Protein AF-A0A7S0FIA1-F1 (afdb_monomer)

InterPro domains:
  IPR002048 EF-hand domain [PS50222] (676-711)
  IPR011992 EF-hand domain pair [SSF47473] (674-742)

Radius of gyration: 34.38 Å; Cα contacts (8 Å, |Δi|>4): 1178; chains: 1; bounding box: 102×74×97 Å

Solvent-accessible surface area (backbone atoms only — not comparable to full-atom values): 43150 Å² total; per-residue (Å²): 129,82,84,75,77,79,81,54,48,67,82,44,39,82,35,49,79,75,50,68,61,49,63,86,75,33,75,40,40,68,45,40,44,50,56,38,44,78,47,75,30,63,53,87,67,44,45,79,46,106,78,34,41,34,52,56,54,54,43,47,33,46,73,69,28,49,28,46,41,32,33,31,31,25,68,89,68,53,64,39,56,32,40,34,34,42,31,43,34,35,50,35,27,32,72,79,31,49,56,56,48,28,29,48,34,33,50,31,38,31,40,81,87,49,54,72,43,81,59,55,39,60,50,69,41,81,37,46,60,84,48,63,67,50,85,86,37,43,68,63,50,54,41,38,46,43,47,67,39,60,38,34,36,81,48,56,56,82,70,70,69,49,94,90,55,82,70,82,72,72,58,91,84,63,73,51,68,56,39,77,75,47,75,44,86,68,35,67,43,73,46,61,45,73,30,82,46,44,62,81,35,37,29,39,36,42,40,36,36,30,40,35,31,25,43,65,63,71,98,57,54,27,22,20,37,19,59,44,74,61,46,100,85,63,50,38,52,68,51,36,39,37,34,35,39,77,37,42,53,71,56,49,52,52,54,48,49,66,81,36,41,83,72,49,76,43,43,57,80,70,51,95,46,42,65,54,45,48,62,61,50,67,54,45,82,51,52,63,88,53,38,56,40,96,82,28,46,29,60,60,56,52,42,50,32,20,60,70,16,50,26,33,38,35,37,29,31,33,97,88,59,60,76,43,61,30,42,36,34,40,31,44,34,34,51,39,28,50,72,51,76,92,41,63,81,32,30,45,32,33,45,33,38,30,43,77,89,56,55,72,37,64,61,69,36,59,50,68,44,79,39,52,59,82,57,65,78,79,47,75,67,56,50,38,53,52,50,50,50,46,49,51,54,58,47,30,27,66,47,57,53,83,67,53,76,83,82,53,57,75,74,55,62,67,63,64,58,74,45,73,57,42,77,78,46,60,45,82,72,49,75,52,76,48,76,41,71,32,82,45,36,66,74,35,36,28,36,34,42,40,37,36,29,43,33,37,26,41,66,69,74,93,60,57,26,19,22,49,32,62,57,80,66,95,54,94,82,57,91,67,76,75,74,51,65,52,36,37,37,30,38,36,78,36,37,70,72,56,49,50,51,51,53,50,51,49,51,51,54,48,50,56,50,42,54,51,50,37,51,51,52,50,52,52,50,52,42,50,53,53,40,54,51,36,51,52,53,33,52,54,29,50,52,54,46,55,57,40,48,75,73,57,73,72,56,102,78,41,67,48,58,56,48,35,55,52,35,52,52,54,40,52,51,39,53,51,55,52,51,55,52,48,58,52,49,59,67,56,63,78,55,70,84,56,68,60,60,75,61,50,52,68,42,64,80,59,70,71,78,42,74,63,43,54,52,48,52,51,49,53,49,50,54,51,51,53,52,50,50,50,53,53,52,68,69,64,59,80,87,83,84,89,83,89,84,90,88,79,83,87,80,87,83,91,86,88,83,86,90,87,90,81,90,88,89,87,89,83,89,82,90,75,88,80,74,56,71,68,61,58,52,53,50,54,48,58,70,44,24,80,83,69,76,68,43,35,41,64,73,40,50,53,51,50,50,47,73,77,38,82,81,68,49,78,64,58,52,51,51,52,50,60,65,28,26,82,83,69,71,75,46,33,37,62,68,42,44,50,43,28,66,75,75,61,53,86,66,69,83,74,68,78,87,82,80,87,89,89,90,132

Mean predicted aligned error: 17.37 Å

Organism: NCBI:txid73915

Structure (mmCIF, N/CA/C/O backbone):
data_AF-A0A7S0FIA1-F1
#
_entry.id   AF-A0A7S0FIA1-F1
#
loop_
_atom_site.group_PDB
_atom_site.id
_atom_site.type_symbol
_atom_site.label_atom_id
_atom_site.label_alt_id
_atom_site.label_comp_id
_atom_site.label_asym_id
_atom_site.label_entity_id
_atom_site.label_seq_id
_atom_site.pdbx_PDB_ins_code
_atom_site.Cartn_x
_atom_site.Cartn_y
_atom_site.Cartn_z
_atom_site.occupancy
_atom_site.B_iso_or_equiv
_atom_site.auth_seq_id
_atom_site.auth_comp_id
_atom_site.auth_asym_id
_atom_site.auth_atom_id
_atom_site.pdbx_PDB_model_num
ATOM 1 N N . MET A 1 1 ? 2.192 25.500 -10.014 1.00 33.12 1 MET A N 1
ATOM 2 C CA . MET A 1 1 ? 3.228 25.388 -8.968 1.00 33.12 1 MET A CA 1
ATOM 3 C C . MET A 1 1 ? 4.455 24.849 -9.667 1.00 33.12 1 MET A C 1
ATOM 5 O O . MET A 1 1 ? 4.286 23.901 -10.420 1.00 33.12 1 MET A O 1
ATOM 9 N N . GLU A 1 2 ? 5.619 25.484 -9.524 1.00 27.89 2 GLU A N 1
ATOM 10 C CA . GLU A 1 2 ? 6.873 24.864 -9.980 1.00 27.89 2 GLU A CA 1
ATOM 11 C C . GLU A 1 2 ? 7.022 23.506 -9.270 1.00 27.89 2 GLU A C 1
ATOM 13 O O . GLU A 1 2 ? 6.693 23.436 -8.079 1.00 27.89 2 GLU A O 1
ATOM 18 N N . PRO A 1 3 ? 7.425 22.431 -9.971 1.00 40.19 3 PRO A N 1
ATOM 19 C CA . PRO A 1 3 ? 7.664 21.143 -9.336 1.00 40.19 3 PRO A CA 1
ATOM 20 C C . PRO A 1 3 ? 8.752 21.330 -8.278 1.00 40.19 3 PRO A C 1
ATOM 22 O O . PRO A 1 3 ? 9.876 21.730 -8.574 1.00 40.19 3 PRO A O 1
ATOM 25 N N . GLN A 1 4 ? 8.378 21.131 -7.019 1.00 48.28 4 GLN A N 1
ATOM 26 C CA . GLN A 1 4 ? 9.298 21.234 -5.899 1.00 48.28 4 GLN A CA 1
ATOM 27 C C . GLN A 1 4 ? 10.225 20.016 -5.969 1.00 48.28 4 GLN A C 1
ATOM 29 O O . GLN A 1 4 ? 9.733 18.890 -5.949 1.00 48.28 4 GLN A O 1
ATOM 34 N N . GLU A 1 5 ? 11.540 20.225 -6.100 1.00 56.94 5 GLU A N 1
ATOM 35 C CA . GLU A 1 5 ? 12.495 19.111 -6.142 1.00 56.94 5 GLU A CA 1
ATOM 36 C C . GLU A 1 5 ? 12.320 18.210 -4.905 1.00 56.94 5 GLU A C 1
ATOM 38 O O . GLU A 1 5 ? 12.204 18.727 -3.783 1.00 56.94 5 GLU A O 1
ATOM 43 N N . PRO A 1 6 ? 12.294 16.874 -5.079 1.00 64.38 6 PRO A N 1
ATOM 44 C CA . PRO A 1 6 ? 12.120 15.952 -3.968 1.00 64.38 6 PRO A CA 1
ATOM 45 C C . PRO A 1 6 ? 13.241 16.140 -2.942 1.00 64.38 6 PRO A C 1
ATOM 47 O O . PRO A 1 6 ? 14.426 16.214 -3.274 1.00 64.38 6 PRO A O 1
ATOM 50 N N . ALA A 1 7 ? 12.868 16.226 -1.665 1.00 71.62 7 ALA A N 1
ATOM 51 C CA . ALA A 1 7 ? 13.830 16.425 -0.591 1.00 71.62 7 ALA A CA 1
ATOM 52 C C . ALA A 1 7 ? 14.801 15.234 -0.505 1.00 71.62 7 ALA A C 1
ATOM 54 O O . ALA A 1 7 ? 14.380 14.087 -0.356 1.00 71.62 7 ALA A O 1
ATOM 55 N N . LEU A 1 8 ? 16.108 15.510 -0.535 1.00 81.44 8 LEU A N 1
ATOM 56 C CA . LEU A 1 8 ? 17.133 14.465 -0.496 1.00 81.44 8 LEU A CA 1
ATOM 57 C C . LEU A 1 8 ? 17.065 13.629 0.798 1.00 81.44 8 LEU A C 1
ATOM 59 O O . LEU A 1 8 ? 16.977 14.200 1.897 1.00 81.44 8 LEU A O 1
ATOM 63 N N . PRO A 1 9 ? 17.165 12.290 0.699 1.00 80.62 9 PRO A N 1
ATOM 64 C CA . PRO A 1 9 ? 17.318 11.421 1.860 1.00 80.62 9 PRO A CA 1
ATOM 65 C C . PRO A 1 9 ? 18.643 11.654 2.607 1.00 80.62 9 PRO A C 1
ATOM 67 O O . PRO A 1 9 ? 19.601 12.231 2.088 1.00 80.62 9 PRO A O 1
ATOM 70 N N . GLU A 1 10 ? 18.731 11.156 3.842 1.00 79.44 10 GLU A N 1
ATOM 71 C CA . GLU A 1 10 ? 20.023 11.047 4.534 1.00 79.44 10 GLU A CA 1
ATOM 72 C C . GLU A 1 10 ? 20.965 10.108 3.756 1.00 79.44 10 GLU A C 1
ATOM 74 O O . GLU A 1 10 ? 20.501 9.111 3.201 1.00 79.44 10 GLU A O 1
ATOM 79 N N . PRO A 1 11 ? 22.287 10.365 3.713 1.00 86.25 11 PRO A N 1
ATOM 80 C CA . PRO A 1 11 ? 23.034 11.428 4.394 1.00 86.25 11 PRO A CA 1
ATOM 81 C C . PRO A 1 11 ? 23.145 12.750 3.608 1.00 86.25 11 PRO A C 1
ATOM 83 O O . PRO A 1 11 ? 23.914 13.622 4.004 1.00 86.25 11 PRO A O 1
ATOM 86 N N . LEU A 1 12 ? 22.458 12.898 2.468 1.00 87.25 12 LEU A N 1
ATOM 87 C CA . LEU A 1 12 ? 22.549 14.096 1.618 1.00 87.25 12 LEU A CA 1
ATOM 88 C C . LEU A 1 12 ? 21.479 15.151 1.940 1.00 87.25 12 LEU A C 1
ATOM 90 O O . LEU A 1 12 ? 21.398 16.170 1.256 1.00 87.25 12 LEU A O 1
ATOM 94 N N . ARG A 1 13 ? 20.666 14.944 2.981 1.00 85.88 13 ARG A N 1
ATOM 95 C CA . ARG A 1 13 ? 19.609 15.874 3.384 1.00 85.88 13 ARG A CA 1
ATOM 96 C C . ARG A 1 13 ? 20.181 17.269 3.651 1.00 85.88 13 ARG A C 1
ATOM 98 O O . ARG A 1 13 ? 21.104 17.437 4.445 1.00 85.88 13 ARG A O 1
ATOM 105 N N . GLY A 1 14 ? 19.617 18.278 2.985 1.00 83.75 14 GLY A N 1
ATOM 106 C CA . GLY A 1 14 ? 20.087 19.667 3.074 1.00 83.75 14 GLY A CA 1
ATOM 107 C C . GLY A 1 14 ? 21.472 19.910 2.460 1.00 83.75 14 GLY A C 1
ATOM 108 O O . GLY A 1 14 ? 22.016 21.003 2.602 1.00 83.75 14 GLY A O 1
ATOM 109 N N . GLY A 1 15 ? 22.050 18.902 1.803 1.00 88.00 15 GLY A N 1
ATOM 110 C CA . GLY A 1 15 ? 23.254 19.037 1.003 1.00 88.00 15 GLY A CA 1
ATOM 111 C C . GLY A 1 15 ? 22.973 19.665 -0.359 1.00 88.00 15 GLY A C 1
ATOM 112 O O . GLY A 1 15 ? 21.826 19.791 -0.782 1.00 88.00 15 GLY A O 1
ATOM 113 N N . HIS A 1 16 ? 24.036 20.058 -1.053 1.00 91.50 16 HIS A N 1
ATOM 114 C CA . HIS A 1 16 ? 23.961 20.598 -2.409 1.00 91.50 16 HIS A CA 1
ATOM 115 C C . HIS A 1 16 ? 25.060 20.007 -3.291 1.00 91.50 16 HIS A C 1
ATOM 117 O O . HIS A 1 16 ? 26.165 19.696 -2.830 1.00 91.50 16 HIS A O 1
ATOM 123 N N . LYS A 1 17 ? 24.745 19.858 -4.575 1.00 93.81 17 LYS A N 1
ATOM 124 C CA . LYS A 1 17 ? 25.670 19.361 -5.589 1.00 93.81 17 LYS A CA 1
ATOM 125 C C . LYS A 1 17 ? 26.749 20.410 -5.870 1.00 93.81 17 LYS A C 1
ATOM 127 O O . LYS A 1 17 ? 26.442 21.562 -6.163 1.00 93.81 17 LYS A O 1
ATOM 132 N N . LEU A 1 18 ? 28.012 20.002 -5.780 1.00 93.81 18 LEU A N 1
ATOM 133 C CA . LEU A 1 18 ? 29.187 20.819 -6.102 1.00 93.81 18 LEU A CA 1
ATOM 134 C C . LEU A 1 18 ? 29.603 20.678 -7.569 1.00 93.81 18 LEU A C 1
ATOM 136 O O . LEU A 1 18 ? 30.144 21.615 -8.149 1.00 93.81 18 LEU A O 1
ATOM 140 N N . GLY A 1 19 ? 29.369 19.509 -8.165 1.00 93.19 19 GLY A N 1
ATOM 141 C CA . GLY A 1 19 ? 29.735 19.220 -9.548 1.00 93.19 19 GLY A CA 1
ATOM 142 C C . GLY A 1 19 ? 29.496 17.761 -9.923 1.00 93.19 19 GLY A C 1
ATOM 143 O O . GLY A 1 19 ? 28.954 16.984 -9.136 1.00 93.19 19 GLY A O 1
ATOM 144 N N . ALA A 1 20 ? 29.906 17.393 -11.133 1.00 92.81 20 ALA A N 1
ATOM 145 C CA . ALA A 1 20 ? 29.930 16.017 -11.614 1.00 92.81 20 ALA A CA 1
ATOM 146 C C . ALA A 1 20 ? 31.257 15.754 -12.331 1.00 92.81 20 ALA A C 1
ATOM 148 O O . ALA A 1 20 ? 31.777 16.650 -12.990 1.00 92.81 20 ALA A O 1
ATOM 149 N N . ALA A 1 21 ? 31.795 14.547 -12.177 1.00 91.62 21 ALA A N 1
ATOM 150 C CA . ALA A 1 21 ? 32.992 14.094 -12.866 1.00 91.62 21 ALA A CA 1
ATOM 151 C C . ALA A 1 21 ? 32.589 13.357 -14.149 1.00 91.62 21 ALA A C 1
ATOM 153 O O . ALA A 1 21 ? 31.874 12.353 -14.102 1.00 91.62 21 ALA A O 1
ATOM 154 N N . GLY A 1 22 ? 33.050 13.855 -15.294 1.00 90.31 22 GLY A N 1
ATOM 155 C CA . GLY A 1 22 ? 32.881 13.210 -16.593 1.00 90.31 22 GLY A CA 1
ATOM 156 C C . GLY A 1 22 ? 34.153 12.505 -17.063 1.00 90.31 22 GLY A C 1
ATOM 157 O O . GLY A 1 22 ? 35.201 12.562 -16.424 1.00 90.31 22 GLY A O 1
ATOM 158 N N . LEU A 1 23 ? 34.105 11.894 -18.250 1.00 91.69 23 LEU A N 1
ATOM 159 C CA . LEU A 1 23 ? 35.281 11.254 -18.864 1.00 91.69 23 LEU A CA 1
ATOM 160 C C . LEU A 1 23 ? 36.443 12.228 -19.134 1.00 91.69 23 LEU A C 1
ATOM 162 O O . LEU A 1 23 ? 37.568 11.786 -19.338 1.00 91.69 23 LEU A O 1
ATOM 166 N N . GLN A 1 24 ? 36.192 13.540 -19.142 1.00 92.69 24 GLN A N 1
ATOM 167 C CA . GLN A 1 24 ? 37.249 14.551 -19.240 1.00 92.69 24 GLN A CA 1
ATOM 168 C C . GLN A 1 24 ? 38.056 14.652 -17.937 1.00 92.69 24 GLN A C 1
ATOM 170 O O . GLN A 1 24 ? 39.275 14.799 -17.987 1.00 92.69 24 GLN A O 1
ATOM 175 N N . ASP A 1 25 ? 37.388 14.515 -16.788 1.00 92.19 25 ASP A N 1
ATOM 176 C CA . ASP A 1 25 ? 38.001 14.567 -15.457 1.00 92.19 25 ASP A CA 1
ATOM 177 C C . ASP A 1 25 ? 38.633 13.219 -15.080 1.00 92.19 25 ASP A C 1
ATOM 179 O O . ASP A 1 25 ? 39.696 13.163 -14.463 1.00 92.19 25 ASP A O 1
ATOM 183 N N . VAL A 1 26 ? 37.994 12.118 -15.493 1.00 94.38 26 VAL A N 1
ATOM 184 C CA . VAL A 1 26 ? 38.425 10.739 -15.221 1.00 94.38 26 VAL A CA 1
ATOM 185 C C . VAL A 1 26 ? 38.595 9.929 -16.521 1.00 94.38 26 VAL A C 1
ATOM 187 O O . VAL A 1 26 ? 37.861 8.971 -16.777 1.00 94.38 26 VAL A O 1
ATOM 190 N N . PRO A 1 27 ? 39.594 10.257 -17.367 1.00 94.38 27 PRO A N 1
ATOM 191 C CA . PRO A 1 27 ? 39.749 9.665 -18.704 1.00 94.38 27 PRO A CA 1
ATOM 192 C C . PRO A 1 27 ? 40.141 8.185 -18.707 1.00 94.38 27 PRO A C 1
ATOM 194 O O . PRO A 1 27 ? 40.112 7.540 -19.751 1.00 94.38 27 PRO A O 1
ATOM 197 N N . THR A 1 28 ? 40.538 7.639 -17.559 1.00 96.62 28 THR A N 1
ATOM 198 C CA . THR A 1 28 ? 40.927 6.233 -17.395 1.00 96.62 28 THR A CA 1
ATOM 199 C C . THR A 1 28 ? 40.449 5.712 -16.043 1.00 96.62 28 THR A C 1
ATOM 201 O O . THR A 1 28 ? 40.241 6.496 -15.114 1.00 96.62 28 THR A O 1
ATOM 204 N N . SER A 1 29 ? 40.355 4.390 -15.890 1.00 95.00 29 SER A N 1
ATOM 205 C CA . SER A 1 29 ? 40.036 3.759 -14.602 1.00 95.00 29 SER A CA 1
ATOM 206 C C . SER A 1 29 ? 41.029 4.134 -13.491 1.00 95.00 29 SER A C 1
ATOM 208 O O . SER A 1 29 ? 40.622 4.339 -12.352 1.00 95.00 29 SER A O 1
ATOM 210 N N . GLY A 1 30 ? 42.315 4.314 -13.817 1.00 95.00 30 GLY A N 1
ATOM 211 C CA . GLY A 1 30 ? 43.326 4.786 -12.862 1.00 95.00 30 GLY A CA 1
ATOM 212 C C . GLY A 1 30 ? 43.135 6.248 -12.439 1.00 95.00 30 GLY A C 1
ATOM 213 O O . GLY A 1 30 ? 43.327 6.577 -11.270 1.00 95.00 30 GLY A O 1
ATOM 214 N N . ALA A 1 31 ? 42.707 7.121 -13.359 1.00 95.50 31 ALA A N 1
ATOM 215 C CA . ALA A 1 31 ? 42.346 8.502 -13.024 1.00 95.50 31 ALA A CA 1
ATOM 216 C C . ALA A 1 31 ? 41.097 8.553 -12.129 1.00 95.50 31 ALA A C 1
ATOM 218 O O . ALA A 1 31 ? 41.067 9.314 -11.164 1.00 95.50 31 ALA A O 1
ATOM 219 N N . LEU A 1 32 ? 40.109 7.689 -12.396 1.00 95.94 32 LEU A N 1
ATOM 220 C CA . LEU A 1 32 ? 38.942 7.526 -11.529 1.00 95.94 32 LEU A CA 1
ATOM 221 C C . LEU A 1 32 ? 39.334 7.048 -10.124 1.00 95.94 32 LEU A C 1
ATOM 223 O O . LEU A 1 32 ? 38.832 7.585 -9.141 1.00 95.94 32 LEU A O 1
ATOM 227 N N . GLU A 1 33 ? 40.241 6.074 -10.007 1.00 95.31 33 GLU A N 1
ATOM 228 C CA . GLU A 1 33 ? 40.733 5.602 -8.706 1.00 95.31 33 GLU A CA 1
ATOM 229 C C . GLU A 1 33 ? 41.382 6.734 -7.898 1.00 95.31 33 GLU A C 1
ATOM 231 O O . GLU A 1 33 ? 41.089 6.891 -6.710 1.00 95.31 33 GLU A O 1
ATOM 236 N N . ALA A 1 34 ? 42.242 7.534 -8.540 1.00 94.50 34 ALA A N 1
ATOM 237 C CA . ALA A 1 34 ? 42.898 8.673 -7.905 1.00 94.50 34 ALA A CA 1
ATOM 238 C C . ALA A 1 34 ? 41.875 9.716 -7.435 1.00 94.50 34 ALA A C 1
ATOM 240 O O . ALA A 1 34 ? 41.895 10.104 -6.267 1.00 94.50 34 ALA A O 1
ATOM 241 N N . TRP A 1 35 ? 40.931 10.083 -8.307 1.00 95.44 35 TRP A N 1
ATOM 242 C CA . TRP A 1 35 ? 39.862 11.031 -7.994 1.00 95.44 35 TRP A CA 1
ATOM 243 C C . TRP A 1 35 ? 38.994 10.557 -6.821 1.00 95.44 35 TRP A C 1
ATOM 245 O O . TRP A 1 35 ? 38.714 11.319 -5.898 1.00 95.44 35 TRP A O 1
ATOM 255 N N . LEU A 1 36 ? 38.610 9.278 -6.792 1.00 93.94 36 LEU A N 1
ATOM 256 C CA . LEU A 1 36 ? 37.861 8.690 -5.676 1.00 93.94 36 LEU A CA 1
ATOM 257 C C . LEU A 1 36 ? 38.662 8.737 -4.365 1.00 93.94 36 LEU A C 1
ATOM 259 O O . LEU A 1 36 ? 38.105 9.053 -3.311 1.00 93.94 36 LEU A O 1
ATOM 263 N N . GLY A 1 37 ? 39.966 8.455 -4.429 1.00 92.00 37 GLY A N 1
ATOM 264 C CA . GLY A 1 37 ? 40.868 8.510 -3.280 1.00 92.00 37 GLY A CA 1
ATOM 265 C C . GLY A 1 37 ? 41.018 9.915 -2.692 1.00 92.00 37 GLY A C 1
ATOM 266 O O . GLY A 1 37 ? 40.987 10.064 -1.470 1.00 92.00 37 GLY A O 1
ATOM 267 N N . GLU A 1 38 ? 41.119 10.942 -3.542 1.00 92.31 38 GLU A N 1
ATOM 268 C CA . GLU A 1 38 ? 41.157 12.357 -3.130 1.00 92.31 38 GLU A CA 1
ATOM 269 C C . GLU A 1 38 ? 39.896 12.777 -2.363 1.00 92.31 38 GLU A C 1
ATOM 271 O O . GLU A 1 38 ? 39.971 13.594 -1.446 1.00 92.31 38 GLU A O 1
ATOM 276 N N . HIS A 1 39 ? 38.759 12.151 -2.671 1.00 91.19 39 HIS A N 1
ATOM 277 C CA . HIS A 1 39 ? 37.468 12.405 -2.031 1.00 91.19 39 HIS A CA 1
ATOM 278 C C . HIS A 1 39 ? 37.090 11.342 -0.981 1.00 91.19 39 HIS A C 1
ATOM 280 O O . HIS A 1 39 ? 35.918 11.159 -0.652 1.00 91.19 39 HIS A O 1
ATOM 286 N N . GLY A 1 40 ? 38.083 10.633 -0.431 1.00 87.50 40 GLY A N 1
ATOM 287 C CA . GLY A 1 40 ? 37.921 9.781 0.751 1.00 87.50 40 GLY A CA 1
ATOM 288 C C . GLY A 1 40 ? 37.341 8.383 0.505 1.00 87.50 40 GLY A C 1
ATOM 289 O O . GLY A 1 40 ? 37.051 7.672 1.472 1.00 87.50 40 GLY A O 1
ATOM 290 N N . VAL A 1 41 ? 37.197 7.945 -0.750 1.00 89.56 41 VAL A N 1
ATOM 291 C CA . VAL A 1 41 ? 36.709 6.600 -1.101 1.00 89.56 41 VAL A CA 1
ATOM 292 C C . VAL A 1 41 ? 37.866 5.606 -1.210 1.00 89.56 41 VAL A C 1
ATOM 294 O O . VAL A 1 41 ? 38.863 5.838 -1.892 1.00 89.56 41 VAL A O 1
ATOM 297 N N . ARG A 1 42 ? 37.727 4.438 -0.569 1.00 87.62 42 ARG A N 1
ATOM 298 C CA . ARG A 1 42 ? 38.764 3.387 -0.552 1.00 87.62 42 ARG A CA 1
ATOM 299 C C . ARG A 1 42 ? 38.624 2.427 -1.732 1.00 87.62 42 ARG A C 1
ATOM 301 O O . ARG A 1 42 ? 38.379 1.236 -1.561 1.00 87.62 42 ARG A O 1
ATOM 308 N N . ALA A 1 43 ? 38.803 2.958 -2.937 1.00 87.88 43 ALA A N 1
ATOM 309 C CA . ALA A 1 43 ? 38.590 2.227 -4.186 1.00 87.88 43 ALA A CA 1
ATOM 310 C C . ALA A 1 43 ? 39.586 1.067 -4.425 1.00 87.88 43 ALA A C 1
ATOM 312 O O . ALA A 1 43 ? 39.254 0.090 -5.087 1.00 87.88 43 ALA A O 1
ATOM 313 N N . LYS A 1 44 ? 40.779 1.115 -3.815 1.00 83.56 44 LYS A N 1
ATOM 314 C CA . LYS A 1 44 ? 41.823 0.070 -3.926 1.00 83.56 44 LYS A CA 1
ATOM 315 C C . LYS A 1 44 ? 41.416 -1.305 -3.401 1.00 83.56 44 LYS A C 1
ATOM 317 O O . LYS A 1 44 ? 42.033 -2.304 -3.748 1.00 83.56 44 LYS A O 1
ATOM 322 N N . GLU A 1 45 ? 40.418 -1.355 -2.524 1.00 82.69 45 GLU A N 1
ATOM 323 C CA . GLU A 1 45 ? 39.929 -2.601 -1.926 1.00 82.69 45 GLU A CA 1
ATOM 324 C C . GLU A 1 45 ? 38.825 -3.261 -2.778 1.00 82.69 45 GLU A C 1
ATOM 326 O O . GLU A 1 45 ? 38.336 -4.345 -2.445 1.00 82.69 45 GLU A O 1
ATOM 331 N N . TRP A 1 46 ? 38.406 -2.607 -3.866 1.00 89.56 46 TRP A N 1
ATOM 332 C CA . TRP A 1 46 ? 37.352 -3.074 -4.763 1.00 89.56 46 TRP A CA 1
ATOM 333 C C . TRP A 1 46 ? 37.842 -4.208 -5.674 1.00 89.56 46 TRP A C 1
ATOM 335 O O . TRP A 1 46 ? 39.032 -4.352 -5.930 1.00 89.56 46 TRP A O 1
ATOM 345 N N . GLY A 1 47 ? 36.924 -5.059 -6.143 1.00 81.56 47 GLY A N 1
ATOM 346 C CA . GLY A 1 47 ? 37.257 -6.250 -6.944 1.00 81.56 47 GLY A CA 1
ATOM 347 C C . GLY A 1 47 ? 37.851 -7.438 -6.164 1.00 81.56 47 GLY A C 1
ATOM 348 O O . GLY A 1 47 ? 37.970 -8.530 -6.710 1.00 81.56 47 GLY A O 1
ATOM 349 N N . CYS A 1 48 ? 38.161 -7.284 -4.872 1.00 76.69 48 CYS A N 1
ATOM 350 C CA . CYS A 1 48 ? 38.775 -8.339 -4.049 1.00 76.69 48 CYS A CA 1
ATOM 351 C C . CYS A 1 48 ? 37.785 -9.385 -3.492 1.00 76.69 48 CYS A C 1
ATOM 353 O O . CYS A 1 48 ? 38.200 -10.326 -2.815 1.00 76.69 48 CYS A O 1
ATOM 355 N N . ARG A 1 49 ? 36.471 -9.225 -3.714 1.00 72.75 49 ARG A N 1
ATOM 356 C CA . ARG A 1 49 ? 35.421 -10.125 -3.195 1.00 72.75 49 ARG A CA 1
ATOM 357 C C . ARG A 1 49 ? 34.750 -10.906 -4.332 1.00 72.75 49 ARG A C 1
ATOM 359 O O . ARG A 1 49 ? 34.565 -10.321 -5.393 1.00 72.75 49 ARG A O 1
ATOM 366 N N . PRO A 1 50 ? 34.241 -12.137 -4.100 1.00 58.38 50 PRO A N 1
ATOM 367 C CA . PRO A 1 50 ? 33.623 -12.994 -5.131 1.00 58.38 50 PRO A CA 1
ATOM 368 C C . PRO A 1 50 ? 32.392 -12.429 -5.876 1.00 58.38 50 PRO A C 1
ATOM 370 O O . PRO A 1 50 ? 31.833 -13.115 -6.725 1.00 58.38 50 PRO A O 1
ATOM 373 N N . LYS A 1 51 ? 31.939 -11.211 -5.549 1.00 63.53 51 LYS A N 1
ATOM 374 C CA . LYS A 1 51 ? 30.849 -10.462 -6.208 1.00 63.53 51 LYS A CA 1
ATOM 375 C C . LYS A 1 51 ? 31.089 -8.937 -6.216 1.00 63.53 51 LYS A C 1
ATOM 377 O O . LYS A 1 51 ? 30.161 -8.170 -6.454 1.00 63.53 51 LYS A O 1
ATOM 382 N N . GLY A 1 52 ? 32.296 -8.488 -5.863 1.00 74.12 52 GLY A N 1
ATOM 383 C CA . GLY A 1 52 ? 32.632 -7.064 -5.797 1.00 74.12 52 GLY A CA 1
ATOM 384 C C . GLY A 1 52 ? 33.053 -6.554 -7.167 1.00 74.12 52 GLY A C 1
ATOM 385 O O . GLY A 1 52 ? 33.869 -7.198 -7.821 1.00 74.12 52 GLY A O 1
ATOM 386 N N . LYS A 1 53 ? 32.518 -5.406 -7.586 1.00 90.12 53 LYS A N 1
ATOM 387 C CA . LYS A 1 53 ? 32.953 -4.744 -8.818 1.00 90.12 53 LYS A CA 1
ATOM 388 C C . LYS A 1 53 ? 34.274 -4.012 -8.572 1.00 90.12 53 LYS A C 1
ATOM 390 O O . LYS A 1 53 ? 34.583 -3.657 -7.436 1.00 90.12 53 LYS A O 1
ATOM 395 N N . SER A 1 54 ? 35.067 -3.839 -9.618 1.00 93.31 54 SER A N 1
ATOM 396 C CA . SER A 1 54 ? 36.343 -3.119 -9.622 1.00 93.31 54 SER A CA 1
ATOM 397 C C . SER A 1 54 ? 36.157 -1.640 -9.987 1.00 93.31 54 SER A C 1
ATOM 399 O O . SER A 1 54 ? 35.084 -1.221 -10.423 1.00 93.31 54 SER A O 1
ATOM 401 N N . VAL A 1 55 ? 37.214 -0.833 -9.854 1.00 94.50 55 VAL A N 1
ATOM 402 C CA . VAL A 1 55 ? 37.202 0.557 -10.352 1.00 94.50 55 VAL A CA 1
ATOM 403 C C . VAL A 1 55 ? 37.016 0.605 -11.869 1.00 94.50 55 VAL A C 1
ATOM 405 O O . VAL A 1 55 ? 36.343 1.497 -12.376 1.00 94.50 55 VAL A O 1
ATOM 408 N N . GLU A 1 56 ? 37.559 -0.376 -12.593 1.00 94.38 56 GLU A N 1
ATOM 409 C CA . GLU A 1 56 ? 37.369 -0.494 -14.038 1.00 94.38 56 GLU A CA 1
ATOM 410 C C . GLU A 1 56 ? 35.893 -0.695 -14.397 1.00 94.38 56 GLU A C 1
ATOM 412 O O . GLU A 1 56 ? 35.411 -0.088 -15.349 1.00 94.38 56 GLU A O 1
ATOM 417 N N . ASP A 1 57 ? 35.156 -1.475 -13.604 1.00 94.50 57 ASP A N 1
ATOM 418 C CA . ASP A 1 57 ? 33.723 -1.667 -13.820 1.00 94.50 57 ASP A CA 1
ATOM 419 C C . ASP A 1 57 ? 32.943 -0.369 -13.592 1.00 94.50 57 ASP A C 1
ATOM 421 O O . ASP A 1 57 ? 32.074 -0.045 -14.391 1.00 94.50 57 ASP A O 1
ATOM 425 N N . LEU A 1 58 ? 33.257 0.405 -12.540 1.00 95.00 58 LEU A N 1
ATOM 426 C CA . LEU A 1 58 ? 32.618 1.716 -12.332 1.00 95.00 58 LEU A CA 1
ATOM 427 C C . LEU A 1 58 ? 32.948 2.687 -13.467 1.00 95.00 58 LEU A C 1
ATOM 429 O O . LEU A 1 58 ? 32.078 3.410 -13.941 1.00 95.00 58 LEU A O 1
ATOM 433 N N . TRP A 1 59 ? 34.202 2.695 -13.918 1.00 96.12 59 TRP A N 1
ATOM 434 C CA . TRP A 1 59 ? 34.623 3.533 -15.033 1.00 96.12 59 TRP A CA 1
ATOM 435 C C . TRP A 1 59 ? 33.879 3.170 -16.324 1.00 96.12 59 TRP A C 1
ATOM 437 O O . TRP A 1 59 ? 33.441 4.069 -17.037 1.00 96.12 59 TRP A O 1
ATOM 447 N N . LYS A 1 60 ? 33.655 1.873 -16.586 1.00 94.62 60 LYS A N 1
ATOM 448 C CA . LYS A 1 60 ? 32.813 1.404 -17.698 1.00 94.62 60 LYS A CA 1
ATOM 449 C C . LYS A 1 60 ? 31.363 1.855 -17.551 1.00 94.62 60 LYS A C 1
ATOM 451 O O . LYS A 1 60 ? 30.785 2.284 -18.539 1.00 94.62 60 LYS A O 1
ATOM 456 N N . GLU A 1 61 ? 30.787 1.820 -16.349 1.00 94.75 61 GLU A N 1
ATOM 457 C CA . GLU A 1 61 ? 29.426 2.332 -16.126 1.00 94.75 61 GLU A CA 1
ATOM 458 C C . GLU A 1 61 ? 29.319 3.834 -16.445 1.00 94.75 61 GLU A C 1
ATOM 460 O O . GLU A 1 61 ? 28.373 4.246 -17.110 1.00 94.75 61 GLU A O 1
ATOM 465 N N . VAL A 1 62 ? 30.307 4.647 -16.048 1.00 94.00 62 VAL A N 1
ATOM 466 C CA . VAL A 1 62 ? 30.368 6.077 -16.419 1.00 94.00 62 VAL A CA 1
ATOM 467 C C . VAL A 1 62 ? 30.569 6.243 -17.929 1.00 94.00 62 VAL A C 1
ATOM 469 O O . VAL A 1 62 ? 29.925 7.079 -18.560 1.00 94.00 62 VAL A O 1
ATOM 472 N N . GLN A 1 63 ? 31.437 5.431 -18.536 1.00 94.31 63 GLN A N 1
ATOM 473 C CA . GLN A 1 63 ? 31.712 5.471 -19.972 1.00 94.31 63 GLN A CA 1
ATOM 474 C C . GLN A 1 63 ? 30.468 5.155 -20.807 1.00 94.31 63 GLN A C 1
ATOM 476 O O . GLN A 1 63 ? 30.196 5.847 -21.786 1.00 94.31 63 GLN A O 1
ATOM 481 N N . LEU A 1 64 ? 29.712 4.138 -20.399 1.00 91.56 64 LEU A N 1
ATOM 482 C CA . LEU A 1 64 ? 28.476 3.695 -21.039 1.00 91.56 64 LEU A CA 1
ATOM 483 C C . LEU A 1 64 ? 27.259 4.539 -20.634 1.00 91.56 64 LEU A C 1
ATOM 485 O O . LEU A 1 64 ? 26.142 4.213 -21.019 1.00 91.56 64 LEU A O 1
ATOM 489 N N . GLN A 1 65 ? 27.466 5.622 -19.874 1.00 93.38 65 GLN A N 1
ATOM 490 C CA . GLN A 1 65 ? 26.405 6.502 -19.372 1.00 93.38 65 GLN A CA 1
ATOM 491 C C . GLN A 1 65 ? 25.355 5.768 -18.529 1.00 93.38 65 GLN A C 1
ATOM 493 O O . GLN A 1 65 ? 24.232 6.234 -18.391 1.00 93.38 65 GLN A O 1
ATOM 498 N N . GLU A 1 66 ? 25.707 4.633 -17.932 1.00 93.00 66 GLU A N 1
ATOM 499 C CA . GLU A 1 66 ? 24.809 3.886 -17.058 1.00 93.00 66 GLU A CA 1
ATOM 500 C C . GLU A 1 66 ? 24.777 4.449 -15.624 1.00 93.00 66 GLU A C 1
ATOM 502 O O . GLU A 1 66 ? 23.954 4.049 -14.798 1.00 93.00 66 GLU A O 1
ATOM 507 N N . CYS A 1 67 ? 25.721 5.320 -15.270 1.00 95.06 67 CYS A N 1
ATOM 508 C CA . CYS A 1 67 ? 25.672 6.077 -14.027 1.00 95.06 67 CYS A CA 1
ATOM 509 C C . CYS A 1 67 ? 26.359 7.435 -14.164 1.00 95.06 67 CYS A C 1
ATOM 511 O O . CYS A 1 67 ? 27.354 7.573 -14.878 1.00 95.06 67 CYS A O 1
ATOM 513 N N . GLY A 1 68 ? 25.873 8.412 -13.405 1.00 94.50 68 GLY A N 1
ATOM 514 C CA . GLY A 1 68 ? 26.582 9.657 -13.139 1.00 94.50 68 GLY A CA 1
ATOM 515 C C . GLY A 1 68 ? 27.544 9.503 -11.961 1.00 94.50 68 GLY A C 1
ATOM 516 O O . GLY A 1 68 ? 27.340 8.667 -11.076 1.00 94.50 68 GLY A O 1
ATOM 517 N N . LEU A 1 69 ? 28.583 10.335 -11.922 1.00 95.44 69 LEU A N 1
ATOM 518 C CA . LEU A 1 69 ? 29.454 10.470 -10.758 1.00 95.44 69 LEU A CA 1
ATOM 519 C C . LEU A 1 69 ? 29.433 11.921 -10.292 1.00 95.44 69 LEU A C 1
ATOM 521 O O . LEU A 1 69 ? 29.973 12.807 -10.947 1.00 95.44 69 LEU A O 1
ATOM 525 N N . GLU A 1 70 ? 28.778 12.167 -9.168 1.00 95.44 70 GLU A N 1
ATOM 526 C CA . GLU A 1 70 ? 28.535 13.505 -8.648 1.00 95.44 70 GLU A CA 1
ATOM 527 C C . GLU A 1 70 ? 29.321 13.771 -7.375 1.00 95.44 70 GLU A C 1
ATOM 529 O O . GLU A 1 70 ? 29.651 12.856 -6.622 1.00 95.44 70 GLU A O 1
ATOM 534 N N . LEU A 1 71 ? 29.594 15.046 -7.116 1.00 95.19 71 LEU A N 1
ATOM 535 C CA . LEU A 1 71 ? 30.242 15.499 -5.900 1.00 95.19 71 LEU A CA 1
ATOM 536 C C . LEU A 1 71 ? 29.263 16.347 -5.095 1.00 95.19 71 LEU A C 1
ATOM 538 O O . LEU A 1 71 ? 28.747 17.345 -5.595 1.00 95.19 71 LEU A O 1
ATOM 542 N N . TRP A 1 72 ? 29.020 15.955 -3.850 1.00 95.44 72 TRP A N 1
ATOM 543 C CA . TRP A 1 72 ? 28.019 16.567 -2.983 1.00 95.44 72 TRP A CA 1
ATOM 544 C C . TRP A 1 72 ? 28.651 17.117 -1.712 1.00 95.44 72 TRP A C 1
ATOM 546 O O . TRP A 1 72 ? 29.487 16.455 -1.101 1.00 95.44 72 TRP A O 1
ATOM 556 N N . SER A 1 73 ? 28.220 18.305 -1.292 1.00 93.44 73 SER A N 1
ATOM 557 C CA . SER A 1 73 ? 28.492 18.847 0.041 1.00 93.44 73 SER A CA 1
ATOM 558 C C . SER A 1 73 ? 27.304 18.534 0.940 1.00 93.44 73 SER A C 1
ATOM 560 O O . SER A 1 73 ? 26.192 18.981 0.656 1.00 93.44 73 SER A O 1
ATOM 562 N N . VAL A 1 74 ? 27.502 17.744 1.996 1.00 90.44 74 VAL A N 1
ATOM 563 C CA . VAL A 1 74 ? 26.441 17.467 2.981 1.00 90.44 74 VAL A CA 1
ATOM 564 C C . VAL A 1 74 ? 26.257 18.651 3.932 1.00 90.44 74 VAL A C 1
ATOM 566 O O . VAL A 1 74 ? 27.112 19.530 4.013 1.00 90.44 74 VAL A O 1
ATOM 569 N N . ALA A 1 75 ? 25.172 18.676 4.711 1.00 85.06 75 ALA A N 1
ATOM 570 C CA . ALA A 1 75 ? 24.876 19.780 5.633 1.00 85.06 75 ALA A CA 1
ATOM 571 C C . ALA A 1 75 ? 25.995 20.073 6.662 1.00 85.06 75 ALA A C 1
ATOM 573 O O . ALA A 1 75 ? 26.101 21.194 7.157 1.00 85.06 75 ALA A O 1
ATOM 574 N N . SER A 1 76 ? 26.857 19.094 6.969 1.00 87.06 76 SER A N 1
ATOM 575 C CA . SER A 1 76 ? 28.037 19.277 7.829 1.00 87.06 76 SER A CA 1
ATOM 576 C C . SER A 1 76 ? 29.228 19.961 7.137 1.00 87.06 76 SER A C 1
ATOM 578 O O . SER A 1 76 ? 30.227 20.243 7.798 1.00 87.06 76 SER A O 1
ATOM 580 N N . GLY A 1 77 ? 29.149 20.210 5.826 1.00 87.50 77 GLY A N 1
ATOM 581 C CA . GLY A 1 77 ? 30.232 20.731 4.987 1.00 87.50 77 GLY A CA 1
ATOM 582 C C . GLY A 1 77 ? 31.217 19.669 4.485 1.00 87.50 77 GLY A C 1
ATOM 583 O O . GLY A 1 77 ? 32.168 20.007 3.784 1.00 87.50 77 GLY A O 1
ATOM 584 N N . GLU A 1 78 ? 31.020 18.394 4.835 1.00 90.06 78 GLU A N 1
ATOM 585 C CA . GLU A 1 78 ? 31.820 17.290 4.297 1.00 90.06 78 GLU A CA 1
ATOM 586 C C . GLU A 1 78 ? 31.476 17.051 2.819 1.00 90.06 78 GLU A C 1
ATOM 588 O O . GLU A 1 78 ? 30.309 17.045 2.425 1.00 90.06 78 GLU A O 1
ATOM 593 N N . VAL A 1 79 ? 32.502 16.832 1.998 1.00 92.19 79 VAL A N 1
ATOM 594 C CA . VAL A 1 79 ? 32.345 16.574 0.567 1.00 92.19 79 VAL A CA 1
ATOM 595 C C . VAL A 1 79 ? 32.407 15.075 0.304 1.00 92.19 79 VAL A C 1
ATOM 597 O O . VAL A 1 79 ? 33.331 14.405 0.761 1.00 92.19 79 VAL A O 1
ATOM 600 N N . ARG A 1 80 ? 31.432 14.544 -0.437 1.00 92.62 80 ARG A N 1
ATOM 601 C CA . ARG A 1 80 ? 31.323 13.115 -0.739 1.00 92.62 80 ARG A CA 1
ATOM 602 C C . ARG A 1 80 ? 31.046 12.865 -2.219 1.00 92.62 80 ARG A C 1
ATOM 604 O O . ARG A 1 80 ? 30.165 13.516 -2.782 1.00 92.62 80 ARG A O 1
ATOM 611 N N . PRO A 1 81 ? 31.738 11.899 -2.842 1.00 95.06 81 PRO A N 1
ATOM 612 C CA . PRO A 1 81 ? 31.381 11.426 -4.166 1.00 95.06 81 PRO A CA 1
ATOM 613 C C . PRO A 1 81 ? 30.171 10.485 -4.079 1.00 95.06 81 PRO A C 1
ATOM 615 O O . PRO A 1 81 ? 30.054 9.665 -3.161 1.00 95.06 81 PRO A O 1
ATOM 618 N N . VAL A 1 82 ? 29.269 10.605 -5.046 1.00 95.81 82 VAL A N 1
ATOM 619 C CA . VAL A 1 82 ? 27.998 9.885 -5.115 1.00 95.81 82 VAL A CA 1
ATOM 620 C C . VAL A 1 82 ? 27.836 9.326 -6.523 1.00 95.81 82 VAL A C 1
ATOM 622 O O . VAL A 1 82 ? 27.874 10.060 -7.506 1.00 95.81 82 VAL A O 1
ATOM 625 N N . ARG A 1 83 ? 27.650 8.012 -6.625 1.00 95.56 83 ARG A N 1
ATOM 626 C CA . ARG A 1 83 ? 27.245 7.352 -7.870 1.00 95.56 83 ARG A CA 1
ATOM 627 C C . ARG A 1 83 ? 25.747 7.559 -8.059 1.00 95.56 83 ARG A C 1
ATOM 629 O O . ARG A 1 83 ? 24.979 7.142 -7.199 1.00 95.56 83 ARG A O 1
ATOM 636 N N . VAL A 1 84 ? 25.329 8.162 -9.160 1.00 95.38 84 VAL A N 1
ATOM 637 C CA . VAL A 1 84 ? 23.916 8.429 -9.452 1.00 95.38 84 VAL A CA 1
ATOM 638 C C . VAL A 1 84 ? 23.419 7.443 -10.495 1.00 95.38 84 VAL A C 1
ATOM 640 O O . VAL A 1 84 ? 24.055 7.270 -11.532 1.00 95.38 84 VAL A O 1
ATOM 643 N N . VAL A 1 85 ? 22.316 6.758 -10.208 1.00 94.81 85 VAL A N 1
ATOM 644 C CA . VAL A 1 85 ? 21.725 5.749 -11.094 1.00 94.81 85 VAL A CA 1
ATOM 645 C C . VAL A 1 85 ? 20.251 6.057 -11.284 1.00 94.81 85 VAL A C 1
ATOM 647 O O . VAL A 1 85 ? 19.536 6.255 -10.308 1.00 94.81 85 VAL A O 1
ATOM 650 N N . HIS A 1 86 ? 19.799 6.050 -12.530 1.00 94.62 86 HIS A N 1
ATOM 651 C CA . HIS A 1 86 ? 18.402 6.251 -12.892 1.00 94.62 86 HIS A CA 1
ATOM 652 C C . HIS A 1 86 ? 17.779 4.892 -13.225 1.00 94.62 86 HIS A C 1
ATOM 654 O O . HIS A 1 86 ? 18.393 4.077 -13.917 1.00 94.62 86 HIS A O 1
ATOM 660 N N . VAL A 1 87 ? 16.599 4.608 -12.680 1.00 93.06 87 VAL A N 1
ATOM 661 C CA . VAL A 1 87 ? 15.911 3.323 -12.849 1.00 93.06 87 VAL A CA 1
ATOM 662 C C . VAL A 1 87 ? 14.427 3.571 -13.080 1.00 93.06 87 VAL A C 1
ATOM 664 O O . VAL A 1 87 ? 13.765 4.199 -12.256 1.00 93.06 87 VAL A O 1
ATOM 667 N N . LEU A 1 88 ? 13.906 3.039 -14.181 1.00 94.25 88 LEU A N 1
ATOM 668 C CA . LEU A 1 88 ? 12.480 2.926 -14.448 1.00 94.25 88 LEU A CA 1
ATOM 669 C C . LEU A 1 88 ? 11.912 1.720 -13.698 1.00 94.25 88 LEU A C 1
ATOM 671 O O . LEU A 1 88 ? 12.501 0.640 -13.701 1.00 94.25 88 LEU A O 1
ATOM 675 N N . ARG A 1 89 ? 10.732 1.887 -13.112 1.00 91.94 89 ARG A N 1
ATOM 676 C CA . ARG A 1 89 ? 9.888 0.822 -12.578 1.00 91.94 89 ARG A CA 1
ATOM 677 C C . ARG A 1 89 ? 8.529 0.933 -13.235 1.00 91.94 89 ARG A C 1
ATOM 679 O O . ARG A 1 89 ? 7.869 1.959 -13.108 1.00 91.94 89 ARG A O 1
ATOM 686 N N . ALA A 1 90 ? 8.106 -0.117 -13.912 1.00 93.88 90 ALA A N 1
ATOM 687 C CA . ALA A 1 90 ? 6.886 -0.089 -14.687 1.00 93.88 90 ALA A CA 1
ATOM 688 C C . ALA A 1 90 ? 5.806 -0.980 -14.072 1.00 93.88 90 ALA A C 1
ATOM 690 O O . ALA A 1 90 ? 5.998 -2.187 -13.890 1.00 93.88 90 ALA A O 1
ATOM 691 N N . LYS A 1 91 ? 4.644 -0.380 -13.808 1.00 94.81 91 LYS A N 1
ATOM 692 C CA . LYS A 1 91 ? 3.386 -1.099 -13.624 1.00 94.81 91 LYS A CA 1
ATOM 693 C C . LYS A 1 91 ? 2.799 -1.359 -15.010 1.00 94.81 91 LYS A C 1
ATOM 695 O O . LYS A 1 91 ? 2.190 -0.480 -15.614 1.00 94.81 91 LYS A O 1
ATOM 700 N N . VAL A 1 92 ? 3.039 -2.549 -15.545 1.00 97.31 92 VAL A N 1
ATOM 701 C CA . VAL A 1 92 ? 2.614 -2.899 -16.906 1.00 97.31 92 VAL A CA 1
ATOM 702 C C . VAL A 1 92 ? 1.241 -3.571 -16.863 1.00 97.31 92 VAL A C 1
ATOM 704 O O . VAL A 1 92 ? 0.995 -4.449 -16.035 1.00 97.31 92 VAL A O 1
ATOM 707 N N . CYS A 1 93 ? 0.328 -3.172 -17.742 1.00 97.25 93 CYS A N 1
ATOM 708 C CA . CYS A 1 93 ? -1.025 -3.727 -17.798 1.00 97.25 93 CYS A CA 1
ATOM 709 C C . CYS A 1 93 ? -1.613 -3.668 -19.212 1.00 97.25 93 CYS A C 1
ATOM 711 O O . CYS A 1 93 ? -1.047 -3.054 -20.110 1.00 97.25 93 CYS A O 1
ATOM 713 N N . SER A 1 94 ? -2.759 -4.321 -19.414 1.00 95.44 94 SER A N 1
ATOM 714 C CA . SER A 1 94 ? -3.600 -4.112 -20.599 1.00 95.44 94 SER A CA 1
ATOM 715 C C . SER A 1 94 ? -4.641 -3.021 -20.319 1.00 95.44 94 SER A C 1
ATOM 717 O O . SER A 1 94 ? -4.952 -2.802 -19.146 1.00 95.44 94 SER A O 1
ATOM 719 N N . PRO A 1 95 ? -5.263 -2.397 -21.339 1.00 92.06 95 PRO A N 1
ATOM 720 C CA . PRO A 1 95 ? -6.340 -1.430 -21.117 1.00 92.06 95 PRO A CA 1
ATOM 721 C C . PRO A 1 95 ? -7.465 -1.968 -20.218 1.00 92.06 95 PRO A C 1
ATOM 723 O O . PRO A 1 95 ? -7.946 -1.272 -19.331 1.00 92.06 95 PRO A O 1
ATOM 726 N N . GLN A 1 96 ? -7.853 -3.236 -20.396 1.00 85.06 96 GLN A N 1
ATOM 727 C CA . GLN A 1 96 ? -8.910 -3.877 -19.604 1.00 85.06 96 GLN A CA 1
ATOM 728 C C . GLN A 1 96 ? -8.464 -4.214 -18.174 1.00 85.06 96 GLN A C 1
ATOM 730 O O . GLN A 1 96 ? -9.287 -4.312 -17.261 1.00 85.06 96 GLN A O 1
ATOM 735 N N . SER A 1 97 ? -7.172 -4.472 -17.965 1.00 86.75 97 SER A N 1
ATOM 736 C CA . SER A 1 97 ? -6.623 -4.732 -16.630 1.00 86.75 97 SER A CA 1
ATOM 737 C C . SER A 1 97 ? -6.364 -3.438 -15.856 1.00 86.75 97 SER A C 1
ATOM 739 O O . SER A 1 97 ? -6.568 -3.429 -14.645 1.00 86.75 97 SER A O 1
ATOM 741 N N . TYR A 1 98 ? -6.018 -2.345 -16.544 1.00 86.56 98 TYR A N 1
ATOM 742 C CA . TYR A 1 98 ? -5.808 -1.026 -15.943 1.00 86.56 98 TYR A CA 1
ATOM 743 C C . TYR A 1 98 ? -7.047 -0.536 -15.184 1.00 86.56 98 TYR A C 1
ATOM 745 O O . TYR A 1 98 ? -6.958 -0.194 -14.009 1.00 86.56 98 TYR A O 1
ATOM 753 N N . GLU A 1 99 ? -8.233 -0.642 -15.800 1.00 77.69 99 GLU A N 1
ATOM 754 C CA . GLU A 1 99 ? -9.523 -0.264 -15.188 1.00 77.69 99 GLU A CA 1
ATOM 755 C C . GLU A 1 99 ? -9.853 -1.059 -13.902 1.00 77.69 99 GLU A C 1
ATOM 757 O O . GLU A 1 99 ? -10.708 -0.657 -13.106 1.00 77.69 99 GLU A O 1
ATOM 762 N N . ARG A 1 100 ? -9.186 -2.203 -13.701 1.00 77.69 100 ARG A N 1
ATOM 763 C CA . ARG A 1 100 ? -9.340 -3.097 -12.545 1.00 77.69 100 ARG A CA 1
ATOM 764 C C . ARG A 1 100 ? -8.161 -3.018 -11.570 1.00 77.69 100 ARG A C 1
ATOM 766 O O . ARG A 1 100 ? -8.121 -3.808 -10.636 1.00 77.69 100 ARG A O 1
ATOM 773 N N . SER A 1 101 ? -7.199 -2.121 -11.799 1.00 84.12 101 SER A N 1
ATOM 774 C CA . SER A 1 101 ? -5.951 -2.026 -11.028 1.00 84.12 101 SER A CA 1
ATOM 775 C C . SER A 1 101 ? -5.168 -3.347 -10.981 1.00 84.12 101 SER A C 1
ATOM 777 O O . SER A 1 101 ? -4.548 -3.682 -9.970 1.00 84.12 101 SER A O 1
ATOM 779 N N . VAL A 1 102 ? -5.201 -4.102 -12.085 1.00 88.31 102 VAL A N 1
ATOM 780 C CA . VAL A 1 102 ? -4.505 -5.382 -12.251 1.00 88.31 102 VAL A CA 1
ATOM 781 C C . VAL A 1 102 ? -3.292 -5.189 -13.161 1.00 88.31 102 VAL A C 1
ATOM 783 O O . VAL A 1 102 ? -3.410 -4.723 -14.297 1.00 88.31 102 VAL A O 1
ATOM 786 N N . PHE A 1 103 ? -2.123 -5.595 -12.679 1.00 95.31 103 PHE A N 1
ATOM 787 C CA . PHE A 1 103 ? -0.835 -5.398 -13.338 1.00 95.31 103 PHE A CA 1
ATOM 788 C C . PHE A 1 103 ? -0.067 -6.716 -13.421 1.00 95.31 103 PHE A C 1
ATOM 790 O O . PHE A 1 103 ? -0.290 -7.638 -12.634 1.00 95.31 103 PHE A O 1
ATOM 797 N N . VAL A 1 104 ? 0.850 -6.819 -14.381 1.00 96.50 104 VAL A N 1
ATOM 798 C CA . VAL A 1 104 ? 1.765 -7.962 -14.452 1.00 96.50 104 VAL A CA 1
ATOM 799 C C . VAL A 1 104 ? 2.880 -7.796 -13.424 1.00 96.50 104 VAL A C 1
ATOM 801 O O . VAL A 1 104 ? 3.497 -6.736 -13.302 1.00 96.50 104 VAL A O 1
ATOM 804 N N . PHE A 1 105 ? 3.160 -8.868 -12.696 1.00 94.50 105 PHE A N 1
ATOM 805 C CA . PHE A 1 105 ? 4.161 -8.913 -11.642 1.00 94.50 105 PHE A CA 1
ATOM 806 C C . PHE A 1 105 ? 5.166 -10.029 -11.912 1.00 94.50 105 PHE A C 1
ATOM 808 O O . PHE A 1 105 ? 4.784 -11.163 -12.214 1.00 94.50 105 PHE A O 1
ATOM 815 N N . ASN A 1 106 ? 6.460 -9.723 -11.807 1.00 94.00 106 ASN A N 1
ATOM 816 C CA . ASN A 1 106 ? 7.508 -10.708 -12.034 1.00 94.00 106 ASN A CA 1
ATOM 817 C C . ASN A 1 106 ? 7.717 -11.536 -10.764 1.00 94.00 106 ASN A C 1
ATOM 819 O O . ASN A 1 106 ? 8.378 -11.101 -9.816 1.00 94.00 106 ASN A O 1
ATOM 823 N N . SER A 1 107 ? 7.144 -12.735 -10.746 1.00 89.56 107 SER A N 1
ATOM 824 C CA . SER A 1 107 ? 7.173 -13.629 -9.583 1.00 89.56 107 SER A CA 1
ATOM 825 C C . SER A 1 107 ? 8.497 -14.394 -9.477 1.00 89.56 107 SER A C 1
ATOM 827 O O . SER A 1 107 ? 9.090 -14.503 -8.400 1.00 89.56 107 SER A O 1
ATOM 829 N N . TRP A 1 108 ? 9.029 -14.883 -10.596 1.00 91.81 108 TRP A N 1
ATOM 830 C CA . TRP A 1 108 ? 10.269 -15.657 -10.630 1.00 91.81 108 TRP A CA 1
ATOM 831 C C . TRP A 1 108 ? 11.053 -15.414 -11.917 1.00 91.81 108 TRP A C 1
ATOM 833 O O . TRP A 1 108 ? 10.521 -15.001 -12.945 1.00 91.81 108 TRP A O 1
ATOM 843 N N . GLN A 1 109 ? 12.342 -15.732 -11.855 1.00 94.38 109 GLN A N 1
ATOM 844 C CA . GLN A 1 109 ? 13.249 -15.660 -12.986 1.00 94.38 109 GLN A CA 1
ATOM 845 C C . GLN A 1 109 ? 14.128 -16.909 -13.050 1.00 94.38 109 GLN A C 1
ATOM 847 O O . GLN A 1 109 ? 14.612 -17.387 -12.020 1.00 94.38 109 GLN A O 1
ATOM 852 N N . GLN A 1 110 ? 14.379 -17.413 -14.254 1.00 93.88 110 GLN A N 1
ATOM 853 C CA . GLN A 1 110 ? 15.269 -18.542 -14.504 1.00 93.88 110 GLN A CA 1
ATOM 854 C C . GLN A 1 110 ? 16.479 -18.127 -15.351 1.00 93.88 110 GLN A C 1
ATOM 856 O O . GLN A 1 110 ? 16.364 -17.370 -16.315 1.00 93.88 110 GLN A O 1
ATOM 861 N N . PHE A 1 111 ? 17.651 -18.631 -14.969 1.00 92.31 111 PHE A N 1
ATOM 862 C CA . PHE A 1 111 ? 18.914 -18.462 -15.682 1.00 92.31 111 PHE A CA 1
ATOM 863 C C . PHE A 1 111 ? 19.042 -19.491 -16.819 1.00 92.31 111 PHE A C 1
ATOM 865 O O . PHE A 1 111 ? 18.430 -20.559 -16.745 1.00 92.31 111 PHE A O 1
ATOM 872 N N . PRO A 1 112 ? 19.907 -19.258 -17.824 1.00 90.25 112 PRO A N 1
ATOM 873 C CA . PRO A 1 112 ? 20.110 -20.197 -18.933 1.00 90.25 112 PRO A CA 1
ATOM 874 C C . PRO A 1 112 ? 20.639 -21.570 -18.494 1.00 90.25 112 PRO A C 1
ATOM 876 O O . PRO A 1 112 ? 20.499 -22.547 -19.221 1.00 90.25 112 PRO A O 1
ATOM 879 N N . ASP A 1 113 ? 21.237 -21.656 -17.302 1.00 86.81 113 ASP A N 1
ATOM 880 C CA . ASP A 1 113 ? 21.697 -22.908 -16.689 1.00 86.81 113 ASP A CA 1
ATOM 881 C C . ASP A 1 113 ? 20.596 -23.671 -15.926 1.00 86.81 113 ASP A C 1
ATOM 883 O O . ASP A 1 113 ? 20.874 -24.676 -15.273 1.00 86.81 113 ASP A O 1
ATOM 887 N N . GLY A 1 114 ? 19.349 -23.197 -15.998 1.00 87.38 114 GLY A N 1
ATOM 888 C CA . GLY A 1 114 ? 18.178 -23.816 -15.386 1.00 87.38 114 GLY A CA 1
ATOM 889 C C . GLY A 1 114 ? 17.934 -23.419 -13.928 1.00 87.38 114 GLY A C 1
ATOM 890 O O . GLY A 1 114 ? 16.853 -23.703 -13.403 1.00 87.38 114 GLY A O 1
ATOM 891 N N . ARG A 1 115 ? 18.873 -22.728 -13.262 1.00 88.81 115 ARG A N 1
ATOM 892 C CA . ARG A 1 115 ? 18.649 -22.232 -11.894 1.00 88.81 115 ARG A CA 1
ATOM 893 C C . ARG A 1 115 ? 17.506 -21.228 -11.882 1.00 88.81 115 ARG A C 1
ATOM 895 O O . ARG A 1 115 ? 17.434 -20.364 -12.747 1.00 88.81 115 ARG A O 1
ATOM 902 N N . THR A 1 116 ? 16.646 -21.310 -10.873 1.00 88.88 116 THR A N 1
ATOM 903 C CA . THR A 1 116 ? 15.511 -20.392 -10.695 1.00 88.88 116 THR A CA 1
ATOM 904 C C . THR A 1 116 ? 15.690 -19.583 -9.416 1.00 88.88 116 THR A C 1
ATOM 906 O O . THR A 1 116 ? 16.239 -20.083 -8.433 1.00 88.88 116 THR A O 1
ATOM 909 N N . ARG A 1 117 ? 15.234 -18.330 -9.427 1.00 86.12 117 ARG A N 1
ATOM 910 C CA . ARG A 1 117 ? 15.124 -17.467 -8.249 1.00 86.12 117 ARG A CA 1
ATOM 911 C C . ARG A 1 117 ? 13.742 -16.829 -8.183 1.00 86.12 117 ARG A C 1
ATOM 913 O O . ARG A 1 117 ? 13.179 -16.474 -9.215 1.00 86.12 117 ARG A O 1
ATOM 920 N N . THR A 1 118 ? 13.240 -16.623 -6.973 1.00 84.88 118 THR A N 1
ATOM 921 C CA . THR A 1 118 ? 12.119 -15.709 -6.732 1.00 84.88 118 THR A CA 1
ATOM 922 C C . THR A 1 118 ? 12.588 -14.281 -7.000 1.00 84.88 118 THR A C 1
ATOM 924 O O . THR A 1 118 ? 13.702 -13.919 -6.604 1.00 84.88 118 THR A O 1
ATOM 927 N N . ARG A 1 119 ? 11.768 -13.484 -7.690 1.00 83.62 119 ARG A N 1
ATOM 928 C CA . ARG A 1 119 ? 12.068 -12.072 -7.968 1.00 83.62 119 ARG A CA 1
ATOM 929 C C . ARG A 1 119 ? 11.141 -11.157 -7.179 1.00 83.62 119 ARG A C 1
ATOM 931 O O . ARG A 1 119 ? 11.646 -10.326 -6.430 1.00 83.62 119 ARG A O 1
ATOM 938 N N . ASN A 1 120 ? 9.830 -11.365 -7.301 1.00 86.31 120 ASN A N 1
ATOM 939 C CA . ASN A 1 120 ? 8.782 -10.542 -6.696 1.00 86.31 120 ASN A CA 1
ATOM 940 C C . ASN A 1 120 ? 9.022 -9.042 -6.925 1.00 86.31 120 ASN A C 1
ATOM 942 O O . ASN A 1 120 ? 9.169 -8.280 -5.972 1.00 86.31 120 ASN A O 1
ATOM 946 N N . ALA A 1 121 ? 9.108 -8.634 -8.191 1.00 86.75 121 ALA A N 1
ATOM 947 C CA . ALA A 1 121 ? 9.375 -7.249 -8.561 1.00 86.75 121 ALA A CA 1
ATOM 948 C C . ALA A 1 121 ? 8.494 -6.782 -9.723 1.00 86.75 121 ALA A C 1
ATOM 950 O O . ALA A 1 121 ? 8.010 -7.577 -10.531 1.00 86.75 121 ALA A O 1
ATOM 951 N N . LEU A 1 122 ? 8.336 -5.464 -9.825 1.00 91.56 122 LEU A N 1
ATOM 952 C CA . LEU A 1 122 ? 7.846 -4.825 -11.042 1.00 91.56 122 LEU A CA 1
ATOM 953 C C . LEU A 1 122 ? 8.859 -4.984 -12.179 1.00 91.56 122 LEU A C 1
ATOM 955 O O . LEU A 1 122 ? 10.029 -5.314 -11.948 1.00 91.56 122 LEU A O 1
ATOM 959 N N . LEU A 1 123 ? 8.416 -4.711 -13.408 1.00 93.69 123 LEU A N 1
ATOM 960 C CA . LEU A 1 123 ? 9.353 -4.538 -14.511 1.00 93.69 123 LEU A CA 1
ATOM 961 C C . LEU A 1 123 ? 10.284 -3.378 -14.150 1.00 93.69 123 LEU A C 1
ATOM 963 O O . LEU A 1 123 ? 9.825 -2.315 -13.736 1.00 93.69 123 LEU A O 1
ATOM 967 N N . SER A 1 124 ? 11.589 -3.594 -14.263 1.00 91.44 124 SER A N 1
ATOM 968 C CA . SER A 1 124 ? 12.590 -2.615 -13.850 1.00 91.44 124 SER A CA 1
ATOM 969 C C . SER A 1 124 ? 13.659 -2.476 -14.914 1.00 91.44 124 SER A C 1
ATOM 971 O O . SER A 1 124 ? 14.219 -3.487 -15.333 1.00 91.44 124 SER A O 1
ATOM 973 N N . GLU A 1 125 ? 14.006 -1.249 -15.275 1.00 91.38 125 GLU A N 1
ATOM 974 C CA . GLU A 1 125 ? 15.007 -0.982 -16.298 1.00 91.38 125 GLU A CA 1
ATOM 975 C C . GLU A 1 125 ? 15.997 0.089 -15.838 1.00 91.38 125 GLU A C 1
ATOM 977 O O . GLU A 1 125 ? 15.613 1.088 -15.233 1.00 91.38 125 GLU A O 1
ATOM 982 N N . LYS A 1 126 ? 17.290 -0.125 -16.090 1.00 91.50 126 LYS A N 1
ATOM 983 C CA . LYS A 1 126 ? 18.333 0.851 -15.764 1.00 91.50 126 LYS A CA 1
ATOM 984 C C . LYS A 1 126 ? 18.461 1.838 -16.922 1.00 91.50 126 LYS A C 1
ATOM 986 O O . LYS A 1 126 ? 18.765 1.424 -18.033 1.00 91.50 126 LYS A O 1
ATOM 991 N N . LEU A 1 127 ? 18.293 3.120 -16.620 1.00 94.38 127 LEU A N 1
ATOM 992 C CA . LEU A 1 127 ? 18.289 4.200 -17.600 1.00 94.38 127 LEU A CA 1
ATOM 993 C C . LEU A 1 127 ? 19.684 4.787 -17.804 1.00 94.38 127 LEU A C 1
ATOM 995 O O . LEU A 1 127 ? 20.529 4.779 -16.899 1.00 94.38 127 LEU A O 1
ATOM 999 N N . SER A 1 128 ? 19.903 5.335 -18.993 1.00 93.56 128 SER A N 1
ATOM 1000 C CA . SER A 1 128 ? 21.086 6.118 -19.313 1.00 93.56 128 SER A CA 1
ATOM 1001 C C . SER A 1 128 ? 20.962 7.540 -18.769 1.00 93.56 128 SER A C 1
ATOM 1003 O O . SER A 1 128 ? 19.899 8.154 -18.799 1.00 93.56 128 SER A O 1
ATOM 1005 N N . VAL A 1 129 ? 22.082 8.124 -18.342 1.00 91.50 129 VAL A N 1
ATOM 1006 C CA . VAL A 1 129 ? 22.153 9.548 -17.969 1.00 91.50 129 VAL A CA 1
ATOM 1007 C C . VAL A 1 129 ? 21.787 10.455 -19.152 1.00 91.50 129 VAL A C 1
ATOM 1009 O O . VAL A 1 129 ? 21.289 11.557 -18.947 1.00 91.50 129 VAL A O 1
ATOM 1012 N N . ALA A 1 130 ? 21.997 9.986 -20.387 1.00 92.19 130 ALA A N 1
ATOM 1013 C CA . ALA A 1 130 ? 21.640 10.718 -21.600 1.00 92.19 130 ALA A CA 1
ATOM 1014 C C . ALA A 1 130 ? 20.125 10.774 -21.866 1.00 92.19 130 ALA A C 1
ATOM 1016 O O . ALA A 1 130 ? 19.704 11.578 -22.687 1.00 92.19 130 ALA A O 1
ATOM 1017 N N . GLU A 1 131 ? 19.324 9.948 -21.185 1.00 93.12 131 GLU A N 1
ATOM 1018 C CA . GLU A 1 131 ? 17.858 9.915 -21.310 1.00 93.12 131 GLU A CA 1
ATOM 1019 C C . GLU A 1 131 ? 17.171 10.878 -20.326 1.00 93.12 131 GLU A C 1
ATOM 1021 O O . GLU A 1 131 ? 15.952 10.849 -20.190 1.00 93.12 131 GLU A O 1
ATOM 1026 N N . MET A 1 132 ? 17.931 11.702 -19.594 1.00 92.81 132 MET A N 1
ATOM 1027 C CA . MET A 1 132 ? 17.389 12.655 -18.623 1.00 92.81 132 MET A CA 1
ATOM 1028 C C . MET A 1 132 ? 17.244 14.063 -19.233 1.00 92.81 132 MET A C 1
ATOM 1030 O O . MET A 1 132 ? 18.206 14.547 -19.836 1.00 92.81 132 MET A O 1
ATOM 1034 N N . PRO A 1 133 ? 16.118 14.772 -18.996 1.00 91.75 133 PRO A N 1
ATOM 1035 C CA . PRO A 1 133 ? 14.984 14.390 -18.141 1.00 91.75 133 PRO A CA 1
ATOM 1036 C C . PRO A 1 133 ? 14.098 13.300 -18.771 1.00 91.75 133 PRO A C 1
ATOM 1038 O O . PRO A 1 133 ? 13.846 13.312 -19.973 1.00 91.75 133 PRO A O 1
ATOM 1041 N N . LEU A 1 134 ? 13.626 12.353 -17.948 1.00 91.19 134 LEU A N 1
ATOM 1042 C CA . LEU A 1 134 ? 12.925 11.149 -18.418 1.00 91.19 134 LEU A CA 1
ATOM 1043 C C . LEU A 1 134 ? 11.662 11.480 -19.222 1.00 91.19 134 LEU A C 1
ATOM 1045 O O . LEU A 1 134 ? 11.322 10.764 -20.154 1.00 91.19 134 LEU A O 1
ATOM 1049 N N . GLU A 1 135 ? 10.973 12.562 -18.882 1.00 89.62 135 GLU A N 1
ATOM 1050 C CA . GLU A 1 135 ? 9.731 12.998 -19.515 1.00 89.62 135 GLU A CA 1
ATOM 1051 C C . GLU A 1 135 ? 9.891 13.262 -21.021 1.00 89.62 135 GLU A C 1
ATOM 1053 O O . GLU A 1 135 ? 8.945 13.060 -21.779 1.00 89.62 135 GLU A O 1
ATOM 1058 N N . GLU A 1 136 ? 11.085 13.664 -21.469 1.00 92.81 136 GLU A N 1
ATOM 1059 C CA . GLU A 1 136 ? 11.388 13.896 -22.889 1.00 92.81 136 GLU A CA 1
ATOM 1060 C C . GLU A 1 136 ? 11.605 12.590 -23.671 1.00 92.81 136 GLU A C 1
ATOM 1062 O O . GLU A 1 136 ? 11.478 12.573 -24.895 1.00 92.81 136 GLU A O 1
ATOM 1067 N N . HIS A 1 137 ? 11.881 11.491 -22.965 1.00 94.94 137 HIS A N 1
ATOM 1068 C CA . HIS A 1 137 ? 12.223 10.180 -23.526 1.00 94.94 137 HIS A CA 1
ATOM 1069 C C . HIS A 1 137 ? 11.264 9.063 -23.081 1.00 94.94 137 HIS A C 1
ATOM 1071 O O . HIS A 1 137 ? 11.496 7.890 -23.375 1.00 94.94 137 HIS A O 1
ATOM 1077 N N . LEU A 1 138 ? 10.184 9.413 -22.373 1.00 94.50 138 LEU A N 1
ATOM 1078 C CA . LEU A 1 138 ? 9.357 8.476 -21.612 1.00 94.50 138 LEU A CA 1
ATOM 1079 C C . LEU A 1 138 ? 8.809 7.341 -22.482 1.00 94.50 138 LEU A C 1
ATOM 1081 O O . LEU A 1 138 ? 8.964 6.173 -22.129 1.00 94.50 138 LEU A O 1
ATOM 1085 N N . HIS A 1 139 ? 8.220 7.679 -23.631 1.00 95.44 139 HIS A N 1
ATOM 1086 C CA . HIS A 1 139 ? 7.623 6.699 -24.538 1.00 95.44 139 HIS A CA 1
ATOM 1087 C C . HIS A 1 139 ? 8.664 5.719 -25.100 1.00 95.44 139 HIS A C 1
ATOM 1089 O O . HIS A 1 139 ? 8.457 4.506 -25.088 1.00 95.44 139 HIS A O 1
ATOM 1095 N N . GLU A 1 140 ? 9.812 6.232 -25.558 1.00 95.88 140 GLU A N 1
ATOM 1096 C CA . GLU A 1 140 ? 10.893 5.425 -26.140 1.00 95.88 140 GLU A CA 1
ATOM 1097 C C . GLU A 1 140 ? 11.487 4.464 -25.104 1.00 95.88 140 GLU A C 1
ATOM 1099 O O . GLU A 1 140 ? 11.697 3.282 -25.388 1.00 95.88 140 GLU A O 1
ATOM 1104 N N . VAL A 1 141 ? 11.691 4.955 -23.879 1.00 95.56 141 VAL A N 1
ATOM 1105 C CA . VAL A 1 141 ? 12.146 4.160 -22.736 1.00 95.56 141 VAL A CA 1
ATOM 1106 C C . VAL A 1 141 ? 11.120 3.082 -22.380 1.00 95.56 141 VAL A C 1
ATOM 1108 O O . VAL A 1 141 ? 11.491 1.923 -22.230 1.00 95.56 141 VAL A O 1
ATOM 1111 N N . CYS A 1 142 ? 9.827 3.412 -22.308 1.00 96.44 142 CYS A N 1
ATOM 1112 C CA . CYS A 1 142 ? 8.770 2.438 -22.014 1.00 96.44 142 CYS A CA 1
ATOM 1113 C C . CYS A 1 142 ? 8.688 1.333 -23.077 1.00 96.44 142 CYS A C 1
ATOM 1115 O O . CYS A 1 142 ? 8.590 0.149 -22.740 1.00 96.44 142 CYS A O 1
ATOM 1117 N N . GLN A 1 143 ? 8.777 1.697 -24.360 1.00 95.62 143 GLN A N 1
ATOM 1118 C CA . GLN A 1 143 ? 8.830 0.731 -25.457 1.00 95.62 143 GLN A CA 1
ATOM 1119 C C . GLN A 1 143 ? 10.054 -0.178 -25.351 1.00 95.62 143 GLN A C 1
ATOM 1121 O O . GLN A 1 143 ? 9.921 -1.397 -25.468 1.00 95.62 143 GLN A O 1
ATOM 1126 N N . ARG A 1 144 ? 11.237 0.388 -25.092 1.00 94.56 144 ARG A N 1
ATOM 1127 C CA . ARG A 1 144 ? 12.484 -0.371 -24.941 1.00 94.56 144 ARG A CA 1
ATOM 1128 C C . ARG A 1 144 ? 12.416 -1.330 -23.748 1.00 94.56 144 ARG A C 1
ATOM 1130 O O . ARG A 1 144 ? 12.688 -2.517 -23.925 1.00 94.56 144 ARG A O 1
ATOM 1137 N N . ALA A 1 145 ? 11.941 -0.864 -22.597 1.00 93.75 145 ALA A N 1
ATOM 1138 C CA . ALA A 1 145 ? 11.815 -1.647 -21.370 1.00 93.75 145 ALA A CA 1
ATOM 1139 C C . ALA A 1 145 ? 10.965 -2.905 -21.562 1.00 93.75 145 ALA A C 1
ATOM 1141 O O . ALA A 1 145 ? 11.331 -4.001 -21.126 1.00 93.75 145 ALA A O 1
ATOM 1142 N N . VAL A 1 146 ? 9.834 -2.751 -22.254 1.00 94.44 146 VAL A N 1
ATOM 1143 C CA . VAL A 1 146 ? 8.903 -3.845 -22.525 1.00 94.44 146 VAL A CA 1
ATOM 1144 C C . VAL A 1 146 ? 9.403 -4.705 -23.687 1.00 94.44 146 VAL A C 1
ATOM 1146 O O . VAL A 1 146 ? 9.623 -5.898 -23.517 1.00 94.44 146 VAL A O 1
ATOM 1149 N N . GLN A 1 147 ? 9.613 -4.127 -24.868 1.00 92.75 147 GLN A N 1
ATOM 1150 C CA . GLN A 1 147 ? 9.804 -4.883 -26.112 1.00 92.75 147 GLN A CA 1
ATOM 1151 C C . GLN A 1 147 ? 11.253 -5.297 -26.376 1.00 92.75 147 GLN A C 1
ATOM 1153 O O . GLN A 1 147 ? 11.489 -6.239 -27.129 1.00 92.75 147 GLN A O 1
ATOM 1158 N N . GLN A 1 148 ? 12.231 -4.578 -25.828 1.00 88.12 148 GLN A N 1
ATOM 1159 C CA . GLN A 1 148 ? 13.648 -4.763 -26.154 1.00 88.12 148 GLN A CA 1
ATOM 1160 C C . GLN A 1 148 ? 14.486 -5.221 -24.968 1.00 88.12 148 GLN A C 1
ATOM 1162 O O . GLN A 1 148 ? 15.650 -5.537 -25.175 1.00 88.12 148 GLN A O 1
ATOM 1167 N N . GLU A 1 149 ? 13.927 -5.304 -23.765 1.00 88.56 149 GLU A N 1
ATOM 1168 C CA . GLU A 1 149 ? 14.623 -5.805 -22.580 1.00 88.56 149 GLU A CA 1
ATOM 1169 C C . GLU A 1 149 ? 13.842 -6.983 -21.982 1.00 88.56 149 GLU A C 1
ATOM 1171 O O . GLU A 1 149 ? 14.057 -8.137 -22.352 1.00 88.56 149 GLU A O 1
ATOM 1176 N N . GLU A 1 150 ? 12.881 -6.719 -21.101 1.00 90.81 150 GLU A N 1
ATOM 1177 C CA . GLU A 1 150 ? 12.296 -7.748 -20.236 1.00 90.81 150 GLU A CA 1
ATOM 1178 C C . GLU A 1 150 ? 11.285 -8.662 -20.955 1.00 90.81 150 GLU A C 1
ATOM 1180 O O . GLU A 1 150 ? 11.132 -9.825 -20.571 1.00 90.81 150 GLU A O 1
ATOM 1185 N N . MET A 1 151 ? 10.606 -8.187 -22.010 1.00 94.25 151 MET A N 1
ATOM 1186 C CA . MET A 1 151 ? 9.589 -8.951 -22.755 1.00 94.25 151 MET A CA 1
ATOM 1187 C C . MET A 1 151 ? 9.884 -9.075 -24.260 1.00 94.25 151 MET A C 1
ATOM 1189 O O . MET A 1 151 ? 8.964 -9.045 -25.079 1.00 94.25 151 MET A O 1
ATOM 1193 N N . GLN A 1 152 ? 11.156 -9.267 -24.639 1.00 93.88 152 GLN A N 1
ATOM 1194 C CA . GLN A 1 152 ? 11.570 -9.399 -26.051 1.00 93.88 152 GLN A CA 1
ATOM 1195 C C . GLN A 1 152 ? 10.821 -10.504 -26.808 1.00 93.88 152 GLN A C 1
ATOM 1197 O O . GLN A 1 152 ? 10.486 -10.334 -27.980 1.00 93.88 152 GLN A O 1
ATOM 1202 N N . ARG A 1 153 ? 10.536 -11.633 -26.151 1.00 95.25 153 ARG A N 1
ATOM 1203 C CA . ARG A 1 153 ? 9.731 -12.723 -26.717 1.00 95.25 153 ARG A CA 1
ATOM 1204 C C . ARG A 1 153 ? 8.788 -13.309 -25.685 1.00 95.25 153 ARG A C 1
ATOM 1206 O O . ARG A 1 153 ? 9.197 -13.515 -24.549 1.00 95.25 153 ARG A O 1
ATOM 1213 N N . LEU A 1 154 ? 7.551 -13.583 -26.091 1.00 95.81 154 LEU A N 1
ATOM 1214 C CA . LEU A 1 154 ? 6.531 -14.176 -25.233 1.00 95.81 154 LEU A CA 1
ATOM 1215 C C . LEU A 1 154 ? 6.467 -15.682 -25.429 1.00 95.81 154 LEU A C 1
ATOM 1217 O O . LEU A 1 154 ? 6.594 -16.181 -26.543 1.00 95.81 154 LEU A O 1
ATOM 1221 N N . GLU A 1 155 ? 6.238 -16.380 -24.329 1.00 95.44 155 GLU A N 1
ATOM 1222 C CA . GLU A 1 155 ? 6.069 -17.823 -24.261 1.00 95.44 155 GLU A CA 1
ATOM 1223 C C . GLU A 1 155 ? 4.931 -18.157 -23.279 1.00 95.44 155 GLU A C 1
ATOM 1225 O O . GLU A 1 155 ? 4.484 -17.326 -22.478 1.00 95.44 155 GLU A O 1
ATOM 1230 N N . GLU A 1 156 ? 4.439 -19.392 -23.333 1.00 92.50 156 GLU A N 1
ATOM 1231 C CA . GLU A 1 156 ? 3.359 -19.850 -22.455 1.00 92.50 156 GLU A CA 1
ATOM 1232 C C . GLU A 1 156 ? 3.752 -19.788 -20.968 1.00 92.50 156 GLU A C 1
ATOM 1234 O O . GLU A 1 156 ? 4.923 -19.917 -20.599 1.00 92.50 156 GLU A O 1
ATOM 1239 N N . ALA A 1 157 ? 2.760 -19.663 -20.079 1.00 90.94 157 ALA A N 1
ATOM 1240 C CA . ALA A 1 157 ? 2.958 -19.598 -18.624 1.00 90.94 157 ALA A CA 1
ATOM 1241 C C . ALA A 1 157 ? 3.809 -20.750 -18.060 1.00 90.94 157 ALA A C 1
ATOM 1243 O O . ALA A 1 157 ? 4.540 -20.585 -17.080 1.00 90.94 157 ALA A O 1
ATOM 1244 N N . ALA A 1 158 ? 3.701 -21.931 -18.676 1.00 87.94 158 ALA A N 1
ATOM 1245 C CA . ALA A 1 158 ? 4.364 -23.157 -18.248 1.00 87.94 158 ALA A CA 1
ATOM 1246 C C . ALA A 1 158 ? 5.810 -23.290 -18.754 1.00 87.94 158 ALA A C 1
ATOM 1248 O O . ALA A 1 158 ? 6.515 -24.200 -18.317 1.00 87.94 158 ALA A O 1
ATOM 1249 N N . PHE A 1 159 ? 6.275 -22.411 -19.649 1.00 92.69 159 PHE A N 1
ATOM 1250 C CA . PHE A 1 159 ? 7.602 -22.538 -20.243 1.00 92.69 159 PHE A CA 1
ATOM 1251 C C . PHE A 1 159 ? 8.707 -22.404 -19.186 1.00 92.69 159 PHE A C 1
ATOM 1253 O O . PHE A 1 159 ? 8.794 -21.412 -18.461 1.00 92.69 159 PHE A O 1
ATOM 1260 N N . ARG A 1 160 ? 9.568 -23.419 -19.095 1.00 90.06 160 ARG A N 1
ATOM 1261 C CA . ARG A 1 160 ? 10.761 -23.452 -18.241 1.00 90.06 160 ARG A CA 1
ATOM 1262 C C . ARG A 1 160 ? 11.881 -24.167 -18.984 1.00 90.06 160 ARG A C 1
ATOM 1264 O O . ARG A 1 160 ? 11.638 -25.123 -19.719 1.00 90.06 160 ARG A O 1
ATOM 1271 N N . ILE A 1 161 ? 13.118 -23.760 -18.732 1.00 89.38 161 ILE A N 1
ATOM 1272 C CA . ILE A 1 161 ? 14.303 -24.481 -19.197 1.00 89.38 161 ILE A CA 1
ATOM 1273 C C . ILE A 1 161 ? 14.436 -25.754 -18.354 1.00 89.38 161 ILE A C 1
ATOM 1275 O O . ILE A 1 161 ? 14.714 -25.687 -17.154 1.00 89.38 161 ILE A O 1
ATOM 1279 N N . GLY A 1 162 ? 14.196 -26.909 -18.977 1.00 80.62 162 GLY A N 1
ATOM 1280 C CA . GLY A 1 162 ? 14.338 -28.228 -18.359 1.00 80.62 162 GLY A CA 1
ATOM 1281 C C . GLY A 1 162 ? 15.710 -28.876 -18.613 1.00 80.62 162 GLY A C 1
ATOM 1282 O O . GLY A 1 162 ? 16.439 -28.458 -19.517 1.00 80.62 162 GLY A O 1
ATOM 1283 N N . PRO A 1 163 ? 16.073 -29.936 -17.863 1.00 73.75 163 PRO A N 1
ATOM 1284 C CA . PRO A 1 163 ? 17.305 -30.688 -18.096 1.00 73.75 163 PRO A CA 1
ATOM 1285 C C . PRO A 1 163 ? 17.340 -31.266 -19.518 1.00 73.75 163 PRO A C 1
ATOM 1287 O O . PRO A 1 163 ? 16.450 -32.014 -19.914 1.00 73.75 163 PRO A O 1
ATOM 1290 N N . GLY A 1 164 ? 18.368 -30.918 -20.297 1.00 68.75 164 GLY A N 1
ATOM 1291 C CA . GLY A 1 164 ? 18.542 -31.403 -21.673 1.00 68.75 164 GLY A CA 1
ATOM 1292 C C . GLY A 1 164 ? 17.713 -30.678 -22.741 1.00 68.75 164 GLY A C 1
ATOM 1293 O O . GLY A 1 164 ? 17.856 -30.995 -23.922 1.00 68.75 164 GLY A O 1
ATOM 1294 N N . TYR A 1 165 ? 16.899 -29.686 -22.369 1.00 69.25 165 TYR A N 1
ATOM 1295 C CA . TYR A 1 165 ? 16.193 -28.837 -23.329 1.00 69.25 165 TYR A CA 1
ATOM 1296 C C . TYR A 1 165 ? 17.114 -27.721 -23.834 1.00 69.25 165 TYR A C 1
ATOM 1298 O O . TYR A 1 165 ? 17.737 -27.012 -23.043 1.00 69.25 165 TYR A O 1
ATOM 1306 N N . ARG A 1 166 ? 17.195 -27.537 -25.158 1.00 73.75 166 ARG A N 1
ATOM 1307 C CA . ARG A 1 166 ? 17.780 -26.315 -25.727 1.00 73.75 166 ARG A CA 1
ATOM 1308 C C . ARG A 1 166 ? 16.759 -25.194 -25.581 1.00 73.75 166 ARG A C 1
ATOM 1310 O O . ARG A 1 166 ? 15.618 -25.353 -26.010 1.00 73.75 166 ARG A O 1
ATOM 1317 N N . TYR A 1 167 ? 17.162 -24.090 -24.961 1.00 81.75 167 TYR A N 1
ATOM 1318 C CA . TYR A 1 167 ? 16.335 -22.890 -24.917 1.00 81.75 167 TYR A CA 1
ATOM 1319 C C . TYR A 1 167 ? 16.223 -22.269 -26.324 1.00 81.75 167 TYR A C 1
ATOM 1321 O O . TYR A 1 167 ? 17.140 -22.457 -27.130 1.00 81.75 167 TYR A O 1
ATOM 1329 N N . PRO A 1 168 ? 15.128 -21.549 -26.635 1.00 86.19 168 PRO A N 1
ATOM 1330 C CA . PRO A 1 168 ? 14.972 -20.873 -27.917 1.00 86.19 168 PRO A CA 1
ATOM 1331 C C . PRO A 1 168 ? 16.145 -19.932 -28.195 1.00 86.19 168 PRO A C 1
ATOM 1333 O O . PRO A 1 168 ? 16.524 -19.128 -27.339 1.00 86.19 168 PRO A O 1
ATOM 1336 N N . GLU A 1 169 ? 16.735 -20.048 -29.382 1.00 89.44 169 GLU A N 1
ATOM 1337 C CA . GLU A 1 169 ? 17.732 -19.088 -29.853 1.00 89.44 169 GLU A CA 1
ATOM 1338 C C . GLU A 1 169 ? 17.057 -17.745 -30.158 1.00 89.44 169 GLU A C 1
ATOM 1340 O O . GLU A 1 169 ? 15.844 -17.677 -30.382 1.00 89.44 169 GLU A O 1
ATOM 1345 N N . TYR A 1 170 ? 17.845 -16.670 -30.127 1.00 91.50 170 TYR A N 1
ATOM 1346 C CA . TYR A 1 170 ? 17.350 -15.355 -30.507 1.00 91.50 170 TYR A CA 1
ATOM 1347 C C . TYR A 1 170 ? 16.909 -15.381 -31.971 1.00 91.50 170 TYR A C 1
ATOM 1349 O O . TYR A 1 170 ? 17.701 -15.706 -32.856 1.00 91.50 170 TYR A O 1
ATOM 1357 N N . ASP A 1 171 ? 15.650 -15.029 -32.205 1.00 89.94 171 ASP A N 1
ATOM 1358 C CA . ASP A 1 171 ? 15.067 -14.947 -33.536 1.00 89.94 171 ASP A CA 1
ATOM 1359 C C . ASP A 1 171 ? 14.915 -13.468 -33.920 1.00 89.94 171 ASP A C 1
ATOM 1361 O O . ASP A 1 171 ? 14.061 -12.787 -33.347 1.00 89.94 171 ASP A O 1
ATOM 1365 N N . PRO A 1 172 ? 15.737 -12.943 -34.848 1.00 87.75 172 PRO A N 1
ATOM 1366 C CA . PRO A 1 172 ? 15.637 -11.553 -35.280 1.00 87.75 172 PRO A CA 1
ATOM 1367 C C . PRO A 1 172 ? 14.346 -11.257 -36.058 1.00 87.75 172 PRO A C 1
ATOM 1369 O O . PRO A 1 172 ? 13.982 -10.090 -36.177 1.00 87.75 172 PRO A O 1
ATOM 1372 N N . GLU A 1 173 ? 13.658 -12.280 -36.577 1.00 91.31 173 GLU A N 1
ATOM 1373 C CA . GLU A 1 173 ? 12.394 -12.134 -37.309 1.00 91.31 173 GLU A CA 1
ATOM 1374 C C . GLU A 1 173 ? 11.174 -12.168 -36.375 1.00 91.31 173 GLU A C 1
ATOM 1376 O O . GLU A 1 173 ? 10.050 -11.882 -36.796 1.00 91.31 173 GLU A O 1
ATOM 1381 N N . TYR A 1 174 ? 11.369 -12.505 -35.095 1.00 91.94 174 TYR A N 1
ATOM 1382 C CA . TYR A 1 174 ? 10.292 -12.479 -34.117 1.00 91.94 174 TYR A CA 1
ATOM 1383 C C . TYR A 1 174 ? 9.883 -11.031 -33.821 1.00 91.94 174 TYR A C 1
ATOM 1385 O O . TYR A 1 174 ? 10.631 -10.252 -33.229 1.00 91.94 174 TYR A O 1
ATOM 1393 N N . ALA A 1 175 ? 8.651 -10.685 -34.188 1.00 89.25 175 ALA A N 1
ATOM 1394 C CA . ALA A 1 175 ? 8.032 -9.424 -33.813 1.00 89.25 175 ALA A CA 1
ATOM 1395 C C . ALA A 1 175 ? 7.289 -9.588 -32.481 1.00 89.25 175 ALA A C 1
ATOM 1397 O O . ALA A 1 175 ? 6.305 -10.328 -32.402 1.00 89.25 175 ALA A O 1
ATOM 1398 N N . CYS A 1 176 ? 7.742 -8.889 -31.436 1.00 91.50 176 CYS A N 1
ATOM 1399 C CA . CYS A 1 176 ? 7.030 -8.877 -30.162 1.00 91.50 176 CYS A CA 1
ATOM 1400 C C . CYS A 1 176 ? 5.615 -8.305 -30.362 1.00 91.50 176 CYS A C 1
ATOM 1402 O O . CYS A 1 176 ? 5.482 -7.191 -30.873 1.00 91.50 176 CYS A O 1
ATOM 1404 N N . PRO A 1 177 ? 4.552 -9.042 -29.984 1.00 94.38 177 PRO A N 1
ATOM 1405 C CA . PRO A 1 177 ? 3.177 -8.605 -30.218 1.00 94.38 177 PRO A CA 1
ATOM 1406 C C . PRO A 1 177 ? 2.748 -7.479 -29.271 1.00 94.38 177 PRO A C 1
ATOM 1408 O O . PRO A 1 177 ? 1.686 -6.891 -29.471 1.00 94.38 177 PRO A O 1
ATOM 1411 N N . ILE A 1 178 ? 3.538 -7.200 -28.229 1.00 96.19 178 ILE A N 1
ATOM 1412 C CA . ILE A 1 178 ? 3.223 -6.172 -27.246 1.00 96.19 178 ILE A CA 1
ATOM 1413 C C . ILE A 1 178 ? 3.495 -4.802 -27.851 1.00 96.19 178 ILE A C 1
ATOM 1415 O O . ILE A 1 178 ? 4.581 -4.565 -28.369 1.00 96.19 178 ILE A O 1
ATOM 1419 N N . ILE A 1 179 ? 2.537 -3.886 -27.737 1.00 96.19 179 ILE A N 1
ATOM 1420 C CA . ILE A 1 179 ? 2.664 -2.496 -28.184 1.00 96.19 179 ILE A CA 1
ATOM 1421 C C . ILE A 1 179 ? 2.326 -1.590 -27.006 1.00 96.19 179 ILE A C 1
ATOM 1423 O O . ILE A 1 179 ? 1.235 -1.708 -26.455 1.00 96.19 179 ILE A O 1
ATOM 1427 N N . VAL A 1 180 ? 3.229 -0.681 -26.641 1.00 96.81 180 VAL A N 1
ATOM 1428 C CA . VAL A 1 180 ? 2.929 0.375 -25.662 1.00 96.81 180 VAL A CA 1
ATOM 1429 C C . VAL A 1 180 ? 1.936 1.343 -26.299 1.00 96.81 180 VAL A C 1
ATOM 1431 O O . VAL A 1 180 ? 2.240 1.955 -27.322 1.00 96.81 180 VAL A O 1
ATOM 1434 N N . ALA A 1 181 ? 0.730 1.412 -25.744 1.00 95.75 181 ALA A N 1
ATOM 1435 C CA . ALA A 1 181 ? -0.352 2.251 -26.250 1.00 95.75 181 ALA A CA 1
ATOM 1436 C C . ALA A 1 181 ? -0.494 3.561 -25.482 1.00 95.75 181 ALA A C 1
ATOM 1438 O O . ALA A 1 181 ? -0.912 4.552 -26.077 1.00 95.75 181 ALA A O 1
ATOM 1439 N N . ASP A 1 182 ? -0.184 3.544 -24.189 1.00 96.38 182 ASP A N 1
ATOM 1440 C CA . ASP A 1 182 ? -0.200 4.721 -23.334 1.00 96.38 182 ASP A CA 1
ATOM 1441 C C . ASP A 1 182 ? 0.789 4.539 -22.183 1.00 96.38 182 ASP A C 1
ATOM 1443 O O . ASP A 1 182 ? 1.076 3.409 -21.762 1.00 96.38 182 ASP A O 1
ATOM 1447 N N . GLU A 1 183 ? 1.278 5.651 -21.653 1.00 95.81 183 GLU A N 1
ATOM 1448 C CA . GLU A 1 183 ? 2.157 5.660 -20.499 1.00 95.81 183 GLU A CA 1
ATOM 1449 C C . GLU A 1 183 ? 1.918 6.886 -19.629 1.00 95.81 183 GLU A C 1
ATOM 1451 O O . GLU A 1 183 ? 1.761 8.012 -20.103 1.00 95.81 183 GLU A O 1
ATOM 1456 N N . GLN A 1 184 ? 1.929 6.664 -18.321 1.00 92.50 184 GLN A N 1
ATOM 1457 C CA . GLN A 1 184 ? 1.706 7.706 -17.341 1.00 92.50 184 GLN A CA 1
ATOM 1458 C C . GLN A 1 184 ? 2.823 7.699 -16.312 1.00 92.50 184 GLN A C 1
ATOM 1460 O O . GLN A 1 184 ? 3.054 6.718 -15.607 1.00 92.50 184 GLN A O 1
ATOM 1465 N N . TYR A 1 185 ? 3.506 8.832 -16.197 1.00 89.25 185 TYR A N 1
ATOM 1466 C CA . TYR A 1 185 ? 4.444 9.061 -15.113 1.00 89.25 185 TYR A CA 1
ATOM 1467 C C . TYR A 1 185 ? 3.695 9.156 -13.779 1.00 89.25 185 TYR A C 1
ATOM 1469 O O . TYR A 1 185 ? 2.814 10.003 -13.625 1.00 89.25 185 TYR A O 1
ATOM 1477 N N . VAL A 1 186 ? 4.045 8.292 -12.825 1.00 85.12 186 VAL A N 1
ATOM 1478 C CA . VAL A 1 186 ? 3.347 8.177 -11.537 1.00 85.12 186 VAL A CA 1
ATOM 1479 C C . VAL A 1 186 ? 4.130 8.873 -10.432 1.00 85.12 186 VAL A C 1
ATOM 1481 O O . VAL A 1 186 ? 3.612 9.763 -9.764 1.00 85.12 186 VAL A O 1
ATOM 1484 N N . GLU A 1 187 ? 5.387 8.478 -10.230 1.00 83.62 187 GLU A N 1
ATOM 1485 C CA . GLU A 1 187 ? 6.151 8.881 -9.047 1.00 83.62 187 GLU A CA 1
ATOM 1486 C C . GLU A 1 187 ? 7.645 9.020 -9.351 1.00 83.62 187 GLU A C 1
ATOM 1488 O O . GLU A 1 187 ? 8.228 8.199 -10.062 1.00 83.62 187 GLU A O 1
ATOM 1493 N N . HIS A 1 188 ? 8.280 10.018 -8.727 1.00 87.00 188 HIS A N 1
ATOM 1494 C CA . HIS A 1 188 ? 9.733 10.113 -8.590 1.00 87.00 188 HIS A CA 1
ATOM 1495 C C . HIS A 1 188 ? 10.127 9.902 -7.134 1.00 87.00 188 HIS A C 1
ATOM 1497 O O . HIS A 1 188 ? 9.804 10.737 -6.288 1.00 87.00 188 HIS A O 1
ATOM 1503 N N . SER A 1 189 ? 10.896 8.859 -6.838 1.00 83.19 189 SER A N 1
ATOM 1504 C CA . SER A 1 189 ? 11.496 8.712 -5.515 1.00 83.19 189 SER A CA 1
ATOM 1505 C C . SER A 1 189 ? 13.014 8.626 -5.569 1.00 83.19 189 SER A C 1
ATOM 1507 O O . SER A 1 189 ? 13.619 8.188 -6.548 1.00 83.19 189 SER A O 1
ATOM 1509 N N . LEU A 1 190 ? 13.645 9.119 -4.504 1.00 85.69 190 LEU A N 1
ATOM 1510 C CA . LEU A 1 190 ? 15.091 9.100 -4.333 1.00 85.69 190 LEU A CA 1
ATOM 1511 C C . LEU A 1 190 ? 15.454 8.120 -3.225 1.00 85.69 190 LEU A C 1
ATOM 1513 O O . LEU A 1 190 ? 14.917 8.199 -2.119 1.00 85.69 190 LEU A O 1
ATOM 1517 N N . GLU A 1 191 ? 16.419 7.245 -3.487 1.00 85.56 191 GLU A N 1
ATOM 1518 C CA . GLU A 1 191 ? 16.978 6.350 -2.475 1.00 85.56 191 GLU A CA 1
ATOM 1519 C C . GLU A 1 191 ? 18.494 6.517 -2.397 1.00 85.56 191 GLU A C 1
ATOM 1521 O O . GLU A 1 191 ? 19.182 6.492 -3.413 1.00 85.56 191 GLU A O 1
ATOM 1526 N N . ILE A 1 192 ? 19.039 6.656 -1.186 1.00 87.62 192 ILE A N 1
ATOM 1527 C CA . ILE A 1 192 ? 20.488 6.691 -0.981 1.00 87.62 192 ILE A CA 1
ATOM 1528 C C . ILE A 1 192 ? 20.917 5.488 -0.159 1.00 87.62 192 ILE A C 1
ATOM 1530 O O . ILE A 1 192 ? 20.492 5.302 0.980 1.00 87.62 192 ILE A O 1
ATOM 1534 N N . VAL A 1 193 ? 21.825 4.696 -0.722 1.00 87.00 193 VAL A N 1
ATOM 1535 C CA . VAL A 1 193 ? 22.388 3.516 -0.062 1.00 87.00 193 VAL A CA 1
ATOM 1536 C C . VAL A 1 193 ? 23.900 3.474 -0.199 1.00 87.00 193 VAL A C 1
ATOM 1538 O O . VAL A 1 193 ? 24.501 4.058 -1.102 1.00 87.00 193 VAL A O 1
ATOM 1541 N N . ARG A 1 194 ? 24.553 2.733 0.695 1.00 86.94 194 ARG A N 1
ATOM 1542 C CA . ARG A 1 194 ? 25.952 2.342 0.491 1.00 86.94 194 ARG A CA 1
ATOM 1543 C C . ARG A 1 194 ? 25.987 1.249 -0.569 1.00 86.94 194 ARG A C 1
ATOM 1545 O O . ARG A 1 194 ? 25.295 0.244 -0.432 1.00 86.94 194 ARG A O 1
ATOM 1552 N N . SER A 1 195 ? 26.797 1.427 -1.608 1.00 83.75 195 SER A N 1
ATOM 1553 C CA . SER A 1 195 ? 26.854 0.454 -2.696 1.00 83.75 195 SER A CA 1
ATOM 1554 C C . SER A 1 195 ? 27.403 -0.889 -2.209 1.00 83.75 195 SER A C 1
ATOM 1556 O O . SER A 1 195 ? 28.509 -0.966 -1.670 1.00 83.75 195 SER A O 1
ATOM 1558 N N . ALA A 1 196 ? 26.646 -1.964 -2.444 1.00 80.69 196 ALA A N 1
ATOM 1559 C CA . ALA A 1 196 ? 27.127 -3.326 -2.224 1.00 80.69 196 ALA A CA 1
ATOM 1560 C C . ALA A 1 196 ? 28.246 -3.698 -3.216 1.00 80.69 196 ALA A C 1
ATOM 1562 O O . ALA A 1 196 ? 29.177 -4.422 -2.861 1.00 80.69 196 ALA A O 1
ATOM 1563 N N . SER A 1 197 ? 28.166 -3.182 -4.449 1.00 84.75 197 SER A N 1
ATOM 1564 C CA . SER A 1 197 ? 29.154 -3.413 -5.509 1.00 84.75 197 SER A CA 1
ATOM 1565 C C . SER A 1 197 ? 30.418 -2.574 -5.336 1.00 84.75 197 SER A C 1
ATOM 1567 O O . SER A 1 197 ? 31.500 -3.068 -5.650 1.00 84.75 197 SER A O 1
ATOM 1569 N N . TYR A 1 198 ? 30.280 -1.355 -4.804 1.00 90.12 198 TYR A N 1
ATOM 1570 C CA . TYR A 1 198 ? 31.364 -0.391 -4.586 1.00 90.12 198 TYR A CA 1
ATOM 1571 C C . TYR A 1 198 ? 31.421 0.037 -3.111 1.00 90.12 198 TYR A C 1
ATOM 1573 O O . TYR A 1 198 ? 30.938 1.115 -2.750 1.00 90.12 198 TYR A O 1
ATOM 1581 N N . PRO A 1 199 ? 31.978 -0.798 -2.215 1.00 86.94 199 PRO A N 1
ATOM 1582 C CA . PRO A 1 199 ? 32.003 -0.506 -0.787 1.00 86.94 199 PRO A CA 1
ATOM 1583 C C . PRO A 1 199 ? 32.554 0.892 -0.494 1.00 86.94 199 PRO A C 1
ATOM 1585 O O . PRO A 1 199 ? 33.548 1.303 -1.086 1.00 86.94 199 PRO A O 1
ATOM 1588 N N . THR A 1 200 ? 31.946 1.603 0.458 1.00 86.56 200 THR A N 1
ATOM 1589 C CA . THR A 1 200 ? 32.249 3.002 0.850 1.00 86.56 200 THR A CA 1
ATOM 1590 C C . THR A 1 200 ? 31.783 4.101 -0.108 1.00 86.56 200 THR A C 1
ATOM 1592 O O . THR A 1 200 ? 31.710 5.245 0.330 1.00 86.56 200 THR A O 1
ATOM 1595 N N . LEU A 1 201 ? 31.370 3.778 -1.338 1.00 92.19 201 LEU A N 1
ATOM 1596 C CA . LEU A 1 201 ? 30.737 4.741 -2.240 1.00 92.19 201 LEU A CA 1
ATOM 1597 C C . LEU A 1 201 ? 29.225 4.814 -1.973 1.00 92.19 201 LEU A C 1
ATOM 1599 O O . LEU A 1 201 ? 28.549 3.784 -1.867 1.00 92.19 201 LEU A O 1
ATOM 1603 N N . LEU A 1 202 ? 28.688 6.031 -1.867 1.00 92.81 202 LEU A N 1
ATOM 1604 C CA . LEU A 1 202 ? 27.242 6.250 -1.822 1.00 92.81 202 LEU A CA 1
ATOM 1605 C C . LEU A 1 202 ? 26.658 6.082 -3.224 1.00 92.81 202 LEU A C 1
ATOM 1607 O O . LEU A 1 202 ? 27.249 6.523 -4.206 1.00 92.81 202 LEU A O 1
ATOM 1611 N N . THR A 1 203 ? 25.501 5.437 -3.319 1.00 93.06 203 THR A N 1
ATOM 1612 C CA . THR A 1 203 ? 24.698 5.392 -4.539 1.00 93.06 203 THR A CA 1
ATOM 1613 C C . THR A 1 203 ? 23.373 6.090 -4.286 1.00 93.06 203 THR A C 1
ATOM 1615 O O . THR A 1 203 ? 22.667 5.714 -3.353 1.00 93.06 203 THR A O 1
ATOM 1618 N N . LEU A 1 204 ? 23.075 7.098 -5.102 1.00 92.75 204 LEU A N 1
ATOM 1619 C CA . LEU A 1 204 ? 21.785 7.769 -5.181 1.00 92.75 204 LEU A CA 1
ATOM 1620 C C . LEU A 1 204 ? 21.016 7.167 -6.360 1.00 92.75 204 LEU A C 1
ATOM 1622 O O . LEU A 1 204 ? 21.427 7.309 -7.511 1.00 92.75 204 LEU A O 1
ATOM 1626 N N . TYR A 1 205 ? 19.926 6.475 -6.065 1.00 91.62 205 TYR A N 1
ATOM 1627 C CA . TYR A 1 205 ? 18.983 5.987 -7.055 1.00 91.62 205 TYR A CA 1
ATOM 1628 C C . TYR A 1 205 ? 17.886 7.023 -7.269 1.00 91.62 205 TYR A C 1
ATOM 1630 O O . TYR A 1 205 ? 17.230 7.440 -6.317 1.00 91.62 205 TYR A O 1
ATOM 1638 N N . HIS A 1 206 ? 17.687 7.402 -8.524 1.00 91.81 206 HIS A N 1
ATOM 1639 C CA . HIS A 1 206 ? 16.475 8.048 -8.998 1.00 91.81 206 HIS A CA 1
ATOM 1640 C C . HIS A 1 206 ? 15.555 6.951 -9.521 1.00 91.81 206 HIS A C 1
ATOM 1642 O O . HIS A 1 206 ? 15.882 6.275 -10.497 1.00 91.81 206 HIS A O 1
ATOM 1648 N N . LEU A 1 207 ? 14.443 6.744 -8.831 1.00 89.56 207 LEU A N 1
ATOM 1649 C CA . LEU A 1 207 ? 13.497 5.677 -9.096 1.00 89.56 207 LEU A CA 1
ATOM 1650 C C . LEU A 1 207 ? 12.230 6.296 -9.679 1.00 89.56 207 LEU A C 1
ATOM 1652 O O . LEU A 1 207 ? 11.527 7.045 -9.001 1.00 89.56 207 LEU A O 1
ATOM 1656 N N . TYR A 1 208 ? 11.957 5.986 -10.937 1.00 91.88 208 TYR A N 1
ATOM 1657 C CA . TYR A 1 208 ? 10.839 6.534 -11.693 1.00 91.88 208 TYR A CA 1
ATOM 1658 C C . TYR A 1 208 ? 9.769 5.462 -11.828 1.00 91.88 208 TYR A C 1
ATOM 1660 O O . TYR A 1 208 ? 10.002 4.446 -12.478 1.00 91.88 208 TYR A O 1
ATOM 1668 N N . THR A 1 209 ? 8.617 5.647 -11.192 1.00 90.69 209 THR A N 1
ATOM 1669 C CA . THR A 1 209 ? 7.477 4.741 -11.356 1.00 90.69 209 THR A CA 1
ATOM 1670 C C . THR A 1 209 ? 6.601 5.237 -12.494 1.00 90.69 209 THR A C 1
ATOM 1672 O O . THR A 1 209 ? 6.182 6.394 -12.496 1.00 90.69 209 THR A O 1
ATOM 1675 N N . VAL A 1 210 ? 6.313 4.354 -13.445 1.00 94.06 210 VAL A N 1
ATOM 1676 C CA . VAL A 1 210 ? 5.491 4.639 -14.622 1.00 94.06 210 VAL A CA 1
ATOM 1677 C C . VAL A 1 210 ? 4.443 3.542 -14.768 1.00 94.06 210 VAL A C 1
ATOM 1679 O O . VAL A 1 210 ? 4.725 2.362 -14.560 1.00 94.06 210 VAL A O 1
ATOM 1682 N N . GLU A 1 211 ? 3.226 3.920 -15.115 1.00 95.50 211 GLU A N 1
ATOM 1683 C CA . GLU A 1 211 ? 2.188 2.998 -15.560 1.00 95.50 211 GLU A CA 1
ATOM 1684 C C . GLU A 1 211 ? 2.267 2.873 -17.075 1.00 95.50 211 GLU A C 1
ATOM 1686 O O . GLU A 1 211 ? 2.266 3.879 -17.776 1.00 95.50 211 GLU A O 1
ATOM 1691 N N . ILE A 1 212 ? 2.385 1.644 -17.577 1.00 97.50 212 ILE A N 1
ATOM 1692 C CA . ILE A 1 212 ? 2.493 1.365 -19.010 1.00 97.50 212 ILE A CA 1
ATOM 1693 C C . ILE A 1 212 ? 1.292 0.516 -19.415 1.00 97.50 212 ILE A C 1
ATOM 1695 O O . ILE A 1 212 ? 1.133 -0.622 -18.957 1.00 97.50 212 ILE A O 1
ATOM 1699 N N . VAL A 1 213 ? 0.456 1.066 -20.290 1.00 97.56 213 VAL A N 1
ATOM 1700 C CA . VAL A 1 213 ? -0.692 0.371 -20.864 1.00 97.56 213 VAL A CA 1
ATOM 1701 C C . VAL A 1 213 ? -0.282 -0.203 -22.211 1.00 97.56 213 VAL A C 1
ATOM 1703 O O . VAL A 1 213 ? 0.032 0.519 -23.157 1.00 97.56 213 VAL A O 1
ATOM 1706 N N . CYS A 1 214 ? -0.312 -1.525 -22.317 1.00 97.62 214 CYS A N 1
ATOM 1707 C CA . CYS A 1 214 ? 0.121 -2.249 -23.497 1.00 97.62 214 CYS A CA 1
ATOM 1708 C C . CYS A 1 214 ? -1.029 -3.006 -24.172 1.00 97.62 214 CYS A C 1
ATOM 1710 O O . CYS A 1 214 ? -1.819 -3.700 -23.531 1.00 97.62 214 CYS A O 1
ATOM 1712 N N . LEU A 1 215 ? -1.064 -2.960 -25.500 1.00 96.38 215 LEU A N 1
ATOM 1713 C CA . LEU A 1 215 ? -1.827 -3.891 -26.329 1.00 96.38 215 LEU A CA 1
ATOM 1714 C C . LEU A 1 215 ? -1.014 -5.169 -26.554 1.00 96.38 215 LEU A C 1
ATOM 1716 O O . LEU A 1 215 ? 0.209 -5.154 -26.459 1.00 96.38 215 LEU A O 1
ATOM 1720 N N . GLY A 1 216 ? -1.690 -6.277 -26.863 1.00 94.75 216 GLY A N 1
ATOM 1721 C CA . GLY A 1 216 ? -1.030 -7.545 -27.201 1.00 94.75 216 GLY A CA 1
ATOM 1722 C C . GLY A 1 216 ? -0.464 -8.330 -26.012 1.00 94.75 216 GLY A C 1
ATOM 1723 O O . GLY A 1 216 ? 0.154 -9.373 -26.220 1.00 94.75 216 GLY A O 1
ATOM 1724 N N . LEU A 1 217 ? -0.693 -7.875 -24.774 1.00 95.81 217 LEU A N 1
ATOM 1725 C CA . LEU A 1 217 ? -0.396 -8.666 -23.579 1.00 95.81 217 LEU A CA 1
ATOM 1726 C C . LEU A 1 217 ? -1.327 -9.890 -23.477 1.00 95.81 217 LEU A C 1
ATOM 1728 O O . LEU A 1 217 ? -2.533 -9.754 -23.714 1.00 95.81 217 LEU A O 1
ATOM 1732 N N . PRO A 1 218 ? -0.815 -11.069 -23.076 1.00 95.06 218 PRO A N 1
ATOM 1733 C CA . PRO A 1 218 ? -1.650 -12.236 -22.808 1.00 95.06 218 PRO A CA 1
ATOM 1734 C C . PRO A 1 218 ? -2.666 -11.965 -21.693 1.00 95.06 218 PRO A C 1
ATOM 1736 O O . PRO A 1 218 ? -2.322 -11.400 -20.662 1.00 95.06 218 PRO A O 1
ATOM 1739 N N . SER A 1 219 ? -3.910 -12.422 -21.851 1.00 89.19 219 SER A N 1
ATOM 1740 C CA . SER A 1 219 ? -4.962 -12.267 -20.828 1.00 89.19 219 SER A CA 1
ATOM 1741 C C . SER A 1 219 ? -4.819 -13.217 -19.631 1.00 89.19 219 SER A C 1
ATOM 1743 O O . SER A 1 219 ? -5.662 -13.218 -18.738 1.00 89.19 219 SER A O 1
ATOM 1745 N N . VAL A 1 220 ? -3.801 -14.074 -19.657 1.00 92.50 220 VAL A N 1
ATOM 1746 C CA . VAL A 1 220 ? -3.449 -15.054 -18.626 1.00 92.50 220 VAL A CA 1
ATOM 1747 C C . VAL A 1 220 ? -1.981 -14.873 -18.261 1.00 92.50 220 VAL A C 1
ATOM 1749 O O . VAL A 1 220 ? -1.257 -14.159 -18.958 1.00 92.50 220 VAL A O 1
ATOM 1752 N N . ASP A 1 221 ? -1.544 -15.519 -17.184 1.00 96.31 221 ASP A N 1
ATOM 1753 C CA . ASP A 1 221 ? -0.130 -15.579 -16.813 1.00 96.31 221 ASP A CA 1
ATOM 1754 C C . ASP A 1 221 ? 0.719 -16.074 -17.987 1.00 96.31 221 ASP A C 1
ATOM 1756 O O . ASP A 1 221 ? 0.267 -16.853 -18.831 1.00 96.31 221 ASP A O 1
ATOM 1760 N N . PHE A 1 222 ? 1.962 -15.616 -18.061 1.00 97.25 222 PHE A N 1
ATOM 1761 C CA . PHE A 1 222 ? 2.832 -15.916 -19.193 1.00 97.25 222 PHE A CA 1
ATOM 1762 C C . PHE A 1 222 ? 4.299 -15.879 -18.789 1.00 97.25 222 PHE A C 1
ATOM 1764 O O . PHE A 1 222 ? 4.660 -15.537 -17.659 1.00 97.25 222 PHE A O 1
ATOM 1771 N N . THR A 1 223 ? 5.165 -16.252 -19.726 1.00 97.25 223 THR A N 1
ATOM 1772 C CA . THR A 1 223 ? 6.602 -16.061 -19.567 1.00 97.25 223 THR A CA 1
ATOM 1773 C C . THR A 1 223 ? 7.167 -15.217 -20.689 1.00 97.25 223 THR A C 1
ATOM 1775 O O . THR A 1 223 ? 6.600 -15.142 -21.780 1.00 97.25 223 THR A O 1
ATOM 1778 N N . SER A 1 224 ? 8.285 -14.555 -20.417 1.00 96.88 224 SER A N 1
ATOM 1779 C CA . SER A 1 224 ? 9.041 -13.869 -21.454 1.00 96.88 224 SER A CA 1
ATOM 1780 C C . SER A 1 224 ? 10.511 -14.248 -21.440 1.00 96.88 224 SER A C 1
ATOM 1782 O O . SER A 1 224 ? 11.059 -14.667 -20.418 1.00 96.88 224 SER A O 1
ATOM 1784 N N . LEU A 1 225 ? 11.145 -14.108 -22.598 1.00 96.12 225 LEU A N 1
ATOM 1785 C CA . LEU A 1 225 ? 12.567 -14.333 -22.800 1.00 96.12 225 LEU A CA 1
ATOM 1786 C C . LEU A 1 225 ? 13.264 -12.987 -22.983 1.00 96.12 225 LEU A C 1
ATOM 1788 O O . LEU A 1 225 ? 12.849 -12.185 -23.816 1.00 96.12 225 LEU A O 1
ATOM 1792 N N . GLU A 1 226 ? 14.341 -12.781 -22.233 1.00 95.19 226 GLU A N 1
ATOM 1793 C CA . GLU A 1 226 ? 15.259 -11.651 -22.366 1.00 95.19 226 GLU A CA 1
ATOM 1794 C C . GLU A 1 226 ? 16.597 -12.173 -22.890 1.00 95.19 226 GLU A C 1
ATOM 1796 O O . GLU A 1 226 ? 17.168 -13.116 -22.333 1.00 95.19 226 GLU A O 1
ATOM 1801 N N . PHE A 1 227 ? 17.129 -11.550 -23.937 1.00 94.38 227 PHE A N 1
ATOM 1802 C CA . PHE A 1 227 ? 18.419 -11.882 -24.530 1.00 94.38 227 PHE A CA 1
ATOM 1803 C C . PHE A 1 227 ? 19.438 -10.765 -24.286 1.00 94.38 227 PHE A C 1
ATOM 1805 O O . PHE A 1 227 ? 19.097 -9.586 -24.222 1.00 94.38 227 PHE A O 1
ATOM 1812 N N . ASN A 1 228 ? 20.713 -11.143 -24.164 1.00 91.00 228 ASN A N 1
ATOM 1813 C CA . ASN A 1 228 ? 21.812 -10.190 -24.018 1.00 91.00 228 ASN A CA 1
ATOM 1814 C C . ASN A 1 228 ? 21.956 -9.297 -25.258 1.00 91.00 228 ASN A C 1
ATOM 1816 O O . ASN A 1 228 ? 21.486 -9.630 -26.352 1.00 91.00 228 ASN A O 1
ATOM 1820 N N . THR A 1 229 ? 22.694 -8.200 -25.094 1.00 85.88 229 THR A N 1
ATOM 1821 C CA . THR A 1 229 ? 23.181 -7.412 -26.225 1.00 85.88 229 THR A CA 1
ATOM 1822 C C . THR A 1 229 ? 23.984 -8.289 -27.196 1.00 85.88 229 THR A C 1
ATOM 1824 O O . THR A 1 229 ? 24.571 -9.294 -26.775 1.00 85.88 229 THR A O 1
ATOM 1827 N N . PRO A 1 230 ? 23.998 -7.943 -28.498 1.00 88.00 230 PRO A N 1
ATOM 1828 C CA . PRO A 1 230 ? 24.758 -8.694 -29.489 1.00 88.00 230 PRO A CA 1
ATOM 1829 C C . PRO A 1 230 ? 26.233 -8.779 -29.093 1.00 88.00 230 PRO A C 1
ATOM 1831 O O . PRO A 1 230 ? 26.838 -7.770 -28.723 1.00 88.00 230 PRO A O 1
ATOM 1834 N N . ASP A 1 231 ? 26.813 -9.974 -29.181 1.00 87.38 231 ASP A N 1
ATOM 1835 C CA . ASP A 1 231 ? 28.258 -10.141 -29.065 1.00 87.38 231 ASP A CA 1
ATOM 1836 C C . ASP A 1 231 ? 28.990 -9.646 -30.330 1.00 87.38 231 ASP A C 1
ATOM 1838 O O . ASP A 1 231 ? 28.393 -9.063 -31.238 1.00 87.38 231 ASP A O 1
ATOM 1842 N N . GLN A 1 232 ? 30.312 -9.841 -30.386 1.00 86.06 232 GLN A N 1
ATOM 1843 C CA . GLN A 1 232 ? 31.133 -9.402 -31.525 1.00 86.06 232 GLN A CA 1
ATOM 1844 C C . GLN A 1 232 ? 30.711 -10.051 -32.853 1.00 86.06 232 GLN A C 1
ATOM 1846 O O . GLN A 1 232 ? 30.944 -9.464 -33.909 1.00 86.06 232 GLN A O 1
ATOM 1851 N N . ASP A 1 233 ? 30.065 -11.218 -32.793 1.00 85.50 233 ASP A N 1
ATOM 1852 C CA . ASP A 1 233 ? 29.563 -11.967 -33.944 1.00 85.50 233 ASP A CA 1
ATOM 1853 C C . ASP A 1 233 ? 28.078 -11.656 -34.232 1.00 85.50 233 ASP A C 1
ATOM 1855 O O . ASP A 1 233 ? 27.455 -12.280 -35.095 1.00 85.50 233 ASP A O 1
ATOM 1859 N N . GLY A 1 234 ? 27.491 -10.693 -33.511 1.00 85.25 234 GLY A N 1
ATOM 1860 C CA . GLY A 1 234 ? 26.087 -10.302 -33.623 1.00 85.25 234 GLY A CA 1
ATOM 1861 C C . GLY A 1 234 ? 25.108 -11.292 -32.984 1.00 85.25 234 GLY A C 1
ATOM 1862 O O . GLY A 1 234 ? 23.897 -11.117 -33.122 1.00 85.25 234 GLY A O 1
ATOM 1863 N N . GLN A 1 235 ? 25.598 -12.321 -32.287 1.00 86.81 235 GLN A N 1
ATOM 1864 C CA . GLN A 1 235 ? 24.762 -13.336 -31.655 1.00 86.81 235 GLN A CA 1
ATOM 1865 C C . GLN A 1 235 ? 24.238 -12.840 -30.310 1.00 86.81 235 GLN A C 1
ATOM 1867 O O . GLN A 1 235 ? 24.952 -12.201 -29.535 1.00 86.81 235 GLN A O 1
ATOM 1872 N N . ARG A 1 236 ? 22.982 -13.171 -29.999 1.00 92.31 236 ARG A N 1
ATOM 1873 C CA . ARG A 1 236 ? 22.367 -12.855 -28.706 1.00 92.31 236 ARG A CA 1
ATOM 1874 C C . ARG A 1 236 ? 22.079 -14.133 -27.939 1.00 92.31 236 ARG A C 1
ATOM 1876 O O . ARG A 1 236 ? 21.315 -14.991 -28.375 1.00 92.31 236 ARG A O 1
ATOM 1883 N N . LYS A 1 237 ? 22.695 -14.263 -26.768 1.00 92.38 237 LYS A N 1
ATOM 1884 C CA . LYS A 1 237 ? 22.460 -15.397 -25.864 1.00 92.38 237 LYS A CA 1
ATOM 1885 C C . LYS A 1 237 ? 21.303 -15.082 -24.937 1.00 92.38 237 LYS A C 1
ATOM 1887 O O . LYS A 1 237 ? 21.235 -13.959 -24.433 1.00 92.38 237 LYS A O 1
ATOM 1892 N N . LEU A 1 238 ? 20.465 -16.082 -24.659 1.00 93.31 238 LEU A N 1
ATOM 1893 C CA . LEU A 1 238 ? 19.430 -15.969 -23.637 1.00 93.31 238 LEU A CA 1
ATOM 1894 C C . LEU A 1 238 ? 20.071 -15.504 -22.328 1.00 93.31 238 LEU A C 1
ATOM 1896 O O . LEU A 1 238 ? 21.096 -16.038 -21.898 1.00 93.31 238 LEU A O 1
ATOM 1900 N N . LYS A 1 239 ? 19.484 -14.473 -21.738 1.00 94.38 239 LYS A N 1
ATOM 1901 C CA . LYS A 1 239 ? 19.899 -13.890 -20.471 1.00 94.38 239 LYS A CA 1
ATOM 1902 C C . LYS A 1 239 ? 19.002 -14.416 -19.365 1.00 94.38 239 LYS A C 1
ATOM 1904 O O . LYS A 1 239 ? 19.527 -15.003 -18.425 1.00 94.38 239 LYS A O 1
ATOM 1909 N N . TYR A 1 240 ? 17.683 -14.292 -19.521 1.00 95.38 240 TYR A N 1
ATOM 1910 C CA . TYR A 1 240 ? 16.707 -14.731 -18.527 1.00 95.38 240 TYR A CA 1
ATOM 1911 C C . TYR A 1 240 ? 15.400 -15.225 -19.146 1.00 95.38 240 TYR A C 1
ATOM 1913 O O . TYR A 1 240 ? 14.998 -14.783 -20.220 1.00 95.38 240 TYR A O 1
ATOM 1921 N N . VAL A 1 241 ? 14.725 -16.112 -18.414 1.00 96.06 241 VAL A N 1
ATOM 1922 C CA . VAL A 1 241 ? 13.286 -16.365 -18.550 1.00 96.06 241 VAL A CA 1
ATOM 1923 C C . VAL A 1 241 ? 12.590 -15.706 -17.370 1.00 96.06 241 VAL A C 1
ATOM 1925 O O . VAL A 1 241 ? 12.993 -15.931 -16.227 1.00 96.06 241 VAL A O 1
ATOM 1928 N N . HIS A 1 242 ? 11.551 -14.927 -17.631 1.00 96.69 242 HIS A N 1
ATOM 1929 C CA . HIS A 1 242 ? 10.768 -14.225 -16.619 1.00 96.69 242 HIS A CA 1
ATOM 1930 C C . HIS A 1 242 ? 9.372 -14.818 -16.510 1.00 96.69 242 HIS A C 1
ATOM 1932 O O . HIS A 1 242 ? 8.745 -15.102 -17.527 1.00 96.69 242 HIS A O 1
ATOM 1938 N N . GLY A 1 243 ? 8.884 -14.990 -15.284 1.00 96.19 243 GLY A N 1
ATOM 1939 C CA . GLY A 1 243 ? 7.525 -15.433 -15.001 1.00 96.19 243 GLY A CA 1
ATOM 1940 C C . GLY A 1 243 ? 6.625 -14.294 -14.567 1.00 96.19 243 GLY A C 1
ATOM 1941 O O . GLY A 1 243 ? 6.826 -13.731 -13.488 1.00 96.19 243 GLY A O 1
ATOM 1942 N N . TRP A 1 244 ? 5.601 -14.017 -15.365 1.00 97.00 244 TRP A N 1
ATOM 1943 C CA . TRP A 1 244 ? 4.662 -12.927 -15.140 1.00 97.00 244 TRP A CA 1
ATOM 1944 C C . TRP A 1 244 ? 3.315 -13.469 -14.688 1.00 97.00 244 TRP A C 1
ATOM 1946 O O . TRP A 1 244 ? 2.740 -14.343 -15.339 1.00 97.00 244 TRP A O 1
ATOM 1956 N N . VAL A 1 245 ? 2.828 -12.931 -13.575 1.00 94.94 245 VAL A N 1
ATOM 1957 C CA . VAL A 1 245 ? 1.500 -13.227 -13.032 1.00 94.94 245 VAL A CA 1
ATOM 1958 C C . VAL A 1 245 ? 0.660 -11.961 -13.001 1.00 94.94 245 VAL A C 1
ATOM 1960 O O . VAL A 1 245 ? 1.188 -10.883 -12.723 1.00 94.94 245 VAL A O 1
ATOM 1963 N N . TRP A 1 246 ? -0.629 -12.074 -13.299 1.00 93.06 246 TRP A N 1
ATOM 1964 C CA . TRP A 1 246 ? -1.560 -10.954 -13.167 1.00 93.06 246 TRP A CA 1
ATOM 1965 C C . TRP A 1 246 ? -2.036 -10.835 -11.725 1.00 93.06 246 TRP A C 1
ATOM 1967 O O . TRP A 1 246 ? -2.659 -11.756 -11.202 1.00 93.06 246 TRP A O 1
ATOM 1977 N N . LEU A 1 247 ? -1.758 -9.699 -11.093 1.00 86.50 247 LEU A N 1
ATOM 1978 C CA . LEU A 1 247 ? -2.127 -9.436 -9.705 1.00 86.50 247 LEU A CA 1
ATOM 1979 C C . LEU A 1 247 ? -2.747 -8.053 -9.566 1.00 86.50 247 LEU A C 1
ATOM 1981 O O . LEU A 1 247 ? -2.392 -7.118 -10.288 1.00 86.50 247 LEU A O 1
ATOM 1985 N N . GLU A 1 248 ? -3.648 -7.915 -8.603 1.00 83.50 248 GLU A N 1
ATOM 1986 C CA . GLU A 1 248 ? -4.113 -6.602 -8.171 1.00 83.50 248 GLU A CA 1
ATOM 1987 C C . GLU A 1 248 ? -2.973 -5.824 -7.511 1.00 83.50 248 GLU A C 1
ATOM 1989 O O . GLU A 1 248 ? -2.068 -6.396 -6.894 1.00 83.50 248 GLU A O 1
ATOM 1994 N N . TRP A 1 249 ? -3.014 -4.498 -7.619 1.00 82.44 249 TRP A N 1
ATOM 1995 C CA . TRP A 1 249 ? -1.989 -3.642 -7.028 1.00 82.44 249 TRP A CA 1
ATOM 1996 C C . TRP A 1 249 ? -1.823 -3.864 -5.518 1.00 82.44 249 TRP A C 1
ATOM 1998 O O . TRP A 1 249 ? -0.694 -3.934 -5.037 1.00 82.44 249 TRP A O 1
ATOM 2008 N N . SER A 1 250 ? -2.918 -4.073 -4.787 1.00 70.88 250 SER A N 1
ATOM 2009 C CA . SER A 1 250 ? -2.915 -4.397 -3.354 1.00 70.88 250 SER A CA 1
ATOM 2010 C C . SER A 1 250 ? -2.117 -5.676 -3.040 1.00 70.88 250 SER A C 1
ATOM 2012 O O . SER A 1 250 ? -1.314 -5.712 -2.102 1.00 70.88 250 SER A O 1
ATOM 2014 N N . GLN A 1 251 ? -2.257 -6.713 -3.870 1.00 74.12 251 GLN A N 1
ATOM 2015 C CA . GLN A 1 251 ? -1.505 -7.967 -3.754 1.00 74.12 251 GLN A CA 1
ATOM 2016 C C . GLN A 1 251 ? -0.023 -7.756 -4.072 1.00 74.12 251 GLN A C 1
ATOM 2018 O O . GLN A 1 251 ? 0.848 -8.256 -3.358 1.00 74.12 251 GLN A O 1
ATOM 2023 N N . ILE A 1 252 ? 0.279 -6.977 -5.114 1.00 81.19 252 ILE A N 1
ATOM 2024 C CA . ILE A 1 252 ? 1.654 -6.605 -5.461 1.00 81.19 252 ILE A CA 1
ATOM 2025 C C . ILE A 1 252 ? 2.305 -5.856 -4.294 1.00 81.19 252 ILE A C 1
ATOM 2027 O O . ILE A 1 252 ? 3.412 -6.207 -3.892 1.00 81.19 252 ILE A O 1
ATOM 2031 N N . GLN A 1 253 ? 1.615 -4.886 -3.690 1.00 73.62 253 GLN A N 1
ATOM 2032 C CA . GLN A 1 253 ? 2.108 -4.153 -2.522 1.00 73.62 253 GLN A CA 1
ATOM 2033 C C . GLN A 1 253 ? 2.431 -5.087 -1.348 1.00 73.62 253 GLN A C 1
ATOM 2035 O O . GLN A 1 253 ? 3.452 -4.898 -0.687 1.00 73.62 253 GLN A O 1
ATOM 2040 N N . ARG A 1 254 ? 1.629 -6.136 -1.123 1.00 70.75 254 ARG A N 1
ATOM 2041 C CA . ARG A 1 254 ? 1.908 -7.160 -0.105 1.00 70.75 254 ARG A CA 1
ATOM 2042 C C . ARG A 1 254 ? 3.187 -7.948 -0.407 1.00 70.75 254 ARG A C 1
ATOM 2044 O O . ARG A 1 254 ? 4.032 -8.076 0.476 1.00 70.75 254 ARG A O 1
ATOM 2051 N N . TYR A 1 255 ? 3.384 -8.411 -1.642 1.00 75.31 255 TYR A N 1
ATOM 2052 C CA . TYR A 1 255 ? 4.628 -9.092 -2.036 1.00 75.31 255 TYR A CA 1
ATOM 2053 C C . TYR A 1 255 ? 5.853 -8.179 -1.966 1.00 75.31 255 TYR A C 1
ATOM 2055 O O . TYR A 1 255 ? 6.946 -8.616 -1.605 1.00 75.31 255 TYR A O 1
ATOM 2063 N N . LEU A 1 256 ? 5.679 -6.902 -2.299 1.00 72.06 256 LEU A N 1
ATOM 2064 C CA . LEU A 1 256 ? 6.729 -5.899 -2.165 1.00 72.06 256 LEU A CA 1
ATOM 2065 C C . LEU A 1 256 ? 7.017 -5.584 -0.690 1.00 72.06 256 LEU A C 1
ATOM 2067 O O . LEU A 1 256 ? 8.139 -5.213 -0.350 1.00 72.06 256 LEU A O 1
ATOM 2071 N N . PHE A 1 257 ? 6.049 -5.772 0.208 1.00 69.44 257 PHE A N 1
ATOM 2072 C CA . PHE A 1 257 ? 6.281 -5.623 1.639 1.00 69.44 257 PHE A CA 1
ATOM 2073 C C . PHE A 1 257 ? 7.132 -6.762 2.207 1.00 69.44 257 PHE A C 1
ATOM 2075 O O . PHE A 1 257 ? 7.997 -6.529 3.054 1.00 69.44 257 PHE A O 1
ATOM 2082 N N . GLU A 1 258 ? 6.953 -7.990 1.723 1.00 69.62 258 GLU A N 1
ATOM 2083 C CA . GLU A 1 258 ? 7.726 -9.152 2.171 1.00 69.62 258 GLU A CA 1
ATOM 2084 C C . GLU A 1 258 ? 9.223 -8.994 1.861 1.00 69.62 258 GLU A C 1
ATOM 2086 O O . GLU A 1 258 ? 9.660 -9.145 0.726 1.00 69.62 258 GLU A O 1
ATOM 2091 N N . GLY A 1 259 ? 10.046 -8.705 2.874 1.00 67.75 259 GLY A N 1
ATOM 2092 C CA . GLY A 1 259 ? 11.483 -8.437 2.708 1.00 67.75 259 GLY A CA 1
ATOM 2093 C C . GLY A 1 259 ? 11.830 -6.963 2.475 1.00 67.75 259 GLY A C 1
ATOM 2094 O O . GLY A 1 259 ? 12.988 -6.644 2.197 1.00 67.75 259 GLY A O 1
ATOM 2095 N N . SER A 1 260 ? 10.848 -6.068 2.591 1.00 75.75 260 SER A N 1
ATOM 2096 C CA . SER A 1 260 ? 11.101 -4.638 2.752 1.00 75.75 260 SER A CA 1
ATOM 2097 C C . SER A 1 260 ? 11.677 -4.343 4.141 1.00 75.75 260 SER A C 1
ATOM 2099 O O . SER A 1 260 ? 11.403 -5.038 5.120 1.00 75.75 260 SER A O 1
ATOM 2101 N N . GLU A 1 261 ? 12.510 -3.310 4.222 1.00 80.38 261 GLU A N 1
ATOM 2102 C CA . GLU A 1 261 ? 13.093 -2.828 5.470 1.00 80.38 261 GLU A CA 1
ATOM 2103 C C . GLU A 1 261 ? 12.510 -1.455 5.800 1.00 80.38 261 GLU A C 1
ATOM 2105 O O . GLU A 1 261 ? 12.303 -0.626 4.909 1.00 80.38 261 GLU A O 1
ATOM 2110 N N . LEU A 1 262 ? 12.271 -1.193 7.084 1.00 84.50 262 LEU A N 1
ATOM 2111 C CA . LEU A 1 262 ? 11.847 0.122 7.548 1.00 84.50 262 LEU A CA 1
ATOM 2112 C C . LEU A 1 262 ? 12.952 1.150 7.254 1.00 84.50 262 LEU A C 1
ATOM 2114 O O . LEU A 1 262 ? 14.049 1.069 7.808 1.00 84.50 262 LEU A O 1
ATOM 2118 N N . LYS A 1 263 ? 12.661 2.124 6.388 1.00 83.38 263 LYS A N 1
ATOM 2119 C CA . LYS A 1 263 ? 13.597 3.185 5.985 1.00 83.38 263 LYS A CA 1
ATOM 2120 C C . LYS A 1 263 ? 13.473 4.413 6.877 1.00 83.38 263 LYS A C 1
ATOM 2122 O O . LYS A 1 263 ? 14.480 5.002 7.261 1.00 83.38 263 LYS A O 1
ATOM 2127 N N . ASP A 1 264 ? 12.241 4.818 7.168 1.00 86.44 264 ASP A N 1
ATOM 2128 C CA . ASP A 1 264 ? 11.935 6.024 7.937 1.00 86.44 264 ASP A CA 1
ATOM 2129 C C . ASP A 1 264 ? 10.594 5.867 8.664 1.00 86.44 264 ASP A C 1
ATOM 2131 O O . ASP A 1 264 ? 9.706 5.148 8.207 1.00 86.44 264 ASP A O 1
ATOM 2135 N N . SER A 1 265 ? 10.433 6.559 9.790 1.00 92.25 265 SER A N 1
ATOM 2136 C CA . SER A 1 265 ? 9.193 6.582 10.565 1.00 92.25 265 SER A CA 1
ATOM 2137 C C . SER A 1 265 ? 8.856 8.012 10.969 1.00 92.25 265 SER A C 1
ATOM 2139 O O . SER A 1 265 ? 9.693 8.756 11.484 1.00 92.25 265 SER A O 1
ATOM 2141 N N . LYS A 1 266 ? 7.607 8.405 10.726 1.00 95.00 266 LYS A N 1
ATOM 2142 C CA . LYS A 1 266 ? 7.045 9.708 11.062 1.00 95.00 266 LYS A CA 1
ATOM 2143 C C . LYS A 1 266 ? 6.028 9.543 12.180 1.00 95.00 266 LYS A C 1
ATOM 2145 O O . LYS A 1 266 ? 4.952 8.977 12.005 1.00 95.00 266 LYS A O 1
ATOM 2150 N N . MET A 1 267 ? 6.379 10.083 13.334 1.00 94.62 267 MET A N 1
ATOM 2151 C CA . MET A 1 267 ? 5.565 10.109 14.547 1.00 94.62 267 MET A CA 1
ATOM 2152 C C . MET A 1 267 ? 5.261 11.550 14.965 1.00 94.62 267 MET A C 1
ATOM 2154 O O . MET A 1 267 ? 5.648 12.498 14.279 1.00 94.62 267 MET A O 1
ATOM 2158 N N . LYS A 1 268 ? 4.593 11.724 16.105 1.00 95.38 268 LYS A N 1
ATOM 2159 C CA . LYS A 1 268 ? 4.332 13.037 16.703 1.00 95.38 268 LYS A CA 1
ATOM 2160 C C . LYS A 1 268 ? 5.558 13.959 16.660 1.00 95.38 268 LYS A C 1
ATOM 2162 O O . LYS A 1 268 ? 6.640 13.578 17.105 1.00 95.38 268 LYS A O 1
ATOM 2167 N N . GLY A 1 269 ? 5.368 15.181 16.170 1.00 94.62 269 GLY A N 1
ATOM 2168 C CA . GLY A 1 269 ? 6.408 16.197 16.034 1.00 94.62 269 GLY A CA 1
ATOM 2169 C C . GLY A 1 269 ? 7.255 16.075 14.765 1.00 94.62 269 GLY A C 1
ATOM 2170 O O . GLY A 1 269 ? 8.134 16.907 14.553 1.00 94.62 269 GLY A O 1
ATOM 2171 N N . SER A 1 270 ? 7.000 15.080 13.906 1.00 93.56 270 SER A N 1
ATOM 2172 C CA . SER A 1 270 ? 7.721 14.934 12.630 1.00 93.56 270 SER A CA 1
ATOM 2173 C C . SER A 1 270 ? 7.335 15.997 11.606 1.00 93.56 270 SER A C 1
ATOM 2175 O O . SER A 1 270 ? 8.118 16.296 10.706 1.00 93.56 270 SER A O 1
ATOM 2177 N N . PHE A 1 271 ? 6.138 16.568 11.737 1.00 95.25 271 PHE A N 1
ATOM 2178 C CA . PHE A 1 271 ? 5.628 17.601 10.848 1.00 95.25 271 PHE A CA 1
ATOM 2179 C C . PHE A 1 271 ? 5.224 18.826 11.659 1.00 95.25 271 PHE A C 1
ATOM 2181 O O . PHE A 1 271 ? 4.658 18.720 12.744 1.00 95.25 271 PHE A O 1
ATOM 2188 N N . LYS A 1 272 ? 5.507 20.012 11.121 1.00 93.25 272 LYS A N 1
ATOM 2189 C CA . LYS A 1 272 ? 5.126 21.278 11.757 1.00 93.25 272 LYS A CA 1
ATOM 2190 C C . LYS A 1 272 ? 3.616 21.526 11.677 1.00 93.25 272 LYS A C 1
ATOM 2192 O O . LYS A 1 272 ? 3.030 22.078 12.603 1.00 93.25 272 LYS A O 1
ATOM 2197 N N . ASP A 1 273 ? 3.020 21.153 10.551 1.00 95.38 273 ASP A N 1
ATOM 2198 C CA . ASP A 1 273 ? 1.614 21.338 10.217 1.00 95.38 273 ASP A CA 1
ATOM 2199 C C . ASP A 1 273 ? 1.171 20.304 9.163 1.00 95.38 273 ASP A C 1
ATOM 2201 O O . ASP A 1 273 ? 1.980 19.537 8.624 1.00 95.38 273 ASP A O 1
ATOM 2205 N N . ALA A 1 274 ? -0.128 20.282 8.856 1.00 95.12 274 ALA A N 1
ATOM 2206 C CA . ALA A 1 274 ? -0.692 19.379 7.857 1.00 95.12 274 ALA A CA 1
ATOM 2207 C C . ALA A 1 274 ? -0.204 19.661 6.426 1.00 95.12 274 ALA A C 1
ATOM 2209 O O . ALA A 1 274 ? -0.217 18.753 5.592 1.00 95.12 274 ALA A O 1
ATOM 2210 N N . ALA A 1 275 ? 0.251 20.883 6.126 1.00 93.31 275 ALA A N 1
ATOM 2211 C CA . ALA A 1 275 ? 0.825 21.210 4.823 1.00 93.31 275 ALA A CA 1
ATOM 2212 C C . ALA A 1 275 ? 2.188 20.525 4.644 1.00 93.31 275 ALA A C 1
ATOM 2214 O O . ALA A 1 275 ? 2.440 19.932 3.596 1.00 93.31 275 ALA A O 1
ATOM 2215 N N . GLY A 1 276 ? 3.019 20.509 5.692 1.00 92.38 276 GLY A N 1
ATOM 2216 C CA . GLY A 1 276 ? 4.264 19.743 5.725 1.00 92.38 276 GLY A CA 1
ATOM 2217 C C . GLY A 1 276 ? 4.041 18.240 5.540 1.00 92.38 276 GLY A C 1
ATOM 2218 O O . GLY A 1 276 ? 4.761 17.613 4.765 1.00 92.38 276 GLY A O 1
ATOM 2219 N N . LEU A 1 277 ? 3.008 17.671 6.179 1.00 95.12 277 LEU A N 1
ATOM 2220 C CA . LEU A 1 277 ? 2.615 16.276 5.938 1.00 95.12 277 LEU A CA 1
ATOM 2221 C C . LEU A 1 277 ? 2.167 16.058 4.486 1.00 95.12 277 LEU A C 1
ATOM 2223 O O . LEU A 1 277 ? 2.588 15.093 3.866 1.00 95.12 277 LEU A O 1
ATOM 2227 N N . THR A 1 278 ? 1.341 16.948 3.932 1.00 93.88 278 THR A N 1
ATOM 2228 C CA . THR A 1 278 ? 0.843 16.833 2.547 1.00 93.88 278 THR A CA 1
ATOM 2229 C C . THR A 1 278 ? 1.988 16.855 1.536 1.00 93.88 278 THR A C 1
ATOM 2231 O O . THR A 1 278 ? 2.024 16.018 0.641 1.00 93.88 278 THR A O 1
ATOM 2234 N N . SER A 1 279 ? 2.946 17.770 1.708 1.00 89.12 279 SER A N 1
ATOM 2235 C CA . SER A 1 279 ? 4.145 17.847 0.866 1.00 89.12 279 SER A CA 1
ATOM 2236 C C . SER A 1 279 ? 4.953 16.549 0.929 1.00 89.12 279 SER A C 1
ATOM 2238 O O . SER A 1 279 ? 5.318 16.006 -0.108 1.00 89.12 279 SER A O 1
ATOM 2240 N N . TRP A 1 280 ? 5.149 15.988 2.124 1.00 90.31 280 TRP A N 1
ATOM 2241 C CA . TRP A 1 280 ? 5.830 14.702 2.266 1.00 90.31 280 TRP A CA 1
ATOM 2242 C C . TRP A 1 280 ? 5.040 13.535 1.663 1.00 90.31 280 TRP A C 1
ATOM 2244 O O . TRP A 1 280 ? 5.639 12.667 1.051 1.00 90.31 280 TRP A O 1
ATOM 2254 N N . LEU A 1 281 ? 3.711 13.507 1.794 1.00 90.75 281 LEU A N 1
ATOM 2255 C CA . LEU A 1 281 ? 2.877 12.453 1.206 1.00 90.75 281 LEU A CA 1
ATOM 2256 C C . LEU A 1 281 ? 2.841 12.505 -0.324 1.00 90.75 281 LEU A C 1
ATOM 2258 O O . LEU A 1 281 ? 2.703 11.464 -0.951 1.00 90.75 281 LEU A O 1
ATOM 2262 N N . SER A 1 282 ? 2.977 13.695 -0.919 1.00 86.50 282 SER A N 1
ATOM 2263 C CA . SER A 1 282 ? 2.921 13.879 -2.377 1.00 86.50 282 SER A CA 1
ATOM 2264 C C . SER A 1 282 ? 4.073 13.227 -3.142 1.00 86.50 282 SER A C 1
ATOM 2266 O O . SER A 1 282 ? 4.014 13.132 -4.362 1.00 86.50 282 SER A O 1
ATOM 2268 N N . GLN A 1 283 ? 5.107 12.773 -2.431 1.00 82.00 283 GLN A N 1
ATOM 2269 C CA . GLN A 1 283 ? 6.207 12.018 -3.020 1.00 82.00 283 GLN A CA 1
ATOM 2270 C C . GLN A 1 283 ? 5.865 10.533 -3.236 1.00 82.00 283 GLN A C 1
ATOM 2272 O O . GLN A 1 283 ? 6.694 9.830 -3.789 1.00 82.00 283 GLN A O 1
ATOM 2277 N N . PHE A 1 284 ? 4.717 10.053 -2.744 1.00 84.31 284 PHE A N 1
ATOM 2278 C CA . PHE A 1 284 ? 4.260 8.671 -2.884 1.00 84.31 284 PHE A CA 1
ATOM 2279 C C . PHE A 1 284 ? 3.038 8.608 -3.802 1.00 84.31 284 PHE A C 1
ATOM 2281 O O . PHE A 1 284 ? 2.245 9.552 -3.842 1.00 84.31 284 PHE A O 1
ATOM 2288 N N . ASP A 1 285 ? 2.845 7.468 -4.460 1.00 77.94 285 ASP A N 1
ATOM 2289 C CA . ASP A 1 285 ? 1.653 7.161 -5.252 1.00 77.94 285 ASP A CA 1
ATOM 2290 C C . ASP A 1 285 ? 0.376 7.030 -4.391 1.00 77.94 285 ASP A C 1
ATOM 2292 O O . ASP A 1 285 ? -0.055 5.944 -3.998 1.00 77.94 285 ASP A O 1
ATOM 2296 N N . LEU A 1 286 ? -0.202 8.178 -4.032 1.00 84.25 286 LEU A N 1
ATOM 2297 C CA . LEU A 1 286 ? -1.433 8.305 -3.259 1.00 84.25 286 LEU A CA 1
ATOM 2298 C C . LEU A 1 286 ? -2.410 9.235 -3.972 1.00 84.25 286 LEU A C 1
ATOM 2300 O O . LEU A 1 286 ? -2.065 10.345 -4.380 1.00 84.25 286 LEU A O 1
ATOM 2304 N N . GLU A 1 287 ? -3.686 8.862 -3.978 1.00 81.50 287 GLU A N 1
ATOM 2305 C CA . GLU A 1 287 ? -4.765 9.707 -4.494 1.00 81.50 287 GLU A CA 1
ATOM 2306 C C . GLU A 1 287 ? -5.169 10.811 -3.500 1.00 81.50 287 GLU A C 1
ATOM 2308 O O . GLU A 1 287 ? -6.311 10.891 -3.035 1.00 81.50 287 GLU A O 1
ATOM 2313 N N . LEU A 1 288 ? -4.232 11.700 -3.159 1.00 89.88 288 LEU A N 1
ATOM 2314 C CA . LEU A 1 288 ? -4.448 12.770 -2.175 1.00 89.88 288 LEU A CA 1
ATOM 2315 C C . LEU A 1 288 ? -5.594 13.717 -2.562 1.00 89.88 288 LEU A C 1
ATOM 2317 O O . LEU A 1 288 ? -6.223 14.303 -1.685 1.00 89.88 288 LEU A O 1
ATOM 2321 N N . ALA A 1 289 ? -5.905 13.846 -3.856 1.00 88.19 289 ALA A N 1
ATOM 2322 C CA . ALA A 1 289 ? -7.034 14.644 -4.337 1.00 88.19 289 ALA A CA 1
ATOM 2323 C C . ALA A 1 289 ? -8.398 14.090 -3.881 1.00 88.19 289 ALA A C 1
ATOM 2325 O O . ALA A 1 289 ? -9.334 14.863 -3.679 1.00 88.19 289 ALA A O 1
ATOM 2326 N N . ALA A 1 290 ? -8.508 12.774 -3.671 1.00 86.56 290 ALA A N 1
ATOM 2327 C CA . ALA A 1 290 ? -9.716 12.147 -3.141 1.00 86.56 290 ALA A CA 1
ATOM 2328 C C . ALA A 1 290 ? -9.848 12.331 -1.616 1.00 86.56 290 ALA A C 1
ATOM 2330 O O . ALA A 1 290 ? -10.934 12.168 -1.052 1.00 86.56 290 ALA A O 1
ATOM 2331 N N . TRP A 1 291 ? -8.765 12.674 -0.911 1.00 92.94 291 TRP A N 1
ATOM 2332 C CA . TRP A 1 291 ? -8.767 12.766 0.547 1.00 92.94 291 TRP A CA 1
ATOM 2333 C C . TRP A 1 291 ? -9.539 13.997 1.032 1.00 92.94 291 TRP A C 1
ATOM 2335 O O . TRP A 1 291 ? -9.272 15.131 0.641 1.00 92.94 291 TRP A O 1
ATOM 2345 N N . GLY A 1 292 ? -10.481 13.786 1.954 1.00 89.31 292 GLY A N 1
ATOM 2346 C CA . GLY A 1 292 ? -11.396 14.831 2.421 1.00 89.31 292 GLY A CA 1
ATOM 2347 C C . GLY A 1 292 ? -12.660 14.979 1.572 1.00 89.31 292 GLY A C 1
ATOM 2348 O O . GLY A 1 292 ? -13.467 15.864 1.860 1.00 89.31 292 GLY A O 1
ATOM 2349 N N . THR A 1 293 ? -12.845 14.114 0.572 1.00 87.25 293 THR A N 1
ATOM 2350 C CA . THR A 1 293 ? -14.086 13.983 -0.200 1.00 87.25 293 THR A CA 1
ATOM 2351 C C . THR A 1 293 ? -14.802 12.672 0.142 1.00 87.25 293 THR A C 1
ATOM 2353 O O . THR A 1 293 ? -14.174 11.698 0.568 1.00 87.25 293 THR A O 1
ATOM 2356 N N . ASP A 1 294 ? -16.126 12.649 -0.026 1.00 81.12 294 ASP A N 1
ATOM 2357 C CA . ASP A 1 294 ? -16.986 11.484 0.213 1.00 81.12 294 ASP A CA 1
ATOM 2358 C C . ASP A 1 294 ? -16.768 10.811 1.587 1.00 81.12 294 ASP A C 1
ATOM 2360 O O . ASP A 1 294 ? -17.093 11.373 2.635 1.00 81.12 294 ASP A O 1
ATOM 2364 N N . GLN A 1 295 ? -16.250 9.578 1.574 1.00 80.69 295 GLN A N 1
ATOM 2365 C CA . GLN A 1 295 ? -15.990 8.735 2.742 1.00 80.69 295 GLN A CA 1
ATOM 2366 C C . GLN A 1 295 ? -14.545 8.841 3.258 1.00 80.69 295 GLN A C 1
ATOM 2368 O O . GLN A 1 295 ? -14.235 8.314 4.330 1.00 80.69 295 GLN A O 1
ATOM 2373 N N . TRP A 1 296 ? -13.657 9.505 2.513 1.00 89.31 296 TRP A N 1
ATOM 2374 C CA . TRP A 1 296 ? -12.229 9.556 2.804 1.00 89.31 296 TRP A CA 1
ATOM 2375 C C . TRP A 1 296 ? -11.890 10.722 3.724 1.00 89.31 296 TRP A C 1
ATOM 2377 O O . TRP A 1 296 ? -12.366 11.849 3.574 1.00 89.31 296 TRP A O 1
ATOM 2387 N N . LYS A 1 297 ? -11.011 10.471 4.690 1.00 93.38 297 LYS A N 1
ATOM 2388 C CA . LYS A 1 297 ? -10.544 11.499 5.617 1.00 93.38 297 LYS A CA 1
ATOM 2389 C C . LYS A 1 297 ? -9.488 12.377 4.950 1.00 93.38 297 LYS A C 1
ATOM 2391 O O . LYS A 1 297 ? -8.747 11.928 4.086 1.00 93.38 297 LYS A O 1
ATOM 2396 N N . SER A 1 298 ? -9.405 13.635 5.375 1.00 96.38 298 SER A N 1
ATOM 2397 C CA . SER A 1 298 ? -8.428 14.594 4.850 1.00 96.38 298 SER A CA 1
ATOM 2398 C C . SER A 1 298 ? -7.032 14.410 5.452 1.00 96.38 298 SER A C 1
ATOM 2400 O O . SER A 1 298 ? -6.871 13.840 6.538 1.00 96.38 298 SER A O 1
ATOM 2402 N N . THR A 1 299 ? -6.019 14.988 4.802 1.00 96.50 299 THR A N 1
ATOM 2403 C CA . THR A 1 299 ? -4.641 15.031 5.320 1.00 96.50 299 THR A CA 1
ATOM 2404 C C . THR A 1 299 ? -4.542 15.750 6.667 1.00 96.50 299 THR A C 1
ATOM 2406 O O . THR A 1 299 ? -3.798 15.321 7.542 1.00 96.50 299 THR A O 1
ATOM 2409 N N . GLU A 1 300 ? -5.366 16.777 6.895 1.00 96.62 300 GLU A N 1
ATOM 2410 C CA . GLU A 1 300 ? -5.506 17.455 8.195 1.00 96.62 300 GLU A CA 1
ATOM 2411 C C . GLU A 1 300 ? -5.936 16.482 9.307 1.00 96.62 300 GLU A C 1
ATOM 2413 O O . GLU A 1 300 ? -5.471 16.568 10.445 1.00 96.62 300 GLU A O 1
ATOM 2418 N N . HIS A 1 301 ? -6.816 15.527 8.993 1.00 96.62 301 HIS A N 1
ATOM 2419 C CA . HIS A 1 301 ? -7.208 14.496 9.950 1.00 96.62 301 HIS A CA 1
ATOM 2420 C C . HIS A 1 301 ? -6.066 13.508 10.206 1.00 96.62 301 HIS A C 1
ATOM 2422 O O . HIS A 1 301 ? -5.862 13.117 11.353 1.00 96.62 301 HIS A O 1
ATOM 2428 N N . LEU A 1 302 ? -5.317 13.108 9.170 1.00 97.19 302 LEU A N 1
ATOM 2429 C CA . LEU A 1 302 ? -4.160 12.224 9.344 1.00 97.19 302 LEU A CA 1
ATOM 2430 C C . LEU A 1 302 ? -3.070 12.887 10.189 1.00 97.19 302 LEU A C 1
ATOM 2432 O O . LEU A 1 302 ? -2.572 12.272 11.126 1.00 97.19 302 LEU A O 1
ATOM 2436 N N . PHE A 1 303 ? -2.769 14.159 9.924 1.00 97.38 303 PHE A N 1
ATOM 2437 C CA . PHE A 1 303 ? -1.839 14.955 10.722 1.00 97.38 303 PHE A CA 1
ATOM 2438 C C . PHE A 1 303 ? -2.239 14.960 12.201 1.00 97.38 303 PHE A C 1
ATOM 2440 O O . PHE A 1 303 ? -1.419 14.654 13.062 1.00 97.38 303 PHE A O 1
ATOM 2447 N N . LYS A 1 304 ? -3.522 15.198 12.506 1.00 96.44 304 LYS A N 1
ATOM 2448 C CA . LYS A 1 304 ? -4.031 15.134 13.886 1.00 96.44 304 LYS A CA 1
ATOM 2449 C C . LYS A 1 304 ? -3.840 13.764 14.530 1.00 96.44 304 LYS A C 1
ATOM 2451 O O . LYS A 1 304 ? -3.497 13.726 15.705 1.00 96.44 304 LYS A O 1
ATOM 2456 N N . GLN A 1 305 ? -4.032 12.672 13.788 1.00 96.00 305 GLN A N 1
ATOM 2457 C CA . GLN A 1 305 ? -3.797 11.318 14.305 1.00 96.00 305 GLN A CA 1
ATOM 2458 C C . GLN A 1 305 ? -2.314 11.054 14.591 1.00 96.00 305 GLN A C 1
ATOM 2460 O O . GLN A 1 305 ? -1.991 10.415 15.590 1.00 96.00 305 GLN A O 1
ATOM 2465 N N . VAL A 1 306 ? -1.410 11.538 13.735 1.00 96.19 306 VAL A N 1
ATOM 2466 C CA . VAL A 1 306 ? 0.040 11.413 13.954 1.00 96.19 306 VAL A CA 1
ATOM 2467 C C . VAL A 1 306 ? 0.465 12.232 15.177 1.00 96.19 306 VAL A C 1
ATOM 2469 O O . VAL A 1 306 ? 1.162 11.726 16.054 1.00 96.19 306 VAL A O 1
ATOM 2472 N N . GLU A 1 307 ? -0.024 13.468 15.306 1.00 95.94 307 GLU A N 1
ATOM 2473 C CA . GLU A 1 307 ? 0.316 14.361 16.422 1.00 95.94 307 GLU A CA 1
ATOM 2474 C C . GLU A 1 307 ? -0.335 13.969 17.758 1.00 95.94 307 GLU A C 1
ATOM 2476 O O . GLU A 1 307 ? 0.236 14.209 18.830 1.00 95.94 307 GLU A O 1
ATOM 2481 N N . SER A 1 308 ? -1.510 13.332 17.728 1.00 93.06 308 SER A N 1
ATOM 2482 C CA . SER A 1 308 ? -2.106 12.712 18.918 1.00 93.06 308 SER A CA 1
ATOM 2483 C C . SER A 1 308 ? -1.430 11.388 19.286 1.00 93.06 308 SER A C 1
ATOM 2485 O O . SER A 1 308 ? -1.626 10.886 20.394 1.00 93.06 308 SER A O 1
ATOM 2487 N N . GLY A 1 309 ? -0.605 10.841 18.387 1.00 94.31 309 GLY A N 1
ATOM 2488 C CA . GLY A 1 309 ? -0.004 9.524 18.521 1.00 94.31 309 GLY A CA 1
ATOM 2489 C C . GLY A 1 309 ? -1.027 8.397 18.425 1.00 94.31 309 GLY A C 1
ATOM 2490 O O . GLY A 1 309 ? -0.802 7.344 19.001 1.00 94.31 309 GLY A O 1
ATOM 2491 N N . GLU A 1 310 ? -2.174 8.601 17.776 1.00 93.75 310 GLU A N 1
ATOM 2492 C CA . GLU A 1 310 ? -3.110 7.520 17.421 1.00 93.75 310 GLU A CA 1
ATOM 2493 C C . GLU A 1 310 ? -2.550 6.615 16.320 1.00 93.75 310 GLU A C 1
ATOM 2495 O O . GLU A 1 310 ? -2.969 5.467 16.172 1.00 93.75 310 GLU A O 1
ATOM 2500 N N . THR A 1 311 ? -1.627 7.146 15.524 1.00 95.94 311 THR A N 1
ATOM 2501 C CA . THR A 1 311 ? -0.952 6.428 14.450 1.00 95.94 311 THR A CA 1
ATOM 2502 C C . THR A 1 311 ? 0.464 6.963 14.276 1.00 95.94 311 THR A C 1
ATOM 2504 O O . THR A 1 311 ? 0.799 8.046 14.756 1.00 95.94 311 THR A O 1
ATOM 2507 N N . GLN A 1 312 ? 1.294 6.203 13.578 1.00 96.00 312 GLN A N 1
ATOM 2508 C CA . GLN A 1 312 ? 2.550 6.673 13.003 1.00 96.00 312 GLN A CA 1
ATOM 2509 C C . GLN A 1 312 ? 2.590 6.272 11.530 1.00 96.00 312 GLN A C 1
ATOM 2511 O O . GLN A 1 312 ? 1.865 5.368 11.120 1.00 96.00 312 GLN A O 1
ATOM 2516 N N . LEU A 1 313 ? 3.396 6.960 10.730 1.00 96.56 313 LEU A N 1
ATOM 2517 C CA . LEU A 1 313 ? 3.598 6.613 9.328 1.00 96.56 313 LEU A CA 1
ATOM 2518 C C . LEU A 1 313 ? 4.962 5.969 9.180 1.00 96.56 313 LEU A C 1
ATOM 2520 O O . LEU A 1 313 ? 5.951 6.490 9.682 1.00 96.56 313 LEU A O 1
ATOM 2524 N N . GLU A 1 314 ? 5.024 4.854 8.483 1.00 93.31 314 GLU A N 1
ATOM 2525 C CA . GLU A 1 314 ? 6.260 4.143 8.226 1.00 93.31 314 GLU A CA 1
ATOM 2526 C C . GLU A 1 314 ? 6.489 4.058 6.732 1.00 93.31 314 GLU A C 1
ATOM 2528 O O . GLU A 1 314 ? 5.605 3.671 5.971 1.00 93.31 314 GLU A O 1
ATOM 2533 N N . HIS A 1 315 ? 7.686 4.447 6.322 1.00 88.94 315 HIS A N 1
ATOM 2534 C CA . HIS A 1 315 ? 8.161 4.268 4.969 1.00 88.94 315 HIS A CA 1
ATOM 2535 C C . HIS A 1 315 ? 9.047 3.029 4.952 1.00 88.94 315 HIS A C 1
ATOM 2537 O O . HIS A 1 315 ? 10.148 3.017 5.508 1.00 88.94 315 HIS A O 1
ATOM 2543 N N . TRP A 1 316 ? 8.539 1.989 4.314 1.00 84.75 316 TRP A N 1
ATOM 2544 C CA . TRP A 1 316 ? 9.227 0.737 4.072 1.00 84.75 316 TRP A CA 1
ATOM 2545 C C . TRP A 1 316 ? 9.790 0.745 2.658 1.00 84.75 316 TRP A C 1
ATOM 2547 O O . TRP A 1 316 ? 9.181 1.298 1.748 1.00 84.75 316 TRP A O 1
ATOM 2557 N N . GLY A 1 317 ? 10.958 0.148 2.462 1.00 75.06 317 GLY A N 1
ATOM 2558 C CA . GLY A 1 317 ? 11.565 0.062 1.141 1.00 75.06 317 GLY A CA 1
ATOM 2559 C C . GLY A 1 317 ? 12.425 -1.179 0.999 1.00 75.06 317 GLY A C 1
ATOM 2560 O O . GLY A 1 317 ? 13.103 -1.604 1.936 1.00 75.06 317 GLY A O 1
ATOM 2561 N N . ARG A 1 318 ? 12.414 -1.763 -0.193 1.00 70.19 318 ARG A N 1
ATOM 2562 C CA . ARG A 1 318 ? 13.318 -2.849 -0.590 1.00 70.19 318 ARG A CA 1
ATOM 2563 C C . ARG A 1 318 ? 14.596 -2.287 -1.213 1.00 70.19 318 ARG A C 1
ATOM 2565 O O . ARG A 1 318 ? 14.733 -1.090 -1.425 1.00 70.19 318 ARG A O 1
ATOM 2572 N N . HIS A 1 319 ? 15.536 -3.171 -1.531 1.00 59.25 319 HIS A N 1
ATOM 2573 C CA . HIS A 1 319 ? 16.742 -2.844 -2.302 1.00 59.25 319 HIS A CA 1
ATOM 2574 C C . HIS A 1 319 ? 16.466 -2.591 -3.797 1.00 59.25 319 HIS A C 1
ATOM 2576 O O . HIS A 1 319 ? 17.346 -2.097 -4.496 1.00 59.25 319 HIS A O 1
ATOM 2582 N N . ASP A 1 320 ? 15.278 -2.953 -4.290 1.00 57.72 320 ASP A N 1
ATOM 2583 C CA . ASP A 1 320 ? 14.769 -2.585 -5.621 1.00 57.72 320 ASP A CA 1
ATOM 2584 C C . ASP A 1 320 ? 14.033 -1.226 -5.617 1.00 57.72 320 ASP A C 1
ATOM 2586 O O . ASP A 1 320 ? 13.564 -0.754 -6.654 1.00 57.72 320 ASP A O 1
ATOM 2590 N N . GLY A 1 321 ? 13.968 -0.586 -4.444 1.00 58.81 321 GLY A N 1
ATOM 2591 C CA . GLY A 1 321 ? 13.569 0.796 -4.268 1.00 58.81 321 GLY A CA 1
ATOM 2592 C C . GLY A 1 321 ? 12.074 1.055 -4.136 1.00 58.81 321 GLY A C 1
ATOM 2593 O O . GLY A 1 321 ? 11.722 2.217 -3.951 1.00 58.81 321 GLY A O 1
ATOM 2594 N N . VAL A 1 322 ? 11.174 0.062 -4.248 1.00 64.88 322 VAL A N 1
ATOM 2595 C CA . VAL A 1 322 ? 9.719 0.332 -4.165 1.00 64.88 322 VAL A CA 1
ATOM 2596 C C . VAL A 1 322 ? 9.353 0.889 -2.782 1.00 64.88 322 VAL A C 1
ATOM 2598 O O . VAL A 1 322 ? 9.518 0.165 -1.793 1.00 64.88 322 VAL A O 1
ATOM 2601 N N . PRO A 1 323 ? 8.885 2.153 -2.690 1.00 72.25 323 PRO A N 1
ATOM 2602 C CA . PRO A 1 323 ? 8.478 2.728 -1.423 1.00 72.25 323 PRO A CA 1
ATOM 2603 C C . PRO A 1 323 ? 7.083 2.220 -1.061 1.00 72.25 323 PRO A C 1
ATOM 2605 O O . PRO A 1 323 ? 6.150 2.263 -1.859 1.00 72.25 323 PRO A O 1
ATOM 2608 N N . LEU A 1 324 ? 6.935 1.748 0.168 1.00 79.31 324 LEU A N 1
ATOM 2609 C CA . LEU A 1 324 ? 5.662 1.346 0.743 1.00 79.31 324 LEU A CA 1
ATOM 2610 C C . LEU A 1 324 ? 5.380 2.235 1.940 1.00 79.31 324 LEU A C 1
ATOM 2612 O O . LEU A 1 324 ? 6.055 2.164 2.970 1.00 79.31 324 LEU A O 1
ATOM 2616 N N . LEU A 1 325 ? 4.378 3.092 1.790 1.00 88.38 325 LEU A N 1
ATOM 2617 C CA . LEU A 1 325 ? 3.904 3.919 2.880 1.00 88.38 325 LEU A CA 1
ATOM 2618 C C . LEU A 1 325 ? 2.825 3.177 3.666 1.00 88.38 325 LEU A C 1
ATOM 2620 O O . LEU A 1 325 ? 1.773 2.823 3.135 1.00 88.38 325 LEU A O 1
ATOM 2624 N N . MET A 1 326 ? 3.065 3.011 4.962 1.00 89.50 326 MET A N 1
ATOM 2625 C CA . MET A 1 326 ? 2.137 2.365 5.873 1.00 89.50 326 MET A CA 1
ATOM 2626 C C . MET A 1 326 ? 1.701 3.301 6.983 1.00 89.50 326 MET A C 1
ATOM 2628 O O . MET A 1 326 ? 2.511 3.913 7.675 1.00 89.50 326 MET A O 1
ATOM 2632 N N . ARG A 1 327 ? 0.394 3.355 7.209 1.00 95.00 327 ARG A N 1
ATOM 2633 C CA . ARG A 1 327 ? -0.183 3.919 8.424 1.00 95.00 327 ARG A CA 1
ATOM 2634 C C . ARG A 1 327 ? -0.210 2.839 9.499 1.00 95.00 327 ARG A C 1
ATOM 2636 O O . ARG A 1 327 ? -0.958 1.878 9.380 1.00 95.00 327 ARG A O 1
ATOM 2643 N N . VAL A 1 328 ? 0.561 2.986 10.565 1.00 94.94 328 VAL A N 1
ATOM 2644 C CA . VAL A 1 328 ? 0.651 1.978 11.627 1.00 94.94 328 VAL A CA 1
ATOM 2645 C C . VAL A 1 328 ? -0.311 2.295 12.759 1.00 94.94 328 VAL A C 1
ATOM 2647 O O . VAL A 1 328 ? -0.325 3.408 13.296 1.00 94.94 328 VAL A O 1
ATOM 2650 N N . VAL A 1 329 ? -1.143 1.321 13.118 1.00 95.69 329 VAL A N 1
ATOM 2651 C CA . VAL A 1 329 ? -2.182 1.460 14.141 1.00 95.69 329 VAL A CA 1
ATOM 2652 C C . VAL A 1 329 ? -2.115 0.286 15.106 1.00 95.69 329 VAL A C 1
ATOM 2654 O O . VAL A 1 329 ? -2.223 -0.870 14.710 1.00 95.69 329 VAL A O 1
ATOM 2657 N N . HIS A 1 330 ? -2.019 0.585 16.397 1.00 95.75 330 HIS A N 1
ATOM 2658 C CA . HIS A 1 330 ? -2.071 -0.426 17.450 1.00 95.75 330 HIS A CA 1
ATOM 2659 C C . HIS A 1 330 ? -3.496 -0.520 17.990 1.00 95.75 330 HIS A C 1
ATOM 2661 O O . HIS A 1 330 ? -4.102 0.495 18.339 1.00 95.75 330 HIS A O 1
ATOM 2667 N N . VAL A 1 331 ? -4.054 -1.725 18.050 1.00 95.31 331 VAL A N 1
ATOM 2668 C CA . VAL A 1 331 ? -5.439 -1.957 18.469 1.00 95.31 331 VAL A CA 1
ATOM 2669 C C . VAL A 1 331 ? -5.476 -3.077 19.493 1.00 95.31 331 VAL A C 1
ATOM 2671 O O . VAL A 1 331 ? -5.046 -4.188 19.207 1.00 95.31 331 VAL A O 1
ATOM 2674 N N . VAL A 1 332 ? -6.047 -2.807 20.664 1.00 96.19 332 VAL A N 1
ATOM 2675 C CA . VAL A 1 332 ? -6.412 -3.865 21.609 1.00 96.19 332 VAL A CA 1
ATOM 2676 C C . VAL A 1 332 ? -7.800 -4.393 21.253 1.00 96.19 332 VAL A C 1
ATOM 2678 O O . VAL A 1 332 ? -8.724 -3.601 21.025 1.00 96.19 332 VAL A O 1
ATOM 2681 N N . ARG A 1 333 ? -7.954 -5.717 21.170 1.00 95.75 333 ARG A N 1
ATOM 2682 C CA . ARG A 1 333 ? -9.232 -6.407 20.948 1.00 95.75 333 ARG A CA 1
ATOM 2683 C C . ARG A 1 333 ? -9.549 -7.250 22.177 1.00 95.75 333 ARG A C 1
ATOM 2685 O O . ARG A 1 333 ? -8.705 -8.000 22.652 1.00 95.75 333 ARG A O 1
ATOM 2692 N N . LEU A 1 334 ? -10.753 -7.088 22.713 1.00 96.56 334 LEU A N 1
ATOM 2693 C CA . LEU A 1 334 ? -11.166 -7.731 23.954 1.00 96.56 334 LEU A CA 1
ATOM 2694 C C . LEU A 1 334 ? -12.201 -8.820 23.693 1.00 96.56 334 LEU A C 1
ATOM 2696 O O . LEU A 1 334 ? -13.302 -8.536 23.206 1.00 96.56 334 LEU A O 1
ATOM 2700 N N . GLU A 1 335 ? -11.876 -10.035 24.119 1.00 96.75 335 GLU A N 1
ATOM 2701 C CA . GLU A 1 335 ? -12.855 -11.076 24.403 1.00 96.75 335 GLU A CA 1
ATOM 2702 C C . GLU A 1 335 ? -13.377 -10.871 25.832 1.00 96.75 335 GLU A C 1
ATOM 2704 O O . GLU A 1 335 ? -12.761 -11.291 26.814 1.00 96.75 335 GLU A O 1
ATOM 2709 N N . VAL A 1 336 ? -14.500 -10.157 25.955 1.00 98.12 336 VAL A N 1
ATOM 2710 C CA . VAL A 1 336 ? -15.101 -9.848 27.259 1.00 98.12 336 VAL A CA 1
ATOM 2711 C C . VAL A 1 336 ? -16.038 -10.975 27.681 1.00 98.12 336 VAL A C 1
ATOM 2713 O O . VAL A 1 336 ? -17.061 -11.207 27.032 1.00 98.12 336 VAL A O 1
ATOM 2716 N N . GLN A 1 337 ? -15.722 -11.632 28.792 1.00 97.50 337 GLN A N 1
ATOM 2717 C CA . GLN A 1 337 ? -16.523 -12.694 29.399 1.00 97.50 337 GLN A CA 1
ATOM 2718 C C . GLN A 1 337 ? -17.119 -12.238 30.735 1.00 97.50 337 GLN A C 1
ATOM 2720 O O . GLN A 1 337 ? -16.626 -11.307 31.375 1.00 97.50 337 GLN A O 1
ATOM 2725 N N . SER A 1 338 ? -18.197 -12.892 31.168 1.00 97.44 338 SER A N 1
ATOM 2726 C CA . SER A 1 338 ? -18.755 -12.676 32.505 1.00 97.44 338 SER A CA 1
ATOM 2727 C C . SER A 1 338 ? -18.200 -13.695 33.493 1.00 97.44 338 SER A C 1
ATOM 2729 O O . SER A 1 338 ? -18.087 -14.871 33.158 1.00 97.44 338 SER A O 1
ATOM 2731 N N . SER A 1 339 ? -17.953 -13.265 34.729 1.00 96.56 339 SER A N 1
ATOM 2732 C CA . SER A 1 339 ? -17.678 -14.174 35.8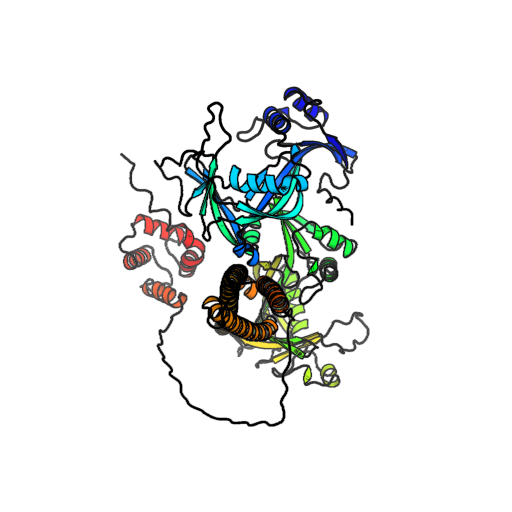47 1.00 96.56 339 SER A CA 1
ATOM 2733 C C . SER A 1 339 ? -18.912 -14.947 36.337 1.00 96.56 339 SER A C 1
ATOM 2735 O O . SER A 1 339 ? -18.796 -15.822 37.196 1.00 96.56 339 SER A O 1
ATOM 2737 N N . ASP A 1 340 ? -20.114 -14.649 35.821 1.00 96.25 340 ASP A N 1
ATOM 2738 C CA . ASP A 1 340 ? -21.323 -15.390 36.180 1.00 96.25 340 ASP A CA 1
ATOM 2739 C C . ASP A 1 340 ? -21.354 -16.775 35.499 1.00 96.25 340 ASP A C 1
ATOM 2741 O O . ASP A 1 340 ? -21.328 -16.854 34.265 1.00 96.25 340 ASP A O 1
ATOM 2745 N N . PRO A 1 341 ? -21.511 -17.878 36.260 1.00 94.69 341 PRO A N 1
ATOM 2746 C CA . PRO A 1 341 ? -21.507 -19.236 35.713 1.00 94.69 341 PRO A CA 1
ATOM 2747 C C . PRO A 1 341 ? -22.556 -19.506 34.625 1.00 94.69 341 PRO A C 1
ATOM 2749 O O . PRO A 1 341 ? -22.380 -20.411 33.813 1.00 94.69 341 PRO A O 1
ATOM 2752 N N . ARG A 1 342 ? -23.657 -18.743 34.577 1.00 95.81 342 ARG A N 1
ATOM 2753 C CA . ARG A 1 342 ? -24.714 -18.915 33.560 1.00 95.81 342 ARG A CA 1
ATOM 2754 C C . ARG A 1 342 ? -24.284 -18.478 32.161 1.00 95.81 342 ARG A C 1
ATOM 2756 O O . ARG A 1 342 ? -24.943 -18.834 31.184 1.00 95.81 342 ARG A O 1
ATOM 2763 N N . LEU A 1 343 ? -23.221 -17.686 32.068 1.00 95.81 343 LEU A N 1
ATOM 2764 C CA . LEU A 1 343 ? -22.661 -17.175 30.819 1.00 95.81 343 LEU A CA 1
ATOM 2765 C C . LEU A 1 343 ? -21.338 -17.862 30.455 1.00 95.81 343 LEU A C 1
ATOM 2767 O O . LEU A 1 343 ? -20.659 -17.421 29.532 1.00 95.81 343 LEU A O 1
ATOM 2771 N N . LEU A 1 344 ? -20.989 -18.955 31.140 1.00 92.94 344 LEU A N 1
ATOM 2772 C CA . LEU A 1 344 ? -19.777 -19.717 30.864 1.00 92.94 344 LEU A CA 1
ATOM 2773 C C . LEU A 1 344 ? -19.719 -20.154 29.390 1.00 92.94 344 LEU A C 1
ATOM 2775 O O . LEU A 1 344 ? -20.699 -20.655 28.834 1.00 92.94 344 LEU A O 1
ATOM 2779 N N . GLY A 1 345 ? -18.562 -19.950 28.758 1.00 88.75 345 GLY A N 1
ATOM 2780 C CA . GLY A 1 345 ? -18.347 -20.247 27.338 1.00 88.75 345 GLY A CA 1
ATOM 2781 C C . GLY A 1 345 ? -18.962 -19.228 26.372 1.00 88.75 345 GLY A C 1
ATOM 2782 O O . GLY A 1 345 ? -18.957 -19.465 25.162 1.00 88.75 345 GLY A O 1
ATOM 2783 N N . LYS A 1 346 ? -19.497 -18.109 26.881 1.00 96.62 346 LYS A N 1
ATOM 2784 C CA . LYS A 1 346 ? -19.967 -16.982 26.073 1.00 96.62 346 LYS A CA 1
ATOM 2785 C C . LYS A 1 346 ? -19.110 -15.743 26.297 1.00 96.62 346 LYS A C 1
ATOM 2787 O O . LYS A 1 346 ? -18.620 -15.500 27.396 1.00 96.62 346 LYS A O 1
ATOM 2792 N N . PHE A 1 347 ? -19.023 -14.918 25.265 1.00 97.56 347 PHE A N 1
ATOM 2793 C CA . PHE A 1 347 ? -18.382 -13.608 25.305 1.00 97.56 347 PHE A CA 1
ATOM 2794 C C . PHE A 1 347 ? -19.254 -12.557 24.610 1.00 97.56 347 PHE A C 1
ATOM 2796 O O . PHE A 1 347 ? -20.223 -12.883 23.915 1.00 97.56 347 PHE A O 1
ATOM 2803 N N . LEU A 1 348 ? -18.936 -11.282 24.830 1.00 97.75 348 LEU A N 1
ATOM 2804 C CA . LEU A 1 348 ? -19.650 -10.164 24.221 1.00 97.75 348 LEU A CA 1
ATOM 2805 C C . LEU A 1 348 ? -19.157 -9.881 22.803 1.00 97.75 348 LEU A C 1
ATOM 2807 O O . LEU A 1 348 ? -17.991 -9.551 22.587 1.00 97.75 348 LEU A O 1
ATOM 2811 N N . LEU A 1 349 ? -20.090 -9.894 21.854 1.00 96.31 349 LEU A N 1
ATOM 2812 C CA . LEU A 1 349 ? -19.881 -9.424 20.489 1.00 96.31 349 LEU A CA 1
ATOM 2813 C C . LEU A 1 349 ? -20.626 -8.105 20.271 1.00 96.31 349 LEU A C 1
ATOM 2815 O O . LEU A 1 349 ? -21.826 -8.007 20.545 1.00 96.31 349 LEU A O 1
ATOM 2819 N N . GLN A 1 350 ? -19.936 -7.092 19.743 1.00 96.00 350 GLN A N 1
ATOM 2820 C CA . GLN A 1 350 ? -20.570 -5.845 19.325 1.00 96.00 350 GLN A CA 1
ATOM 2821 C C . GLN A 1 350 ? -21.292 -6.085 17.995 1.00 96.00 350 GLN A C 1
ATOM 2823 O O . GLN A 1 350 ? -20.647 -6.227 16.957 1.00 96.00 350 GLN A O 1
ATOM 2828 N N . THR A 1 351 ? -22.624 -6.109 18.003 1.00 94.38 351 THR A N 1
ATOM 2829 C CA . THR A 1 351 ? -23.422 -6.486 16.822 1.00 94.38 351 THR A CA 1
ATOM 2830 C C . THR A 1 351 ? -23.797 -5.295 15.951 1.00 94.38 351 THR A C 1
ATOM 2832 O O . THR A 1 351 ? -23.756 -5.384 14.725 1.00 94.38 351 THR A O 1
ATOM 2835 N N . TRP A 1 352 ? -24.091 -4.145 16.554 1.00 94.88 352 TRP A N 1
ATOM 2836 C CA . TRP A 1 352 ? -24.447 -2.927 15.828 1.00 94.88 352 TRP A CA 1
ATOM 2837 C C . TRP A 1 352 ? -23.912 -1.669 16.517 1.00 94.88 352 TRP A C 1
ATOM 2839 O O . TRP A 1 352 ? -23.487 -1.684 17.675 1.00 94.88 352 TRP A O 1
ATOM 2849 N N . GLN A 1 353 ? -23.902 -0.569 15.773 1.00 94.88 353 GLN A N 1
ATOM 2850 C CA . GLN A 1 353 ? -23.525 0.757 16.240 1.00 94.88 353 GLN A CA 1
ATOM 2851 C C . GLN A 1 353 ? -24.464 1.803 15.643 1.00 94.88 353 GLN A C 1
ATOM 2853 O O . GLN A 1 353 ? -24.759 1.741 14.454 1.00 94.88 353 GLN A O 1
ATOM 2858 N N . GLN A 1 354 ? -24.883 2.772 16.452 1.00 94.38 354 GLN A N 1
ATOM 2859 C CA . GLN A 1 354 ? -25.677 3.918 16.042 1.00 94.38 354 GLN A CA 1
ATOM 2860 C C . GLN A 1 354 ? -24.923 5.226 16.300 1.00 94.38 354 GLN A C 1
ATOM 2862 O O . GLN A 1 354 ? -24.544 5.520 17.436 1.00 94.38 354 GLN A O 1
ATOM 2867 N N . GLU A 1 355 ? -24.723 6.003 15.239 1.00 91.38 355 GLU A N 1
ATOM 2868 C CA . GLU A 1 355 ? -24.164 7.358 15.292 1.00 91.38 355 GLU A CA 1
ATOM 2869 C C . GLU A 1 355 ? -25.204 8.363 15.832 1.00 91.38 355 GLU A C 1
ATOM 2871 O O . GLU A 1 355 ? -26.411 8.103 15.751 1.00 91.38 355 GLU A O 1
ATOM 2876 N N . PRO A 1 356 ? -24.792 9.552 16.314 1.00 87.62 356 PRO A N 1
ATOM 2877 C CA . PRO A 1 356 ? -25.721 10.594 16.763 1.00 87.62 356 PRO A CA 1
ATOM 2878 C C . PRO A 1 356 ? -26.671 11.083 15.660 1.00 87.62 356 PRO A C 1
ATOM 2880 O O . PRO A 1 356 ? -27.753 11.580 15.958 1.00 87.62 356 PRO A O 1
ATOM 2883 N N . SER A 1 357 ? -26.299 10.899 14.386 1.00 86.94 357 SER A N 1
ATOM 2884 C CA . SER A 1 357 ? -27.160 11.151 13.221 1.00 86.94 357 SER A CA 1
ATOM 2885 C C . SER A 1 357 ? -28.353 10.192 13.117 1.00 86.94 357 SER A C 1
ATOM 2887 O O . SER A 1 357 ? -29.234 10.394 12.286 1.00 86.94 357 SER A O 1
ATOM 2889 N N . GLY A 1 358 ? -28.381 9.134 13.930 1.00 87.75 358 GLY A N 1
ATOM 2890 C CA . GLY A 1 358 ? -29.391 8.083 13.898 1.00 87.75 358 GLY A CA 1
ATOM 2891 C C . GLY A 1 358 ? -29.042 6.920 12.971 1.00 87.75 358 GLY A C 1
ATOM 2892 O O . GLY A 1 358 ? -29.694 5.880 13.077 1.00 87.75 358 GLY A O 1
ATOM 2893 N N . SER A 1 359 ? -28.008 7.050 12.131 1.00 87.62 359 SER A N 1
ATOM 2894 C CA . SER A 1 359 ? -27.544 5.978 11.243 1.00 87.62 359 SER A CA 1
ATOM 2895 C C . SER A 1 359 ? -27.088 4.763 12.048 1.00 87.62 359 SER A C 1
ATOM 2897 O O . SER A 1 359 ? -26.282 4.895 12.971 1.00 87.62 359 SER A O 1
ATOM 2899 N N . ILE A 1 360 ? -27.621 3.588 11.703 1.00 90.44 360 ILE A N 1
ATOM 2900 C CA . ILE A 1 360 ? -27.289 2.309 12.332 1.00 90.44 360 ILE A CA 1
ATOM 2901 C C . ILE A 1 360 ? -26.494 1.478 11.336 1.00 90.44 360 ILE A C 1
ATOM 2903 O O . ILE A 1 360 ? -26.955 1.226 10.225 1.00 90.44 360 ILE A O 1
ATOM 2907 N N . ARG A 1 361 ? -25.339 0.979 11.772 1.00 88.31 361 ARG A N 1
ATOM 2908 C CA . ARG A 1 361 ? -24.543 0.004 11.028 1.00 88.31 361 ARG A CA 1
ATOM 2909 C C . ARG A 1 361 ? -24.389 -1.290 11.809 1.00 88.31 361 ARG A C 1
ATOM 2911 O O . ARG A 1 361 ? -24.233 -1.279 13.032 1.00 88.31 361 ARG A O 1
ATOM 2918 N N . THR A 1 362 ? -24.392 -2.402 11.088 1.00 88.56 362 THR A N 1
ATOM 2919 C CA . THR A 1 362 ? -23.993 -3.706 11.633 1.00 88.56 362 THR A CA 1
ATOM 2920 C C . THR A 1 362 ? -22.469 -3.739 11.734 1.00 88.56 362 THR A C 1
ATOM 2922 O O . THR A 1 362 ? -21.794 -3.222 10.849 1.00 88.56 362 THR A O 1
ATOM 2925 N N . VAL A 1 363 ? -21.921 -4.292 12.819 1.00 87.00 363 VAL A N 1
ATOM 2926 C CA . VAL A 1 363 ? -20.468 -4.279 13.076 1.00 87.00 363 VAL A CA 1
ATOM 2927 C C . VAL A 1 363 ? -19.905 -5.684 13.301 1.00 87.00 363 VAL A C 1
ATOM 2929 O O . VAL A 1 363 ? -18.857 -5.988 12.748 1.00 87.00 363 VAL A O 1
ATOM 2932 N N . ASN A 1 364 ? -20.597 -6.529 14.075 1.00 91.38 364 ASN A N 1
ATOM 2933 C CA . ASN A 1 364 ? -20.244 -7.928 14.377 1.00 91.38 364 ASN A CA 1
ATOM 2934 C C . ASN A 1 364 ? -18.752 -8.179 14.665 1.00 91.38 364 ASN A C 1
ATOM 2936 O O . ASN A 1 364 ? -18.116 -9.038 14.056 1.00 91.38 364 ASN A O 1
ATOM 2940 N N . ARG A 1 365 ? -18.192 -7.439 15.626 1.00 91.00 365 ARG A N 1
ATOM 2941 C CA . ARG A 1 365 ? -16.777 -7.551 16.013 1.00 91.00 365 ARG A CA 1
ATOM 2942 C C . ARG A 1 365 ? -16.585 -7.591 17.522 1.00 91.00 365 ARG A C 1
ATOM 2944 O O . ARG A 1 365 ? -17.451 -7.145 18.278 1.00 91.00 365 ARG A O 1
ATOM 2951 N N . LEU A 1 366 ? -15.417 -8.065 17.946 1.00 93.44 366 LEU A N 1
ATOM 2952 C CA . LEU A 1 366 ? -14.961 -7.937 19.329 1.00 93.44 366 LEU A CA 1
ATOM 2953 C C . LEU A 1 366 ? -14.814 -6.468 19.731 1.00 93.44 366 LEU A C 1
ATOM 2955 O O . LEU A 1 366 ? -14.694 -5.563 18.901 1.00 93.44 366 LEU A O 1
ATOM 2959 N N . MET A 1 367 ? -14.815 -6.211 21.031 1.00 94.06 367 MET A N 1
ATOM 2960 C CA . MET A 1 367 ? -14.658 -4.856 21.531 1.00 94.06 367 MET A CA 1
ATOM 2961 C C . MET A 1 367 ? -13.229 -4.368 21.280 1.00 94.06 367 MET A C 1
ATOM 2963 O O . MET A 1 367 ? -12.285 -4.925 21.821 1.00 94.06 367 MET A O 1
ATOM 2967 N N . THR A 1 368 ? -13.063 -3.317 20.473 1.00 93.69 368 THR A N 1
ATOM 2968 C CA . THR A 1 368 ? -11.727 -2.808 20.113 1.00 93.69 368 THR A CA 1
ATOM 2969 C C . THR A 1 368 ? -11.449 -1.389 20.602 1.00 93.69 368 THR A C 1
ATOM 2971 O O . THR A 1 368 ? -12.379 -0.586 20.732 1.00 93.69 368 THR A O 1
ATOM 2974 N N . ARG A 1 369 ? -10.176 -1.046 20.819 1.00 92.12 369 ARG A N 1
ATOM 2975 C CA . ARG A 1 369 ? -9.711 0.328 21.069 1.00 92.12 369 ARG A CA 1
ATOM 2976 C C . ARG A 1 369 ? -8.362 0.560 20.397 1.00 92.12 369 ARG A C 1
ATOM 2978 O O . ARG A 1 369 ? -7.465 -0.267 20.514 1.00 92.12 369 ARG A O 1
ATOM 2985 N N . THR A 1 370 ? -8.219 1.698 19.722 1.00 94.06 370 THR A N 1
ATOM 2986 C CA . THR A 1 370 ? -6.920 2.159 19.219 1.00 94.06 370 THR A CA 1
ATOM 2987 C C . THR A 1 370 ? -6.073 2.672 20.378 1.00 94.06 370 THR A C 1
ATOM 2989 O O . THR A 1 370 ? -6.540 3.485 21.178 1.00 94.06 370 THR A O 1
ATOM 2992 N N . MET A 1 371 ? -4.840 2.189 20.466 1.00 94.38 371 MET A N 1
ATOM 2993 C CA . MET A 1 371 ? -3.867 2.572 21.480 1.00 94.38 371 MET A CA 1
ATOM 2994 C C . MET A 1 371 ? -2.901 3.611 20.920 1.00 94.38 371 MET A C 1
ATOM 2996 O O . MET A 1 371 ? -2.616 3.630 19.724 1.00 94.38 371 MET A O 1
ATOM 3000 N N . SER A 1 372 ? -2.379 4.467 21.799 1.00 93.44 372 SER A N 1
ATOM 3001 C CA . SER A 1 372 ? -1.425 5.491 21.379 1.00 93.44 372 SER A CA 1
ATOM 3002 C C . SER A 1 372 ? -0.018 4.918 21.194 1.00 93.44 372 SER A C 1
ATOM 3004 O O . SER A 1 372 ? 0.512 4.294 22.114 1.00 93.44 372 SER A O 1
ATOM 3006 N N . THR A 1 373 ? 0.608 5.204 20.051 1.00 91.12 373 THR A N 1
ATOM 3007 C CA . THR A 1 373 ? 2.006 4.873 19.724 1.00 91.12 373 THR A CA 1
ATOM 3008 C C . THR A 1 373 ? 3.007 5.526 20.678 1.00 91.12 373 THR A C 1
ATOM 3010 O O . THR A 1 373 ? 4.100 5.005 20.875 1.00 91.12 373 THR A O 1
ATOM 3013 N N . LEU A 1 374 ? 2.619 6.606 21.369 1.00 89.62 374 LEU A N 1
ATOM 3014 C CA . LEU A 1 374 ? 3.437 7.253 22.407 1.00 89.62 374 LEU A CA 1
ATOM 3015 C C . LEU A 1 374 ? 3.707 6.351 23.618 1.00 89.62 374 LEU A C 1
ATOM 3017 O O . LEU A 1 374 ? 4.556 6.669 24.445 1.00 89.62 374 LEU A O 1
ATOM 3021 N N . ASN A 1 375 ? 2.960 5.255 23.742 1.00 88.75 375 ASN A N 1
ATOM 3022 C CA . ASN A 1 375 ? 3.077 4.301 24.835 1.00 88.75 375 ASN A CA 1
ATOM 3023 C C . ASN A 1 375 ? 3.866 3.044 24.450 1.00 88.75 375 ASN A C 1
ATOM 3025 O O . ASN A 1 375 ? 3.832 2.076 25.204 1.00 88.75 375 ASN A O 1
ATOM 3029 N N . LEU A 1 376 ? 4.516 3.021 23.284 1.00 88.44 376 LEU A N 1
ATOM 3030 C CA . LEU A 1 376 ? 5.334 1.886 22.870 1.00 88.44 376 LEU A CA 1
ATOM 3031 C C . LEU A 1 376 ? 6.612 1.762 23.728 1.00 88.44 376 LEU A C 1
ATOM 3033 O O . LEU A 1 376 ? 7.207 2.785 24.076 1.00 88.44 376 LEU A O 1
ATOM 3037 N N . PRO A 1 377 ? 7.083 0.529 24.010 1.00 90.06 377 PRO A N 1
ATOM 3038 C CA . PRO A 1 377 ? 6.436 -0.757 23.716 1.00 90.06 377 PRO A CA 1
ATOM 3039 C C . PRO A 1 377 ? 5.279 -1.068 24.685 1.00 90.06 377 PRO A C 1
ATOM 3041 O O . PRO A 1 377 ? 5.298 -0.650 25.840 1.00 90.06 377 PRO A O 1
ATOM 3044 N N . PHE A 1 378 ? 4.284 -1.838 24.231 1.00 91.69 378 PHE A N 1
ATOM 3045 C CA . PHE A 1 378 ? 3.196 -2.306 25.097 1.00 91.69 378 PHE A CA 1
ATOM 3046 C C . PHE A 1 378 ? 3.621 -3.563 25.855 1.00 91.69 378 PHE A C 1
ATOM 3048 O O . PHE A 1 378 ? 3.832 -4.609 25.245 1.00 91.69 378 PHE A O 1
ATOM 3055 N N . ASP A 1 379 ? 3.730 -3.458 27.175 1.00 92.44 379 ASP A N 1
ATOM 3056 C CA . ASP A 1 379 ? 3.874 -4.608 28.064 1.00 92.44 379 ASP A CA 1
ATOM 3057 C C . ASP A 1 379 ? 2.508 -5.108 28.572 1.00 92.44 379 ASP A C 1
ATOM 3059 O O . ASP A 1 379 ? 1.468 -4.462 28.393 1.00 92.44 379 ASP A O 1
ATOM 3063 N N . ASP A 1 380 ? 2.507 -6.266 29.234 1.00 91.94 380 ASP A N 1
ATOM 3064 C CA . ASP A 1 380 ? 1.297 -6.880 29.792 1.00 91.94 380 ASP A CA 1
ATOM 3065 C C . ASP A 1 380 ? 0.534 -5.939 30.732 1.00 91.94 380 ASP A C 1
ATOM 3067 O O . ASP A 1 380 ? -0.700 -5.939 30.754 1.00 91.94 380 ASP A O 1
ATOM 3071 N N . GLN A 1 381 ? 1.243 -5.131 31.528 1.00 94.69 381 GLN A N 1
ATOM 3072 C CA . GLN A 1 381 ? 0.603 -4.196 32.448 1.00 94.69 381 GLN A CA 1
ATOM 3073 C C . GLN A 1 381 ? -0.152 -3.117 31.668 1.00 94.69 381 GLN A C 1
ATOM 3075 O O . GLN A 1 381 ? -1.316 -2.841 31.967 1.00 94.69 381 GLN A O 1
ATOM 3080 N N . ARG A 1 382 ? 0.475 -2.537 30.644 1.00 93.81 382 ARG A N 1
ATOM 3081 C CA . ARG A 1 382 ? -0.137 -1.507 29.811 1.00 93.81 382 ARG A CA 1
ATOM 3082 C C . ARG A 1 382 ? -1.337 -2.044 29.046 1.00 93.81 382 ARG A C 1
ATOM 3084 O O . ARG A 1 382 ? -2.360 -1.368 28.972 1.00 93.81 382 ARG A O 1
ATOM 3091 N N . LEU A 1 383 ? -1.245 -3.267 28.530 1.00 95.44 383 LEU A N 1
ATOM 3092 C CA . LEU A 1 383 ? -2.362 -3.927 27.859 1.00 95.44 383 LEU A CA 1
ATOM 3093 C C . LEU A 1 383 ? -3.543 -4.155 28.814 1.00 95.44 383 LEU A C 1
ATOM 3095 O O . LEU A 1 383 ? -4.688 -3.902 28.437 1.00 95.44 383 LEU A O 1
ATOM 3099 N N . ARG A 1 384 ? -3.290 -4.539 30.075 1.00 96.31 384 ARG A N 1
ATOM 3100 C CA . ARG A 1 384 ? -4.337 -4.619 31.112 1.00 96.31 384 ARG A CA 1
ATOM 3101 C C . ARG A 1 384 ? -4.973 -3.261 31.403 1.00 96.31 384 ARG A C 1
ATOM 3103 O O . ARG A 1 384 ? -6.194 -3.178 31.520 1.00 96.31 384 ARG A O 1
ATOM 3110 N N . GLU A 1 385 ? -4.172 -2.202 31.504 1.00 95.38 385 GLU A N 1
ATOM 3111 C CA . GLU A 1 385 ? -4.670 -0.836 31.709 1.00 95.38 385 GLU A CA 1
ATOM 3112 C C . GLU A 1 385 ? -5.560 -0.380 30.542 1.00 95.38 385 GLU A C 1
ATOM 3114 O O . GLU A 1 385 ? -6.642 0.166 30.765 1.00 95.38 385 GLU A O 1
ATOM 3119 N N . GLU A 1 386 ? -5.149 -0.627 29.296 1.00 95.69 386 GLU A N 1
ATOM 3120 C CA . GLU A 1 386 ? -5.946 -0.293 28.110 1.00 95.69 386 GLU A CA 1
ATOM 3121 C C . GLU A 1 386 ? -7.207 -1.160 27.992 1.00 95.69 386 GLU A C 1
ATOM 3123 O O . GLU A 1 386 ? -8.268 -0.644 27.627 1.00 95.69 386 GLU A O 1
ATOM 3128 N N . ALA A 1 387 ? -7.151 -2.439 28.376 1.00 96.31 387 ALA A N 1
ATOM 3129 C CA . ALA A 1 387 ? -8.331 -3.297 28.461 1.00 96.31 387 ALA A CA 1
ATOM 3130 C C . ALA A 1 387 ? -9.346 -2.756 29.483 1.00 96.31 387 ALA A C 1
ATOM 3132 O O . ALA A 1 387 ? -10.523 -2.584 29.154 1.00 96.31 387 ALA A O 1
ATOM 3133 N N . ALA A 1 388 ? -8.886 -2.388 30.683 1.00 96.19 388 ALA A N 1
ATOM 3134 C CA . ALA A 1 388 ? -9.726 -1.797 31.723 1.00 96.19 388 ALA A CA 1
ATOM 3135 C C . ALA A 1 388 ? -10.363 -0.473 31.268 1.00 96.19 388 ALA A C 1
ATOM 3137 O O . ALA A 1 388 ? -11.576 -0.295 31.399 1.00 96.19 388 ALA A O 1
ATOM 3138 N N . LYS A 1 389 ? -9.581 0.430 30.655 1.00 94.75 389 LYS A N 1
ATOM 3139 C CA . LYS A 1 389 ? -10.099 1.686 30.077 1.00 94.75 389 LYS A CA 1
ATOM 3140 C C . LYS A 1 389 ? -11.134 1.428 28.987 1.00 94.75 389 LYS A C 1
ATOM 3142 O O . LYS A 1 389 ? -12.127 2.144 28.900 1.00 94.75 389 LYS A O 1
ATOM 3147 N N . THR A 1 390 ? -10.910 0.424 28.141 1.00 95.56 390 THR A N 1
ATOM 3148 C CA . THR A 1 390 ? -11.834 0.061 27.059 1.00 95.56 390 THR A CA 1
ATOM 3149 C C . THR A 1 390 ? -13.167 -0.433 27.614 1.00 95.56 390 THR A C 1
ATOM 3151 O O . THR A 1 390 ? -14.208 0.057 27.178 1.00 95.56 390 THR A O 1
ATOM 3154 N N . VAL A 1 391 ? -13.145 -1.337 28.601 1.00 96.50 391 VAL A N 1
ATOM 3155 C CA . VAL A 1 391 ? -14.350 -1.813 29.299 1.00 96.50 391 VAL A CA 1
ATOM 3156 C C . VAL A 1 391 ? -15.075 -0.645 29.963 1.00 96.50 391 VAL A C 1
ATOM 3158 O O . VAL A 1 391 ? -16.271 -0.480 29.751 1.00 96.50 391 VAL A O 1
ATOM 3161 N N . GLN A 1 392 ? -14.365 0.216 30.693 1.00 94.31 392 GLN A N 1
ATOM 3162 C CA . GLN A 1 392 ? -14.975 1.353 31.384 1.00 94.31 392 GLN A CA 1
ATOM 3163 C C . GLN A 1 392 ? -15.606 2.369 30.416 1.00 94.31 392 GLN A C 1
ATOM 3165 O O . GLN A 1 392 ? -16.715 2.839 30.657 1.00 94.31 392 GLN A O 1
ATOM 3170 N N . GLU A 1 393 ? -14.940 2.695 29.304 1.00 92.88 393 GLU A N 1
ATOM 3171 C CA . GLU A 1 393 ? -15.476 3.626 28.299 1.00 92.88 393 GLU A CA 1
ATOM 3172 C C . GLU A 1 393 ? -16.686 3.039 27.562 1.00 92.88 393 GLU A C 1
ATOM 3174 O O . GLU A 1 393 ? -17.680 3.732 27.329 1.00 92.88 393 GLU A O 1
ATOM 3179 N N . LYS A 1 394 ? -16.609 1.764 27.168 1.00 95.38 394 LYS A N 1
ATOM 3180 C CA . LYS A 1 394 ? -17.616 1.144 26.301 1.00 95.38 394 LYS A CA 1
ATOM 3181 C C . LYS A 1 394 ? -18.764 0.498 27.045 1.00 95.38 394 LYS A C 1
ATOM 3183 O O . LYS A 1 394 ? -19.816 0.324 26.445 1.00 95.38 394 LYS A O 1
ATOM 3188 N N . LEU A 1 395 ? -18.594 0.144 28.313 1.00 96.69 395 LEU A N 1
ATOM 3189 C CA . LEU A 1 395 ? -19.618 -0.495 29.141 1.00 96.69 395 LEU A CA 1
ATOM 3190 C C . LEU A 1 395 ? -20.020 0.370 30.339 1.00 96.69 395 LEU A C 1
ATOM 3192 O O . LEU A 1 395 ? -20.730 -0.111 31.215 1.00 96.69 395 LEU A O 1
ATOM 3196 N N . GLY A 1 396 ? -19.604 1.641 30.374 1.00 94.12 396 GLY A N 1
ATOM 3197 C CA . GLY A 1 396 ? -19.895 2.566 31.470 1.00 94.12 396 GLY A CA 1
ATOM 3198 C C . GLY A 1 396 ? -21.366 2.964 31.600 1.00 94.12 396 GLY A C 1
ATOM 3199 O O . GLY A 1 396 ? -21.790 3.305 32.691 1.00 94.12 396 GLY A O 1
ATOM 3200 N N . PHE A 1 397 ? -22.183 2.892 30.546 1.00 95.69 397 PHE A N 1
ATOM 3201 C CA . PHE A 1 397 ? -23.609 3.244 30.633 1.00 95.69 397 PHE A C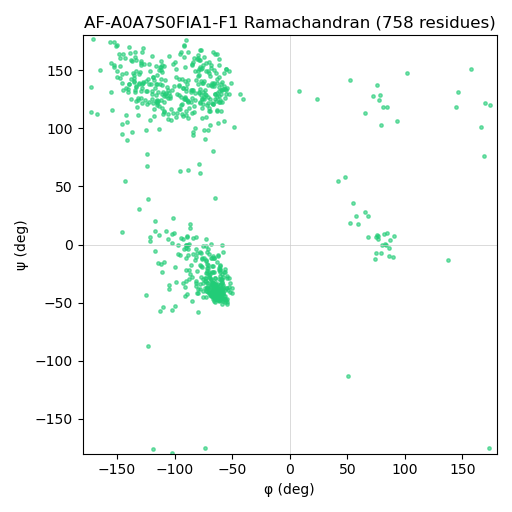A 1
ATOM 3202 C C . PHE A 1 397 ? -24.459 2.228 29.882 1.00 95.69 397 PHE A C 1
ATOM 3204 O O . PHE A 1 397 ? -24.618 2.314 28.665 1.00 95.69 397 PHE A O 1
ATOM 3211 N N . LEU A 1 398 ? -24.997 1.256 30.618 1.00 96.56 398 LEU A N 1
ATOM 3212 C CA . LEU A 1 398 ? -25.768 0.155 30.049 1.00 96.56 398 LEU A CA 1
ATOM 3213 C C . LEU A 1 398 ? -27.259 0.488 29.980 1.00 96.56 398 LEU A C 1
ATOM 3215 O O . LEU A 1 398 ? -27.832 1.073 30.897 1.00 96.56 398 LEU A O 1
ATOM 3219 N N . VAL A 1 399 ? -27.889 0.076 28.887 1.00 95.94 399 VAL A N 1
ATOM 3220 C CA . VAL A 1 399 ? -29.309 0.272 28.581 1.00 95.94 399 VAL A CA 1
ATOM 3221 C C . VAL A 1 399 ? -29.888 -0.995 27.941 1.00 95.94 399 VAL A C 1
ATOM 3223 O O . VAL A 1 399 ? -29.158 -1.924 27.590 1.00 95.94 399 VAL A O 1
ATOM 3226 N N . ASP A 1 400 ? -31.212 -1.051 27.787 1.00 95.06 400 ASP A N 1
ATOM 3227 C CA . ASP A 1 400 ? -31.895 -2.178 27.138 1.00 95.06 400 ASP A CA 1
ATOM 3228 C C . ASP A 1 400 ? -31.379 -2.430 25.705 1.00 95.06 400 ASP A C 1
ATOM 3230 O O . ASP A 1 400 ? -31.036 -1.490 24.987 1.00 95.06 400 ASP A O 1
ATOM 3234 N N . ALA A 1 401 ? -31.361 -3.691 25.255 1.00 94.06 401 ALA A N 1
ATOM 3235 C CA . ALA A 1 401 ? -30.886 -4.081 23.917 1.00 94.06 401 ALA A CA 1
ATOM 3236 C C . ALA A 1 401 ? -31.582 -3.342 22.758 1.00 94.06 401 ALA A C 1
ATOM 3238 O O . ALA A 1 401 ? -31.000 -3.140 21.681 1.00 94.06 401 ALA A O 1
ATOM 3239 N N . HIS A 1 402 ? -32.834 -2.933 22.961 1.00 92.62 402 HIS A N 1
ATOM 3240 C CA . HIS A 1 402 ? -33.641 -2.231 21.968 1.00 92.62 402 HIS A CA 1
ATOM 3241 C C . HIS A 1 402 ? -33.489 -0.711 22.043 1.00 92.62 402 HIS A C 1
ATOM 3243 O O . HIS A 1 402 ? -34.095 -0.004 21.239 1.00 92.62 402 HIS A O 1
ATOM 3249 N N . PHE A 1 403 ? -32.674 -0.190 22.963 1.00 93.38 403 PHE A N 1
ATOM 3250 C CA . PHE A 1 403 ? -32.425 1.240 23.078 1.00 93.38 403 PHE A CA 1
ATOM 3251 C C . PHE A 1 403 ? -31.823 1.797 21.784 1.00 93.38 403 PHE A C 1
ATOM 3253 O O . PHE A 1 403 ? -30.889 1.225 21.214 1.00 93.38 403 PHE A O 1
ATOM 3260 N N . ARG A 1 404 ? -32.363 2.923 21.312 1.00 90.81 404 ARG A N 1
ATOM 3261 C CA . ARG A 1 404 ? -31.883 3.666 20.141 1.00 90.81 404 ARG A CA 1
ATOM 3262 C C . ARG A 1 404 ? -31.850 5.158 20.463 1.00 90.81 404 ARG A C 1
ATOM 3264 O O . ARG A 1 404 ? -32.721 5.670 21.163 1.00 90.81 404 ARG A O 1
ATOM 3271 N N . LEU A 1 405 ? -30.879 5.883 19.913 1.00 87.75 405 LEU A N 1
ATOM 3272 C CA . LEU A 1 405 ? -30.693 7.312 20.194 1.00 87.75 405 LEU A CA 1
ATOM 3273 C C . LEU A 1 405 ? -31.885 8.164 19.746 1.00 87.75 405 LEU A C 1
ATOM 3275 O O . LEU A 1 405 ? -32.302 9.060 20.472 1.00 87.75 405 LEU A O 1
ATOM 3279 N N . GLY A 1 406 ? -32.489 7.841 18.598 1.00 79.25 406 GLY A N 1
ATOM 3280 C CA . GLY A 1 406 ? -33.639 8.584 18.067 1.00 79.25 406 GLY A CA 1
ATOM 3281 C C . GLY A 1 406 ? -34.921 8.474 18.902 1.00 79.25 406 GLY A C 1
ATOM 3282 O O . GLY A 1 406 ? -35.809 9.308 18.760 1.00 79.25 406 GLY A O 1
ATOM 3283 N N . SER A 1 407 ? -35.031 7.475 19.784 1.00 69.19 407 SER A N 1
ATOM 3284 C CA . SER A 1 407 ? -36.217 7.266 20.628 1.00 69.19 407 SER A CA 1
ATOM 3285 C C . SER A 1 407 ? -36.166 7.987 21.979 1.00 69.19 407 SER A C 1
ATOM 3287 O O . SER A 1 407 ? -37.133 7.920 22.737 1.00 69.19 407 SER A O 1
ATOM 3289 N N . CYS A 1 408 ? -35.065 8.670 22.305 1.00 70.31 408 CYS A N 1
ATOM 3290 C CA . CYS A 1 408 ? -34.816 9.170 23.655 1.00 70.31 408 CYS A CA 1
ATOM 3291 C C . CYS A 1 408 ? -34.740 10.695 23.713 1.00 70.31 408 CYS A C 1
ATOM 3293 O O . CYS A 1 408 ? -34.058 11.340 22.920 1.00 70.31 408 CYS A O 1
ATOM 3295 N N . SER A 1 409 ? -35.410 11.287 24.704 1.00 74.38 409 SER A N 1
ATOM 3296 C CA . SER A 1 409 ? -35.252 12.710 24.989 1.00 74.38 409 SER A CA 1
ATOM 3297 C C . SER A 1 409 ? -33.855 12.984 25.572 1.00 74.38 409 SER A C 1
ATOM 3299 O O . SER A 1 409 ? -33.348 12.171 26.352 1.00 74.38 409 SER A O 1
ATOM 3301 N N . PRO A 1 410 ? -33.249 14.159 25.312 1.00 75.56 410 PRO A N 1
ATOM 3302 C CA . PRO A 1 410 ? -31.977 14.558 25.930 1.00 75.56 410 PRO A CA 1
ATOM 3303 C C . PRO A 1 410 ? -31.981 14.472 27.467 1.00 75.56 410 PRO A C 1
ATOM 3305 O O . PRO A 1 410 ? -30.961 14.215 28.099 1.00 75.56 410 PRO A O 1
ATOM 3308 N N . SER A 1 411 ? -33.154 14.636 28.086 1.00 72.88 411 SER A N 1
ATOM 3309 C CA . SER A 1 411 ? -33.353 14.498 29.531 1.00 72.88 411 SER A CA 1
ATOM 3310 C C . SER A 1 411 ? -33.228 13.064 30.056 1.00 72.88 411 SER A C 1
ATOM 3312 O O . SER A 1 411 ? -32.921 12.898 31.233 1.00 72.88 411 SER A O 1
ATOM 3314 N N . MET A 1 412 ? -33.470 12.040 29.231 1.00 79.62 412 MET A N 1
ATOM 3315 C CA . MET A 1 412 ? -33.271 10.637 29.610 1.00 79.62 412 MET A CA 1
ATOM 3316 C C . MET A 1 412 ? -31.780 10.285 29.620 1.00 79.62 412 MET A C 1
ATOM 3318 O O . MET A 1 412 ? -31.323 9.624 30.544 1.00 79.62 412 MET A O 1
ATOM 3322 N N . LEU A 1 413 ? -31.016 10.784 28.644 1.00 82.00 413 LEU A N 1
ATOM 3323 C CA . LEU A 1 413 ? -29.574 10.530 28.536 1.00 82.00 413 LEU A CA 1
ATOM 3324 C C . LEU A 1 413 ? -28.803 11.056 29.753 1.00 82.00 413 LEU A C 1
ATOM 3326 O O . LEU A 1 413 ? -27.936 10.366 30.270 1.00 82.00 413 LEU A O 1
ATOM 3330 N N . ARG A 1 414 ? -29.202 12.222 30.277 1.00 79.19 414 ARG A N 1
ATOM 3331 C CA . ARG A 1 414 ? -28.643 12.814 31.508 1.00 79.19 414 ARG A CA 1
ATOM 3332 C C . ARG A 1 414 ? -28.956 12.035 32.792 1.00 79.19 414 ARG A C 1
ATOM 3334 O O . ARG A 1 414 ? -28.423 12.368 33.843 1.00 79.19 414 ARG A O 1
ATOM 3341 N N . LYS A 1 415 ? -29.876 11.069 32.736 1.00 85.31 415 LYS A N 1
ATOM 3342 C CA . LYS A 1 415 ? -30.269 10.228 33.877 1.00 85.31 415 LYS A CA 1
ATOM 3343 C C . LYS A 1 415 ? -29.648 8.836 33.818 1.00 85.31 415 LYS A C 1
ATOM 3345 O O . LYS A 1 415 ? -29.965 8.018 34.675 1.00 85.31 415 LYS A O 1
ATOM 3350 N N . LEU A 1 416 ? -28.831 8.542 32.805 1.00 88.06 416 LEU A N 1
ATOM 3351 C CA . LEU A 1 416 ? -28.149 7.258 32.730 1.00 88.06 416 LEU A CA 1
ATOM 3352 C C . LEU A 1 416 ? -27.135 7.164 33.869 1.00 88.06 416 LEU A C 1
ATOM 3354 O O . LEU A 1 416 ? -26.233 7.991 33.997 1.00 88.06 416 LEU A O 1
ATOM 3358 N N . GLU A 1 417 ? -27.316 6.154 34.710 1.00 89.44 417 GLU A N 1
ATOM 3359 C CA . GLU A 1 417 ? -26.393 5.848 35.792 1.00 89.44 417 GLU A CA 1
ATOM 3360 C C . GLU A 1 417 ? -25.188 5.083 35.247 1.00 89.44 417 GLU A C 1
ATOM 3362 O O . GLU A 1 417 ? -25.287 4.335 34.269 1.00 89.44 417 GLU A O 1
ATOM 3367 N N . ASN A 1 418 ? -24.038 5.287 35.888 1.00 92.19 418 ASN A N 1
ATOM 3368 C CA . ASN A 1 418 ? -22.838 4.537 35.556 1.00 92.19 418 ASN A CA 1
ATOM 3369 C C . ASN A 1 418 ? -23.051 3.060 35.919 1.00 92.19 418 ASN A C 1
ATOM 3371 O O . ASN A 1 418 ? -23.631 2.741 36.960 1.00 92.19 418 ASN A O 1
ATOM 3375 N N . SER A 1 419 ? -22.596 2.163 35.057 1.00 93.56 419 SER A N 1
ATOM 3376 C CA . SER A 1 419 ? -22.731 0.732 35.257 1.00 93.56 419 SER A CA 1
ATOM 3377 C C . SER A 1 419 ? -21.856 0.263 36.419 1.00 93.56 419 SER A C 1
ATOM 3379 O O . SER A 1 419 ? -20.832 0.856 36.760 1.00 93.56 419 SER A O 1
ATOM 3381 N N . CYS A 1 420 ? -22.248 -0.849 37.036 1.00 94.44 420 CYS A N 1
ATOM 3382 C CA . CYS A 1 420 ? -21.447 -1.513 38.059 1.00 94.44 420 CYS A CA 1
ATOM 3383 C C . CYS A 1 420 ? -20.429 -2.503 37.467 1.00 94.44 420 CYS A C 1
ATOM 3385 O O . CYS A 1 420 ? -19.948 -3.378 38.188 1.00 94.44 420 CYS A O 1
ATOM 3387 N N . VAL A 1 421 ? -20.121 -2.402 36.166 1.00 96.81 421 VAL A N 1
ATOM 3388 C CA . VAL A 1 421 ? -19.217 -3.338 35.493 1.00 96.81 421 VAL A CA 1
ATOM 3389 C C . VAL A 1 421 ? -17.793 -3.143 36.001 1.00 96.81 421 VAL A C 1
ATOM 3391 O O . VAL A 1 421 ? -17.246 -2.042 35.955 1.00 96.81 421 VAL A O 1
ATOM 3394 N N . GLN A 1 422 ? -17.183 -4.227 36.470 1.00 95.88 422 GLN A N 1
ATOM 3395 C CA . GLN A 1 422 ? -15.816 -4.237 36.985 1.00 95.88 422 GLN A CA 1
ATOM 3396 C C . GLN A 1 422 ? -15.015 -5.342 36.312 1.00 95.88 422 GLN A C 1
ATOM 3398 O O . GLN A 1 422 ? -15.486 -6.472 36.208 1.00 95.88 422 GLN A O 1
ATOM 3403 N N . ILE A 1 423 ? -13.797 -5.021 35.883 1.00 97.19 423 ILE A N 1
ATOM 3404 C CA . ILE A 1 423 ? -12.854 -6.020 35.385 1.00 97.19 423 ILE A CA 1
ATOM 3405 C C . ILE A 1 423 ? -12.229 -6.751 36.577 1.00 97.19 423 ILE A C 1
ATOM 3407 O O . ILE A 1 423 ? -11.667 -6.123 37.473 1.00 97.19 423 ILE A O 1
ATOM 3411 N N . LEU A 1 424 ? -12.369 -8.073 36.611 1.00 97.31 424 LEU A N 1
ATOM 3412 C CA . LEU A 1 424 ? -11.771 -8.926 37.638 1.00 97.31 424 LEU A CA 1
ATOM 3413 C C . LEU A 1 424 ? -10.375 -9.376 37.222 1.00 97.31 424 LEU A C 1
ATOM 3415 O O . LEU A 1 424 ? -9.449 -9.374 38.030 1.00 97.31 424 LEU A O 1
ATOM 3419 N N . ASN A 1 425 ? -10.233 -9.743 35.950 1.00 97.06 425 ASN A N 1
ATOM 3420 C CA . ASN A 1 425 ? -8.981 -10.200 35.378 1.00 97.06 425 ASN A CA 1
ATOM 3421 C C . ASN A 1 425 ? -8.869 -9.752 33.918 1.00 97.06 425 ASN A C 1
ATOM 3423 O O . ASN A 1 425 ? -9.868 -9.686 33.201 1.00 97.06 425 ASN A O 1
ATOM 3427 N N . ALA A 1 426 ? -7.644 -9.468 33.484 1.00 97.25 426 ALA A N 1
ATOM 3428 C CA . ALA A 1 426 ? -7.320 -9.280 32.079 1.00 97.25 426 ALA A CA 1
ATOM 3429 C C . ALA A 1 426 ? -5.965 -9.919 31.769 1.00 97.25 426 ALA A C 1
ATOM 3431 O O . ALA A 1 426 ? -4.969 -9.678 32.463 1.00 97.25 426 ALA A O 1
ATOM 3432 N N . SER A 1 427 ? -5.918 -10.716 30.710 1.00 95.00 427 SER A N 1
ATOM 3433 C CA . SER A 1 427 ? -4.708 -11.412 30.284 1.00 95.00 427 SER A CA 1
ATOM 3434 C C . SER A 1 427 ? -4.512 -11.301 28.784 1.00 95.00 427 SER A C 1
ATOM 3436 O O . SER A 1 427 ? -5.464 -11.412 28.015 1.00 95.00 427 SER A O 1
ATOM 3438 N N . PHE A 1 428 ? -3.258 -11.108 28.395 1.00 94.44 428 PHE A N 1
ATOM 3439 C CA . PHE A 1 428 ? -2.831 -11.162 27.010 1.00 94.44 428 PHE A CA 1
ATOM 3440 C C . PHE A 1 428 ? -2.974 -12.581 26.460 1.00 94.44 428 PHE A C 1
ATOM 3442 O O . PHE A 1 428 ? -2.694 -13.552 27.165 1.00 94.44 428 PHE A O 1
ATOM 3449 N N . VAL A 1 429 ? -3.457 -12.678 25.225 1.00 91.94 429 VAL A N 1
ATOM 3450 C CA . VAL A 1 429 ? -3.697 -13.939 24.521 1.00 91.94 429 VAL A CA 1
ATOM 3451 C C . VAL A 1 429 ? -2.730 -14.065 23.355 1.00 91.94 429 VAL A C 1
ATOM 3453 O O . VAL A 1 429 ? -1.981 -15.036 23.299 1.00 91.94 429 VAL A O 1
ATOM 3456 N N . ASP A 1 430 ? -2.746 -13.090 22.446 1.00 89.88 430 ASP A N 1
ATOM 3457 C CA . ASP A 1 430 ? -1.971 -13.136 21.209 1.00 89.88 430 ASP A CA 1
ATOM 3458 C C . ASP A 1 430 ? -1.670 -11.733 20.657 1.00 89.88 430 ASP A C 1
ATOM 3460 O O . ASP A 1 430 ? -2.381 -10.762 20.936 1.00 89.88 430 ASP A O 1
ATOM 3464 N N . HIS A 1 431 ? -0.609 -11.629 19.858 1.00 88.81 431 HIS A N 1
ATOM 3465 C CA . HIS A 1 431 ? -0.285 -10.450 19.061 1.00 88.81 431 HIS A CA 1
ATOM 3466 C C . HIS A 1 431 ? 0.060 -10.887 17.642 1.00 88.81 431 HIS A C 1
ATOM 3468 O O . HIS A 1 431 ? 1.062 -11.559 17.415 1.00 88.81 431 HIS A O 1
ATOM 3474 N N . HIS A 1 432 ? -0.724 -10.416 16.679 1.00 82.56 432 HIS A N 1
ATOM 3475 C CA . HIS A 1 432 ? -0.417 -10.564 15.262 1.00 82.56 432 HIS A CA 1
ATOM 3476 C C . HIS A 1 432 ? -0.496 -9.223 14.542 1.00 82.56 432 HIS A C 1
ATOM 3478 O O . HIS A 1 432 ? -0.990 -8.210 15.054 1.00 82.56 432 HIS A O 1
ATOM 3484 N N . ILE A 1 433 ? 0.054 -9.226 13.336 1.00 78.94 433 ILE A N 1
ATOM 3485 C CA . ILE A 1 433 ? 0.128 -8.068 12.461 1.00 78.94 433 ILE A CA 1
ATOM 3486 C C . ILE A 1 433 ? -0.739 -8.356 11.239 1.00 78.94 433 ILE A C 1
ATOM 3488 O O . ILE A 1 433 ? -0.623 -9.425 10.645 1.00 78.94 433 ILE A O 1
ATOM 3492 N N . SER A 1 434 ? -1.600 -7.406 10.880 1.00 78.50 434 SER A N 1
ATOM 3493 C CA . SER A 1 434 ? -2.375 -7.418 9.634 1.00 78.50 434 SER A CA 1
ATOM 3494 C C . SER A 1 434 ? -1.999 -6.203 8.802 1.00 78.50 434 SER A C 1
ATOM 3496 O O . SER A 1 434 ? -1.763 -5.133 9.362 1.00 78.50 434 SER A O 1
ATOM 3498 N N . VAL A 1 435 ? -1.959 -6.343 7.483 1.00 77.12 435 VAL A N 1
ATOM 3499 C CA . VAL A 1 435 ? -1.780 -5.221 6.558 1.00 77.12 435 VAL A CA 1
ATOM 3500 C C . VAL A 1 435 ? -2.975 -5.214 5.627 1.00 77.12 435 VAL A C 1
ATOM 3502 O O . VAL A 1 435 ? -3.228 -6.205 4.954 1.00 77.12 435 VAL A O 1
ATOM 3505 N N . ASP A 1 436 ? -3.690 -4.097 5.598 1.00 78.12 436 ASP A N 1
ATOM 3506 C CA . ASP A 1 436 ? -4.919 -3.937 4.823 1.00 78.12 436 ASP A CA 1
ATOM 3507 C C . ASP A 1 436 ? -4.940 -2.571 4.136 1.00 78.12 436 ASP A C 1
ATOM 3509 O O . ASP A 1 436 ? -4.290 -1.628 4.597 1.00 78.12 436 ASP A O 1
ATOM 3513 N N . GLU A 1 437 ? -5.728 -2.409 3.074 1.00 80.44 437 GLU A N 1
ATOM 3514 C CA . GLU A 1 437 ? -6.011 -1.072 2.547 1.00 80.44 437 GLU A CA 1
ATOM 3515 C C . GLU A 1 437 ? -6.676 -0.192 3.610 1.00 80.44 437 GLU A C 1
ATOM 3517 O O . GLU A 1 437 ? -7.530 -0.625 4.392 1.00 80.44 437 GLU A O 1
ATOM 3522 N N . SER A 1 438 ? -6.282 1.082 3.668 1.00 86.62 438 SER A N 1
ATOM 3523 C CA . SER A 1 438 ? -6.810 1.974 4.684 1.00 86.62 438 SER A CA 1
ATOM 3524 C C . SER A 1 438 ? -8.271 2.307 4.394 1.00 86.62 438 SER A C 1
ATOM 3526 O O . SER A 1 438 ? -8.570 2.989 3.414 1.00 86.62 438 SER A O 1
ATOM 3528 N N . PRO A 1 439 ? -9.199 2.010 5.319 1.00 83.06 439 PRO A N 1
ATOM 3529 C CA . PRO A 1 439 ? -10.600 2.384 5.137 1.00 83.06 439 PRO A CA 1
ATOM 3530 C C . PRO A 1 439 ? -10.845 3.889 5.244 1.00 83.06 439 PRO A C 1
ATOM 3532 O O . PRO A 1 439 ? -11.969 4.350 5.084 1.00 83.06 439 PRO A O 1
ATOM 3535 N N . SER A 1 440 ? -9.832 4.661 5.640 1.00 88.25 440 SER A N 1
ATOM 3536 C CA . SER A 1 440 ? -9.939 6.108 5.836 1.00 88.25 440 SER A CA 1
ATOM 3537 C C . SER A 1 440 ? -9.190 6.912 4.783 1.00 88.25 440 SER A C 1
ATOM 3539 O O . SER A 1 440 ? -9.444 8.110 4.688 1.00 88.25 440 SER A O 1
ATOM 3541 N N . TYR A 1 441 ? -8.292 6.292 4.018 1.00 90.69 441 TYR A N 1
ATOM 3542 C CA . TYR A 1 441 ? -7.346 6.997 3.160 1.00 90.69 441 TYR A CA 1
ATOM 3543 C C . TYR A 1 441 ? -7.088 6.189 1.887 1.00 90.69 441 TYR A C 1
ATOM 3545 O O . TYR A 1 441 ? -6.361 5.198 1.923 1.00 90.69 441 TYR A O 1
ATOM 3553 N N . LYS A 1 442 ? -7.693 6.610 0.771 1.00 85.12 442 LYS A N 1
ATOM 3554 C CA . LYS A 1 442 ? -7.573 5.918 -0.519 1.00 85.12 442 LYS A CA 1
ATOM 3555 C C . LYS A 1 442 ? -6.102 5.809 -0.943 1.00 85.12 442 LYS A C 1
ATOM 3557 O O . LYS A 1 442 ? -5.371 6.797 -0.833 1.00 85.12 442 LYS A O 1
ATOM 3562 N N . GLY A 1 443 ? -5.689 4.623 -1.391 1.00 78.12 443 GLY A N 1
ATOM 3563 C CA . GLY A 1 443 ? -4.329 4.325 -1.861 1.00 78.12 443 GLY A CA 1
ATOM 3564 C C . GLY A 1 443 ? -3.284 4.075 -0.766 1.00 78.12 443 GLY A C 1
ATOM 3565 O O . GLY A 1 443 ? -2.172 3.665 -1.076 1.00 78.12 443 GLY A O 1
ATOM 3566 N N . MET A 1 444 ? -3.606 4.285 0.518 1.00 86.25 444 MET A N 1
ATOM 3567 C CA . MET A 1 444 ? -2.664 4.045 1.620 1.00 86.25 444 MET A CA 1
ATOM 3568 C C . MET A 1 444 ? -2.947 2.705 2.305 1.00 86.25 444 MET A C 1
ATOM 3570 O O . MET A 1 444 ? -4.093 2.420 2.642 1.00 86.25 444 MET A O 1
ATOM 3574 N N . CYS A 1 445 ? -1.914 1.922 2.618 1.00 85.56 445 CYS A N 1
ATOM 3575 C CA . CYS A 1 445 ? -2.051 0.721 3.446 1.00 85.56 445 CYS A CA 1
ATOM 3576 C C . CYS A 1 445 ? -2.047 1.072 4.944 1.00 85.56 445 CYS A C 1
ATOM 3578 O O . CYS A 1 445 ? -1.414 2.033 5.388 1.00 85.56 445 CYS A O 1
ATOM 3580 N N . THR A 1 446 ? -2.749 0.285 5.756 1.00 88.75 446 THR A N 1
ATOM 3581 C CA . THR A 1 446 ? -2.710 0.343 7.219 1.00 88.75 446 THR A CA 1
ATOM 3582 C C . THR A 1 446 ? -2.138 -0.956 7.776 1.00 88.75 446 THR A C 1
ATOM 3584 O O . THR A 1 446 ? -2.699 -2.024 7.554 1.00 88.75 446 THR A O 1
ATOM 3587 N N . LEU A 1 447 ? -1.045 -0.849 8.532 1.00 87.69 447 LEU A N 1
ATOM 3588 C CA . LEU A 1 447 ? -0.456 -1.955 9.279 1.00 87.69 447 LEU A CA 1
ATOM 3589 C C . LEU A 1 447 ? -1.032 -1.948 10.698 1.00 87.69 447 LEU A C 1
ATOM 3591 O O . LEU A 1 447 ? -0.789 -1.041 11.499 1.00 87.69 447 LEU A O 1
ATOM 3595 N N . TYR A 1 448 ? -1.845 -2.948 10.998 1.00 88.06 448 TYR A N 1
ATOM 3596 C CA . TYR A 1 448 ? -2.490 -3.138 12.284 1.00 88.06 448 TYR A CA 1
ATOM 3597 C C . TYR A 1 448 ? -1.663 -4.066 13.168 1.00 88.06 448 TYR A C 1
ATOM 3599 O O . TYR A 1 448 ? -1.501 -5.240 12.853 1.00 88.06 448 TYR A O 1
ATOM 3607 N N . HIS A 1 449 ? -1.224 -3.573 14.324 1.00 90.69 449 HIS A N 1
ATOM 3608 C CA . HIS A 1 449 ? -0.797 -4.433 15.427 1.00 90.69 449 HIS A CA 1
ATOM 3609 C C . HIS A 1 449 ? -2.018 -4.754 16.288 1.00 90.69 449 HIS A C 1
ATOM 3611 O O . HIS A 1 449 ? -2.542 -3.870 16.976 1.00 90.69 449 HIS A O 1
ATOM 3617 N N . LEU A 1 450 ? -2.487 -5.998 16.228 1.00 89.88 450 LEU A N 1
ATOM 3618 C CA . LEU A 1 450 ? -3.689 -6.459 16.914 1.00 89.88 450 LEU A CA 1
ATOM 3619 C C . LEU A 1 450 ? -3.292 -7.231 18.174 1.00 89.88 450 LEU A C 1
ATOM 3621 O O . LEU A 1 450 ? -2.681 -8.290 18.082 1.00 89.88 450 LEU A O 1
ATOM 3625 N N . TYR A 1 451 ? -3.622 -6.680 19.341 1.00 94.44 451 TYR A N 1
ATOM 3626 C CA . TYR A 1 451 ? -3.345 -7.280 20.647 1.00 94.44 451 TYR A CA 1
ATOM 3627 C C . TYR A 1 451 ? -4.630 -7.883 21.198 1.00 94.44 451 TYR A C 1
ATOM 3629 O O . TYR A 1 451 ? -5.538 -7.151 21.609 1.00 94.44 451 TYR A O 1
ATOM 3637 N N . ASP A 1 452 ? -4.709 -9.205 21.200 1.00 93.00 452 ASP A N 1
ATOM 3638 C CA . ASP A 1 452 ? -5.854 -9.938 21.711 1.00 93.00 452 ASP A CA 1
ATOM 3639 C C . ASP A 1 452 ? -5.726 -10.129 23.217 1.00 93.00 452 ASP A C 1
ATOM 3641 O O . ASP A 1 452 ? -4.723 -10.619 23.738 1.00 93.00 452 ASP A O 1
ATOM 3645 N N . MET A 1 453 ? -6.769 -9.714 23.926 1.00 96.81 453 MET A N 1
ATOM 3646 C CA . MET A 1 453 ? -6.858 -9.785 25.375 1.00 96.81 453 MET A CA 1
ATOM 3647 C C . MET A 1 453 ? -8.149 -10.489 25.769 1.00 96.81 453 MET A C 1
ATOM 3649 O O . MET A 1 453 ? -9.229 -10.200 25.250 1.00 96.81 453 MET A O 1
ATOM 3653 N N . HIS A 1 454 ? -8.046 -11.346 26.770 1.00 97.19 454 HIS A N 1
ATOM 3654 C CA . HIS A 1 454 ? -9.191 -11.865 27.499 1.00 97.19 454 HIS A CA 1
ATOM 3655 C C . HIS A 1 454 ? -9.489 -10.941 28.680 1.00 97.19 454 HIS A C 1
ATOM 3657 O O . HIS A 1 454 ? -8.564 -10.512 29.374 1.00 97.19 454 HIS A O 1
ATOM 3663 N N . ALA A 1 455 ? -10.761 -10.602 28.889 1.00 97.88 455 ALA A N 1
ATOM 3664 C CA . ALA A 1 455 ? -11.199 -9.758 29.996 1.00 97.88 455 ALA A CA 1
ATOM 3665 C C . ALA A 1 455 ? -12.400 -10.386 30.711 1.00 97.88 455 ALA A C 1
ATOM 3667 O O . ALA A 1 455 ? -13.511 -10.424 30.180 1.00 97.88 455 ALA A O 1
ATOM 3668 N N . GLU A 1 456 ? -12.198 -10.830 31.948 1.00 98.19 456 GLU A N 1
ATOM 3669 C CA . GLU A 1 456 ? -13.265 -11.335 32.808 1.00 98.19 456 GLU A CA 1
ATOM 3670 C C . GLU A 1 456 ? -13.881 -10.180 33.599 1.00 98.19 456 GLU A C 1
ATOM 3672 O O . GLU A 1 456 ? -13.186 -9.466 34.326 1.00 98.19 456 GLU A O 1
ATOM 3677 N N . CYS A 1 457 ? -15.192 -9.991 33.467 1.00 98.12 457 CYS A N 1
ATOM 3678 C CA . CYS A 1 457 ? -15.914 -8.884 34.080 1.00 98.12 457 CYS A CA 1
ATOM 3679 C C . CYS A 1 457 ? -17.066 -9.356 34.978 1.00 98.12 457 CYS A C 1
ATOM 3681 O O . CYS A 1 457 ? -17.821 -10.274 34.650 1.00 98.12 457 CYS A O 1
ATOM 3683 N N . GLN A 1 458 ? -17.260 -8.651 36.089 1.00 97.56 458 GLN A N 1
ATOM 3684 C CA . GLN A 1 458 ? -18.436 -8.744 36.950 1.00 97.56 458 GLN A CA 1
ATOM 3685 C C . GLN A 1 458 ? -19.411 -7.597 36.646 1.00 97.56 458 GLN A C 1
ATOM 3687 O O . GLN A 1 458 ? -19.006 -6.555 36.140 1.00 97.56 458 GLN A O 1
ATOM 3692 N N . GLY A 1 459 ? -20.696 -7.774 36.972 1.00 96.38 459 GLY A N 1
ATOM 3693 C CA . GLY A 1 459 ? -21.708 -6.712 36.864 1.00 96.38 459 GLY A CA 1
ATOM 3694 C C . GLY A 1 459 ? -22.331 -6.566 35.473 1.00 96.38 459 GLY A C 1
ATOM 3695 O O . GLY A 1 459 ? -23.056 -5.608 35.224 1.00 96.38 459 GLY A O 1
ATOM 3696 N N . LEU A 1 460 ? -22.067 -7.511 34.565 1.00 97.38 460 LEU A N 1
ATOM 3697 C CA . LEU A 1 460 ? -22.658 -7.527 33.228 1.00 97.38 460 LEU A CA 1
ATOM 3698 C C . LEU A 1 460 ? -24.099 -8.085 33.232 1.00 97.38 460 LEU A C 1
ATOM 3700 O O . LEU A 1 460 ? -24.386 -9.020 33.983 1.00 97.38 460 LEU A O 1
ATOM 3704 N N . PRO A 1 461 ? -25.005 -7.567 32.378 1.00 97.06 461 PRO A N 1
ATOM 3705 C CA . PRO A 1 461 ? -26.354 -8.110 32.215 1.00 97.06 461 PRO A CA 1
ATOM 3706 C C . PRO A 1 461 ? -26.371 -9.540 31.650 1.00 97.06 461 PRO A C 1
ATOM 3708 O O . PRO A 1 461 ? -25.555 -9.889 30.799 1.00 97.06 461 PRO A O 1
ATOM 3711 N N . PHE A 1 462 ? -27.355 -10.352 32.061 1.00 96.44 462 PHE A N 1
ATOM 3712 C CA . PHE A 1 462 ? -27.554 -11.719 31.534 1.00 96.44 462 PHE A CA 1
ATOM 3713 C C . PHE A 1 462 ? -28.164 -11.759 30.135 1.00 96.44 462 PHE A C 1
ATOM 3715 O O . PHE A 1 462 ? -27.950 -12.714 29.391 1.00 96.44 462 PHE A O 1
ATOM 3722 N N . ALA A 1 463 ? -28.978 -10.756 29.815 1.00 97.31 463 ALA A N 1
ATOM 3723 C CA . ALA A 1 463 ? -29.562 -10.587 28.497 1.00 97.31 463 ALA A CA 1
ATOM 3724 C C . ALA A 1 463 ? -28.625 -9.762 27.611 1.00 97.31 463 ALA A C 1
ATOM 3726 O O . ALA A 1 463 ? -27.716 -9.097 28.110 1.00 97.31 463 ALA A O 1
ATOM 3727 N N . ASP A 1 464 ? -28.885 -9.782 26.307 1.00 97.81 464 ASP A N 1
ATOM 3728 C CA . ASP A 1 464 ? -28.307 -8.811 25.384 1.00 97.81 464 ASP A CA 1
ATOM 3729 C C . ASP A 1 464 ? -28.651 -7.392 25.858 1.00 97.81 464 ASP A C 1
ATOM 3731 O O . ASP A 1 464 ? -29.679 -7.158 26.502 1.00 97.81 464 ASP A O 1
ATOM 3735 N N . PHE A 1 465 ? -27.784 -6.437 25.553 1.00 98.00 465 PHE A N 1
ATOM 3736 C CA . PHE A 1 465 ? -27.934 -5.065 26.022 1.00 98.00 465 PHE A CA 1
ATOM 3737 C C . PHE A 1 465 ? -27.329 -4.087 25.022 1.00 98.00 465 PHE A C 1
ATOM 3739 O O . PHE A 1 465 ? -26.671 -4.473 24.055 1.00 98.00 465 PHE A O 1
ATOM 3746 N N . ALA A 1 466 ? -27.556 -2.800 25.246 1.00 97.38 466 ALA A N 1
ATOM 3747 C CA . ALA A 1 466 ? -26.838 -1.754 24.544 1.00 97.38 466 ALA A CA 1
ATOM 3748 C C . ALA A 1 466 ? -26.067 -0.881 25.534 1.00 97.38 466 ALA A C 1
ATOM 3750 O O . ALA A 1 466 ? -26.312 -0.901 26.739 1.00 97.38 466 ALA A O 1
ATOM 3751 N N . SER A 1 467 ? -25.095 -0.141 25.022 1.00 96.75 467 SER A N 1
ATOM 3752 C CA . SER A 1 467 ? -24.303 0.806 25.792 1.00 96.75 467 SER A CA 1
ATOM 3753 C C . SER A 1 467 ? -24.258 2.155 25.094 1.00 96.75 467 SER A C 1
ATOM 3755 O O . SER A 1 467 ? -24.313 2.229 23.861 1.00 96.75 467 SER A O 1
ATOM 3757 N N . VAL A 1 468 ? -24.167 3.222 25.880 1.00 94.94 468 VAL A N 1
ATOM 3758 C CA . VAL A 1 468 ? -24.055 4.598 25.395 1.00 94.94 468 VAL A CA 1
ATOM 3759 C C . VAL A 1 468 ? -22.697 5.160 25.803 1.00 94.94 468 VAL A C 1
ATOM 3761 O O . VAL A 1 468 ? -22.350 5.193 26.979 1.00 94.94 468 VAL A O 1
ATOM 3764 N N . THR A 1 469 ? -21.930 5.641 24.828 1.00 92.62 469 THR A N 1
ATOM 3765 C CA . THR A 1 469 ? -20.659 6.330 25.072 1.00 92.62 469 THR A CA 1
ATOM 3766 C C . THR A 1 469 ? -20.836 7.821 24.812 1.00 92.62 469 THR A C 1
ATOM 3768 O O . THR A 1 469 ? -21.428 8.227 23.807 1.00 92.62 469 THR A O 1
ATOM 3771 N N . PHE A 1 470 ? -20.299 8.646 25.704 1.00 90.00 470 PHE A N 1
ATOM 3772 C CA . PHE A 1 470 ? -20.346 10.106 25.623 1.00 90.00 470 PHE A CA 1
ATOM 3773 C C . PHE A 1 470 ? -19.011 10.670 25.121 1.00 90.00 470 PHE A C 1
ATOM 3775 O O . PHE A 1 470 ? -17.970 10.024 25.245 1.00 90.00 470 PHE A O 1
ATOM 3782 N N . GLU A 1 471 ? -19.029 11.863 24.525 1.00 84.06 471 GLU A N 1
ATOM 3783 C CA . GLU A 1 471 ? -17.791 12.583 24.215 1.00 84.06 471 GLU A CA 1
ATOM 3784 C C . GLU A 1 471 ? -17.077 12.976 25.517 1.00 84.06 471 GLU A C 1
ATOM 3786 O O . GLU A 1 471 ? -17.707 13.427 26.476 1.00 84.06 471 GLU A O 1
ATOM 3791 N N . ALA A 1 472 ? -15.755 12.799 25.565 1.00 72.56 472 ALA A N 1
ATOM 3792 C CA . ALA A 1 472 ? -14.965 13.250 26.703 1.00 72.56 472 ALA A CA 1
ATOM 3793 C C . ALA A 1 472 ? -15.013 14.784 26.785 1.00 72.56 472 ALA A C 1
ATOM 3795 O O . ALA A 1 472 ? -14.754 15.467 25.792 1.00 72.56 472 ALA A O 1
ATOM 3796 N N . SER A 1 473 ? -15.330 15.330 27.964 1.00 64.25 473 SER A N 1
ATOM 3797 C CA . SER A 1 473 ? -15.281 16.779 28.181 1.00 64.25 473 SER A CA 1
ATOM 3798 C C . SER A 1 473 ? -13.844 17.285 27.977 1.00 64.25 473 SER A C 1
ATOM 3800 O O . SER A 1 473 ? -12.921 16.718 28.569 1.00 64.25 473 SER A O 1
ATOM 3802 N N . PRO A 1 474 ? -13.623 18.363 27.202 1.00 55.62 474 PRO A N 1
ATOM 3803 C CA . PRO A 1 474 ? -12.291 18.936 26.995 1.00 55.62 474 PRO A CA 1
ATOM 3804 C C . PRO A 1 474 ? -11.678 19.543 28.272 1.00 55.62 474 PRO A C 1
ATOM 3806 O O . PRO A 1 474 ? -10.487 19.856 28.293 1.00 55.62 474 PRO A O 1
ATOM 3809 N N . HIS A 1 475 ? -12.461 19.712 29.344 1.00 56.94 475 HIS A N 1
ATOM 3810 C CA . HIS A 1 475 ? -12.008 20.278 30.615 1.00 56.94 475 HIS A CA 1
ATOM 3811 C C . HIS A 1 475 ? -12.306 19.324 31.784 1.00 56.94 475 HIS A C 1
ATOM 3813 O O . HIS A 1 475 ? -13.434 19.302 32.287 1.00 56.94 475 HIS A O 1
ATOM 3819 N N . PRO A 1 476 ? -11.314 18.534 32.239 1.00 50.31 476 PRO A N 1
ATOM 3820 C CA . PRO A 1 476 ? -11.460 17.682 33.414 1.00 50.31 476 PRO A CA 1
ATOM 3821 C C . PRO A 1 476 ? -11.547 18.561 34.672 1.00 50.31 476 PRO A C 1
ATOM 3823 O O . PRO A 1 476 ? -10.542 19.102 35.123 1.00 50.31 476 PRO A O 1
ATOM 3826 N N . GLY A 1 477 ? -12.755 18.749 35.217 1.00 51.88 477 GLY A N 1
ATOM 3827 C CA . GLY A 1 477 ? -12.973 19.472 36.481 1.00 51.88 477 GLY A CA 1
ATOM 3828 C C . GLY A 1 477 ? -14.152 20.449 36.509 1.00 51.88 477 GLY A C 1
ATOM 3829 O O . GLY A 1 477 ? -14.564 20.854 37.592 1.00 51.88 477 GLY A O 1
ATOM 3830 N N . GLN A 1 478 ? -14.738 20.802 35.362 1.00 52.66 478 GLN A N 1
ATOM 3831 C CA . GLN A 1 478 ? -16.095 21.360 35.342 1.00 52.66 478 GLN A CA 1
ATOM 3832 C C . GLN A 1 478 ? -17.081 20.193 35.344 1.00 52.66 478 GLN A C 1
ATOM 3834 O O . GLN A 1 478 ? -16.868 19.252 34.580 1.00 52.66 478 GLN A O 1
ATOM 3839 N N . GLU A 1 479 ? -18.112 20.234 36.201 1.00 50.00 479 GLU A N 1
ATOM 3840 C CA . GLU A 1 479 ? -19.232 19.281 36.170 1.00 50.00 479 GLU A CA 1
ATOM 3841 C C . GLU A 1 479 ? -19.728 19.186 34.727 1.00 50.00 479 GLU A C 1
ATOM 3843 O O . GLU A 1 479 ? -20.345 20.104 34.187 1.00 50.00 479 GLU A O 1
ATOM 3848 N N . SER A 1 480 ? -19.316 18.108 34.066 1.00 49.28 480 SER A N 1
ATOM 3849 C CA . SER A 1 480 ? -19.478 17.935 32.639 1.00 49.28 480 SER A CA 1
ATOM 3850 C C . SER A 1 480 ? -20.960 17.810 32.358 1.00 49.28 480 SER A C 1
ATOM 3852 O O . SER A 1 480 ? -21.609 16.880 32.841 1.00 49.28 480 SER A O 1
ATOM 3854 N N . ASP A 1 481 ? -21.485 18.710 31.539 1.00 51.66 481 ASP A N 1
ATOM 3855 C CA . ASP A 1 481 ? -22.722 18.450 30.831 1.00 51.66 481 ASP A CA 1
ATOM 3856 C C . ASP A 1 481 ? -22.478 17.159 30.028 1.00 51.66 481 ASP A C 1
ATOM 3858 O O . ASP A 1 481 ? -21.712 17.152 29.064 1.00 51.66 481 ASP A O 1
ATOM 3862 N N . GLN A 1 482 ? -23.061 16.035 30.466 1.00 59.50 482 GLN A N 1
ATOM 3863 C CA . GLN A 1 482 ? -23.125 14.763 29.727 1.00 59.50 482 GLN A CA 1
ATOM 3864 C C . GLN A 1 482 ? -23.978 14.933 28.450 1.00 59.50 482 GLN A C 1
ATOM 3866 O O . GLN A 1 482 ? -24.845 14.119 28.136 1.00 59.50 482 GLN A O 1
ATOM 3871 N N . SER A 1 483 ? -23.847 16.057 27.746 1.00 61.97 483 SER A N 1
ATOM 3872 C CA . SER A 1 483 ? -24.829 16.514 26.771 1.00 61.97 483 SER A CA 1
ATOM 3873 C C . SER A 1 483 ? -24.599 15.957 25.384 1.00 61.97 483 SER A C 1
ATOM 3875 O O . SER A 1 483 ? -25.556 15.892 24.614 1.00 61.97 483 SER A O 1
ATOM 3877 N N . LYS A 1 484 ? -23.378 15.518 25.057 1.00 84.19 484 LYS A N 1
ATOM 3878 C CA . LYS A 1 484 ? -23.074 15.027 23.715 1.00 84.19 484 LYS A CA 1
ATOM 3879 C C . LYS A 1 484 ? -22.755 13.541 23.715 1.00 84.19 484 LYS A C 1
ATOM 3881 O O . LYS A 1 484 ? -21.651 13.101 24.034 1.00 84.19 484 LYS A O 1
ATOM 3886 N N . VAL A 1 485 ? -23.769 12.762 23.350 1.00 86.75 485 VAL A N 1
ATOM 3887 C CA . VAL A 1 485 ? -23.605 11.343 23.044 1.00 86.75 485 VAL A CA 1
ATOM 3888 C C . VAL A 1 485 ? -22.694 11.207 21.834 1.00 86.75 485 VAL A C 1
ATOM 3890 O O . VAL A 1 485 ? -22.919 11.847 20.808 1.00 86.75 485 VAL A O 1
ATOM 3893 N N . ARG A 1 486 ? -21.688 10.344 21.958 1.00 88.56 486 ARG A N 1
ATOM 3894 C CA . ARG A 1 486 ? -20.790 9.982 20.866 1.00 88.56 486 ARG A CA 1
ATOM 3895 C C . ARG A 1 486 ? -21.389 8.865 20.028 1.00 88.56 486 ARG A C 1
ATOM 3897 O O . ARG A 1 486 ? -21.368 8.945 18.810 1.00 88.56 486 ARG A O 1
ATOM 3904 N N . VAL A 1 487 ? -21.876 7.804 20.671 1.00 93.38 487 VAL A N 1
ATOM 3905 C CA . VAL A 1 487 ? -22.328 6.592 19.980 1.00 93.38 487 VAL A CA 1
ATOM 3906 C C . VAL A 1 487 ? -23.170 5.706 20.901 1.00 93.38 487 VAL A C 1
ATOM 3908 O O . VAL A 1 487 ? -22.938 5.672 22.108 1.00 93.38 487 VAL A O 1
ATOM 3911 N N . CYS A 1 488 ? -24.118 4.956 20.335 1.00 95.44 488 CYS A N 1
ATOM 3912 C CA . CYS A 1 488 ? -24.780 3.838 21.012 1.00 95.44 488 CYS A CA 1
ATOM 3913 C C . CYS A 1 488 ? -24.400 2.511 20.342 1.00 95.44 488 CYS A C 1
ATOM 3915 O O . CYS A 1 488 ? -24.312 2.438 19.118 1.00 95.44 488 CYS A O 1
ATOM 3917 N N . GLN A 1 489 ? -24.130 1.467 21.119 1.00 96.88 489 GLN A N 1
ATOM 3918 C CA . GLN A 1 489 ? -23.621 0.188 20.620 1.00 96.88 489 GLN A CA 1
ATOM 3919 C C . GLN A 1 489 ? -24.429 -0.969 21.195 1.00 96.88 489 GLN A C 1
ATOM 3921 O O . GLN A 1 489 ? -24.720 -0.972 22.385 1.00 96.88 489 GLN A O 1
ATOM 3926 N N . GLY A 1 490 ? -24.757 -1.960 20.370 1.00 97.38 490 GLY A N 1
ATOM 3927 C CA . GLY A 1 490 ? -25.421 -3.181 20.820 1.00 97.38 490 GLY A CA 1
ATOM 3928 C C . GLY A 1 490 ? -24.447 -4.315 21.072 1.00 97.38 490 GLY A C 1
ATOM 3929 O O . GLY A 1 490 ? -23.570 -4.569 20.243 1.00 97.38 490 GLY A O 1
ATOM 3930 N N . PHE A 1 491 ? -24.655 -5.036 22.168 1.00 97.81 491 PHE A N 1
ATOM 3931 C CA . PHE A 1 491 ? -23.854 -6.179 22.577 1.00 97.81 491 PHE A CA 1
ATOM 3932 C C . PHE A 1 491 ? -24.721 -7.424 22.731 1.00 97.81 491 PHE A C 1
ATOM 3934 O O . PHE A 1 491 ? -25.829 -7.370 23.266 1.00 97.81 491 PHE A O 1
ATOM 3941 N N . ARG A 1 492 ? -24.191 -8.548 22.248 1.00 97.88 492 ARG A N 1
ATOM 3942 C CA . ARG A 1 492 ? -24.837 -9.856 22.313 1.00 97.88 492 ARG A CA 1
ATOM 3943 C C . ARG A 1 492 ? -23.905 -10.884 22.924 1.00 97.88 492 ARG A C 1
ATOM 3945 O O . ARG A 1 492 ? -22.724 -10.916 22.579 1.00 97.88 492 ARG A O 1
ATOM 3952 N N . TRP A 1 493 ? -24.455 -11.750 23.767 1.00 97.88 493 TRP A N 1
ATOM 3953 C CA . TRP A 1 493 ? -23.738 -12.923 24.257 1.00 97.88 493 TRP A CA 1
ATOM 3954 C C . TRP A 1 493 ? -23.681 -14.000 23.175 1.00 97.88 493 TRP A C 1
ATOM 3956 O O . TRP A 1 493 ? -24.715 -14.530 22.760 1.00 97.88 493 TRP A O 1
ATOM 3966 N N . VAL A 1 494 ? -22.475 -14.349 22.733 1.00 96.19 494 VAL A N 1
ATOM 3967 C CA . VAL A 1 494 ? -22.249 -15.365 21.696 1.00 96.19 494 VAL A CA 1
ATOM 3968 C C . VAL A 1 494 ? -21.265 -16.425 22.168 1.00 96.19 494 VAL A C 1
ATOM 3970 O O . VAL A 1 494 ? -20.447 -16.179 23.048 1.00 96.19 494 VAL A O 1
ATOM 3973 N N . THR A 1 495 ? -21.358 -17.613 21.580 1.00 93.81 495 THR A N 1
ATOM 3974 C CA . THR A 1 495 ? -20.312 -18.639 21.646 1.00 93.81 495 THR A CA 1
ATOM 3975 C C . THR A 1 495 ? -19.429 -18.535 20.404 1.00 93.81 495 THR A C 1
ATOM 3977 O O . THR A 1 495 ? -19.842 -17.947 19.402 1.00 93.81 495 THR A O 1
ATOM 3980 N N . TRP A 1 496 ? -18.248 -19.152 20.427 1.00 88.38 496 TRP A N 1
ATOM 3981 C CA . TRP A 1 496 ? -17.378 -19.217 19.248 1.00 88.38 496 TRP A CA 1
ATOM 3982 C C . TRP A 1 496 ? -18.063 -19.810 18.003 1.00 88.38 496 TRP A C 1
ATOM 3984 O O . TRP A 1 496 ? -18.025 -19.145 16.970 1.00 88.38 496 TRP A O 1
ATOM 3994 N N . PRO A 1 497 ? -18.775 -20.957 18.072 1.00 90.88 497 PRO A N 1
ATOM 3995 C CA . PRO A 1 497 ? -19.525 -21.471 16.923 1.00 90.88 497 PRO A CA 1
ATOM 3996 C C . PRO A 1 497 ? -20.539 -20.468 16.360 1.00 90.88 497 PRO A C 1
ATOM 3998 O O . PRO A 1 497 ? -20.568 -20.233 15.159 1.00 90.88 497 PRO A O 1
ATOM 4001 N N . LEU A 1 498 ? -21.305 -19.793 17.227 1.00 89.00 498 LEU A N 1
ATOM 4002 C CA . LEU A 1 498 ? -22.261 -18.778 16.780 1.00 89.00 498 LEU A CA 1
ATOM 4003 C C . LEU A 1 498 ? -21.561 -17.561 16.159 1.00 89.00 498 LEU A C 1
ATOM 4005 O O . LEU A 1 498 ? -22.076 -16.966 15.217 1.00 89.00 498 LEU A O 1
ATOM 4009 N N . CYS A 1 499 ? -20.405 -17.166 16.692 1.00 84.75 499 CYS A N 1
ATOM 4010 C CA . CYS A 1 499 ? -19.606 -16.082 16.134 1.00 84.75 499 CYS A CA 1
ATOM 4011 C C . CYS A 1 499 ? -19.109 -16.431 14.723 1.00 84.75 499 CYS A C 1
ATOM 4013 O O . CYS A 1 499 ? -19.237 -15.613 13.814 1.00 84.75 499 CYS A O 1
ATOM 4015 N N . ILE A 1 500 ? -18.630 -17.663 14.530 1.00 77.31 500 ILE A N 1
ATOM 4016 C CA . ILE A 1 500 ? -18.228 -18.191 13.223 1.00 77.31 500 ILE A CA 1
ATOM 4017 C C . ILE A 1 500 ? -19.423 -18.204 12.262 1.00 77.31 500 ILE A C 1
ATOM 4019 O O . ILE A 1 500 ? -19.292 -17.701 11.151 1.00 77.31 500 ILE A O 1
ATOM 4023 N N . ASP A 1 501 ? -20.598 -18.675 12.687 1.00 80.81 501 ASP A N 1
ATOM 4024 C CA . ASP A 1 501 ? -21.812 -18.669 11.855 1.00 80.81 501 ASP A CA 1
ATOM 4025 C C . ASP A 1 501 ? -22.218 -17.248 11.429 1.00 80.81 501 ASP A C 1
ATOM 4027 O O . ASP A 1 501 ? -22.620 -17.017 10.284 1.00 80.81 501 ASP A O 1
ATOM 4031 N N . ILE A 1 502 ? -22.112 -16.270 12.339 1.00 78.56 502 ILE A N 1
ATOM 4032 C CA . ILE A 1 502 ? -22.377 -14.856 12.038 1.00 78.56 502 ILE A CA 1
ATOM 4033 C C . ILE A 1 502 ? -21.406 -14.362 10.965 1.00 78.56 502 ILE A C 1
ATOM 4035 O O . ILE A 1 502 ? -21.849 -13.773 9.976 1.00 78.56 502 ILE A O 1
ATOM 4039 N N . TRP A 1 503 ? -20.109 -14.621 11.128 1.00 76.12 503 TRP A N 1
ATOM 4040 C CA . TRP A 1 503 ? -19.090 -14.205 10.166 1.00 76.12 503 TRP A CA 1
ATOM 4041 C C . TRP A 1 503 ? -19.244 -14.906 8.814 1.00 76.12 503 TRP A C 1
ATOM 4043 O O . TRP A 1 503 ? -19.227 -14.236 7.786 1.00 76.12 503 TRP A O 1
ATOM 4053 N N . GLN A 1 504 ? -19.508 -16.214 8.790 1.00 77.00 504 GLN A N 1
ATOM 4054 C CA . GLN A 1 504 ? -19.765 -16.968 7.559 1.00 77.00 504 GLN A CA 1
ATOM 4055 C C . GLN A 1 504 ? -21.025 -16.481 6.838 1.00 77.00 504 GLN A C 1
ATOM 4057 O O . GLN A 1 504 ? -21.026 -16.319 5.619 1.00 77.00 504 GLN A O 1
ATOM 4062 N N . SER A 1 505 ? -22.100 -16.193 7.574 1.00 75.75 505 SER A N 1
ATOM 4063 C CA . SER A 1 505 ? -23.330 -15.638 7.002 1.00 75.75 505 SER A CA 1
ATOM 4064 C C . SER A 1 505 ? -23.099 -14.251 6.402 1.00 75.75 505 SER A C 1
ATOM 4066 O O . SER A 1 505 ? -23.603 -13.950 5.317 1.00 75.75 505 SER A O 1
ATOM 4068 N N . GLN A 1 506 ? -22.299 -13.414 7.069 1.00 72.50 506 GLN A N 1
ATOM 4069 C CA . GLN A 1 506 ? -21.886 -12.124 6.525 1.00 72.50 506 GLN A CA 1
ATOM 4070 C C . GLN A 1 506 ? -21.031 -12.286 5.273 1.00 72.50 506 GLN A C 1
ATOM 4072 O O . GLN A 1 506 ? -21.328 -11.623 4.284 1.00 72.50 506 GLN A O 1
ATOM 4077 N N . ALA A 1 507 ? -20.041 -13.179 5.292 1.00 66.62 507 ALA A N 1
ATOM 4078 C CA . ALA A 1 507 ? -19.190 -13.463 4.143 1.00 66.62 507 ALA A CA 1
ATOM 4079 C C . ALA A 1 507 ? -20.032 -13.932 2.949 1.00 66.62 507 ALA A C 1
ATOM 4081 O O . ALA A 1 507 ? -19.973 -13.332 1.883 1.00 66.62 507 ALA A O 1
ATOM 4082 N N . ALA A 1 508 ? -20.936 -14.894 3.151 1.00 71.38 508 ALA A N 1
ATOM 4083 C CA . ALA A 1 508 ? -21.834 -15.382 2.106 1.00 71.38 508 ALA A CA 1
ATOM 4084 C C . ALA A 1 508 ? -22.812 -14.306 1.602 1.00 71.38 508 ALA A C 1
ATOM 4086 O O . ALA A 1 508 ? -23.117 -14.238 0.413 1.00 71.38 508 ALA A O 1
ATOM 4087 N N . ALA A 1 509 ? -23.344 -13.460 2.490 1.00 69.56 509 ALA A N 1
ATOM 4088 C CA . ALA A 1 509 ? -24.203 -12.349 2.087 1.00 69.56 509 ALA A CA 1
ATOM 4089 C C . ALA A 1 509 ? -23.435 -11.285 1.298 1.00 69.56 509 ALA A C 1
ATOM 4091 O O . ALA A 1 509 ? -24.018 -10.656 0.419 1.00 69.56 509 ALA A O 1
ATOM 4092 N N . SER A 1 510 ? -22.163 -11.082 1.622 1.00 64.06 510 SER A N 1
ATOM 4093 C CA . SER A 1 510 ? -21.279 -10.159 0.927 1.00 64.06 510 SER A CA 1
ATOM 4094 C C . SER A 1 510 ? -20.882 -10.709 -0.446 1.00 64.06 510 SER A C 1
ATOM 4096 O O . SER A 1 510 ? -21.062 -10.011 -1.437 1.00 64.06 510 SER A O 1
ATOM 4098 N N . HIS A 1 511 ? -20.510 -11.990 -0.530 1.00 64.44 511 HIS A N 1
ATOM 4099 C CA . HIS A 1 511 ? -20.247 -12.700 -1.786 1.00 64.44 511 HIS A CA 1
ATOM 4100 C C . HIS A 1 511 ? -21.437 -12.617 -2.747 1.00 64.44 511 HIS A C 1
ATOM 4102 O O . HIS A 1 511 ? -21.289 -12.169 -3.875 1.00 64.44 511 HIS A O 1
ATOM 4108 N N . ARG A 1 512 ? -22.656 -12.917 -2.274 1.00 71.75 512 ARG A N 1
ATOM 4109 C CA . ARG A 1 512 ? -23.872 -12.793 -3.101 1.00 71.75 512 ARG A CA 1
ATOM 4110 C C . ARG A 1 512 ? -24.124 -11.372 -3.603 1.00 71.75 512 ARG A C 1
ATOM 4112 O O . ARG A 1 512 ? -24.669 -11.193 -4.687 1.00 71.75 512 ARG A O 1
ATOM 4119 N N . ARG A 1 513 ? -23.795 -10.349 -2.804 1.00 67.81 513 ARG A N 1
ATOM 4120 C CA . ARG A 1 513 ? -23.909 -8.949 -3.243 1.00 67.81 513 ARG A CA 1
ATOM 4121 C C . ARG A 1 513 ? -22.861 -8.622 -4.301 1.00 67.81 513 ARG A C 1
ATOM 4123 O O . ARG A 1 513 ? -23.190 -7.914 -5.245 1.00 67.81 513 ARG A O 1
ATOM 4130 N N . GLN A 1 514 ? -21.649 -9.151 -4.158 1.00 61.38 514 GLN A N 1
ATOM 4131 C CA . GLN A 1 514 ? -20.575 -8.965 -5.126 1.00 61.38 514 GLN A CA 1
ATOM 4132 C C . GLN A 1 514 ? -20.882 -9.654 -6.455 1.00 61.38 514 GLN A C 1
ATOM 4134 O O . GLN A 1 514 ? -20.741 -9.032 -7.502 1.00 61.38 514 GLN A O 1
ATOM 4139 N N . GLU A 1 515 ? -21.381 -10.891 -6.426 1.00 68.25 515 GLU A N 1
ATOM 4140 C CA . GLU A 1 515 ? -21.862 -11.598 -7.619 1.00 68.25 515 GLU A CA 1
ATOM 4141 C C . GLU A 1 515 ? -22.982 -10.814 -8.312 1.00 68.25 515 GLU A C 1
ATOM 4143 O O . GLU A 1 515 ? -22.956 -10.645 -9.526 1.00 68.25 515 GLU A O 1
ATOM 4148 N N . ALA A 1 516 ? -23.924 -10.249 -7.550 1.00 70.12 516 ALA A N 1
ATOM 4149 C CA . ALA A 1 516 ? -24.982 -9.419 -8.121 1.00 70.12 516 ALA A CA 1
ATOM 4150 C C . ALA A 1 516 ? -24.438 -8.134 -8.775 1.00 70.12 516 ALA A C 1
ATOM 4152 O O . ALA A 1 516 ? -24.887 -7.771 -9.859 1.00 70.12 516 ALA A O 1
ATOM 4153 N N . LEU A 1 517 ? -23.469 -7.452 -8.150 1.00 66.94 517 LEU A N 1
ATOM 4154 C CA . LEU A 1 517 ? -22.810 -6.279 -8.743 1.00 66.94 517 LEU A CA 1
ATOM 4155 C C . LEU A 1 517 ? -22.023 -6.657 -10.000 1.00 66.94 517 LEU A C 1
ATOM 4157 O O . LEU A 1 517 ? -22.133 -5.990 -11.021 1.00 66.94 517 LEU A O 1
ATOM 4161 N N . THR A 1 518 ? -21.288 -7.762 -9.938 1.00 66.75 518 THR A N 1
ATOM 4162 C CA . THR A 1 518 ? -20.556 -8.359 -11.057 1.00 66.75 518 THR A CA 1
ATOM 4163 C C . THR A 1 518 ? -21.475 -8.650 -12.239 1.00 66.75 518 THR A C 1
ATOM 4165 O O . THR A 1 518 ? -21.157 -8.292 -13.373 1.00 66.75 518 THR A O 1
ATOM 4168 N N . ASP A 1 519 ? -22.630 -9.260 -11.982 1.00 72.81 519 ASP A N 1
ATOM 4169 C CA . ASP A 1 519 ? -23.628 -9.566 -13.001 1.00 72.81 519 ASP A CA 1
ATOM 4170 C C . ASP A 1 519 ? -24.214 -8.290 -13.616 1.00 72.81 519 ASP A C 1
ATOM 4172 O O . ASP A 1 519 ? -24.365 -8.227 -14.837 1.00 72.81 519 ASP A O 1
ATOM 4176 N N . VAL A 1 520 ? -24.492 -7.261 -12.806 1.00 73.94 520 VAL A N 1
ATOM 4177 C CA . VAL A 1 520 ? -24.942 -5.946 -13.295 1.00 73.94 520 VAL A CA 1
ATOM 4178 C C . VAL A 1 520 ? -23.865 -5.292 -14.163 1.00 73.94 520 VAL A C 1
ATOM 4180 O O . VAL A 1 520 ? -24.174 -4.824 -15.256 1.00 73.94 520 VAL A O 1
ATOM 4183 N N . CYS A 1 521 ? -22.601 -5.308 -13.736 1.00 66.25 521 CYS A N 1
ATOM 4184 C CA . CYS A 1 521 ? -21.479 -4.782 -14.515 1.00 66.25 521 CYS A CA 1
ATOM 4185 C C . CYS A 1 521 ? -21.309 -5.534 -15.842 1.00 66.25 521 CYS A C 1
ATOM 4187 O O . CYS A 1 521 ? -21.119 -4.906 -16.884 1.00 66.25 521 CYS A O 1
ATOM 4189 N N . ARG A 1 522 ? -21.427 -6.869 -15.834 1.00 72.69 522 ARG A N 1
ATOM 4190 C CA . ARG A 1 522 ? -21.388 -7.683 -17.057 1.00 72.69 522 ARG A CA 1
ATOM 4191 C C . ARG A 1 522 ? -22.533 -7.316 -18.002 1.00 72.69 522 ARG A C 1
ATOM 4193 O O . ARG A 1 522 ? -22.279 -7.086 -19.178 1.00 72.69 522 ARG A O 1
ATOM 4200 N N . GLN A 1 523 ? -23.760 -7.196 -17.492 1.00 77.38 523 GLN A N 1
ATOM 4201 C CA . GLN A 1 523 ? -24.921 -6.783 -18.291 1.00 77.38 523 GLN A CA 1
ATOM 4202 C C . GLN A 1 523 ? -24.737 -5.380 -18.878 1.00 77.38 523 GLN A C 1
ATOM 4204 O O . GLN A 1 523 ? -25.006 -5.163 -20.056 1.00 77.38 523 GLN A O 1
ATOM 4209 N N . GLN A 1 524 ? -24.229 -4.427 -18.093 1.00 72.19 524 GLN A N 1
ATOM 4210 C CA . GLN A 1 524 ? -23.918 -3.088 -18.594 1.00 72.19 524 GLN A CA 1
ATOM 4211 C C . GLN A 1 524 ? -22.865 -3.130 -19.706 1.00 72.19 524 GLN A C 1
ATOM 4213 O O . GLN A 1 524 ? -23.027 -2.459 -20.723 1.00 72.19 524 GLN A O 1
ATOM 4218 N N . HIS A 1 525 ? -21.810 -3.931 -19.545 1.00 72.75 525 HIS A N 1
ATOM 4219 C CA . HIS A 1 525 ? -20.779 -4.092 -20.565 1.00 72.75 525 HIS A CA 1
ATOM 4220 C C . HIS A 1 525 ? -21.338 -4.690 -21.866 1.00 72.75 525 HIS A C 1
ATOM 4222 O O . HIS A 1 525 ? -21.052 -4.176 -22.945 1.00 72.75 525 HIS A O 1
ATOM 4228 N N . GLU A 1 526 ? -22.184 -5.718 -21.774 1.00 76.88 526 GLU A N 1
ATOM 4229 C CA . GLU A 1 526 ? -22.864 -6.318 -22.930 1.00 76.88 526 GLU A CA 1
ATOM 4230 C C . GLU A 1 526 ? -23.744 -5.298 -23.670 1.00 76.88 526 GLU A C 1
ATOM 4232 O O . GLU A 1 526 ? -23.683 -5.211 -24.897 1.00 76.88 526 GLU A O 1
ATOM 4237 N N . VAL A 1 527 ? -24.499 -4.471 -22.938 1.00 79.12 527 VAL A N 1
ATOM 4238 C CA . VAL A 1 527 ? -25.320 -3.403 -23.533 1.00 79.12 527 VAL A CA 1
ATOM 4239 C C . VAL A 1 527 ? -24.451 -2.338 -24.209 1.00 79.12 527 VAL A C 1
ATOM 4241 O O . VAL A 1 527 ? -24.791 -1.867 -25.296 1.00 79.12 527 VAL A O 1
ATOM 4244 N N . VAL A 1 528 ? -23.307 -1.971 -23.620 1.00 72.50 528 VAL A N 1
ATOM 4245 C CA . VAL A 1 528 ? -22.357 -1.030 -24.242 1.00 72.50 528 VAL A CA 1
ATOM 4246 C C . VAL A 1 528 ? -21.809 -1.597 -25.552 1.00 72.50 528 VAL A C 1
ATOM 4248 O O . VAL A 1 528 ? -21.870 -0.907 -26.569 1.00 72.50 528 VAL A O 1
ATOM 4251 N N . LEU A 1 529 ? -21.356 -2.854 -25.564 1.00 75.19 529 LEU A N 1
ATOM 4252 C CA . LEU A 1 529 ? -20.857 -3.510 -26.778 1.00 75.19 529 LEU A CA 1
ATOM 4253 C C . LEU A 1 529 ? -21.934 -3.601 -27.870 1.00 75.19 529 LEU A C 1
ATOM 4255 O O . LEU A 1 529 ? -21.660 -3.295 -29.032 1.00 75.19 529 LEU A O 1
ATOM 4259 N N . ALA A 1 530 ? -23.168 -3.964 -27.506 1.00 79.12 530 ALA A N 1
ATOM 4260 C CA . ALA A 1 530 ? -24.291 -4.005 -28.443 1.00 79.12 530 ALA A CA 1
ATOM 4261 C C . ALA A 1 530 ? -24.590 -2.616 -29.035 1.00 79.12 530 ALA A C 1
ATOM 4263 O O . ALA A 1 530 ? -24.807 -2.480 -30.241 1.00 79.12 530 ALA A O 1
ATOM 4264 N N . THR A 1 531 ? -24.528 -1.570 -28.205 1.00 77.25 531 THR A N 1
ATOM 4265 C CA . THR A 1 531 ? -24.727 -0.180 -28.638 1.00 77.25 531 THR A CA 1
ATOM 4266 C C . THR A 1 531 ? -23.623 0.269 -29.603 1.00 77.25 531 THR A C 1
ATOM 4268 O O . THR A 1 531 ? -23.913 0.876 -30.634 1.00 77.25 531 THR A O 1
ATOM 4271 N N . GLU A 1 532 ? -22.357 -0.041 -29.309 1.00 71.56 532 GLU A N 1
ATOM 4272 C CA . GLU A 1 532 ? -21.221 0.276 -30.186 1.00 71.56 532 GLU A CA 1
ATOM 4273 C C . GLU A 1 532 ? -21.322 -0.438 -31.540 1.00 71.56 532 GLU A C 1
ATOM 4275 O O . GLU A 1 532 ? -21.071 0.167 -32.590 1.00 71.56 532 GLU A O 1
ATOM 4280 N N . GLN A 1 533 ? -21.734 -1.707 -31.536 1.00 80.62 533 GLN A N 1
ATOM 4281 C CA . GLN A 1 533 ? -21.937 -2.478 -32.757 1.00 80.62 533 GLN A CA 1
ATOM 4282 C C . GLN A 1 533 ? -23.068 -1.892 -33.615 1.00 80.62 533 GLN A C 1
ATOM 4284 O O . GLN A 1 533 ? -22.873 -1.684 -34.816 1.00 80.62 533 GLN A O 1
ATOM 4289 N N . ALA A 1 534 ? -24.219 -1.576 -33.015 1.00 77.75 534 ALA A N 1
ATOM 4290 C CA . ALA A 1 534 ? -25.352 -0.987 -33.727 1.00 77.75 534 ALA A CA 1
ATOM 4291 C C . ALA A 1 534 ? -25.015 0.408 -34.288 1.00 77.75 534 ALA A C 1
ATOM 4293 O O . ALA A 1 534 ? -25.350 0.717 -35.432 1.00 77.75 534 ALA A O 1
ATOM 4294 N N . ALA A 1 535 ? -24.271 1.227 -33.534 1.00 72.81 535 ALA A N 1
ATOM 4295 C CA . ALA A 1 535 ? -23.810 2.538 -33.991 1.00 72.81 535 ALA A CA 1
ATOM 4296 C C . ALA A 1 535 ? -22.841 2.436 -35.182 1.00 72.81 535 ALA A C 1
ATOM 4298 O O . ALA A 1 535 ? -22.971 3.189 -36.149 1.00 72.81 535 ALA A O 1
ATOM 4299 N N . SER A 1 536 ? -21.901 1.486 -35.144 1.00 75.44 536 SER A N 1
ATOM 4300 C CA . SER A 1 536 ? -20.983 1.224 -36.261 1.00 75.44 536 SER A CA 1
ATOM 4301 C C . SER A 1 536 ? -21.741 0.784 -37.519 1.00 75.44 536 SER A C 1
ATOM 4303 O O . SER A 1 536 ? -21.531 1.341 -38.596 1.00 75.44 536 SER A O 1
ATOM 4305 N N . GLN A 1 537 ? -22.689 -0.150 -37.380 1.00 80.25 537 GLN A N 1
ATOM 4306 C CA . GLN A 1 537 ? -23.515 -0.616 -38.500 1.00 80.25 537 GLN A CA 1
ATOM 4307 C C . GLN A 1 537 ? -24.394 0.498 -39.080 1.00 80.25 537 GLN A C 1
ATOM 4309 O O . GLN A 1 537 ? -24.561 0.579 -40.301 1.00 80.25 537 GLN A O 1
ATOM 4314 N N . LEU A 1 538 ? -24.935 1.378 -38.230 1.00 78.81 538 LEU A N 1
ATOM 4315 C CA . LEU A 1 538 ? -25.708 2.536 -38.672 1.00 78.81 538 LEU A CA 1
ATOM 4316 C C . LEU A 1 538 ? -24.832 3.501 -39.477 1.00 78.81 538 LEU A C 1
ATOM 4318 O O . LEU A 1 538 ? -25.246 3.937 -40.550 1.00 78.81 538 LEU A O 1
ATOM 4322 N N . SER A 1 539 ? -23.614 3.786 -39.004 1.00 73.75 539 SER A N 1
ATOM 4323 C CA . SER A 1 539 ? -22.647 4.629 -39.717 1.00 73.75 539 SER A CA 1
ATOM 4324 C C . SER A 1 539 ? -22.349 4.078 -41.113 1.00 73.75 539 SER A C 1
ATOM 4326 O O . SER A 1 539 ? -22.440 4.812 -42.095 1.00 73.75 539 SER A O 1
ATOM 4328 N N . GLU A 1 540 ? -22.081 2.774 -41.230 1.00 77.50 540 GLU A N 1
ATOM 4329 C CA . GLU A 1 540 ? -21.856 2.130 -42.530 1.00 77.50 540 GLU A CA 1
ATOM 4330 C C . GLU A 1 540 ? -23.083 2.224 -43.454 1.00 77.50 540 GLU A C 1
ATOM 4332 O O . GLU A 1 540 ? -22.943 2.483 -44.652 1.00 77.50 540 GLU A O 1
ATOM 4337 N N . CYS A 1 541 ? -24.297 2.025 -42.923 1.00 78.44 541 CYS A N 1
ATOM 4338 C CA . CYS A 1 541 ? -25.529 2.158 -43.708 1.00 78.44 541 CYS A CA 1
ATOM 4339 C C . CYS A 1 541 ? -25.718 3.593 -44.220 1.00 78.44 541 CYS A C 1
ATOM 4341 O O . CYS A 1 541 ? -26.060 3.789 -45.389 1.00 78.44 541 CYS A O 1
ATOM 4343 N N . LEU A 1 542 ? -25.464 4.594 -43.373 1.00 73.88 542 LEU A N 1
ATOM 4344 C CA . LEU A 1 542 ? -25.564 6.008 -43.734 1.00 73.88 542 LEU A CA 1
ATOM 4345 C C . LEU A 1 542 ? -24.525 6.403 -44.792 1.00 73.88 542 LEU A C 1
ATOM 4347 O O . LEU A 1 542 ? -24.863 7.117 -45.737 1.00 73.88 542 LEU A O 1
ATOM 4351 N N . GLU A 1 543 ? -23.296 5.892 -44.709 1.00 73.50 543 GLU A N 1
ATOM 4352 C CA . GLU A 1 543 ? -22.275 6.105 -45.741 1.00 73.50 543 GLU A CA 1
ATOM 4353 C C . GLU A 1 543 ? -22.687 5.502 -47.092 1.00 73.50 543 GLU A C 1
ATOM 4355 O O . GLU A 1 543 ? -22.561 6.160 -48.133 1.00 73.50 543 GLU A O 1
ATOM 4360 N N . ARG A 1 544 ? -23.247 4.282 -47.090 1.00 79.62 544 ARG A N 1
ATOM 4361 C CA . ARG A 1 544 ? -23.779 3.643 -48.307 1.00 79.62 544 ARG A CA 1
ATOM 4362 C C . ARG A 1 544 ? -24.935 4.442 -48.910 1.00 79.62 544 ARG A C 1
ATOM 4364 O O . ARG A 1 544 ? -24.954 4.658 -50.125 1.00 79.62 544 ARG A O 1
ATOM 4371 N N . LEU A 1 545 ? -25.858 4.936 -48.084 1.00 75.62 545 LEU A N 1
ATOM 4372 C CA . LEU A 1 545 ? -26.954 5.806 -48.525 1.00 75.62 545 LEU A CA 1
ATOM 4373 C C . LEU A 1 545 ? -26.447 7.125 -49.104 1.00 75.62 545 LEU A C 1
ATOM 4375 O O . LEU A 1 545 ? -26.888 7.527 -50.181 1.00 75.62 545 LEU A O 1
ATOM 4379 N N . ALA A 1 546 ? -25.491 7.777 -48.443 1.00 68.19 546 ALA A N 1
ATOM 4380 C CA . ALA A 1 546 ? -24.893 9.019 -48.918 1.00 68.19 546 ALA A CA 1
ATOM 4381 C C . ALA A 1 546 ? -24.184 8.825 -50.270 1.00 68.19 546 ALA A C 1
ATOM 4383 O O . ALA A 1 546 ? -24.304 9.667 -51.164 1.00 68.19 546 ALA A O 1
ATOM 4384 N N . ALA A 1 547 ? -23.490 7.698 -50.458 1.00 74.12 547 ALA A N 1
ATOM 4385 C CA . ALA A 1 547 ? -22.871 7.343 -51.732 1.00 74.12 547 ALA A CA 1
ATOM 4386 C C . ALA A 1 547 ? -23.914 7.121 -52.845 1.00 74.12 547 ALA A C 1
ATOM 4388 O O . ALA A 1 547 ? -23.739 7.625 -53.957 1.00 74.12 547 ALA A O 1
ATOM 4389 N N . LYS A 1 548 ? -25.025 6.431 -52.550 1.00 78.50 548 LYS A N 1
ATOM 4390 C CA . LYS A 1 548 ? -26.132 6.207 -53.500 1.00 78.50 548 LYS A CA 1
ATOM 4391 C C . LYS A 1 548 ? -26.865 7.496 -53.869 1.00 78.50 548 LYS A C 1
ATOM 4393 O O . LYS A 1 548 ? -27.097 7.748 -55.051 1.00 78.50 548 LYS A O 1
ATOM 4398 N N . ALA A 1 549 ? -27.160 8.347 -52.888 1.00 69.94 549 ALA A N 1
ATOM 4399 C CA . ALA A 1 549 ? -27.822 9.633 -53.098 1.00 69.94 549 ALA A CA 1
ATOM 4400 C C . ALA A 1 549 ? -27.026 10.558 -54.038 1.00 69.94 549 ALA A C 1
ATOM 4402 O O . ALA A 1 549 ? -27.620 11.304 -54.814 1.00 69.94 549 ALA A O 1
ATOM 4403 N N . ARG A 1 550 ? -25.687 10.465 -54.028 1.00 72.44 550 ARG A N 1
ATOM 4404 C CA . ARG A 1 550 ? -24.804 11.194 -54.957 1.00 72.44 550 ARG A CA 1
ATOM 4405 C C . ARG A 1 550 ? -24.852 10.670 -56.397 1.00 72.44 550 ARG A C 1
ATOM 4407 O O . ARG A 1 550 ? -24.484 11.411 -57.305 1.00 72.44 550 ARG A O 1
ATOM 4414 N N . LEU A 1 551 ? -25.263 9.419 -56.615 1.00 70.62 551 LEU A N 1
ATOM 4415 C CA . LEU A 1 551 ? -25.171 8.743 -57.914 1.00 70.62 551 LEU A CA 1
ATOM 4416 C C . LEU A 1 551 ? -26.511 8.630 -58.655 1.00 70.62 551 LEU A C 1
ATOM 4418 O O . LEU A 1 551 ? -26.503 8.741 -59.876 1.00 70.62 551 LEU A O 1
ATOM 4422 N N . GLN A 1 552 ? -27.639 8.441 -57.961 1.00 60.16 552 GLN A N 1
ATOM 4423 C CA . GLN A 1 552 ? -29.004 8.392 -58.516 1.00 60.16 552 GLN A CA 1
ATOM 4424 C C . GLN A 1 552 ? -29.981 8.347 -57.328 1.00 60.16 552 GLN A C 1
ATOM 4426 O O . GLN A 1 552 ? -29.940 7.392 -56.563 1.00 60.16 552 GLN A O 1
ATOM 4431 N N . GLY A 1 553 ? -30.801 9.389 -57.138 1.00 59.47 553 GLY A N 1
ATOM 4432 C CA . GLY A 1 553 ? -31.581 9.631 -55.912 1.00 59.47 553 GLY A CA 1
ATOM 4433 C C . GLY A 1 553 ? -32.212 8.381 -55.281 1.00 59.47 553 GLY A C 1
ATOM 4434 O O . GLY A 1 553 ? -32.937 7.644 -55.947 1.00 59.47 553 GLY A O 1
ATOM 4435 N N . ALA A 1 554 ? -31.918 8.152 -53.996 1.00 59.06 554 ALA A N 1
ATOM 4436 C CA . ALA A 1 554 ? -32.432 7.020 -53.232 1.00 59.06 554 ALA A CA 1
ATOM 4437 C C . ALA A 1 554 ? -33.970 7.071 -53.169 1.00 59.06 554 ALA A C 1
ATOM 4439 O O . ALA A 1 554 ? -34.548 8.071 -52.745 1.00 59.06 554 ALA A O 1
ATOM 4440 N N . GLY A 1 555 ? -34.630 6.008 -53.633 1.00 69.00 555 GLY A N 1
ATOM 4441 C CA . GLY A 1 555 ? -36.085 5.873 -53.559 1.00 69.00 555 GLY A CA 1
ATOM 4442 C C . GLY A 1 555 ? -36.553 5.413 -52.175 1.00 69.00 555 GLY A C 1
ATOM 4443 O O . GLY A 1 555 ? -35.802 4.792 -51.431 1.00 69.00 555 GLY A O 1
ATOM 4444 N N . GLU A 1 556 ? -37.829 5.649 -51.869 1.00 65.88 556 GLU A N 1
ATOM 4445 C CA . GLU A 1 556 ? -38.506 5.366 -50.583 1.00 65.88 556 GLU A CA 1
ATOM 4446 C C . GLU A 1 556 ? -38.479 3.884 -50.127 1.00 65.88 556 GLU A C 1
ATOM 4448 O O . GLU A 1 556 ? -38.900 3.568 -49.021 1.00 65.88 556 GLU A O 1
ATOM 4453 N N . GLY A 1 557 ? -37.976 2.966 -50.960 1.00 73.19 557 GLY A N 1
ATOM 4454 C CA . GLY A 1 557 ? -37.834 1.535 -50.666 1.00 73.19 557 GLY A CA 1
ATOM 4455 C C . GLY A 1 557 ? -36.389 1.027 -50.663 1.00 73.19 557 GLY A C 1
ATOM 4456 O O . GLY A 1 557 ? -36.181 -0.169 -50.868 1.00 73.19 557 GLY A O 1
ATOM 4457 N N . ASP A 1 558 ? -35.388 1.904 -50.513 1.00 79.19 558 ASP A N 1
ATOM 4458 C CA . ASP A 1 558 ? -33.986 1.475 -50.491 1.00 79.19 558 ASP A CA 1
ATOM 4459 C C . ASP A 1 558 ? -33.703 0.584 -49.258 1.00 79.19 558 ASP A C 1
ATOM 4461 O O . ASP A 1 558 ? -34.036 0.959 -48.128 1.00 79.19 558 ASP A O 1
ATOM 4465 N N . PRO A 1 559 ? -33.087 -0.598 -49.442 1.00 77.44 559 PRO A N 1
ATOM 4466 C CA . PRO A 1 559 ? -32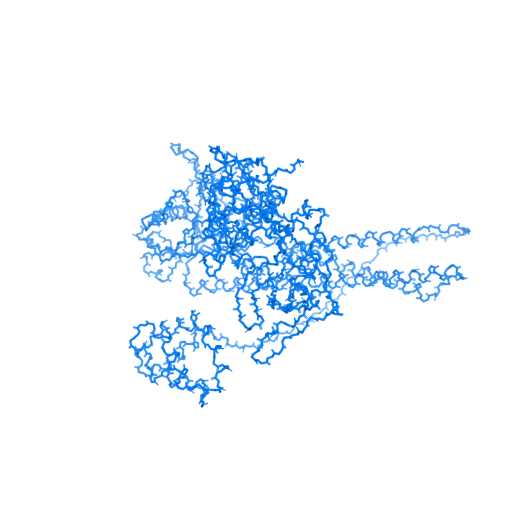.796 -1.517 -48.346 1.00 77.44 559 PRO A CA 1
ATOM 4467 C C . PRO A 1 559 ? -31.855 -0.931 -47.283 1.00 77.44 559 PRO A C 1
ATOM 4469 O O . PRO A 1 559 ? -31.989 -1.297 -46.119 1.00 77.44 559 PRO A O 1
ATOM 4472 N N . ASP A 1 560 ? -30.947 -0.014 -47.638 1.00 74.50 560 ASP A N 1
ATOM 4473 C CA . ASP A 1 560 ? -30.077 0.646 -46.658 1.00 74.50 560 ASP A CA 1
ATOM 4474 C C . ASP A 1 560 ? -30.861 1.675 -45.822 1.00 74.50 560 ASP A C 1
ATOM 4476 O O . ASP A 1 560 ? -30.572 1.844 -44.638 1.00 74.50 560 ASP A O 1
ATOM 4480 N N . LEU A 1 561 ? -31.898 2.313 -46.390 1.00 73.56 561 LEU A N 1
ATOM 4481 C CA . LEU A 1 561 ? -32.788 3.222 -45.653 1.00 73.56 561 LEU A CA 1
ATOM 4482 C C . LEU A 1 561 ? -33.597 2.434 -44.620 1.00 73.56 561 LEU A C 1
ATOM 4484 O O . LEU A 1 561 ? -33.617 2.794 -43.445 1.00 73.56 561 LEU A O 1
ATOM 4488 N N . LEU A 1 562 ? -34.180 1.307 -45.031 1.00 74.19 562 LEU A N 1
ATOM 4489 C CA . LEU A 1 562 ? -34.889 0.397 -44.128 1.00 74.19 562 LEU A CA 1
ATOM 4490 C C . LEU A 1 562 ? -33.967 -0.196 -43.047 1.00 74.19 562 LEU A C 1
ATOM 44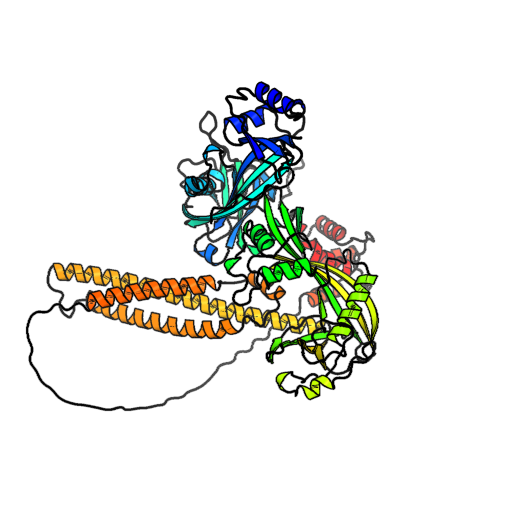92 O O . LEU A 1 562 ? -34.378 -0.309 -41.894 1.00 74.19 562 LEU A O 1
ATOM 4496 N N . ALA A 1 563 ? -32.720 -0.539 -43.389 1.00 76.31 563 ALA A N 1
ATOM 4497 C CA . ALA A 1 563 ? -31.729 -1.008 -42.421 1.00 76.31 563 ALA A CA 1
ATOM 4498 C C . ALA A 1 563 ? -31.345 0.087 -41.412 1.00 76.31 563 ALA A C 1
ATOM 4500 O O . ALA A 1 563 ? -31.256 -0.194 -40.221 1.00 76.31 563 ALA A O 1
ATOM 4501 N N . SER A 1 564 ? -31.183 1.335 -41.866 1.00 72.88 564 SER A N 1
ATOM 4502 C CA . SER A 1 564 ? -30.864 2.466 -40.988 1.00 72.88 564 SER A CA 1
ATOM 4503 C C . SER A 1 564 ? -31.977 2.756 -39.974 1.00 72.88 564 SER A C 1
ATOM 4505 O O . SER A 1 564 ? -31.685 2.935 -38.796 1.00 72.88 564 SER A O 1
ATOM 4507 N N . VAL A 1 565 ? -33.249 2.706 -40.390 1.00 71.00 565 VAL A N 1
ATOM 4508 C CA . VAL A 1 565 ? -34.400 2.885 -39.485 1.00 71.00 565 VAL A CA 1
ATOM 4509 C C . VAL A 1 565 ? -34.434 1.786 -38.422 1.00 71.00 565 VAL A C 1
ATOM 4511 O O . VAL A 1 565 ? -34.561 2.092 -37.240 1.00 71.00 565 VAL A O 1
ATOM 4514 N N . ARG A 1 566 ? -34.232 0.521 -38.816 1.00 77.75 566 ARG A N 1
ATOM 4515 C CA . ARG A 1 566 ? -34.165 -0.603 -37.870 1.00 77.75 566 ARG A CA 1
ATOM 4516 C C . ARG A 1 566 ? -33.017 -0.474 -36.867 1.00 77.75 566 ARG A C 1
ATOM 4518 O O . ARG A 1 566 ? -33.214 -0.730 -35.688 1.00 77.75 566 ARG A O 1
ATOM 4525 N N . LEU A 1 567 ? -31.833 -0.064 -37.319 1.00 74.94 567 LEU A N 1
ATOM 4526 C CA . LEU A 1 567 ? -30.672 0.117 -36.440 1.00 74.94 567 LEU A CA 1
ATOM 4527 C C . LEU A 1 567 ? -30.858 1.288 -35.464 1.00 74.94 567 LEU A C 1
ATOM 4529 O O . LEU A 1 567 ? -30.348 1.238 -34.350 1.00 74.94 567 LEU A O 1
ATOM 4533 N N . VAL A 1 568 ? -31.606 2.329 -35.850 1.00 71.44 568 VAL A N 1
ATOM 4534 C CA . VAL A 1 568 ? -32.000 3.414 -34.936 1.00 71.44 568 VAL A CA 1
ATOM 4535 C C . VAL A 1 568 ? -32.969 2.911 -33.862 1.00 71.44 568 VAL A C 1
ATOM 4537 O O . VAL A 1 568 ? -32.803 3.280 -32.702 1.00 71.44 568 VAL A O 1
ATOM 4540 N N . GLU A 1 569 ? -33.938 2.062 -34.215 1.00 71.00 569 GLU A N 1
ATOM 4541 C CA . GLU A 1 569 ? -34.831 1.416 -33.238 1.00 71.00 569 GLU A CA 1
ATOM 4542 C C . GLU A 1 569 ? -34.036 0.514 -32.274 1.00 71.00 569 GLU A C 1
ATOM 4544 O O . GLU A 1 569 ? -34.155 0.664 -31.060 1.00 71.00 569 GLU A O 1
ATOM 4549 N N . GLU A 1 570 ? -33.128 -0.323 -32.789 1.00 75.06 570 GLU A N 1
ATOM 4550 C CA . GLU A 1 570 ? -32.246 -1.176 -31.971 1.00 75.06 570 GLU A CA 1
ATOM 4551 C C . GLU A 1 570 ? -31.333 -0.345 -31.042 1.00 75.06 570 GLU A C 1
ATOM 4553 O O . GLU A 1 570 ? -31.115 -0.705 -29.885 1.00 75.06 570 GLU A O 1
ATOM 4558 N N . LEU A 1 571 ? -30.840 0.815 -31.497 1.00 72.38 571 LEU A N 1
ATOM 4559 C CA . LEU A 1 571 ? -30.088 1.752 -30.653 1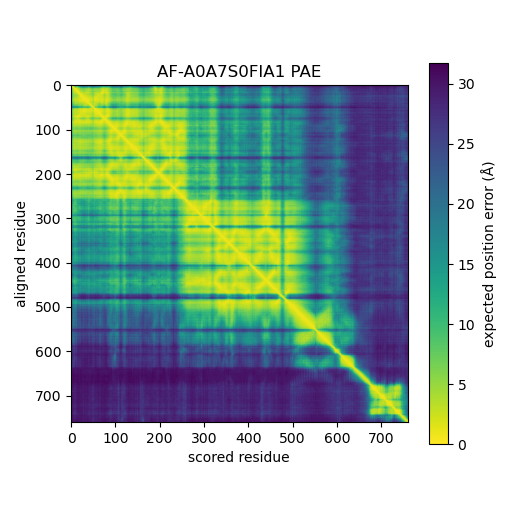.00 72.38 571 LEU A CA 1
ATOM 4560 C C . LEU A 1 571 ? -30.953 2.384 -29.555 1.00 72.38 571 LEU A C 1
ATOM 4562 O O . LEU A 1 571 ? -30.475 2.556 -28.434 1.00 72.38 571 LEU A O 1
ATOM 4566 N N . GLN A 1 572 ? -32.201 2.750 -29.854 1.00 71.12 572 GLN A N 1
ATOM 4567 C CA . GLN A 1 572 ? -33.128 3.308 -28.863 1.00 71.12 572 GLN A CA 1
ATOM 4568 C C . GLN A 1 572 ? -33.477 2.288 -27.774 1.00 71.12 572 GLN A C 1
ATOM 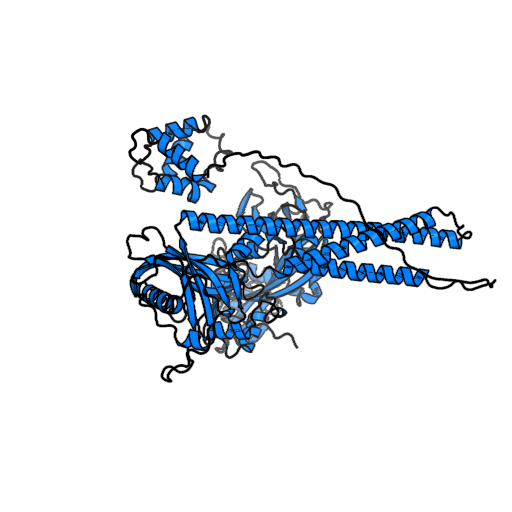4570 O O . GLN A 1 572 ? -33.532 2.656 -26.594 1.00 71.12 572 GLN A O 1
ATOM 4575 N N . ASP A 1 573 ? -33.636 1.019 -28.149 1.00 72.88 573 ASP A N 1
ATOM 4576 C CA . ASP A 1 573 ? -33.856 -0.083 -27.212 1.00 72.88 573 ASP A CA 1
ATOM 4577 C C . ASP A 1 573 ? -32.625 -0.292 -26.312 1.00 72.88 573 ASP A C 1
ATOM 4579 O O . ASP A 1 573 ? -32.743 -0.228 -25.086 1.00 72.88 573 ASP A O 1
ATOM 4583 N N . CYS A 1 574 ? -31.419 -0.383 -26.889 1.00 75.00 574 CYS A N 1
ATOM 4584 C CA . CYS A 1 574 ? -30.167 -0.494 -26.127 1.00 75.00 574 CYS A CA 1
ATOM 4585 C C . CYS A 1 574 ? -29.945 0.683 -25.156 1.00 75.00 574 CYS A C 1
ATOM 4587 O O . CYS A 1 574 ? -29.512 0.497 -24.015 1.00 75.00 574 CYS A O 1
ATOM 4589 N N . ILE A 1 575 ? -30.261 1.915 -25.577 1.00 72.62 575 ILE A N 1
ATOM 4590 C CA . ILE A 1 575 ? -30.165 3.102 -24.713 1.00 72.62 575 ILE A CA 1
ATOM 4591 C C . ILE A 1 575 ? -31.149 3.001 -23.545 1.00 72.62 575 ILE A C 1
ATOM 4593 O O . ILE A 1 575 ? -30.786 3.363 -22.422 1.00 72.62 575 ILE A O 1
ATOM 4597 N N . SER A 1 576 ? -32.367 2.521 -23.798 1.00 72.00 576 SER A N 1
ATOM 4598 C CA . SER A 1 576 ? -33.406 2.356 -22.779 1.00 72.00 576 SER A CA 1
ATOM 4599 C C . SER A 1 576 ? -33.002 1.307 -21.741 1.00 72.00 576 SER A C 1
ATOM 4601 O O . SER A 1 576 ? -33.052 1.591 -20.540 1.00 72.00 576 SER A O 1
ATOM 4603 N N . ASP A 1 577 ? -32.488 0.160 -22.184 1.00 72.88 577 ASP A N 1
ATOM 4604 C CA . ASP A 1 577 ? -31.967 -0.895 -21.307 1.00 72.88 577 ASP A CA 1
ATOM 4605 C C . ASP A 1 577 ? -30.805 -0.390 -20.440 1.00 72.88 577 ASP A C 1
ATOM 4607 O O . ASP A 1 577 ? -30.760 -0.620 -19.227 1.00 72.88 577 ASP A O 1
ATOM 4611 N N . ALA A 1 578 ? -29.910 0.411 -21.022 1.00 69.62 578 ALA A N 1
ATOM 4612 C CA . ALA A 1 578 ? -28.817 1.029 -20.283 1.00 69.62 578 ALA A CA 1
ATOM 4613 C C . ALA A 1 578 ? -29.301 2.042 -19.223 1.00 69.62 578 ALA A C 1
ATOM 4615 O O . ALA A 1 578 ? -28.634 2.224 -18.204 1.00 69.62 578 ALA A O 1
ATOM 4616 N N . VAL A 1 579 ? -30.421 2.756 -19.430 1.00 68.62 579 VAL A N 1
ATOM 4617 C CA . VAL A 1 579 ? -30.989 3.671 -18.409 1.00 68.62 579 VAL A CA 1
ATOM 4618 C C . VAL A 1 579 ? -31.546 2.871 -17.229 1.00 68.62 579 VAL A C 1
ATOM 4620 O O . VAL A 1 579 ? -31.344 3.246 -16.074 1.00 68.62 579 VAL A O 1
ATOM 4623 N N . VAL A 1 580 ? -32.221 1.753 -17.504 1.00 71.69 580 VAL A N 1
ATOM 4624 C CA . VAL A 1 580 ? -32.791 0.886 -16.463 1.00 71.69 580 VAL A CA 1
ATOM 4625 C C . VAL A 1 580 ? -31.691 0.282 -15.588 1.00 71.69 580 VAL A C 1
ATOM 4627 O O . VAL A 1 580 ? -31.804 0.306 -14.360 1.00 71.69 580 VAL A O 1
ATOM 4630 N N . LEU A 1 581 ? -30.606 -0.201 -16.203 1.00 69.75 581 LEU A N 1
ATOM 4631 C CA . LEU A 1 581 ? -29.456 -0.746 -15.478 1.00 69.75 581 LEU A CA 1
ATOM 4632 C C . LEU A 1 581 ? -28.746 0.316 -14.625 1.00 69.75 581 LEU A C 1
ATOM 4634 O O . LEU A 1 581 ? -28.346 0.020 -13.505 1.00 69.75 581 LEU A O 1
ATOM 4638 N N . ASP A 1 582 ? -28.630 1.556 -15.101 1.00 60.31 582 ASP A N 1
ATOM 4639 C CA . ASP A 1 582 ? -27.995 2.650 -14.348 1.00 60.31 582 ASP A CA 1
ATOM 4640 C C . ASP A 1 582 ? -28.775 3.009 -13.068 1.00 60.31 582 ASP A C 1
ATOM 4642 O O . ASP A 1 582 ? -28.214 3.115 -11.974 1.00 60.31 582 ASP A O 1
ATOM 4646 N N . HIS A 1 583 ? -30.106 3.073 -13.161 1.00 60.12 583 HIS A N 1
ATOM 4647 C CA . HIS A 1 583 ? -30.956 3.273 -11.986 1.00 60.12 583 HIS A CA 1
ATOM 4648 C C . HIS A 1 583 ? -30.854 2.130 -10.965 1.00 60.12 583 HIS A C 1
ATOM 4650 O O . HIS A 1 583 ? -30.910 2.385 -9.757 1.00 60.12 583 HIS A O 1
ATOM 4656 N N . ALA A 1 584 ? -30.671 0.887 -11.422 1.00 57.91 584 ALA A N 1
ATOM 4657 C CA . ALA A 1 584 ? -30.428 -0.248 -10.534 1.00 57.91 584 ALA A CA 1
ATOM 4658 C C . ALA A 1 584 ? -29.078 -0.107 -9.803 1.00 57.91 584 ALA A C 1
ATOM 4660 O O . ALA A 1 584 ? -29.025 -0.276 -8.581 1.00 57.91 584 ALA A O 1
ATOM 4661 N N . THR A 1 585 ? -28.024 0.303 -10.513 1.00 54.59 585 THR A N 1
ATOM 4662 C CA . THR A 1 585 ? -26.672 0.477 -9.963 1.00 54.59 585 THR A CA 1
ATOM 4663 C C . THR A 1 585 ? -26.583 1.605 -8.927 1.00 54.59 585 THR A C 1
ATOM 4665 O O . THR A 1 585 ? -25.956 1.437 -7.872 1.00 54.59 585 THR A O 1
ATOM 4668 N N . ILE A 1 586 ? -27.263 2.734 -9.163 1.00 48.25 586 ILE A N 1
ATOM 4669 C CA . ILE A 1 586 ? -27.333 3.876 -8.228 1.00 48.25 586 ILE A CA 1
ATOM 4670 C C . ILE A 1 586 ? -28.045 3.483 -6.921 1.00 48.25 586 ILE A C 1
ATOM 4672 O O . ILE A 1 586 ? -27.642 3.891 -5.829 1.00 48.25 586 ILE A O 1
ATOM 4676 N N . SER A 1 587 ? -29.073 2.632 -6.998 1.00 46.91 587 SER A N 1
ATOM 4677 C CA . SER A 1 587 ? -29.761 2.136 -5.801 1.00 46.91 587 SER A CA 1
ATOM 4678 C C . SER A 1 587 ? -28.902 1.166 -4.978 1.00 46.91 587 SER A C 1
ATOM 4680 O O . SER A 1 587 ? -29.092 1.070 -3.764 1.00 46.91 587 SER A O 1
ATOM 4682 N N . THR A 1 588 ? -27.966 0.446 -5.605 1.00 43.47 588 THR A N 1
ATOM 4683 C CA . THR A 1 588 ? -27.083 -0.522 -4.928 1.00 43.47 588 THR A CA 1
ATOM 4684 C C . THR A 1 588 ? -25.802 0.097 -4.365 1.00 43.47 588 THR A C 1
ATOM 4686 O O . THR A 1 588 ? -25.310 -0.349 -3.329 1.00 43.47 588 THR A O 1
ATOM 4689 N N . THR A 1 589 ? -25.284 1.167 -4.977 1.00 40.88 589 THR A N 1
ATOM 4690 C CA . THR A 1 589 ? -24.068 1.871 -4.521 1.00 40.88 589 THR A CA 1
ATOM 4691 C C . THR A 1 589 ? -24.280 2.678 -3.235 1.00 40.88 589 THR A C 1
ATOM 4693 O O . THR A 1 589 ? -23.331 2.892 -2.487 1.00 40.88 589 THR A O 1
ATOM 4696 N N . SER A 1 590 ? -25.526 3.025 -2.886 1.00 36.34 590 SER A N 1
ATOM 4697 C CA . SER A 1 590 ? -25.884 3.667 -1.607 1.00 36.34 590 SER A CA 1
ATOM 4698 C C . SER A 1 590 ? -25.729 2.757 -0.364 1.00 36.34 590 SER A C 1
ATOM 4700 O O . SER A 1 590 ? -26.025 3.192 0.751 1.00 36.34 590 SER A O 1
ATOM 4702 N N . LEU A 1 591 ? -25.291 1.499 -0.519 1.00 36.47 591 LEU A N 1
ATOM 4703 C CA . LEU A 1 591 ? -25.264 0.468 0.535 1.00 36.47 591 LEU A CA 1
ATOM 4704 C C . LEU A 1 591 ? -23.869 -0.118 0.835 1.00 36.47 591 LEU A C 1
ATOM 4706 O O . LEU A 1 591 ? -23.746 -0.964 1.723 1.00 36.47 591 LEU A O 1
ATOM 4710 N N . THR A 1 592 ? -22.804 0.369 0.188 1.00 38.00 592 THR A N 1
ATOM 4711 C CA . THR A 1 592 ? -21.395 0.025 0.504 1.00 38.00 592 THR A CA 1
ATOM 4712 C C . THR A 1 592 ? -20.963 0.446 1.919 1.00 38.00 592 THR A C 1
ATOM 4714 O O . THR A 1 592 ? -19.940 -0.005 2.424 1.00 38.00 592 THR A O 1
ATOM 4717 N N . GLN A 1 593 ? -21.794 1.219 2.628 1.00 40.53 593 GLN A N 1
ATOM 4718 C CA . GLN A 1 593 ? -21.580 1.701 4.001 1.00 40.53 593 GLN A CA 1
ATOM 4719 C C . GLN A 1 593 ? -21.729 0.633 5.113 1.00 40.53 593 GLN A C 1
ATOM 4721 O O . GLN A 1 593 ? -21.680 0.973 6.298 1.00 40.53 593 GLN A O 1
ATOM 4726 N N . ALA A 1 594 ? -21.931 -0.647 4.777 1.00 35.97 594 ALA A N 1
ATOM 4727 C CA . ALA A 1 594 ? -22.285 -1.698 5.743 1.00 35.97 594 ALA A CA 1
ATOM 4728 C C . ALA A 1 594 ? -21.221 -2.797 5.964 1.00 35.97 594 ALA A C 1
ATOM 4730 O O . ALA A 1 594 ? -21.524 -3.784 6.641 1.00 35.97 594 ALA A O 1
ATOM 4731 N N . LEU A 1 595 ? -20.006 -2.661 5.418 1.00 36.41 595 LEU A N 1
ATOM 4732 C CA . LEU A 1 595 ? -18.961 -3.692 5.502 1.00 36.41 595 LEU A CA 1
ATOM 4733 C C . LEU A 1 595 ? -17.803 -3.308 6.449 1.00 36.41 595 LEU A C 1
ATOM 4735 O O . LEU A 1 595 ? -17.390 -2.146 6.478 1.00 36.41 595 LEU A O 1
ATOM 4739 N N . PRO A 1 596 ? -17.254 -4.261 7.228 1.00 36.22 596 PRO A N 1
ATOM 4740 C CA . PRO A 1 596 ? -15.972 -4.093 7.904 1.00 36.22 596 PRO A CA 1
ATOM 4741 C C . PRO A 1 596 ? -14.821 -4.052 6.879 1.00 36.22 596 PRO A C 1
ATOM 4743 O O . PRO A 1 596 ? -14.792 -4.902 5.994 1.00 36.22 596 PRO A O 1
ATOM 4746 N N . PRO A 1 597 ? -13.839 -3.145 7.025 1.00 40.06 597 PRO A N 1
ATOM 4747 C CA . PRO A 1 597 ? -12.698 -3.015 6.110 1.00 40.06 597 PRO A CA 1
ATOM 4748 C C . PRO A 1 597 ? -11.917 -4.310 5.852 1.00 40.06 597 PRO A C 1
ATOM 4750 O O . PRO A 1 597 ? -11.522 -4.567 4.724 1.00 40.06 597 PRO A O 1
ATOM 4753 N N . SER A 1 598 ? -11.775 -5.164 6.870 1.00 37.84 598 SER A N 1
ATOM 4754 C CA . SER A 1 598 ? -11.079 -6.453 6.762 1.00 37.84 598 SER A CA 1
ATOM 4755 C C . SER A 1 598 ? -11.777 -7.442 5.823 1.00 37.84 598 SER A C 1
ATOM 4757 O O . SER A 1 598 ? -11.117 -8.253 5.200 1.00 37.84 598 SER A O 1
ATOM 4759 N N . MET A 1 599 ? -13.105 -7.354 5.681 1.00 35.91 599 MET A N 1
ATOM 4760 C CA . MET A 1 599 ? -13.866 -8.175 4.731 1.00 35.91 599 MET A CA 1
ATOM 4761 C C . MET A 1 599 ? -13.917 -7.555 3.334 1.00 35.91 599 MET A C 1
ATOM 4763 O O . MET A 1 599 ? -14.257 -8.245 2.390 1.00 35.91 599 MET A O 1
ATOM 4767 N N . VAL A 1 600 ? -13.631 -6.258 3.194 1.00 42.28 600 VAL A N 1
ATOM 4768 C CA . VAL A 1 600 ? -13.530 -5.588 1.887 1.00 42.28 600 VAL A CA 1
ATOM 4769 C C . VAL A 1 600 ? -12.164 -5.875 1.259 1.00 42.28 600 VAL A C 1
ATOM 4771 O O . VAL A 1 600 ? -12.105 -6.145 0.068 1.00 42.28 600 VAL A O 1
ATOM 4774 N N . SER A 1 601 ? -11.111 -5.902 2.082 1.00 36.31 601 SER A N 1
ATOM 4775 C CA . SER A 1 601 ? -9.737 -6.281 1.717 1.00 36.31 601 SER A CA 1
ATOM 4776 C C . SER A 1 601 ? -9.675 -7.716 1.161 1.00 36.31 601 SER A C 1
ATOM 4778 O O . SER A 1 601 ? -9.259 -7.915 0.029 1.00 36.31 601 SER A O 1
ATOM 4780 N N . GLU A 1 602 ? -10.240 -8.697 1.880 1.00 36.00 602 GLU A N 1
ATOM 4781 C CA . GLU A 1 602 ? -10.299 -10.118 1.463 1.00 36.00 602 GLU A CA 1
ATOM 4782 C C . GLU A 1 602 ? -11.283 -10.392 0.302 1.00 36.00 602 GLU A C 1
ATOM 4784 O O . GLU A 1 602 ? -11.242 -11.443 -0.331 1.00 36.00 602 GLU A O 1
ATOM 4789 N N . MET A 1 603 ? -12.208 -9.467 0.020 1.00 33.72 603 MET A N 1
ATOM 4790 C CA . MET A 1 603 ? -13.200 -9.612 -1.055 1.00 33.72 603 MET A CA 1
ATOM 4791 C C . MET A 1 603 ? -12.842 -8.869 -2.342 1.00 33.72 603 MET A C 1
ATOM 4793 O O . MET A 1 603 ? -13.391 -9.218 -3.384 1.00 33.72 603 MET A O 1
ATOM 4797 N N . GLY A 1 604 ? -11.939 -7.883 -2.293 1.00 34.19 604 GLY A N 1
ATOM 4798 C CA . GLY A 1 604 ? -11.299 -7.349 -3.500 1.00 34.19 604 GLY A CA 1
ATOM 4799 C C . GLY A 1 604 ? -10.571 -8.458 -4.263 1.00 34.19 604 GLY A C 1
ATOM 4800 O O . GLY A 1 604 ? -10.725 -8.570 -5.470 1.00 34.19 604 GLY A O 1
ATOM 4801 N N . GLU A 1 605 ? -9.963 -9.393 -3.522 1.00 39.97 605 GLU A N 1
ATOM 4802 C CA . GLU A 1 605 ? -9.203 -10.547 -4.025 1.00 39.97 605 GLU A CA 1
ATOM 4803 C C . GLU A 1 605 ? -10.021 -11.546 -4.875 1.00 39.97 605 GLU A C 1
ATOM 4805 O O . GLU A 1 605 ? -9.448 -12.445 -5.497 1.00 39.97 605 GLU A O 1
ATOM 4810 N N . SER A 1 606 ? -11.355 -11.420 -4.932 1.00 29.77 606 SER A N 1
ATOM 4811 C CA . SER A 1 606 ? -12.201 -12.244 -5.799 1.00 29.77 606 SER A CA 1
ATOM 4812 C C . SER A 1 606 ? -13.360 -11.447 -6.417 1.00 29.77 606 SER A C 1
ATOM 4814 O O . SER A 1 606 ? -14.406 -11.221 -5.814 1.00 29.77 606 SER A O 1
ATOM 4816 N N . THR A 1 607 ? -13.222 -11.150 -7.712 1.00 27.62 607 THR A N 1
ATOM 4817 C CA . THR A 1 607 ? -14.270 -10.713 -8.665 1.00 27.62 607 THR A CA 1
ATOM 4818 C C . THR A 1 607 ? -14.734 -9.235 -8.647 1.00 27.62 607 THR A C 1
ATOM 4820 O O . THR A 1 607 ? -15.647 -8.857 -7.928 1.00 27.62 607 THR A O 1
ATOM 4823 N N . ILE A 1 608 ? -14.225 -8.485 -9.644 1.00 41.41 608 ILE A N 1
ATOM 4824 C CA . ILE A 1 608 ? -14.932 -7.624 -10.633 1.00 41.41 608 ILE A CA 1
ATOM 4825 C C . ILE A 1 608 ? -15.321 -6.162 -10.277 1.00 41.41 608 ILE A C 1
ATOM 4827 O O . ILE A 1 608 ? -16.206 -5.889 -9.474 1.00 41.41 608 ILE A O 1
ATOM 4831 N N . VAL A 1 609 ? -14.718 -5.275 -11.094 1.00 33.59 609 VAL A N 1
ATOM 4832 C CA . VAL A 1 609 ? -15.127 -3.953 -11.632 1.00 33.59 609 VAL A CA 1
ATOM 4833 C C . VAL A 1 609 ? -15.300 -2.800 -10.634 1.00 33.59 609 VAL A C 1
ATOM 4835 O O . VAL A 1 609 ? -16.219 -2.757 -9.820 1.00 33.59 609 VAL A O 1
ATOM 4838 N N . SER A 1 610 ? -14.406 -1.813 -10.764 1.00 41.28 610 SER A N 1
ATOM 4839 C CA . SER A 1 610 ? -14.308 -0.635 -9.906 1.00 41.28 610 SER A CA 1
ATOM 4840 C C . SER A 1 610 ? -15.368 0.426 -10.254 1.00 41.28 610 SER A C 1
ATOM 4842 O O . SER A 1 610 ? -15.894 0.495 -11.367 1.00 41.28 610 SER A O 1
ATOM 4844 N N . LYS A 1 611 ? -15.665 1.314 -9.293 1.00 35.88 611 LYS A N 1
ATOM 4845 C CA . LYS A 1 611 ? -16.522 2.506 -9.483 1.00 35.88 611 LYS A CA 1
ATOM 4846 C C . LYS A 1 611 ? -16.037 3.394 -10.646 1.00 35.88 611 LYS A C 1
ATOM 4848 O O . LYS A 1 611 ? -16.838 4.062 -11.289 1.00 35.88 611 LYS A O 1
ATOM 4853 N N . GLU A 1 612 ? -14.745 3.354 -10.952 1.00 37.72 612 GLU A N 1
ATOM 4854 C CA . GLU A 1 612 ? -14.120 4.093 -12.048 1.00 37.72 612 GLU A CA 1
ATOM 4855 C C . GLU A 1 612 ? -14.412 3.472 -13.422 1.00 37.72 612 GLU A C 1
ATOM 4857 O O . GLU A 1 612 ? -14.636 4.193 -14.394 1.00 37.72 612 GLU A O 1
ATOM 4862 N N . THR A 1 613 ? -14.541 2.144 -13.513 1.00 38.59 613 THR A N 1
ATOM 4863 C CA . THR A 1 613 ? -15.061 1.475 -14.716 1.00 38.59 613 THR A CA 1
ATOM 4864 C C . THR A 1 613 ? -16.514 1.882 -14.993 1.00 38.59 613 THR A C 1
ATOM 4866 O O . THR A 1 613 ? -16.894 2.089 -16.144 1.00 38.59 613 THR A O 1
ATOM 4869 N N . LEU A 1 614 ? -17.322 2.055 -13.941 1.00 39.34 614 LEU A N 1
ATOM 4870 C CA . LEU A 1 614 ? -18.697 2.565 -14.026 1.00 39.34 614 LEU A CA 1
ATOM 4871 C C . LEU A 1 614 ? -18.735 4.016 -14.523 1.00 39.34 614 LEU A C 1
ATOM 4873 O O . LEU A 1 614 ? -19.502 4.342 -15.431 1.00 39.34 614 LEU A O 1
ATOM 4877 N N . GLU A 1 615 ? -17.876 4.884 -13.990 1.00 42.12 615 GLU A N 1
ATOM 4878 C CA . GLU A 1 615 ? -17.751 6.277 -14.436 1.00 42.12 615 GLU A CA 1
ATOM 4879 C C . GLU A 1 615 ? -17.222 6.367 -15.882 1.00 42.12 615 GLU A C 1
ATOM 4881 O O . GLU A 1 615 ? -17.737 7.147 -16.686 1.00 42.12 615 GLU A O 1
ATOM 4886 N N . THR A 1 616 ? -16.289 5.492 -16.268 1.00 42.84 616 THR A N 1
ATOM 4887 C CA . THR A 1 616 ? -15.732 5.399 -17.628 1.00 42.84 616 THR A CA 1
ATOM 4888 C C . THR A 1 616 ? -16.754 4.870 -18.634 1.00 42.84 616 THR A C 1
ATOM 4890 O O . THR A 1 616 ? -16.891 5.436 -19.721 1.00 42.84 616 THR A O 1
ATOM 4893 N N . ALA A 1 617 ? -17.529 3.837 -18.288 1.00 41.16 617 ALA A N 1
ATOM 4894 C CA . ALA A 1 617 ? -18.639 3.350 -19.107 1.00 41.16 617 ALA A CA 1
ATOM 4895 C C . ALA A 1 617 ? -19.719 4.431 -19.276 1.00 41.16 617 ALA A C 1
ATOM 4897 O O . ALA A 1 617 ? -20.223 4.644 -20.382 1.00 41.16 617 ALA A O 1
ATOM 4898 N N . THR A 1 618 ? -20.003 5.189 -18.213 1.00 44.81 618 THR A N 1
ATOM 4899 C CA . THR A 1 618 ? -20.922 6.337 -18.247 1.00 44.81 618 THR A CA 1
ATOM 4900 C C . THR A 1 618 ? -20.396 7.450 -19.160 1.00 44.81 618 THR A C 1
ATOM 4902 O O . THR A 1 618 ? -21.147 7.998 -19.969 1.00 44.81 618 THR A O 1
ATOM 4905 N N . LEU A 1 619 ? -19.093 7.747 -19.117 1.00 48.31 619 LEU A N 1
ATOM 4906 C CA . LEU A 1 619 ? -18.456 8.750 -19.975 1.00 48.31 619 LEU A CA 1
ATOM 4907 C C . LEU A 1 619 ? -18.410 8.315 -21.451 1.00 48.31 619 LEU A C 1
ATOM 4909 O O . LEU A 1 619 ? -18.694 9.124 -22.339 1.00 48.31 619 LEU A O 1
ATOM 4913 N N . ARG A 1 620 ? -18.092 7.042 -21.735 1.00 45.50 620 ARG A N 1
ATOM 4914 C CA . ARG A 1 620 ? -18.149 6.463 -23.093 1.00 45.50 620 ARG A CA 1
ATOM 4915 C C . ARG A 1 620 ? -19.570 6.541 -23.647 1.00 45.50 620 ARG A C 1
ATOM 4917 O O . ARG A 1 620 ? -19.761 7.010 -24.769 1.00 45.50 620 ARG A O 1
ATOM 4924 N N . ARG A 1 621 ? -20.571 6.216 -22.825 1.00 49.22 621 ARG A N 1
ATOM 4925 C CA . ARG A 1 621 ? -21.992 6.371 -23.154 1.00 49.22 621 ARG A CA 1
ATOM 4926 C C . ARG A 1 621 ? -22.369 7.825 -23.442 1.00 49.22 621 ARG A C 1
ATOM 4928 O O . ARG A 1 621 ? -23.028 8.078 -24.446 1.00 49.22 621 ARG A O 1
ATOM 4935 N N . MET A 1 622 ? -21.919 8.791 -22.635 1.00 50.72 622 MET A N 1
ATOM 4936 C CA . MET A 1 622 ? -22.160 10.219 -22.895 1.00 50.72 622 MET A CA 1
ATOM 4937 C C . MET A 1 622 ? -21.568 10.675 -24.233 1.00 50.72 622 MET A C 1
ATOM 4939 O O . MET A 1 622 ? -22.247 11.364 -24.995 1.00 50.72 622 MET A O 1
ATOM 4943 N N . LYS A 1 623 ? -20.335 10.264 -24.555 1.00 50.41 623 LYS A N 1
ATOM 4944 C CA . LYS A 1 623 ? -19.699 10.570 -25.849 1.00 50.41 623 LYS A CA 1
ATOM 4945 C C . LYS A 1 623 ? -20.464 9.949 -27.019 1.00 50.41 623 LYS A C 1
ATOM 4947 O O . LYS A 1 623 ? -20.623 10.584 -28.060 1.00 50.41 623 LYS A O 1
ATOM 4952 N N . LEU A 1 624 ? -20.978 8.733 -26.845 1.00 47.53 624 LEU A N 1
ATOM 4953 C CA . LEU A 1 624 ? -21.758 8.040 -27.868 1.00 47.53 624 LEU A CA 1
ATOM 4954 C C . LEU A 1 624 ? -23.136 8.694 -28.073 1.00 47.53 624 LEU A C 1
ATOM 4956 O O . LEU A 1 624 ? -23.548 8.901 -29.212 1.00 47.53 624 LEU A O 1
ATOM 4960 N N . MET A 1 625 ? -23.793 9.143 -26.997 1.00 49.69 625 MET A N 1
ATOM 4961 C CA . MET A 1 625 ? -25.021 9.945 -27.086 1.00 49.69 625 MET A CA 1
ATOM 4962 C C . MET A 1 625 ? -24.787 11.312 -27.741 1.00 49.69 625 MET A C 1
ATOM 4964 O O . MET A 1 625 ? -25.616 11.745 -28.536 1.00 49.69 625 MET A O 1
ATOM 4968 N N . GLN A 1 626 ? -23.659 11.979 -27.473 1.00 55.28 626 GLN A N 1
ATOM 4969 C CA . GLN A 1 626 ? -23.283 13.217 -28.172 1.00 55.28 626 GLN A CA 1
ATOM 4970 C C . GLN A 1 626 ? -23.076 12.982 -29.673 1.00 55.28 626 GLN A C 1
ATOM 4972 O O . GLN A 1 626 ? -23.519 13.786 -30.490 1.00 55.28 626 GLN A O 1
ATOM 4977 N N . ARG A 1 627 ? -22.454 11.859 -30.050 1.00 49.25 627 ARG A N 1
ATOM 4978 C CA . ARG A 1 627 ? -22.261 11.483 -31.456 1.00 49.25 627 ARG A CA 1
ATOM 4979 C C . ARG A 1 627 ? -23.591 11.179 -32.153 1.00 49.25 627 ARG A C 1
ATOM 4981 O O . ARG A 1 627 ? -23.798 11.632 -33.272 1.00 49.25 627 ARG A O 1
ATOM 4988 N N . LEU A 1 628 ? -24.512 10.488 -31.477 1.00 48.66 628 LEU A N 1
ATOM 4989 C CA . LEU A 1 628 ? -25.873 10.250 -31.975 1.00 48.66 628 LEU A CA 1
ATOM 4990 C C . LEU A 1 628 ? -26.684 11.545 -32.106 1.00 48.66 628 LEU A C 1
ATOM 4992 O O . LEU A 1 628 ? -27.407 11.704 -33.085 1.00 48.66 628 LEU A O 1
ATOM 4996 N N . ALA A 1 629 ? -26.538 12.487 -31.169 1.00 53.28 629 ALA A N 1
ATOM 4997 C CA . ALA A 1 629 ? -27.161 13.805 -31.273 1.00 53.28 629 ALA A CA 1
ATOM 4998 C C . ALA A 1 629 ? -26.644 14.581 -32.498 1.00 53.28 629 ALA A C 1
ATOM 5000 O O . ALA A 1 629 ? -27.447 15.174 -33.213 1.00 53.28 629 ALA A O 1
ATOM 5001 N N . GLY A 1 630 ? -25.341 14.500 -32.792 1.00 50.53 630 GLY A N 1
ATOM 5002 C CA . GLY A 1 630 ? -24.750 15.078 -34.004 1.00 50.53 630 GLY A CA 1
ATOM 5003 C C . GLY A 1 630 ? -25.302 14.458 -35.292 1.00 50.53 630 GLY A C 1
ATOM 5004 O O . GLY A 1 630 ? -25.706 15.185 -36.192 1.00 50.53 630 GLY A O 1
ATOM 5005 N N . ILE A 1 631 ? -25.426 13.127 -35.351 1.00 48.88 631 ILE A N 1
ATOM 5006 C CA . ILE A 1 631 ? -26.044 12.429 -36.495 1.00 48.88 631 ILE A CA 1
ATOM 5007 C C . ILE A 1 631 ? -27.515 12.847 -36.659 1.00 48.88 631 ILE A C 1
ATOM 5009 O O . ILE A 1 631 ? -27.983 13.068 -37.773 1.00 48.88 631 ILE A O 1
ATOM 5013 N N . HIS A 1 632 ? -28.253 12.997 -35.557 1.00 48.12 632 HIS A N 1
ATOM 5014 C CA . HIS A 1 632 ? -29.641 13.455 -35.590 1.00 48.12 632 HIS A CA 1
ATOM 5015 C C . HIS A 1 632 ? -29.762 14.916 -36.069 1.00 48.12 632 HIS A C 1
ATOM 5017 O O . HIS A 1 632 ? -30.734 15.262 -36.737 1.00 48.12 632 HIS A O 1
ATOM 5023 N N . GLU A 1 633 ? -28.791 15.777 -35.761 1.00 49.94 633 GLU A N 1
ATOM 5024 C CA . GLU A 1 633 ? -28.730 17.168 -36.233 1.00 49.94 633 GLU A CA 1
ATOM 5025 C C . GLU A 1 633 ? -28.340 17.259 -37.724 1.00 49.94 633 GLU A C 1
ATOM 5027 O O . GLU A 1 633 ? -28.932 18.039 -38.477 1.00 49.94 633 GLU A O 1
ATOM 5032 N N . GLU A 1 634 ? -27.437 16.387 -38.184 1.00 48.22 634 GLU A N 1
ATOM 5033 C CA . GLU A 1 634 ? -27.070 16.222 -39.600 1.00 48.22 634 GLU A CA 1
ATOM 5034 C C . GLU A 1 634 ? -28.225 15.666 -40.451 1.00 48.22 634 GLU A C 1
ATOM 5036 O O . GLU A 1 634 ? -28.381 16.042 -41.612 1.00 48.22 634 GLU A O 1
ATOM 5041 N N . LEU A 1 635 ? -29.076 14.810 -39.877 1.00 46.56 635 LEU A N 1
ATOM 5042 C CA . LEU A 1 635 ? -30.286 14.299 -40.534 1.00 46.56 635 LEU A CA 1
ATOM 5043 C C . LEU A 1 635 ? -31.464 15.290 -40.482 1.00 46.56 635 LEU A C 1
ATOM 5045 O O . LEU A 1 635 ? -32.366 15.212 -41.316 1.00 46.56 635 LEU A O 1
ATOM 5049 N N . ALA A 1 636 ? -31.471 16.225 -39.525 1.00 41.44 636 ALA A N 1
ATOM 5050 C CA . ALA A 1 636 ? -32.536 17.214 -39.341 1.00 41.44 636 ALA A CA 1
ATOM 5051 C C . ALA A 1 636 ? -32.346 18.508 -40.160 1.00 41.44 636 ALA A C 1
ATOM 5053 O O . ALA A 1 636 ? -33.195 19.402 -40.096 1.00 41.44 636 ALA A O 1
ATOM 5054 N N . THR A 1 637 ? -31.265 18.642 -40.939 1.00 37.91 637 THR A N 1
ATOM 5055 C CA . THR A 1 637 ? -31.040 19.831 -41.776 1.00 37.91 637 THR A CA 1
ATOM 5056 C C . THR A 1 637 ? -31.955 19.801 -43.018 1.00 37.91 637 THR A C 1
ATOM 5058 O O . THR A 1 637 ? -31.869 18.857 -43.806 1.00 37.91 637 THR A O 1
ATOM 5061 N N . PRO A 1 638 ? -32.844 20.792 -43.256 1.00 37.31 638 PRO A N 1
ATOM 5062 C CA . PRO A 1 638 ? -33.850 20.676 -44.314 1.00 37.31 638 PRO A CA 1
ATOM 5063 C C . PRO A 1 638 ? -33.270 20.902 -45.718 1.00 37.31 638 PRO A C 1
ATOM 5065 O O . PRO A 1 638 ? -32.731 21.968 -46.021 1.00 37.31 638 PRO A O 1
ATOM 5068 N N . LEU A 1 639 ? -33.472 19.931 -46.613 1.00 39.03 639 LEU A N 1
ATOM 5069 C CA . LEU A 1 639 ? -33.449 20.127 -48.066 1.00 39.03 639 LEU A CA 1
ATOM 5070 C C . LEU A 1 639 ? -34.739 20.858 -48.469 1.00 39.03 639 LEU A C 1
ATOM 5072 O O . LEU A 1 639 ? -35.776 20.242 -48.707 1.00 39.03 639 LEU A O 1
ATOM 5076 N N . ASP A 1 640 ? -34.686 22.186 -48.490 1.00 33.31 640 ASP A N 1
ATOM 5077 C CA . ASP A 1 640 ? -35.826 23.036 -48.830 1.00 33.31 640 ASP A CA 1
ATOM 5078 C C . ASP A 1 640 ? -35.848 23.317 -50.344 1.00 33.31 640 ASP A C 1
ATOM 5080 O O . ASP A 1 640 ? -34.962 24.000 -50.854 1.00 33.31 640 ASP A O 1
ATOM 5084 N N . MET A 1 641 ? -36.839 22.776 -51.070 1.00 32.75 641 MET A N 1
ATOM 5085 C CA . MET A 1 641 ? -37.400 23.343 -52.312 1.00 32.75 641 MET A CA 1
ATOM 5086 C C . MET A 1 641 ? -38.717 22.632 -52.713 1.00 32.75 641 MET A C 1
ATOM 5088 O O . MET A 1 641 ? -38.699 21.514 -53.225 1.00 32.75 641 MET A O 1
ATOM 5092 N N . LEU A 1 642 ? -39.817 23.402 -52.622 1.00 29.16 642 LEU A N 1
ATOM 5093 C CA . LEU A 1 642 ? -41.088 23.363 -53.390 1.00 29.16 642 LEU A CA 1
ATOM 5094 C C . LEU A 1 642 ? -42.362 22.720 -52.773 1.00 29.16 642 LEU A C 1
ATOM 5096 O O . LEU A 1 642 ? -42.287 21.849 -51.916 1.00 29.16 642 LEU A O 1
ATOM 5100 N N . PRO A 1 643 ? -43.565 23.249 -53.128 1.00 36.34 643 PRO A N 1
ATOM 5101 C CA . PRO A 1 643 ? -44.440 23.857 -52.127 1.00 36.34 643 PRO A CA 1
ATOM 5102 C C . PRO A 1 643 ? -45.75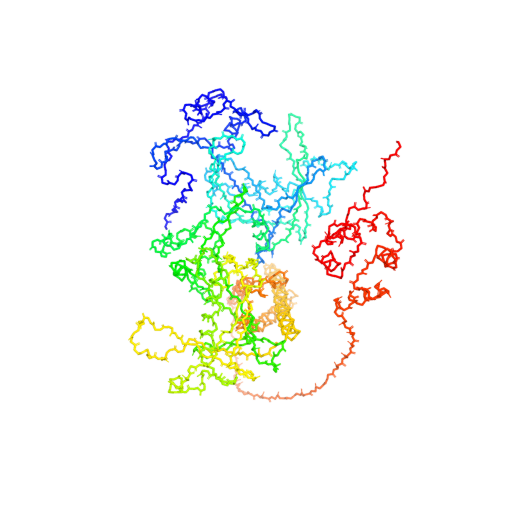9 23.120 -51.837 1.00 36.34 643 PRO A C 1
ATOM 5104 O O . PRO A 1 643 ? -46.365 22.473 -52.686 1.00 36.34 643 PRO A O 1
ATOM 5107 N N . THR A 1 644 ? -46.200 23.360 -50.602 1.00 38.72 644 THR A N 1
ATOM 5108 C CA . THR A 1 644 ? -47.549 23.362 -50.009 1.00 38.72 644 THR A CA 1
ATOM 5109 C C . THR A 1 644 ? -48.758 22.861 -50.816 1.00 38.72 644 THR A C 1
ATOM 5111 O O . THR A 1 644 ? -49.142 23.401 -51.854 1.00 38.72 644 THR A O 1
ATOM 5114 N N . ARG A 1 645 ? -49.547 21.996 -50.161 1.00 28.84 645 ARG A N 1
ATOM 5115 C CA . ARG A 1 645 ? -51.011 22.126 -50.172 1.00 28.84 645 ARG A CA 1
ATOM 5116 C C . ARG A 1 645 ? -51.638 21.697 -48.845 1.00 28.84 645 ARG A C 1
ATOM 5118 O O . ARG A 1 645 ? -51.291 20.678 -48.267 1.00 28.84 645 ARG A O 1
ATOM 5125 N N . SER A 1 646 ? -52.536 22.557 -48.377 1.00 30.23 646 SER A N 1
ATOM 5126 C CA . SER A 1 646 ? -53.253 22.529 -47.104 1.00 30.23 646 SER A CA 1
ATOM 5127 C C . SER A 1 646 ? -54.332 21.453 -47.024 1.00 30.23 646 SER A C 1
ATOM 5129 O O . SER A 1 646 ? -54.931 21.165 -48.053 1.00 30.23 646 SER A O 1
ATOM 5131 N N . THR A 1 647 ? -54.657 21.050 -45.790 1.00 30.14 647 THR A N 1
ATOM 5132 C CA . THR A 1 647 ? -55.979 20.781 -45.152 1.00 30.14 647 THR A CA 1
ATOM 5133 C C . THR A 1 647 ? -55.765 19.631 -44.161 1.00 30.14 647 THR A C 1
ATOM 5135 O O . THR A 1 647 ? -55.190 18.633 -44.559 1.00 30.14 647 THR A O 1
ATOM 5138 N N . GLY A 1 648 ? -56.164 19.606 -42.893 1.00 28.55 648 GLY A N 1
ATOM 5139 C CA . GLY A 1 648 ? -56.975 20.453 -42.031 1.00 28.55 648 GLY A CA 1
ATOM 5140 C C . GLY A 1 648 ? -57.486 19.573 -40.868 1.00 28.55 648 GLY A C 1
ATOM 5141 O O . GLY A 1 648 ? -57.726 18.391 -41.074 1.00 28.55 648 GLY A O 1
ATOM 5142 N N . SER A 1 649 ? -57.720 20.187 -39.702 1.00 28.12 649 SER A N 1
ATOM 5143 C CA . SER A 1 649 ? -58.722 19.803 -38.680 1.00 28.12 649 SER A CA 1
ATOM 5144 C C . SER A 1 649 ? -58.480 18.640 -37.687 1.00 28.12 649 SER A C 1
ATOM 5146 O O . SER A 1 649 ? -58.302 17.504 -38.094 1.00 28.12 649 SER A O 1
ATOM 5148 N N . CYS A 1 650 ? -58.690 18.982 -36.395 1.00 26.91 650 CYS A N 1
ATOM 5149 C CA . CYS A 1 650 ? -59.150 18.203 -35.215 1.00 26.91 650 CYS A CA 1
ATOM 5150 C C . CYS A 1 650 ? -58.427 16.886 -34.851 1.00 26.91 650 CYS A C 1
ATOM 5152 O O . CYS A 1 650 ? -58.130 16.072 -35.698 1.00 26.91 650 CYS A O 1
ATOM 5154 N N . GLY A 1 651 ? -58.180 16.510 -33.596 1.00 26.52 651 GLY A N 1
ATOM 5155 C CA . GLY A 1 651 ? -58.674 16.966 -32.304 1.00 26.52 651 GLY A CA 1
ATOM 5156 C C . GLY A 1 651 ? -58.791 15.758 -31.357 1.00 26.52 651 GLY A C 1
ATOM 5157 O O . GLY A 1 651 ? -59.624 14.894 -31.579 1.00 26.52 651 GLY A O 1
ATOM 5158 N N . SER A 1 652 ? -58.031 15.783 -30.258 1.00 27.64 652 SER A N 1
ATOM 5159 C CA . SER A 1 652 ? -58.390 15.246 -28.932 1.00 27.64 652 SER A CA 1
ATOM 5160 C C . SER A 1 652 ? -58.378 13.722 -28.620 1.00 27.64 652 SER A C 1
ATOM 5162 O O . SER A 1 652 ? -58.983 12.908 -29.305 1.00 27.64 652 SER A O 1
ATOM 5164 N N . THR A 1 653 ? -57.840 13.450 -27.419 1.00 27.69 653 THR A N 1
ATOM 5165 C CA . THR A 1 653 ? -58.343 12.561 -26.340 1.00 27.69 653 THR A CA 1
ATOM 5166 C C . THR A 1 653 ? -57.887 11.091 -26.247 1.00 27.69 653 THR A C 1
ATOM 5168 O O . THR A 1 653 ? -58.354 10.220 -26.965 1.00 27.69 653 THR A O 1
ATOM 5171 N N . ILE A 1 654 ? -57.016 10.857 -25.250 1.00 30.64 654 ILE A N 1
ATOM 5172 C CA . ILE A 1 654 ? -57.071 9.873 -24.139 1.00 30.64 654 ILE A CA 1
ATOM 5173 C C . ILE A 1 654 ? -57.945 8.619 -24.346 1.00 30.64 654 ILE A C 1
ATOM 5175 O O . ILE A 1 654 ? -59.165 8.732 -24.425 1.00 30.64 654 ILE A O 1
ATOM 5179 N N . ALA A 1 655 ? -57.344 7.432 -24.177 1.00 27.83 655 ALA A N 1
ATOM 5180 C CA . ALA A 1 655 ? -57.997 6.298 -23.515 1.00 27.83 655 ALA A CA 1
ATOM 5181 C C . ALA A 1 655 ? -56.988 5.306 -22.898 1.00 27.83 655 ALA A C 1
ATOM 5183 O O . ALA A 1 655 ? -56.030 4.865 -23.522 1.00 27.83 655 ALA A O 1
ATOM 5184 N N . THR A 1 656 ? -57.272 4.984 -21.643 1.00 29.14 656 THR A N 1
ATOM 5185 C CA . THR A 1 656 ? -56.725 3.978 -20.724 1.00 29.14 656 THR A CA 1
ATOM 5186 C C . THR A 1 656 ? -57.224 2.551 -21.000 1.00 29.14 656 THR A C 1
ATOM 5188 O O . THR A 1 656 ? -58.391 2.411 -21.353 1.00 29.14 656 THR A O 1
ATOM 5191 N N . ALA A 1 657 ? -56.422 1.523 -20.682 1.00 27.14 657 ALA A N 1
ATOM 5192 C CA . ALA A 1 657 ? -56.797 0.218 -20.073 1.00 27.14 657 ALA A CA 1
ATOM 5193 C C . ALA A 1 657 ? -55.528 -0.672 -20.046 1.00 27.14 657 ALA A C 1
ATOM 5195 O O . ALA A 1 657 ? -54.861 -0.774 -21.065 1.00 27.14 657 ALA A O 1
ATOM 5196 N N . ALA A 1 658 ? -54.987 -1.169 -18.929 1.00 27.42 658 ALA A N 1
ATOM 5197 C CA . ALA A 1 658 ? -55.507 -2.055 -17.876 1.00 27.42 658 ALA A CA 1
ATOM 5198 C C . ALA A 1 658 ? -55.680 -3.536 -18.292 1.00 27.42 658 ALA A C 1
ATOM 5200 O O . ALA A 1 658 ? -56.396 -3.845 -19.236 1.00 27.42 658 ALA A O 1
ATOM 5201 N N . ASP A 1 659 ? -55.078 -4.394 -17.452 1.00 26.59 659 ASP A N 1
ATOM 5202 C CA . ASP A 1 659 ? -55.235 -5.847 -17.249 1.00 26.59 659 ASP A CA 1
ATOM 5203 C C . ASP A 1 659 ? -54.544 -6.861 -18.184 1.00 26.59 659 ASP A C 1
ATOM 5205 O O . ASP A 1 659 ? -54.926 -7.045 -19.332 1.00 26.59 659 ASP A O 1
ATOM 5209 N N . ALA A 1 660 ? -53.649 -7.681 -17.604 1.00 29.28 660 ALA A N 1
ATOM 5210 C CA . ALA A 1 660 ? -53.973 -9.081 -17.275 1.00 29.28 660 ALA A CA 1
ATOM 5211 C C . ALA A 1 660 ? -52.871 -9.787 -16.446 1.00 29.28 660 ALA A C 1
ATOM 5213 O O . ALA A 1 660 ? -51.680 -9.714 -16.729 1.00 29.28 660 ALA A O 1
ATOM 5214 N N . ARG A 1 661 ? -53.322 -10.518 -15.419 1.00 28.36 661 ARG A N 1
ATOM 5215 C CA . ARG A 1 661 ? -52.578 -11.385 -14.483 1.00 28.36 661 ARG A CA 1
ATOM 5216 C C . ARG A 1 661 ? -52.353 -12.811 -15.029 1.00 28.36 661 ARG A C 1
ATOM 5218 O O . ARG A 1 661 ? -53.241 -13.312 -15.716 1.00 28.36 661 ARG A O 1
ATOM 5225 N N . ARG A 1 662 ? -51.297 -13.502 -14.549 1.00 28.47 662 ARG A N 1
ATOM 5226 C CA . ARG A 1 662 ? -51.175 -14.938 -14.102 1.00 28.47 662 ARG A CA 1
ATOM 5227 C C . ARG A 1 662 ? -49.668 -15.249 -13.906 1.00 28.47 662 ARG A C 1
ATOM 5229 O O . ARG A 1 662 ? -48.903 -14.906 -14.790 1.00 28.47 662 ARG A O 1
ATOM 5236 N N . GLY A 1 663 ? -49.139 -15.675 -12.745 1.00 24.55 663 GLY A N 1
ATOM 5237 C CA . GLY A 1 663 ? -49.272 -16.982 -12.049 1.00 24.55 663 GLY A CA 1
ATOM 5238 C C . GLY A 1 663 ? -48.364 -18.029 -12.732 1.00 24.55 663 GLY A C 1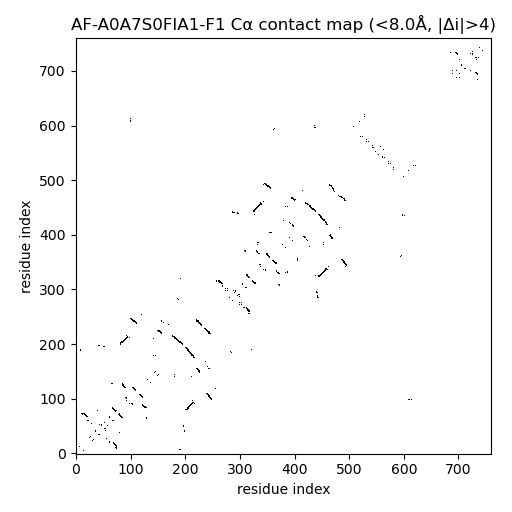
ATOM 5239 O O . GLY A 1 663 ? -48.530 -18.201 -13.929 1.00 24.55 663 GLY A O 1
ATOM 5240 N N . SER A 1 664 ? -47.409 -18.772 -12.152 1.00 28.66 664 SER A N 1
ATOM 5241 C CA . SER A 1 664 ? -47.079 -19.236 -10.787 1.00 28.66 664 SER A CA 1
ATOM 5242 C C . SER A 1 664 ? -45.664 -19.905 -10.808 1.00 28.66 664 SER A C 1
ATOM 5244 O O . SER A 1 664 ? -45.096 -20.024 -11.892 1.00 28.66 664 SER A O 1
ATOM 5246 N N . PRO A 1 665 ? -45.083 -20.358 -9.668 1.00 30.19 665 PRO A N 1
ATOM 5247 C CA . PRO A 1 665 ? -43.655 -20.685 -9.515 1.00 30.19 665 PRO A CA 1
ATOM 5248 C C . PRO A 1 665 ? -43.334 -22.194 -9.492 1.00 30.19 665 PRO A C 1
ATOM 5250 O O . PRO A 1 665 ? -44.186 -23.013 -9.147 1.00 30.19 665 PRO A O 1
ATOM 5253 N N . THR A 1 666 ? -42.065 -22.554 -9.721 1.00 27.67 666 THR A N 1
ATOM 5254 C CA . THR A 1 666 ? -41.524 -23.897 -9.435 1.00 27.67 666 THR A CA 1
ATOM 5255 C C . THR A 1 666 ? -40.241 -23.831 -8.613 1.00 27.67 666 THR A C 1
ATOM 5257 O O . THR A 1 666 ? -39.277 -23.157 -8.958 1.00 27.67 666 THR A O 1
ATOM 5260 N N . ARG A 1 667 ? -40.289 -24.562 -7.498 1.00 25.75 667 ARG A N 1
ATOM 5261 C CA . ARG A 1 667 ? -39.280 -24.777 -6.461 1.00 25.75 667 ARG A CA 1
ATOM 5262 C C . ARG A 1 667 ? -38.688 -26.169 -6.680 1.00 25.75 667 ARG A C 1
ATOM 5264 O O . ARG A 1 667 ? -39.450 -27.132 -6.668 1.00 25.75 667 ARG A O 1
ATOM 5271 N N . HIS A 1 668 ? -37.367 -26.287 -6.791 1.00 28.98 668 HIS A N 1
ATOM 5272 C CA . HIS A 1 668 ? -36.670 -27.564 -6.632 1.00 28.98 668 HIS A CA 1
ATOM 5273 C C . HIS A 1 668 ? -35.672 -27.491 -5.476 1.00 28.98 668 HIS A C 1
ATOM 5275 O O . HIS A 1 668 ? -34.854 -26.583 -5.384 1.00 28.98 668 HIS A O 1
ATOM 5281 N N . GLN A 1 669 ? -35.835 -28.446 -4.559 1.00 26.33 669 GLN A N 1
ATOM 5282 C CA . GLN A 1 669 ? -34.919 -28.7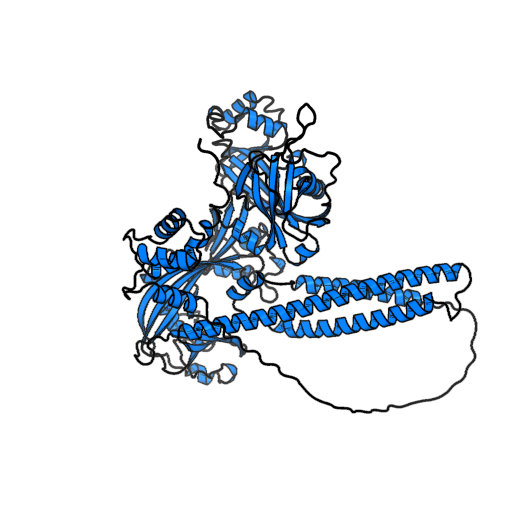95 -3.484 1.00 26.33 669 GLN A CA 1
ATOM 5283 C C . GLN A 1 669 ? -34.003 -29.913 -3.988 1.00 26.33 669 GLN A C 1
ATOM 5285 O O . GLN A 1 669 ? -34.501 -30.911 -4.504 1.00 26.33 669 GLN A O 1
ATOM 5290 N N . SER A 1 670 ? -32.708 -29.794 -3.730 1.00 29.70 670 SER A N 1
ATOM 5291 C CA . SER A 1 670 ? -31.792 -30.926 -3.594 1.00 29.70 670 SER A CA 1
ATOM 5292 C C . SER A 1 670 ? -30.815 -30.571 -2.479 1.00 29.70 670 SER A C 1
ATOM 5294 O O . SER A 1 670 ? -30.060 -29.609 -2.588 1.00 29.70 670 SER A O 1
ATOM 5296 N N . GLY A 1 671 ? -30.934 -31.286 -1.361 1.00 28.20 671 GLY A N 1
ATOM 5297 C CA . GLY A 1 671 ? -30.028 -31.186 -0.230 1.00 28.20 671 GLY A CA 1
ATOM 5298 C C . GLY A 1 671 ? -28.879 -32.167 -0.402 1.00 28.20 671 GLY A C 1
ATOM 5299 O O . GLY A 1 671 ? -29.114 -33.366 -0.518 1.00 28.20 671 GLY A O 1
ATOM 5300 N N . GLU A 1 672 ? -27.660 -31.646 -0.361 1.00 30.14 672 GLU A N 1
ATOM 5301 C CA . GLU A 1 672 ? -26.456 -32.398 -0.034 1.00 30.14 672 GLU A CA 1
ATOM 5302 C C . GLU A 1 672 ? -25.913 -31.821 1.275 1.00 30.14 672 GLU A C 1
ATOM 5304 O O . GLU A 1 672 ? -25.669 -30.621 1.411 1.00 30.14 672 GLU A O 1
ATOM 5309 N N . THR A 1 673 ? -25.819 -32.673 2.290 1.00 34.72 673 THR A N 1
ATOM 5310 C CA . THR A 1 673 ? -25.272 -32.345 3.605 1.00 34.72 673 THR A CA 1
ATOM 5311 C C . THR A 1 673 ? -23.764 -32.163 3.494 1.00 34.72 673 THR A C 1
ATOM 5313 O O . THR A 1 673 ? -23.015 -33.137 3.497 1.00 34.72 673 THR A O 1
ATOM 5316 N N . SER A 1 674 ? -23.330 -30.908 3.402 1.00 33.41 674 SER A N 1
ATOM 5317 C CA . SER A 1 674 ? -21.924 -30.521 3.478 1.00 33.41 674 SER A CA 1
ATOM 5318 C C . SER A 1 674 ? -21.458 -30.624 4.934 1.00 33.41 674 SER A C 1
ATOM 5320 O O . SER A 1 674 ? -21.759 -29.761 5.759 1.00 33.41 674 SER A O 1
ATOM 5322 N N . GLN A 1 675 ? -20.798 -31.727 5.289 1.00 34.59 675 GLN A N 1
ATOM 5323 C CA . GLN A 1 675 ? -20.052 -31.816 6.545 1.00 34.59 675 GLN A CA 1
ATOM 5324 C C . GLN A 1 675 ? -18.769 -30.989 6.411 1.00 34.59 675 GLN A C 1
ATOM 5326 O O . GLN A 1 675 ? -18.066 -31.083 5.404 1.00 34.59 675 GLN A O 1
ATOM 5331 N N . SER A 1 676 ? -18.475 -30.168 7.420 1.00 40.84 676 SER A N 1
ATOM 5332 C CA . SER A 1 676 ? -17.296 -29.305 7.432 1.00 40.84 676 SER A CA 1
ATOM 5333 C C . SER A 1 676 ? -16.006 -30.138 7.418 1.00 40.84 676 SER A C 1
ATOM 5335 O O . SER A 1 676 ? -15.917 -31.197 8.040 1.00 40.84 676 SER A O 1
ATOM 5337 N N . MET A 1 677 ? -14.990 -29.659 6.697 1.00 42.81 677 MET A N 1
ATOM 5338 C CA . MET A 1 677 ? -13.681 -30.314 6.566 1.00 42.81 677 MET A CA 1
ATOM 5339 C C . MET A 1 677 ? -13.039 -30.713 7.920 1.00 42.81 677 MET A C 1
ATOM 5341 O O . MET A 1 677 ? -12.509 -31.822 7.991 1.00 42.81 677 MET A O 1
ATOM 5345 N N . PRO A 1 678 ? -13.155 -29.920 9.012 1.00 56.22 678 PRO A N 1
ATOM 5346 C CA . PRO A 1 678 ? -12.650 -30.313 10.331 1.00 56.22 678 PRO A CA 1
ATOM 5347 C C . PRO A 1 678 ? -13.283 -31.599 10.874 1.00 56.22 678 PRO A C 1
ATOM 5349 O O . PRO A 1 678 ? -12.575 -32.435 11.426 1.00 56.22 678 PRO A O 1
ATOM 5352 N N . ALA A 1 679 ? -14.583 -31.817 10.641 1.00 54.94 679 ALA A N 1
ATOM 5353 C CA . ALA A 1 679 ? -15.284 -33.007 11.126 1.00 54.94 679 ALA A CA 1
ATOM 5354 C C . ALA A 1 679 ? -14.785 -34.292 10.445 1.00 54.94 679 ALA A C 1
ATOM 5356 O O . ALA A 1 679 ? -14.684 -35.333 11.086 1.00 54.94 679 ALA A O 1
ATOM 5357 N N . ARG A 1 680 ? -14.404 -34.214 9.162 1.00 63.06 680 ARG A N 1
ATOM 5358 C CA . ARG A 1 680 ? -13.848 -35.361 8.422 1.00 63.06 680 ARG A CA 1
ATOM 5359 C C . ARG A 1 680 ? -12.424 -35.699 8.867 1.00 63.06 680 ARG A C 1
ATOM 5361 O O . ARG A 1 680 ? -12.039 -36.863 8.828 1.00 63.06 680 ARG A O 1
ATOM 5368 N N . VAL A 1 681 ? -11.646 -34.697 9.282 1.00 64.25 681 VAL A N 1
ATOM 5369 C CA . VAL A 1 681 ? -10.271 -34.889 9.772 1.00 64.25 681 VAL A CA 1
ATOM 5370 C C . VAL A 1 681 ? -10.263 -35.411 11.212 1.00 64.25 681 VAL A C 1
ATOM 5372 O O . VAL A 1 681 ? -9.486 -36.315 11.511 1.00 64.25 681 VAL A O 1
ATOM 5375 N N . GLU A 1 682 ? -11.170 -34.934 12.070 1.00 70.69 682 GLU A N 1
ATOM 5376 C CA . GLU A 1 682 ? -11.394 -35.500 13.411 1.00 70.69 682 GLU A CA 1
ATOM 5377 C C . GLU A 1 682 ? -11.843 -36.959 13.340 1.00 70.69 682 GLU A C 1
ATOM 5379 O O . GLU A 1 682 ? -11.306 -37.804 14.051 1.00 70.69 682 GLU A O 1
ATOM 5384 N N . GLU A 1 683 ? -12.776 -37.281 12.441 1.00 72.19 683 GLU A N 1
ATOM 5385 C CA . GLU A 1 683 ? -13.241 -38.652 12.227 1.00 72.19 683 GLU A CA 1
ATOM 5386 C C . GLU A 1 683 ? -12.123 -39.556 11.681 1.00 72.19 683 GLU A C 1
ATOM 5388 O O . GLU A 1 683 ? -11.960 -40.687 12.138 1.00 72.19 683 GLU A O 1
ATOM 5393 N N . ALA A 1 684 ? -11.297 -39.061 10.753 1.00 68.12 684 ALA A N 1
ATOM 5394 C CA . ALA A 1 684 ? -10.150 -39.806 10.236 1.00 68.12 684 ALA A CA 1
ATOM 5395 C C . ALA A 1 684 ? -9.080 -40.064 11.311 1.00 68.12 684 ALA A C 1
ATOM 5397 O O . ALA A 1 684 ? -8.523 -41.160 11.355 1.00 68.12 684 ALA A O 1
ATOM 5398 N N . PHE A 1 685 ? -8.819 -39.093 12.193 1.00 74.50 685 PHE A N 1
ATOM 5399 C CA . PHE A 1 685 ? -7.886 -39.257 13.310 1.00 74.50 685 PHE A CA 1
ATOM 5400 C C . PHE A 1 685 ? -8.448 -40.183 14.399 1.00 74.50 685 PHE A C 1
ATOM 5402 O O . PHE A 1 685 ? -7.733 -41.036 14.915 1.00 74.50 685 PHE A O 1
ATOM 5409 N N . ALA A 1 686 ? -9.741 -40.085 14.712 1.00 77.06 686 ALA A N 1
ATOM 5410 C CA . ALA A 1 686 ? -10.398 -40.972 15.671 1.00 77.06 686 ALA A CA 1
ATOM 5411 C C . ALA A 1 686 ? -10.454 -42.431 15.182 1.00 77.06 686 ALA A C 1
ATOM 5413 O O . ALA A 1 686 ? -10.319 -43.353 15.978 1.00 77.06 686 ALA A O 1
ATOM 5414 N N . ASN A 1 687 ? -10.603 -42.654 13.873 1.00 73.88 687 ASN A N 1
ATOM 5415 C CA . ASN A 1 687 ? -10.538 -43.994 13.276 1.00 73.88 687 ASN A CA 1
ATOM 5416 C C . ASN A 1 687 ? -9.118 -44.586 13.272 1.00 73.88 687 ASN A C 1
ATOM 5418 O O . ASN A 1 687 ? -8.947 -45.794 13.110 1.00 73.88 687 ASN A O 1
ATOM 5422 N N . ALA A 1 688 ? -8.113 -43.728 13.402 1.00 73.00 688 ALA A N 1
ATOM 5423 C CA . ALA A 1 688 ? -6.706 -44.074 13.354 1.00 73.00 688 ALA A CA 1
ATOM 5424 C C . ALA A 1 688 ? -6.083 -44.361 14.723 1.00 73.00 688 ALA A C 1
ATOM 5426 O O . ALA A 1 688 ? -5.190 -45.198 14.827 1.00 73.00 688 ALA A O 1
ATOM 5427 N N . ASP A 1 689 ? -6.557 -43.666 15.751 1.00 82.00 689 ASP A N 1
ATOM 5428 C CA . ASP A 1 689 ? -6.205 -43.865 17.155 1.00 82.00 689 ASP A CA 1
ATOM 5429 C C . ASP A 1 689 ? -6.971 -45.077 17.713 1.00 82.00 689 ASP A C 1
ATOM 5431 O O . ASP A 1 689 ? -7.917 -44.952 18.492 1.00 82.00 689 ASP A O 1
ATOM 5435 N N . VAL A 1 690 ? -6.611 -46.275 17.235 1.00 75.81 690 VAL A N 1
ATOM 5436 C CA . VAL A 1 690 ? -7.345 -47.530 17.497 1.00 75.81 690 VAL A CA 1
ATOM 5437 C C . VAL A 1 690 ? -7.411 -47.850 18.993 1.00 75.81 690 VAL A C 1
ATOM 5439 O O . VAL A 1 690 ? -8.372 -48.475 19.450 1.00 75.81 690 VAL A O 1
ATOM 5442 N N . ASP A 1 691 ? -6.405 -47.429 19.761 1.00 77.44 691 ASP A N 1
ATOM 5443 C CA . ASP A 1 691 ? -6.345 -47.618 21.210 1.00 77.44 691 ASP A CA 1
ATOM 5444 C C . ASP A 1 691 ? -6.938 -46.450 22.024 1.00 77.44 691 ASP A C 1
ATOM 5446 O O . ASP A 1 691 ? -7.068 -46.568 23.248 1.00 77.44 691 ASP A O 1
ATOM 5450 N N . GLY A 1 692 ? -7.368 -45.369 21.362 1.00 80.50 692 GLY A N 1
ATOM 5451 C CA . GLY A 1 692 ? -7.975 -44.191 21.981 1.00 80.50 692 GLY A CA 1
ATOM 5452 C C . GLY A 1 692 ? -7.012 -43.409 22.878 1.00 80.50 692 GLY A C 1
ATOM 5453 O O . GLY A 1 692 ? -7.443 -42.807 23.867 1.00 80.50 692 GLY A O 1
ATOM 5454 N N . SER A 1 693 ? -5.710 -43.468 22.596 1.00 81.56 693 SER A N 1
ATOM 5455 C CA . SER A 1 693 ? -4.664 -42.843 23.408 1.00 81.56 693 SER A CA 1
ATOM 5456 C C . SER A 1 693 ? -4.555 -41.325 23.224 1.00 81.56 693 SER A C 1
ATOM 5458 O O . SER A 1 693 ? -3.872 -40.658 24.007 1.00 81.56 693 SER A O 1
ATOM 5460 N N . GLY A 1 694 ? -5.216 -40.759 22.212 1.00 79.88 694 GLY A N 1
ATOM 5461 C CA . GLY A 1 694 ? -5.082 -39.365 21.788 1.00 79.88 694 GLY A CA 1
ATOM 5462 C C . GLY A 1 694 ? -3.792 -39.089 21.007 1.00 79.88 694 GLY A C 1
ATOM 5463 O O . GLY A 1 694 ? -3.466 -37.926 20.736 1.00 79.88 694 GLY A O 1
ATOM 5464 N N . THR A 1 695 ? -3.040 -40.136 20.654 1.00 82.69 695 THR A N 1
ATOM 5465 C CA . THR A 1 695 ? -1.780 -40.059 19.908 1.00 82.69 695 THR A CA 1
ATOM 5466 C C . THR A 1 695 ? -1.693 -41.191 18.900 1.00 82.69 695 THR A C 1
ATOM 5468 O O . THR A 1 695 ? -1.887 -42.337 19.263 1.00 82.69 695 THR A O 1
ATOM 5471 N N . ILE A 1 696 ? -1.311 -40.899 17.661 1.00 79.56 696 ILE A N 1
ATOM 5472 C CA . ILE A 1 696 ? -1.108 -41.939 16.651 1.00 79.56 696 ILE A CA 1
ATOM 5473 C C . ILE A 1 696 ? 0.361 -42.373 16.693 1.00 79.56 696 ILE A C 1
ATOM 5475 O O . ILE A 1 696 ? 1.280 -41.545 16.597 1.00 79.56 696 ILE A O 1
ATOM 5479 N N . MET A 1 697 ? 0.600 -43.674 16.856 1.00 80.06 697 MET A N 1
ATOM 5480 C CA . MET A 1 697 ? 1.939 -44.254 16.768 1.00 80.06 697 MET A CA 1
ATOM 5481 C C . MET A 1 697 ? 2.389 -44.419 15.312 1.00 80.06 697 MET A C 1
ATOM 5483 O O . MET A 1 697 ? 1.584 -44.496 14.388 1.00 80.06 697 MET A O 1
ATOM 5487 N N . GLU A 1 698 ? 3.703 -44.523 15.098 1.00 74.62 698 GLU A N 1
ATOM 5488 C CA . GLU A 1 698 ? 4.312 -44.669 13.764 1.00 74.62 698 GLU A CA 1
ATOM 5489 C C . GLU A 1 698 ? 3.662 -45.786 12.924 1.00 74.62 698 GLU A C 1
ATOM 5491 O O . GLU A 1 698 ? 3.347 -45.580 11.755 1.00 74.62 698 GLU A O 1
ATOM 5496 N N . SER A 1 699 ? 3.367 -46.929 13.548 1.00 74.44 699 SER A N 1
ATOM 5497 C CA . SER A 1 699 ? 2.711 -48.074 12.906 1.00 74.44 699 SER A CA 1
ATOM 5498 C C . SER A 1 699 ? 1.243 -47.832 12.540 1.00 74.44 699 SER A C 1
ATOM 5500 O O . SER A 1 699 ? 0.736 -48.432 11.596 1.00 74.44 699 SER A O 1
ATOM 5502 N N . GLU A 1 700 ? 0.544 -46.979 13.288 1.00 79.12 700 GLU A N 1
ATOM 5503 C CA . GLU A 1 700 ? -0.861 -46.643 13.035 1.00 79.12 700 GLU A CA 1
ATOM 5504 C C . GLU A 1 700 ? -0.959 -45.616 11.905 1.00 79.12 700 GLU A C 1
ATOM 5506 O O . GLU A 1 700 ? -1.748 -45.797 10.980 1.00 79.12 700 GLU A O 1
ATOM 5511 N N . LEU A 1 701 ? -0.074 -44.611 11.899 1.00 71.69 701 LEU A N 1
ATOM 5512 C CA . LEU A 1 701 ? -0.005 -43.610 10.832 1.00 71.69 701 LEU A CA 1
ATOM 5513 C C . LEU A 1 701 ? 0.400 -44.222 9.483 1.00 71.69 701 LEU A C 1
ATOM 5515 O O . LEU A 1 701 ? -0.158 -43.860 8.446 1.00 71.69 701 LEU A O 1
ATOM 5519 N N . GLU A 1 702 ? 1.315 -45.196 9.494 1.00 70.94 702 GLU A N 1
ATOM 5520 C CA . GLU A 1 702 ? 1.691 -45.976 8.308 1.00 70.94 702 GLU A CA 1
ATOM 5521 C C . GLU A 1 702 ? 0.493 -46.751 7.730 1.00 70.94 702 GLU A C 1
ATOM 5523 O O . GLU A 1 702 ? 0.295 -46.764 6.514 1.00 70.94 702 GLU A O 1
ATOM 5528 N N . SER A 1 703 ? -0.361 -47.315 8.592 1.00 69.38 703 SER A N 1
ATOM 5529 C CA . SER A 1 703 ? -1.581 -48.029 8.188 1.00 69.38 703 SER A CA 1
ATOM 5530 C C . SER A 1 703 ? -2.623 -47.095 7.548 1.00 69.38 703 SER A C 1
ATOM 5532 O O . SER A 1 703 ? -3.214 -47.434 6.520 1.00 69.38 703 SER A O 1
ATOM 5534 N N . ILE A 1 704 ? -2.802 -45.882 8.088 1.00 70.94 704 ILE A N 1
ATOM 5535 C CA . ILE A 1 704 ? -3.719 -44.863 7.536 1.00 70.94 704 ILE A CA 1
ATOM 5536 C C . ILE A 1 704 ? -3.249 -44.384 6.166 1.00 70.94 704 ILE A C 1
ATOM 5538 O O . ILE A 1 704 ? -4.041 -44.315 5.228 1.00 70.94 704 ILE A O 1
ATOM 5542 N N . LEU A 1 705 ? -1.965 -44.038 6.039 1.00 68.19 705 LEU A N 1
ATOM 5543 C CA . LEU A 1 705 ? -1.417 -43.497 4.796 1.00 68.19 705 LEU A CA 1
ATOM 5544 C C . LEU A 1 705 ? -1.442 -44.549 3.681 1.00 68.19 705 LEU A C 1
ATOM 5546 O O . LEU A 1 705 ? -1.759 -44.207 2.542 1.00 68.19 705 LEU A O 1
ATOM 5550 N N . HIS A 1 706 ? -1.232 -45.828 4.013 1.00 63.66 706 HIS A N 1
ATOM 5551 C CA . HIS A 1 706 ? -1.458 -46.934 3.080 1.00 63.66 706 HIS A CA 1
ATOM 5552 C C . HIS A 1 706 ? -2.938 -47.148 2.727 1.00 63.66 706 HIS A C 1
ATOM 5554 O O . HIS A 1 706 ? -3.234 -47.540 1.597 1.00 63.66 706 HIS A O 1
ATOM 5560 N N . GLY A 1 707 ? -3.860 -46.878 3.656 1.00 60.19 707 GLY A N 1
ATOM 5561 C CA . GLY A 1 707 ? -5.304 -46.921 3.413 1.00 60.19 707 GLY A CA 1
ATOM 5562 C C . GLY A 1 707 ? -5.821 -45.777 2.531 1.00 60.19 707 GLY A C 1
ATOM 5563 O O . GLY A 1 707 ? -6.739 -45.986 1.742 1.00 60.19 707 GLY A O 1
ATOM 5564 N N . LEU A 1 708 ? -5.218 -44.587 2.629 1.00 61.53 708 LEU A N 1
ATOM 5565 C CA . LEU A 1 708 ? -5.567 -43.406 1.828 1.00 61.53 708 LEU A CA 1
ATOM 5566 C C . LEU A 1 708 ? -4.934 -43.431 0.430 1.00 61.53 708 LEU A C 1
ATOM 5568 O O . LEU A 1 708 ? -5.540 -42.946 -0.525 1.00 61.53 708 LEU A O 1
ATOM 5572 N N . SER A 1 709 ? -3.729 -43.993 0.293 1.00 56.50 709 SER A N 1
ATOM 5573 C CA . SER A 1 709 ? -3.081 -44.187 -1.003 1.00 56.50 709 SER A CA 1
ATOM 5574 C C . SER A 1 709 ? -2.078 -45.341 -0.976 1.00 56.50 709 SER A C 1
ATOM 5576 O O . SER A 1 709 ? -1.024 -45.278 -0.343 1.00 56.50 709 SER A O 1
ATOM 5578 N N . SER A 1 710 ? -2.351 -46.389 -1.755 1.00 62.84 710 SER A N 1
ATOM 5579 C CA . SER A 1 710 ? -1.459 -47.546 -1.889 1.00 62.84 710 SER A CA 1
ATOM 5580 C C . SER A 1 710 ? -0.165 -47.251 -2.665 1.00 62.84 710 SER A C 1
ATOM 5582 O O . SER A 1 710 ? 0.671 -48.142 -2.796 1.00 62.84 710 SER A O 1
ATOM 5584 N N . SER A 1 711 ? 0.009 -46.037 -3.206 1.00 62.31 711 SER A N 1
ATOM 5585 C CA . SER A 1 711 ? 1.174 -45.651 -4.016 1.00 62.31 711 SER A CA 1
ATOM 5586 C C . SER A 1 711 ? 2.270 -44.917 -3.236 1.00 62.31 711 SER A C 1
ATOM 5588 O O . SER A 1 711 ? 3.282 -44.545 -3.828 1.00 62.31 711 SER A O 1
ATOM 5590 N N . LEU A 1 712 ? 2.093 -44.676 -1.934 1.00 66.38 712 LEU A N 1
ATOM 5591 C CA . LEU A 1 712 ? 3.106 -44.008 -1.118 1.00 66.38 712 LEU A CA 1
ATOM 5592 C C . LEU A 1 712 ? 4.240 -44.974 -0.757 1.00 66.38 712 LEU A C 1
ATOM 5594 O O . LEU A 1 712 ? 4.012 -46.073 -0.254 1.00 66.38 712 LEU A O 1
ATOM 5598 N N . SER A 1 713 ? 5.483 -44.559 -1.018 1.00 71.75 713 SER A N 1
ATOM 5599 C CA . SER A 1 713 ? 6.654 -45.363 -0.669 1.00 71.75 713 SER A CA 1
ATOM 5600 C C . SER A 1 713 ? 6.895 -45.348 0.853 1.00 71.75 713 SER A C 1
ATOM 5602 O O . SER A 1 713 ? 6.680 -44.310 1.491 1.00 71.75 713 SER A O 1
ATOM 5604 N N . PRO A 1 714 ? 7.447 -46.425 1.452 1.00 64.94 714 PRO A N 1
ATOM 5605 C CA . PRO A 1 714 ? 7.818 -46.445 2.874 1.00 64.94 714 PRO A CA 1
ATOM 5606 C C . PRO A 1 714 ? 8.791 -45.326 3.279 1.00 64.94 714 PRO A C 1
ATOM 5608 O O . PRO A 1 714 ? 8.900 -44.971 4.451 1.00 64.94 714 PRO A O 1
ATOM 5611 N N . ARG A 1 715 ? 9.524 -44.758 2.310 1.00 66.81 715 ARG A N 1
ATOM 5612 C CA . ARG A 1 715 ? 10.405 -43.606 2.519 1.00 66.81 715 ARG A CA 1
ATOM 5613 C C . ARG A 1 715 ? 9.603 -42.310 2.653 1.00 66.81 715 ARG A C 1
ATOM 5615 O O . ARG A 1 715 ? 9.868 -41.553 3.579 1.00 66.81 715 ARG A O 1
ATOM 5622 N N . SER A 1 716 ? 8.615 -42.086 1.788 1.00 65.81 716 SER A N 1
ATOM 5623 C CA . SER A 1 716 ? 7.738 -40.905 1.821 1.00 65.81 716 SER A CA 1
ATOM 5624 C C . SER A 1 716 ? 6.895 -40.873 3.101 1.00 65.81 716 SER A C 1
ATOM 5626 O O . SER A 1 716 ? 6.738 -39.819 3.710 1.00 65.81 716 SER A O 1
ATOM 5628 N N . ILE A 1 717 ? 6.453 -42.043 3.577 1.00 67.12 717 ILE A N 1
ATOM 5629 C CA . ILE A 1 717 ? 5.737 -42.188 4.853 1.00 67.12 717 ILE A CA 1
ATOM 5630 C C . ILE A 1 717 ? 6.629 -41.778 6.036 1.00 67.12 717 ILE A C 1
ATOM 5632 O O . ILE A 1 717 ? 6.207 -40.985 6.873 1.00 67.12 717 ILE A O 1
ATOM 5636 N N . ARG A 1 718 ? 7.895 -42.224 6.075 1.00 68.19 718 ARG A N 1
ATOM 5637 C CA . ARG A 1 718 ? 8.851 -41.811 7.123 1.00 68.19 718 ARG A CA 1
ATOM 5638 C C . ARG A 1 718 ? 9.193 -40.324 7.077 1.00 68.19 718 ARG A C 1
ATOM 5640 O O . ARG A 1 718 ? 9.422 -39.733 8.126 1.00 68.19 718 ARG A O 1
ATOM 5647 N N . VAL A 1 719 ? 9.240 -39.726 5.886 1.00 73.00 719 VAL A N 1
ATOM 5648 C CA . VAL A 1 719 ? 9.468 -38.281 5.725 1.00 73.00 719 VAL A CA 1
ATOM 5649 C C . VAL A 1 719 ? 8.267 -37.487 6.243 1.00 73.00 719 VAL A C 1
ATOM 5651 O O . VAL A 1 719 ? 8.463 -36.552 7.014 1.00 73.00 719 VAL A O 1
ATOM 5654 N N . ALA A 1 720 ? 7.039 -37.900 5.914 1.00 64.50 720 ALA A N 1
ATOM 5655 C CA . ALA A 1 720 ? 5.820 -37.286 6.445 1.00 64.50 720 ALA A CA 1
ATOM 5656 C C . ALA A 1 720 ? 5.729 -37.416 7.978 1.00 64.50 720 ALA A C 1
ATOM 5658 O O . ALA A 1 720 ? 5.436 -36.446 8.669 1.00 64.50 720 ALA A O 1
ATOM 5659 N N . LEU A 1 721 ? 6.081 -38.584 8.525 1.00 67.38 721 LEU A N 1
ATOM 5660 C CA . LEU A 1 721 ? 6.170 -38.827 9.970 1.00 67.38 721 LEU A CA 1
ATOM 5661 C C . LEU A 1 721 ? 7.221 -37.956 10.661 1.00 67.38 721 LEU A C 1
ATOM 5663 O O . LEU A 1 721 ? 6.968 -37.423 11.739 1.00 67.38 721 LEU A O 1
ATOM 5667 N N . ALA A 1 722 ? 8.401 -37.805 10.056 1.00 71.38 722 ALA A N 1
ATOM 5668 C CA . ALA A 1 722 ? 9.452 -36.948 10.591 1.00 71.38 722 ALA A CA 1
ATOM 5669 C C . ALA A 1 722 ? 9.046 -35.466 10.573 1.00 71.38 722 ALA A C 1
ATOM 5671 O O . ALA A 1 722 ? 9.413 -34.736 11.491 1.00 71.38 722 ALA A O 1
ATOM 5672 N N . ALA A 1 723 ? 8.278 -35.044 9.565 1.00 68.81 723 ALA A N 1
ATOM 5673 C CA . ALA A 1 723 ? 7.751 -33.688 9.459 1.00 68.81 723 ALA A CA 1
ATOM 5674 C C . ALA A 1 723 ? 6.623 -33.417 10.472 1.00 68.81 723 ALA A C 1
ATOM 5676 O O . ALA A 1 723 ? 6.610 -32.362 11.096 1.00 68.81 723 ALA A O 1
ATOM 5677 N N . ALA A 1 724 ? 5.726 -34.381 10.700 1.00 65.25 724 ALA A N 1
ATOM 5678 C CA . ALA A 1 724 ? 4.613 -34.233 11.640 1.00 65.25 724 ALA A CA 1
ATOM 5679 C C . ALA A 1 724 ? 5.023 -34.361 13.123 1.00 65.25 724 ALA A C 1
ATOM 5681 O O . ALA A 1 724 ? 4.303 -33.917 14.014 1.00 65.25 724 ALA A O 1
ATOM 5682 N N . ASN A 1 725 ? 6.178 -34.965 13.423 1.00 72.00 725 ASN A N 1
ATOM 5683 C CA . ASN A 1 725 ? 6.637 -35.232 14.789 1.00 72.00 725 ASN A CA 1
ATOM 5684 C C . ASN A 1 725 ? 7.578 -34.138 15.326 1.00 72.00 725 ASN A C 1
ATOM 5686 O O . ASN A 1 725 ? 8.750 -34.392 15.632 1.00 72.00 725 ASN A O 1
ATOM 5690 N N . ALA A 1 726 ? 7.059 -32.914 15.464 1.00 62.28 726 ALA A N 1
ATOM 5691 C CA . ALA A 1 726 ? 7.813 -31.758 15.962 1.00 62.28 726 ALA A CA 1
ATOM 5692 C C . ALA A 1 726 ? 8.413 -31.979 17.370 1.00 62.28 726 ALA A C 1
ATOM 5694 O O . ALA A 1 726 ? 9.471 -31.434 17.693 1.00 62.28 726 ALA A O 1
ATOM 5695 N N . SER A 1 727 ? 7.779 -32.820 18.195 1.00 64.62 727 SER A N 1
ATOM 5696 C CA . SER A 1 727 ? 8.205 -33.136 19.564 1.00 64.62 727 SER A CA 1
ATOM 5697 C C . SER A 1 727 ? 9.316 -34.197 19.657 1.00 64.62 727 SER A C 1
ATOM 5699 O O . SER A 1 727 ? 9.922 -34.348 20.716 1.00 64.62 727 SER A O 1
ATOM 5701 N N . LYS A 1 728 ? 9.647 -34.902 18.560 1.00 70.00 728 LYS A N 1
ATOM 5702 C CA . LYS A 1 728 ? 10.619 -36.022 18.499 1.00 70.00 728 LYS A CA 1
ATOM 5703 C C . LYS A 1 728 ? 10.280 -37.219 19.400 1.00 70.00 728 LYS A C 1
ATOM 5705 O O . LYS A 1 728 ? 11.134 -38.079 19.623 1.00 70.00 728 LYS A O 1
ATOM 5710 N N . GLU A 1 729 ? 9.042 -37.344 19.872 1.00 68.12 729 GLU A N 1
ATOM 5711 C CA . GLU A 1 729 ? 8.646 -38.376 20.845 1.00 68.12 729 GLU A CA 1
ATOM 5712 C C . GLU A 1 729 ? 8.240 -39.720 20.204 1.00 68.12 729 GLU A C 1
ATOM 5714 O O . GLU A 1 729 ? 7.670 -40.585 20.864 1.00 68.12 729 GLU A O 1
ATOM 5719 N N . ARG A 1 730 ? 8.541 -39.938 18.912 1.00 70.38 730 ARG A N 1
ATOM 5720 C CA . ARG A 1 730 ? 8.088 -41.110 18.115 1.00 70.38 730 ARG A CA 1
ATOM 5721 C C . ARG A 1 730 ? 6.564 -41.367 18.150 1.00 70.38 730 ARG A C 1
ATOM 5723 O O . ARG A 1 730 ? 6.118 -42.453 17.792 1.00 70.38 730 ARG A O 1
ATOM 5730 N N . LYS A 1 731 ? 5.771 -40.365 18.539 1.00 77.06 731 LYS A N 1
ATOM 5731 C CA . LYS A 1 731 ? 4.303 -40.354 18.534 1.00 77.06 731 LYS A CA 1
ATOM 5732 C C . LYS A 1 731 ? 3.826 -39.001 18.020 1.00 77.06 731 LYS A C 1
ATOM 5734 O O . LYS A 1 731 ? 4.445 -37.992 18.346 1.00 77.06 731 LYS A O 1
ATOM 5739 N N . VAL A 1 732 ? 2.751 -38.973 17.237 1.00 75.56 732 VAL A N 1
ATOM 5740 C CA . VAL A 1 732 ? 2.163 -37.729 16.719 1.00 75.56 732 VAL A CA 1
ATOM 5741 C C . VAL A 1 732 ? 0.837 -37.506 17.439 1.00 75.56 732 VAL A C 1
ATOM 5743 O O . VAL A 1 732 ? -0.085 -38.310 17.317 1.00 75.56 732 VAL A O 1
ATOM 5746 N N . ASN A 1 733 ? 0.740 -36.444 18.240 1.00 82.12 733 ASN A N 1
ATOM 5747 C CA . ASN A 1 733 ? -0.533 -36.071 18.858 1.00 82.12 733 ASN A CA 1
ATOM 5748 C C . ASN A 1 733 ? -1.417 -35.322 17.847 1.00 82.12 733 ASN A C 1
ATOM 5750 O O . ASN A 1 733 ? -0.929 -34.781 16.853 1.00 82.12 733 ASN A O 1
ATOM 5754 N N . TYR A 1 734 ? -2.722 -35.268 18.119 1.00 73.94 734 TYR A N 1
ATOM 5755 C CA . TYR A 1 734 ? -3.700 -34.640 17.225 1.00 73.94 734 TYR A CA 1
ATOM 5756 C C . TYR A 1 734 ? -3.345 -33.195 16.852 1.00 73.94 734 TYR A C 1
ATOM 5758 O O . TYR A 1 734 ? -3.483 -32.784 15.703 1.00 73.94 734 TYR A O 1
ATOM 5766 N N . ARG A 1 735 ? -2.820 -32.427 17.812 1.00 76.12 735 ARG A N 1
ATOM 5767 C CA . ARG A 1 735 ? -2.466 -31.021 17.609 1.00 76.12 735 ARG A CA 1
ATOM 5768 C C . ARG A 1 735 ? -1.289 -30.858 16.647 1.00 76.12 735 ARG A C 1
ATOM 5770 O O . ARG A 1 735 ? -1.336 -29.975 15.799 1.00 76.12 735 ARG A O 1
ATOM 5777 N N . ASP A 1 736 ? -0.270 -31.705 16.758 1.00 73.88 736 ASP A N 1
ATOM 5778 C CA . ASP A 1 736 ? 0.885 -31.687 15.857 1.00 73.88 736 ASP A CA 1
ATOM 5779 C C . ASP A 1 736 ? 0.517 -32.204 14.457 1.00 73.88 736 ASP A C 1
ATOM 5781 O O . ASP A 1 736 ? 1.003 -31.674 13.461 1.00 73.88 736 ASP A O 1
ATOM 5785 N N . PHE A 1 737 ? -0.414 -33.160 14.362 1.00 72.12 737 PHE A N 1
ATOM 5786 C CA . PHE A 1 737 ? -0.951 -33.632 13.083 1.00 72.12 737 PHE A CA 1
ATOM 5787 C C . PHE A 1 737 ? -1.740 -32.543 12.339 1.00 72.12 737 PHE A C 1
ATOM 5789 O O . PHE A 1 737 ? -1.525 -32.336 11.147 1.00 72.12 737 PHE A O 1
ATOM 5796 N N . ILE A 1 738 ? -2.616 -31.813 13.038 1.00 72.88 738 ILE A N 1
ATOM 5797 C CA . ILE A 1 738 ? -3.375 -30.687 12.471 1.00 72.88 738 ILE A CA 1
ATOM 5798 C C . ILE A 1 738 ? -2.439 -29.542 12.088 1.00 72.88 738 ILE A C 1
ATOM 5800 O O . ILE A 1 738 ? -2.562 -29.005 10.990 1.00 72.88 738 ILE A O 1
ATOM 5804 N N . ARG A 1 739 ? -1.459 -29.218 12.941 1.00 68.44 739 ARG A N 1
ATOM 5805 C CA . ARG A 1 739 ? -0.419 -28.240 12.609 1.00 68.44 739 ARG A CA 1
ATOM 5806 C C . ARG A 1 739 ? 0.289 -28.619 11.311 1.00 68.44 739 ARG A C 1
ATOM 5808 O O . ARG A 1 739 ? 0.349 -27.820 10.390 1.00 68.44 739 ARG A O 1
ATOM 5815 N N . TRP A 1 740 ? 0.762 -29.857 11.198 1.00 71.50 740 TRP A N 1
ATOM 5816 C CA . TRP A 1 740 ? 1.429 -30.319 9.984 1.00 71.50 740 TRP A CA 1
ATOM 5817 C C . TRP A 1 740 ? 0.516 -30.262 8.750 1.00 71.50 740 TRP A C 1
ATOM 5819 O O . TRP A 1 740 ? 0.951 -29.821 7.690 1.00 71.50 740 TRP A O 1
ATOM 5829 N N . LEU A 1 741 ? -0.754 -30.656 8.878 1.00 65.50 741 LEU A N 1
ATOM 5830 C CA . LEU A 1 741 ? -1.695 -30.699 7.755 1.00 65.50 741 LEU A CA 1
ATOM 5831 C C . LEU A 1 741 ? -2.077 -29.301 7.231 1.00 65.50 741 LEU A C 1
ATOM 5833 O O . LEU A 1 741 ? -2.288 -29.153 6.029 1.00 65.50 741 LEU A O 1
ATOM 5837 N N . TYR A 1 742 ? -2.170 -28.298 8.111 1.00 68.56 742 TYR A N 1
ATOM 5838 C CA . TYR A 1 742 ? -2.685 -26.966 7.766 1.00 68.56 742 TYR A CA 1
ATOM 5839 C C . TYR A 1 742 ? -1.635 -25.845 7.771 1.00 68.56 742 TYR A C 1
ATOM 5841 O O . TYR A 1 742 ? -1.845 -24.845 7.090 1.00 68.56 742 TYR A O 1
ATOM 5849 N N . GLU A 1 743 ? -0.524 -25.991 8.496 1.00 56.59 743 GLU A N 1
ATOM 5850 C CA . GLU A 1 743 ? 0.523 -24.962 8.613 1.00 56.59 743 GLU A CA 1
ATOM 5851 C C . GLU A 1 743 ? 1.779 -25.308 7.782 1.00 56.59 743 GLU A C 1
ATOM 5853 O O . GLU A 1 743 ? 2.320 -24.419 7.131 1.00 56.59 743 GLU A O 1
ATOM 5858 N N . ASP A 1 744 ? 2.193 -26.586 7.708 1.00 53.25 744 ASP A N 1
ATOM 5859 C CA . ASP A 1 744 ? 3.470 -26.995 7.070 1.00 53.25 744 ASP A CA 1
ATOM 5860 C C . ASP A 1 744 ? 3.325 -27.862 5.790 1.00 53.25 744 ASP A C 1
ATOM 5862 O O . ASP A 1 744 ? 4.276 -28.033 5.021 1.00 53.25 744 ASP A O 1
ATOM 5866 N N . GLY A 1 745 ? 2.148 -28.439 5.527 1.00 45.84 745 GLY A N 1
ATOM 5867 C CA . GLY A 1 745 ? 1.928 -29.487 4.514 1.00 45.84 745 GLY A CA 1
ATOM 5868 C C . GLY A 1 745 ? 1.971 -29.050 3.042 1.00 45.84 745 GLY A C 1
ATOM 5869 O O . GLY A 1 745 ? 1.836 -29.893 2.152 1.00 45.84 745 GLY A O 1
ATOM 5870 N N . GLY A 1 746 ? 2.171 -27.760 2.758 1.00 39.72 746 GLY A N 1
ATOM 5871 C CA . GLY A 1 746 ? 2.130 -27.207 1.399 1.00 39.72 746 GLY A CA 1
ATOM 5872 C C . GLY A 1 746 ? 3.328 -27.557 0.505 1.00 39.72 746 GLY A C 1
ATOM 5873 O O . GLY A 1 746 ? 3.180 -27.577 -0.718 1.00 39.72 746 GLY A O 1
ATOM 5874 N N . ASP A 1 747 ? 4.494 -27.873 1.083 1.00 43.41 747 ASP A N 1
ATOM 5875 C CA . ASP A 1 747 ? 5.764 -27.880 0.329 1.00 43.41 747 ASP A CA 1
ATOM 5876 C C . ASP A 1 747 ? 6.399 -29.267 0.108 1.00 43.41 747 ASP A C 1
ATOM 5878 O O . ASP A 1 747 ? 7.224 -29.449 -0.789 1.00 43.41 747 ASP A O 1
ATOM 5882 N N . VAL A 1 748 ? 6.000 -30.296 0.864 1.00 42.28 748 VAL A N 1
ATOM 5883 C CA . VAL A 1 748 ? 6.682 -31.610 0.819 1.00 42.28 748 VAL A CA 1
ATOM 5884 C C . VAL A 1 748 ? 6.165 -32.512 -0.313 1.00 42.28 748 VAL A C 1
ATOM 5886 O O . VAL A 1 748 ? 6.918 -33.311 -0.868 1.00 42.28 748 VAL A O 1
ATOM 5889 N N . ALA A 1 749 ? 4.906 -32.363 -0.737 1.00 37.97 749 ALA A N 1
ATOM 5890 C CA . ALA A 1 749 ? 4.299 -33.246 -1.741 1.00 37.97 749 ALA A CA 1
ATOM 5891 C C . ALA A 1 749 ? 4.729 -32.962 -3.199 1.00 37.97 749 ALA A C 1
ATOM 5893 O O . ALA A 1 749 ? 4.397 -33.736 -4.096 1.00 37.97 749 ALA A O 1
ATOM 5894 N N . ARG A 1 750 ? 5.475 -31.877 -3.464 1.00 38.06 750 ARG A N 1
ATOM 5895 C CA . ARG A 1 750 ? 5.889 -31.485 -4.828 1.00 38.06 750 ARG A CA 1
ATOM 5896 C C . ARG A 1 750 ? 7.299 -31.938 -5.229 1.00 38.06 750 ARG A C 1
ATOM 5898 O O . ARG A 1 750 ? 7.636 -31.829 -6.404 1.00 38.06 750 ARG A O 1
ATOM 5905 N N . GLN A 1 751 ? 8.106 -32.480 -4.311 1.00 36.19 751 GLN A N 1
ATOM 5906 C CA . GLN A 1 751 ? 9.522 -32.784 -4.586 1.00 36.19 751 GLN A CA 1
ATOM 5907 C C . GLN A 1 751 ? 9.823 -34.191 -5.145 1.00 36.19 751 GLN A C 1
ATOM 5909 O O . GLN A 1 751 ? 10.920 -34.395 -5.656 1.00 36.19 751 GLN A O 1
ATOM 5914 N N . ASP A 1 752 ? 8.882 -35.143 -5.146 1.00 36.97 752 ASP A N 1
ATOM 5915 C CA . ASP A 1 752 ? 9.196 -36.555 -5.468 1.00 36.97 752 ASP A CA 1
ATOM 5916 C C . ASP A 1 752 ? 8.818 -37.028 -6.892 1.00 36.97 752 ASP A C 1
ATOM 5918 O O . ASP A 1 752 ? 8.940 -38.213 -7.198 1.00 36.97 752 ASP A O 1
ATOM 5922 N N . SER A 1 753 ? 8.419 -36.140 -7.814 1.00 34.97 753 SER A N 1
ATOM 5923 C CA . SER A 1 753 ? 8.141 -36.546 -9.213 1.00 34.97 753 SER A CA 1
ATOM 5924 C C . SER A 1 753 ? 9.341 -36.466 -10.174 1.00 34.97 753 SER A C 1
ATOM 5926 O O . SER A 1 753 ? 9.205 -36.845 -11.335 1.00 34.97 753 SER A O 1
ATOM 5928 N N . SER A 1 754 ? 10.531 -36.037 -9.726 1.00 37.59 754 SER A N 1
ATOM 5929 C CA . SER A 1 754 ? 11.673 -35.768 -10.625 1.00 37.59 754 SER A CA 1
ATOM 5930 C C . SER A 1 754 ? 13.013 -36.398 -10.211 1.00 37.59 754 SER A C 1
ATOM 5932 O O . SER A 1 754 ? 14.068 -35.836 -10.500 1.00 37.59 754 SER A O 1
ATOM 5934 N N . GLY A 1 755 ? 13.011 -37.552 -9.537 1.00 34.41 755 GLY A N 1
ATOM 5935 C CA . GLY A 1 755 ? 14.236 -38.134 -8.972 1.00 34.41 755 GLY A CA 1
ATOM 5936 C C . GLY A 1 755 ? 14.339 -39.655 -9.040 1.00 34.41 755 GLY A C 1
ATOM 5937 O O . GLY A 1 755 ? 14.561 -40.286 -8.011 1.00 34.41 755 GLY A O 1
ATOM 5938 N N . ALA A 1 756 ? 14.209 -40.254 -10.225 1.00 30.00 756 ALA A N 1
ATOM 5939 C CA . ALA A 1 756 ? 14.557 -41.659 -10.444 1.00 30.00 756 ALA A CA 1
ATOM 5940 C C . ALA A 1 756 ? 15.221 -41.842 -11.816 1.00 30.00 756 ALA A C 1
ATOM 5942 O O . ALA A 1 756 ? 14.530 -41.992 -12.814 1.00 30.00 756 ALA A O 1
ATOM 5943 N N . ASP A 1 757 ? 16.552 -41.719 -11.851 1.00 35.03 757 ASP A N 1
ATOM 5944 C CA . ASP A 1 757 ? 17.482 -42.598 -12.586 1.00 35.03 757 ASP A CA 1
ATOM 5945 C C . ASP A 1 757 ? 18.866 -41.942 -12.667 1.00 35.03 757 ASP A C 1
ATOM 5947 O O . ASP A 1 757 ? 19.081 -41.035 -13.465 1.00 35.03 757 ASP A O 1
ATOM 5951 N N . SER A 1 758 ? 19.798 -42.387 -11.811 1.00 29.09 758 SER A N 1
ATOM 5952 C CA . SER A 1 758 ? 21.259 -42.268 -11.990 1.00 29.09 758 SER A CA 1
ATOM 5953 C C . SER A 1 758 ? 21.992 -42.638 -10.688 1.00 29.09 758 SER A C 1
ATOM 5955 O O . SER A 1 758 ? 22.481 -41.750 -9.993 1.00 29.09 758 SER A O 1
ATOM 5957 N N . ILE A 1 759 ? 22.095 -43.934 -10.358 1.00 29.33 759 ILE A N 1
ATOM 5958 C CA . ILE A 1 759 ? 23.300 -44.511 -9.723 1.00 29.33 759 ILE A CA 1
ATOM 5959 C C . ILE A 1 759 ? 23.482 -45.949 -10.244 1.00 29.33 759 ILE A C 1
ATOM 5961 O O . ILE A 1 759 ? 22.907 -46.895 -9.706 1.00 29.33 759 ILE A O 1
ATOM 5965 N N . ALA A 1 760 ? 24.304 -46.077 -11.285 1.00 33.12 760 ALA A N 1
ATOM 5966 C CA . ALA A 1 760 ? 25.284 -47.144 -11.483 1.00 33.12 760 ALA A CA 1
ATOM 5967 C C . ALA A 1 760 ? 26.524 -46.504 -12.116 1.00 33.12 760 ALA A C 1
ATOM 5969 O O . ALA A 1 760 ? 26.334 -45.737 -13.088 1.00 33.12 760 ALA A O 1
#

Nearest PDB structures (foldseek):
  6y94-assembly1_A  TM=7.303E-01  e=2.932E-03  Homo sapiens
  8a6x-assembly1_B  TM=3.658E-01  e=2.985E-02  Pseudomonas putida KT2440
  6gel-assembly1_A  TM=9.263E-02  e=2.721E-01  Aequorea victoria

Sequence (760 aa):
MEPQEPALPEPLRGGHKLGAAGLQDVPTSGALEAWLGEHGVRAKEWGCRPKGKSVEDLWKEVQLQECGLELWSVASGEVRPVRVVHVLRAKVCSPQSYERSVFVFNSWQQFPDGRTRTRNALLSEKLSVAEMPLEEHLHEVCQRAVQQEEMQRLEEAAFRIGPGYRYPEYDPEYACPIIVADEQYVEHSLEIVRSASYPTLLTLYHLYTVEIVCLGLPSVDFTSLEFNTPDQDGQRKLKYVHGWVWLEWSQIQRYLFEGSELKDSKMKGSFKDAAGLTSWLSQFDLELAAWGTDQWKSTEHLFKQVESGETQLEHWGRHDGVPLLMRVVHVVRLEVQSSDPRLLGKFLLQTWQQEPSGSIRTVNRLMTRTMSTLNLPFDDQRLREEAAKTVQEKLGFLVDAHFRLGSCSPSMLRKLENSCVQILNASFVDHHISVDESPSYKGMCTLYHLYDMHAECQGLPFADFASVTFEASPHPGQESDQSKVRVCQGFRWVTWPLCIDIWQSQAAASHRRQEALTDVCRQQHEVVLATEQAASQLSECLERLAAKARLQGAGEGDPDLLASVRLVEELQDCISDAVVLDHATISTTSLTQALPPSMVSEMGESTIVSKETLETATLRRMKLMQRLAGIHEELATPLDMLPTRSTGSCGSTIATAADARRGSPTRHQSGETSQSMPARVEEAFANADVDGSGTIMESELESILHGLSSSLSPRSIRVALAAANASKERKVNYRDFIRWLYEDGGDVARQDSSGADSIA

pLDDT: mean 77.89, std 20.22, range [24.55, 98.19]

Foldseek 3Di:
DPPDPPQDDPPQGVKDWPWWDACVQVVDLVSQCVVQVVLPAPQVCAPVDPQAAHSRVVVVCRVQQLWIWTWMQGPVRRIAIEIEWEKEFEQEEAPVCVLLQKGKFFQKKAFQVQDIDGDLGGQMDTDGPVCPPVVVCVQVVLCCSCCVFFAVDWFALPDGDDVPDDDDFDDPPDDRQKDFPDKDWFAWDWDWDQDPNRHPHIYIYTYTYMYTHIDPDDPAKTKGWGWDQQDPVGGTHTGMITTIGIDRPLVSLVSQQVQWDFDDKAAAPNAPALVRVVSVCSNDRFPQVCAPPDQAHHSRVVNVCRNQQLWMWTWTAHPSGDTAIATEWEKEFEFEFEPDPVLPQWGKFFQWKAFLVQDIFGDGGTQMDIDGPVPPPDDFVNSVVVVQVSCCQFVQFWAALPDGNVVDDLVVLQVGHTAPKDWPDKGWDDWDWDWFQDSHGGPHIYIYTYTYMYTYIYRDDPAKIKGWGADDDPDPPPPDPSRGTGMMITIGIDHPVVSVVVVVVVLVVVVVLQVVVQVLLVVLVVLLVQLVVLLVLLVVLVVVQVVVCVPPNDDPPDPSVVSNVVSVVSNVVSVVVNVVSVVVVVVSVVPPVHDDRVSVRVPSRDDDGDVVNVVVSVVSVVVSVVVVVVVVVVVPDDPDDDDDDDDDDDDDDDDDDDDDDDDDDDDDDDDDDDDDPVVVLVVLVCVLPPVPPQKHALVSQVVSVCVVPVPDDPVNSVVLQVQLCPVPPNIHGPVSNVCCVPPPVPPSVPPPPPDDDDDD

Secondary structure (DSSP, 8-state):
---PPPPPPTTSTT-EEEEE--TTT--SHHHHHHHHHHTT--GGGTT-STTPPPHHHHHHHHHTTS-EEEEEE-TTS-EEEEEEEEEEEEEEE-HHHHTTTEEEEEEEEE-TTS-EEEEEE-EEEEEPGGG-SGGGTHHHHHHIIIIIIITSEEEETT----TTPPPPPP-TT-----EEEEEEEEEEEEEEEE-SSSTT-EEEEEEEEEEEEEES--SS-EEEEEEPPP-TTS---EEEEEEEEEEEHHHHHHHHHTT-EEEEEE-TTS-SSHHHHHHHHTTSS--GGGTTSTTPPPHHHHHHHHHHTS-EEEEEE-TT--EEEEEEEEEEEEEEEESSGGGTT-EEEEEEEE-TTS-EEEEEE-EEEEEPGGG-S--HHHHHHHHHHHHHHHHSSEEETT--GGGS-HHHHTTPPPP--EEEEEEEEEEEEEEEE-TTSTT-EEEEEEEEEEEEEES--SS-EEEEEEPPPSSBTB------EEEEEEEEEE-HHHHHHHHHHHHHHHHHHHHHHHHHHHHHHHHHHHHHHHHHHHHHHHHHHHHHHHHS---TT-HHHHHHHHHHHHHHHHHHHHHHHHHHHHHHHTTGGG--HHHHHHHHTSS---HHHHHHHHHHHHHHHHHHHHHHHHHSS---------------------------------------HHHHHHHHHHHH-TT--SEEEHHHHHHHHHHH-TT--HHHHHHHHHHH-TT-SSEEEHHHHHHIIIIITTSGGGSTTS------